Protein AF-A0A961FAB1-F1 (afdb_monomer_lite)

Radius of gyration: 38.47 Å; chains: 1; bounding box: 120×101×102 Å

Sequence (849 aa):
MTVRERQWQILLIACLVAVTLLFGAFFLRELFPEYKVYQTAYQEIERFRSELTGQPLAPFKEEIKQIVLTQSDGGPETIDRCTSCHVALKLSHFSPTRLARDINGDLRLDDQGLPLQEENPDYIFRSIEGYAAAHPEDSKAQRLLTVTVDGREVSLKKVLGAHPLIGMEERPFEQHPMEEFGCTVCHSGNGRAITTERAHGPLYDGSYHTSDHGTKPAFLESDPRNDPPFAKLFNDKPGHKLLFQTTPILVGSLIEARCVQCHRPTSDTVNTANRELDELRRDVLQRIQTLNREYLRAVEEIATTLQLREQLKMSGFDATLEALKRRQMDLKLTDADRERASSQRLTLRAIADNAQGAIDELDVRLISQLGSAELLQLFEKERAAAPNRDLQTALESLAQKVAPDSSPILMRRKRLDEAVKQLNLEEIGEVSLLEKLRATSAMRTPISEIDLLTHHYRRGESLFLSQACYACHRVAGFARGGIGPELTEEGLVYPWFVKESMVWPQADLPTSTMPNYRLDHEELSDLMTYLLGQRGRKIRSSEIDRSIALKEWEEGAKLSFERPLLPSEQRNLEGALTIFATQGCAACHRLVGYTTQVALAGEEQPGSEAEKKSLKWFHETFPELVGGRDLPGSLIVKAIDENTATIDQRFVDSKTPGVLEALEREQPGLVSSFYSGFKYAFRAKNSAFAEQLAQATSEPERLAVEREREMWNRRVNAVLKIYVREYGLGRLVGPRPNWSGVYRDDAWLYHHFLNPGALVAKSIMPVLPFDKTKFHTLTWMLDVIGRRNTENLRKRWESEGFSPSAAYDLHCAQCHGYGMRLSMAPVAEWIYPVPKNLLSPDYLLQLGR

pLDDT: mean 82.51, std 12.19, range [32.59, 97.69]

Structure (mmCIF, N/CA/C/O backbone):
data_AF-A0A961FAB1-F1
#
_entry.id   AF-A0A961FAB1-F1
#
loop_
_atom_site.group_PDB
_atom_site.id
_atom_site.type_symbol
_atom_site.label_atom_id
_atom_site.label_alt_id
_atom_site.label_comp_id
_atom_site.label_asym_id
_atom_site.label_entity_id
_atom_site.label_seq_id
_atom_site.pdbx_PDB_ins_code
_atom_site.Cartn_x
_atom_site.Cartn_y
_atom_site.Cartn_z
_atom_site.occupancy
_atom_site.B_iso_or_equiv
_atom_site.auth_seq_id
_atom_site.auth_comp_id
_atom_site.auth_asym_id
_atom_site.auth_atom_id
_atom_site.pdbx_PDB_model_num
ATOM 1 N N . MET A 1 1 ? 72.117 22.797 -27.291 1.00 57.44 1 MET A N 1
ATOM 2 C CA . MET A 1 1 ? 71.094 22.204 -26.413 1.00 57.44 1 MET A CA 1
ATOM 3 C C . MET A 1 1 ? 71.724 21.140 -25.543 1.00 57.44 1 MET A C 1
ATOM 5 O O . MET A 1 1 ? 72.415 20.274 -26.074 1.00 57.44 1 MET A O 1
ATOM 9 N N . THR A 1 2 ? 71.508 21.196 -24.234 1.00 75.44 2 THR A N 1
ATOM 10 C CA . THR A 1 2 ? 71.931 20.124 -23.320 1.00 75.44 2 THR A CA 1
ATOM 11 C C . THR A 1 2 ? 71.092 18.860 -23.561 1.00 75.44 2 THR A C 1
ATOM 13 O O . THR A 1 2 ? 69.959 18.940 -24.039 1.00 75.44 2 THR A O 1
ATOM 16 N N . VAL A 1 3 ? 71.617 17.669 -23.242 1.00 76.44 3 VAL A N 1
ATOM 17 C CA . VAL A 1 3 ? 70.860 16.397 -23.351 1.00 76.44 3 VAL A CA 1
ATOM 18 C C . VAL A 1 3 ? 69.507 16.498 -22.633 1.00 76.44 3 VAL A C 1
ATOM 20 O O . VAL A 1 3 ? 68.493 16.018 -23.135 1.00 76.44 3 VAL A O 1
ATOM 23 N N . ARG A 1 4 ? 69.484 17.223 -21.510 1.00 75.38 4 ARG A N 1
ATOM 24 C CA . ARG A 1 4 ? 68.294 17.511 -20.709 1.00 75.38 4 ARG A CA 1
ATOM 25 C C . ARG A 1 4 ? 67.267 18.375 -21.454 1.00 75.38 4 ARG A C 1
ATOM 27 O O . ARG A 1 4 ? 66.085 18.063 -21.416 1.00 75.38 4 ARG A O 1
ATOM 34 N N . GLU A 1 5 ? 67.685 19.410 -22.182 1.00 77.50 5 GLU A N 1
ATOM 35 C CA . GLU A 1 5 ? 66.779 20.228 -23.016 1.00 77.50 5 GLU A CA 1
ATOM 36 C C . GLU A 1 5 ? 66.154 19.427 -24.164 1.00 77.50 5 GLU A C 1
ATOM 38 O O . GLU A 1 5 ? 64.974 19.596 -24.468 1.00 77.50 5 GLU A O 1
ATOM 43 N N . ARG A 1 6 ? 66.919 18.517 -24.781 1.00 82.62 6 ARG A N 1
ATOM 44 C CA . ARG A 1 6 ? 66.410 17.649 -25.856 1.00 82.62 6 ARG A CA 1
ATOM 45 C C . ARG A 1 6 ? 65.380 16.647 -25.333 1.00 82.62 6 ARG A C 1
ATOM 47 O O . ARG A 1 6 ? 64.383 16.400 -26.002 1.00 82.62 6 ARG A O 1
ATOM 54 N N . GLN A 1 7 ? 65.591 16.119 -24.128 1.00 82.81 7 GLN A N 1
ATOM 55 C CA . GLN A 1 7 ? 64.622 15.257 -23.445 1.00 82.81 7 GLN A CA 1
ATOM 56 C C . GLN A 1 7 ? 63.317 16.004 -23.130 1.00 82.81 7 GLN A C 1
ATOM 58 O O . GLN A 1 7 ? 62.245 15.470 -23.403 1.00 82.81 7 GLN A O 1
ATOM 63 N N . TRP A 1 8 ? 63.386 17.251 -22.649 1.00 89.12 8 TRP A N 1
ATOM 64 C CA . TRP A 1 8 ? 62.189 18.070 -22.413 1.00 89.12 8 TRP A CA 1
ATOM 65 C C . TRP A 1 8 ? 61.428 18.402 -23.698 1.00 89.12 8 TRP A C 1
ATOM 67 O O . TRP A 1 8 ? 60.204 18.316 -23.708 1.00 89.12 8 TRP A O 1
ATOM 77 N N . GLN A 1 9 ? 62.121 18.723 -24.794 1.00 88.44 9 GLN A N 1
ATOM 78 C CA . GLN A 1 9 ? 61.465 18.947 -26.087 1.00 88.44 9 GLN A CA 1
ATOM 79 C C . GLN A 1 9 ? 60.754 17.696 -26.608 1.00 88.44 9 GLN A C 1
ATOM 81 O O . GLN A 1 9 ? 59.614 17.792 -27.050 1.00 88.44 9 GLN A O 1
ATOM 86 N N . ILE A 1 10 ? 61.394 16.524 -26.533 1.00 90.06 10 ILE A N 1
ATOM 87 C CA . ILE A 1 10 ? 60.768 15.261 -26.952 1.00 90.06 10 ILE A CA 1
ATOM 88 C C . ILE A 1 10 ? 59.532 14.970 -26.096 1.00 90.06 10 ILE A C 1
ATOM 90 O O . ILE A 1 10 ? 58.496 14.596 -26.638 1.00 90.06 10 ILE A O 1
ATOM 94 N N . LEU A 1 11 ? 59.611 15.190 -24.781 1.00 92.62 11 LEU A N 1
ATOM 95 C CA . LEU A 1 11 ? 58.489 14.973 -23.870 1.00 92.62 11 LEU A CA 1
ATOM 96 C C . LEU A 1 11 ? 57.331 15.943 -24.150 1.00 92.62 11 LEU A C 1
ATOM 98 O O . LEU A 1 11 ? 56.183 15.519 -24.187 1.00 92.62 11 LEU A O 1
ATOM 102 N N . LEU A 1 12 ? 57.617 17.217 -24.435 1.00 92.81 12 LEU A N 1
ATOM 103 C CA . LEU A 1 12 ? 56.599 18.199 -24.824 1.00 92.81 12 LEU A CA 1
ATOM 104 C C . LEU A 1 12 ? 55.945 17.864 -26.170 1.00 92.81 12 LEU A C 1
ATOM 106 O O . LEU A 1 12 ? 54.729 17.987 -26.290 1.00 92.81 12 LEU A O 1
ATOM 110 N N . ILE A 1 13 ? 56.716 17.404 -27.160 1.00 93.88 13 ILE A N 1
ATOM 111 C CA . ILE A 1 13 ? 56.174 16.953 -28.451 1.00 93.88 13 ILE A CA 1
ATOM 112 C C . ILE A 1 13 ? 55.306 15.706 -28.256 1.00 93.88 13 ILE A C 1
ATOM 114 O O . ILE A 1 13 ? 54.208 15.645 -28.801 1.00 93.88 13 ILE A O 1
ATOM 118 N N . ALA A 1 14 ? 55.747 14.738 -27.450 1.00 93.69 14 ALA A N 1
ATOM 119 C CA . ALA A 1 14 ? 54.961 13.546 -27.138 1.00 93.69 14 ALA A CA 1
ATOM 120 C C . ALA A 1 14 ? 53.655 13.899 -26.407 1.00 93.69 14 ALA A C 1
ATOM 122 O O . ALA A 1 14 ? 52.598 13.391 -26.776 1.00 93.69 14 ALA A O 1
ATOM 123 N N . CYS A 1 15 ? 53.700 14.816 -25.433 1.00 94.56 15 CYS A N 1
ATOM 124 C CA . CYS A 1 15 ? 52.504 15.340 -24.774 1.00 94.56 15 CYS A CA 1
ATOM 125 C C . CYS A 1 15 ? 51.581 16.063 -25.761 1.00 94.56 15 CYS A C 1
ATOM 127 O O . CYS A 1 15 ? 50.377 15.843 -25.717 1.00 94.56 15 CYS A O 1
ATOM 129 N N . LEU A 1 16 ? 52.119 16.883 -26.671 1.00 94.88 16 LEU A N 1
ATOM 130 C CA . LEU A 1 16 ? 51.322 17.572 -27.687 1.00 94.88 16 LEU A CA 1
ATOM 131 C C . LEU A 1 16 ? 50.632 16.571 -28.618 1.00 94.88 16 LEU A C 1
ATOM 133 O O . LEU A 1 16 ? 49.433 16.686 -28.829 1.00 94.88 16 LEU A O 1
ATOM 137 N N . VAL A 1 17 ? 51.352 15.558 -29.110 1.00 95.19 17 VAL A N 1
ATOM 138 C CA . VAL A 1 17 ? 50.779 14.489 -29.943 1.00 95.19 17 VAL A CA 1
ATOM 139 C C . VAL A 1 17 ? 49.703 13.723 -29.177 1.00 95.19 17 VAL A C 1
ATOM 141 O O . VAL A 1 17 ? 48.628 13.492 -29.723 1.00 95.19 17 VAL A O 1
ATOM 144 N N . ALA A 1 18 ? 49.943 13.375 -27.910 1.00 94.38 18 ALA A N 1
ATOM 145 C CA . ALA A 1 18 ? 48.945 12.714 -27.073 1.00 94.38 18 ALA A CA 1
ATOM 146 C C . ALA A 1 18 ? 47.690 13.582 -26.900 1.00 94.38 18 ALA A C 1
ATOM 148 O O . ALA A 1 18 ? 46.578 13.095 -27.082 1.00 94.38 18 ALA A O 1
ATOM 149 N N . VAL A 1 19 ? 47.855 14.879 -26.628 1.00 94.88 19 VAL A N 1
ATOM 150 C CA . VAL A 1 19 ? 46.748 15.839 -26.532 1.00 94.88 19 VAL A CA 1
ATOM 151 C C . VAL A 1 19 ? 46.007 15.944 -27.866 1.00 94.88 19 VAL A C 1
ATOM 153 O O . VAL A 1 19 ? 44.786 15.844 -27.880 1.00 94.88 19 VAL A O 1
ATOM 156 N N . THR A 1 20 ? 46.702 16.068 -28.999 1.00 94.12 20 THR A N 1
ATOM 157 C CA . THR A 1 20 ? 46.076 16.120 -30.330 1.00 94.12 20 THR A CA 1
ATOM 158 C C . THR A 1 20 ? 45.310 14.841 -30.657 1.00 94.12 20 THR A C 1
ATOM 160 O O . THR A 1 20 ? 44.200 14.929 -31.172 1.00 94.12 20 THR A O 1
ATOM 163 N N . LEU A 1 21 ? 45.848 13.662 -30.330 1.00 93.38 21 LEU A N 1
ATOM 164 C CA . LEU A 1 21 ? 45.146 12.388 -30.511 1.00 93.38 21 LEU A CA 1
ATOM 165 C C . LEU A 1 21 ? 43.898 12.301 -29.626 1.00 93.38 21 LEU A C 1
ATOM 167 O O . LEU A 1 21 ? 42.851 11.871 -30.102 1.00 93.38 21 LEU A O 1
ATOM 171 N N . LEU A 1 22 ? 43.977 12.757 -28.373 1.00 90.00 22 LEU A N 1
ATOM 172 C CA . LEU A 1 22 ? 42.827 12.817 -27.468 1.00 90.00 22 LEU A CA 1
ATOM 173 C C . LEU A 1 22 ? 41.751 13.788 -27.976 1.00 90.00 22 LEU A C 1
ATOM 175 O O . LEU A 1 22 ? 40.576 13.428 -28.002 1.00 90.00 22 LEU A O 1
ATOM 179 N N . PHE A 1 23 ? 42.136 14.983 -28.437 1.00 89.81 23 PHE A N 1
ATOM 180 C CA . PHE A 1 23 ? 41.210 15.933 -29.060 1.00 89.81 23 PHE A CA 1
ATOM 181 C C . PHE A 1 23 ? 40.620 15.384 -30.360 1.00 89.81 23 PHE A C 1
ATOM 183 O O . PHE A 1 23 ? 39.429 15.552 -30.591 1.00 89.81 23 PHE A O 1
ATOM 190 N N . GLY A 1 24 ? 41.413 14.694 -31.183 1.00 89.56 24 GLY A N 1
ATOM 191 C CA . GLY A 1 24 ? 40.940 14.036 -32.401 1.00 89.56 24 GLY A CA 1
ATOM 192 C C . GLY A 1 24 ? 39.911 12.945 -32.105 1.00 89.56 24 GLY A C 1
ATOM 193 O O . GLY A 1 24 ? 38.855 12.914 -32.731 1.00 89.56 24 GLY A O 1
ATOM 194 N N . ALA A 1 25 ? 40.169 12.102 -31.102 1.00 83.69 25 ALA A N 1
ATOM 195 C CA . ALA A 1 25 ? 39.222 11.090 -30.637 1.00 83.69 25 ALA A CA 1
ATOM 196 C C . ALA A 1 25 ? 37.932 11.718 -30.081 1.00 83.69 25 ALA A C 1
ATOM 198 O O . ALA A 1 25 ? 36.835 11.255 -30.394 1.00 83.69 25 ALA A O 1
ATOM 199 N N . PHE A 1 26 ? 38.048 12.799 -29.305 1.00 84.00 26 PHE A N 1
ATOM 200 C CA . PHE A 1 26 ? 36.902 13.566 -28.815 1.00 84.00 26 PHE A CA 1
ATOM 201 C C . PHE A 1 26 ? 36.073 14.150 -29.969 1.00 84.00 26 PHE A C 1
ATOM 203 O O . PHE A 1 26 ? 34.857 13.987 -29.997 1.00 84.00 26 PHE A O 1
ATOM 210 N N . PHE A 1 27 ? 36.725 14.762 -30.959 1.00 84.00 27 PHE A N 1
ATOM 211 C CA . PHE A 1 27 ? 36.053 15.369 -32.108 1.00 84.00 27 PHE A CA 1
ATOM 212 C C . PHE A 1 27 ? 35.338 14.327 -32.976 1.00 84.00 27 PHE A C 1
ATOM 214 O O . PHE A 1 27 ? 34.212 14.556 -33.407 1.00 84.00 27 PHE A O 1
ATOM 221 N N . LEU A 1 28 ? 35.958 13.160 -33.194 1.00 80.56 28 LEU A N 1
ATOM 222 C CA . LEU A 1 28 ? 35.321 12.037 -33.889 1.00 80.56 28 LEU A CA 1
ATOM 223 C C . LEU A 1 28 ? 34.057 11.573 -33.161 1.00 80.56 28 LEU A C 1
ATOM 225 O O . LEU A 1 28 ? 33.031 11.358 -33.803 1.00 80.56 28 LEU A O 1
ATOM 229 N N . ARG A 1 29 ? 34.104 11.476 -31.828 1.00 76.19 29 ARG A N 1
ATOM 230 C CA . ARG A 1 29 ? 32.939 11.091 -31.024 1.00 76.19 29 ARG A CA 1
ATOM 231 C C . ARG A 1 29 ? 31.794 12.104 -31.132 1.00 76.19 29 ARG A C 1
ATOM 233 O O . ARG A 1 29 ? 30.644 11.687 -31.187 1.00 76.19 29 ARG A O 1
ATOM 240 N N . GLU A 1 30 ? 32.093 13.400 -31.224 1.00 78.38 30 GLU A N 1
ATOM 241 C CA . GLU A 1 30 ? 31.050 14.431 -31.358 1.00 78.38 30 GLU A CA 1
ATOM 242 C C . GLU A 1 30 ? 30.523 14.637 -32.780 1.00 78.38 30 GLU A C 1
ATOM 244 O O . GLU A 1 30 ? 29.400 15.111 -32.959 1.00 78.38 30 GLU A O 1
ATOM 249 N N . LEU A 1 31 ? 31.279 14.254 -33.810 1.00 79.94 31 LEU A N 1
ATOM 250 C CA . LEU A 1 31 ? 30.776 14.253 -35.188 1.00 79.94 31 LEU A CA 1
ATOM 251 C C . LEU A 1 31 ? 29.767 13.117 -35.435 1.00 79.94 31 LEU A C 1
ATOM 253 O O . LEU A 1 31 ? 28.802 13.302 -36.191 1.00 79.94 31 LEU A O 1
ATOM 257 N N . PHE A 1 32 ? 29.949 11.983 -34.751 1.00 81.44 32 PHE A N 1
ATOM 258 C CA . PHE A 1 32 ? 29.115 10.781 -34.854 1.00 81.44 32 PHE A CA 1
ATOM 259 C C . PHE A 1 32 ? 28.459 10.425 -33.509 1.00 81.44 32 PHE A C 1
ATOM 261 O O . PHE A 1 32 ? 28.752 9.376 -32.934 1.00 81.44 32 PHE A O 1
ATOM 268 N N . PRO A 1 33 ? 27.578 11.294 -32.983 1.00 84.56 33 PRO A N 1
ATOM 269 C CA . PRO A 1 33 ? 26.925 11.053 -31.709 1.00 84.56 33 PRO A CA 1
ATOM 270 C C . PRO A 1 33 ? 25.935 9.889 -31.814 1.00 84.56 33 PRO A C 1
ATOM 272 O O . PRO A 1 33 ? 25.247 9.720 -32.823 1.00 84.56 33 PRO A O 1
ATOM 275 N N . GLU A 1 34 ? 25.827 9.134 -30.725 1.00 87.62 34 GLU A N 1
ATOM 276 C CA . GLU A 1 34 ? 25.044 7.899 -30.637 1.00 87.62 34 GLU A CA 1
ATOM 277 C C . GLU A 1 34 ? 23.579 8.069 -31.067 1.00 87.62 34 GLU A C 1
ATOM 279 O O . GLU A 1 34 ? 23.064 7.234 -31.800 1.00 87.62 34 GLU A O 1
ATOM 284 N N . TYR A 1 35 ? 22.913 9.171 -30.696 1.00 88.69 35 TYR A N 1
ATOM 285 C CA . TYR A 1 35 ? 21.499 9.377 -31.041 1.00 88.69 35 TYR A CA 1
ATOM 286 C C . TYR A 1 35 ? 21.218 9.300 -32.553 1.00 88.69 35 TYR A C 1
ATOM 288 O O . TYR A 1 35 ? 20.146 8.844 -32.950 1.00 88.69 35 TYR A O 1
ATOM 296 N N . LYS A 1 36 ? 22.173 9.708 -33.407 1.00 90.38 36 LYS A N 1
ATOM 297 C CA . LYS A 1 36 ? 21.999 9.669 -34.869 1.00 90.38 36 LYS A CA 1
ATOM 298 C C . LYS A 1 36 ? 21.833 8.246 -35.377 1.00 90.38 36 LYS A C 1
ATOM 300 O O . LYS A 1 36 ? 21.070 8.040 -36.308 1.00 90.38 36 LYS A O 1
ATOM 305 N N . VAL A 1 37 ? 22.485 7.277 -34.736 1.00 90.12 37 VAL A N 1
ATOM 306 C CA . VAL A 1 37 ? 22.388 5.856 -35.090 1.00 90.12 37 VAL A CA 1
ATOM 307 C C . VAL A 1 37 ? 20.926 5.397 -35.058 1.00 90.12 37 VAL A C 1
ATOM 309 O O . VAL A 1 37 ? 20.449 4.777 -36.007 1.00 90.12 37 VAL A O 1
ATOM 312 N N . TYR A 1 38 ? 20.182 5.783 -34.018 1.00 90.94 38 TYR A N 1
ATOM 313 C CA . TYR A 1 38 ? 18.762 5.452 -33.886 1.00 90.94 38 TYR A CA 1
ATOM 314 C C . TYR A 1 38 ? 17.876 6.219 -34.876 1.00 90.94 38 TYR A C 1
ATOM 316 O O . TYR A 1 38 ? 16.921 5.658 -35.407 1.00 90.94 38 TYR A O 1
ATOM 324 N N . GLN A 1 39 ? 18.200 7.483 -35.167 1.00 92.81 39 GLN A N 1
ATOM 325 C CA . GLN A 1 39 ? 17.461 8.286 -36.147 1.00 92.81 39 GLN A CA 1
ATOM 326 C C . GLN A 1 39 ? 17.633 7.762 -37.579 1.00 92.81 39 GLN A C 1
ATOM 328 O O . GLN A 1 39 ? 16.652 7.680 -38.319 1.00 92.81 39 GLN A O 1
ATOM 333 N N . THR A 1 40 ? 18.850 7.361 -37.958 1.00 91.44 40 THR A N 1
ATOM 334 C CA . THR A 1 40 ? 19.127 6.711 -39.245 1.00 91.44 40 THR A CA 1
ATOM 335 C C . THR A 1 40 ? 18.370 5.387 -39.348 1.00 91.44 40 THR A C 1
ATOM 337 O O . THR A 1 40 ? 17.671 5.168 -40.334 1.00 91.44 40 THR A O 1
ATOM 340 N N . ALA A 1 41 ? 18.429 4.543 -38.311 1.00 91.06 41 ALA A N 1
ATOM 341 C CA . ALA A 1 41 ? 17.714 3.266 -38.285 1.00 91.06 41 ALA A CA 1
ATOM 342 C C . ALA A 1 41 ? 16.192 3.448 -38.422 1.00 91.06 41 ALA A C 1
ATOM 344 O O . ALA A 1 41 ? 15.542 2.743 -39.192 1.00 91.06 41 ALA A O 1
ATOM 345 N N . TYR A 1 42 ? 15.622 4.444 -37.739 1.00 92.69 42 TYR A N 1
ATOM 346 C CA . TYR A 1 42 ? 14.215 4.811 -37.891 1.00 92.69 42 TYR A CA 1
ATOM 347 C C . TYR A 1 42 ? 13.862 5.187 -39.338 1.00 92.69 42 TYR A C 1
ATOM 349 O O . TYR A 1 42 ? 12.869 4.696 -39.872 1.00 92.69 42 TYR A O 1
ATOM 357 N N . GLN A 1 43 ? 14.675 6.016 -40.003 1.00 92.75 43 GLN A N 1
ATOM 358 C CA . GLN A 1 43 ? 14.427 6.372 -41.403 1.00 92.75 43 GLN A CA 1
ATOM 359 C C . GLN A 1 43 ? 14.504 5.166 -42.342 1.00 92.75 43 GLN A C 1
ATOM 361 O O . GLN A 1 43 ? 13.756 5.105 -43.316 1.00 92.75 43 GLN A O 1
ATOM 366 N N . GLU A 1 44 ? 15.410 4.222 -42.087 1.00 91.50 44 GLU A N 1
ATOM 367 C CA . GLU A 1 44 ? 15.510 2.989 -42.871 1.00 91.50 44 GLU A CA 1
ATOM 368 C C . GLU A 1 44 ? 14.266 2.110 -42.697 1.00 91.50 44 GLU A C 1
ATOM 370 O O . GLU A 1 44 ? 13.728 1.619 -43.692 1.00 91.50 44 GLU A O 1
ATOM 375 N N . ILE A 1 45 ? 13.753 1.991 -41.468 1.00 92.25 45 ILE A N 1
ATOM 376 C CA . ILE A 1 45 ? 12.487 1.303 -41.179 1.00 92.25 45 ILE A CA 1
ATOM 377 C C . ILE A 1 45 ? 11.308 2.010 -41.863 1.00 92.25 45 ILE A C 1
ATOM 379 O O . ILE A 1 45 ? 10.468 1.349 -42.469 1.00 92.25 45 ILE A O 1
ATOM 383 N N . GLU A 1 46 ? 11.246 3.343 -41.834 1.00 92.12 46 GLU A N 1
ATOM 384 C CA . GLU A 1 46 ? 10.187 4.095 -42.519 1.00 92.12 46 GLU A CA 1
ATOM 385 C C . GLU A 1 46 ? 10.258 3.961 -44.043 1.00 92.12 46 GLU A C 1
ATOM 387 O O . GLU A 1 46 ? 9.219 3.879 -44.696 1.00 92.12 46 GLU A O 1
ATOM 392 N N . ARG A 1 47 ? 11.461 3.890 -44.628 1.00 91.56 47 ARG A N 1
ATOM 393 C CA . ARG A 1 47 ? 11.633 3.580 -46.059 1.00 91.56 47 ARG A CA 1
ATOM 394 C C . ARG A 1 47 ? 11.115 2.190 -46.376 1.00 91.56 47 ARG A C 1
ATOM 396 O O . ARG A 1 47 ? 10.351 2.052 -47.322 1.00 91.56 47 ARG A O 1
ATOM 403 N N . PHE A 1 48 ? 11.446 1.202 -45.550 1.00 90.25 48 PHE A N 1
ATOM 404 C CA . PHE A 1 48 ? 10.911 -0.148 -45.696 1.00 90.25 48 PHE A CA 1
ATOM 405 C C . PHE A 1 48 ? 9.376 -0.170 -45.591 1.00 90.25 48 PHE A C 1
ATOM 407 O O . PHE A 1 48 ? 8.706 -0.748 -46.442 1.00 90.25 48 PHE A O 1
ATOM 414 N N . ARG A 1 49 ? 8.793 0.524 -44.605 1.00 89.94 49 ARG A N 1
ATOM 415 C CA . ARG A 1 49 ? 7.334 0.666 -44.463 1.00 89.94 49 ARG A CA 1
ATOM 416 C C . ARG A 1 49 ? 6.709 1.338 -45.683 1.00 89.94 49 ARG A C 1
ATOM 418 O O . ARG A 1 49 ? 5.659 0.902 -46.146 1.00 89.94 49 ARG A O 1
ATOM 425 N N . SER A 1 50 ? 7.329 2.398 -46.192 1.00 90.44 50 SER A N 1
ATOM 426 C CA . SER A 1 50 ? 6.876 3.128 -47.379 1.00 90.44 50 SER A CA 1
ATOM 427 C C . SER A 1 50 ? 6.908 2.250 -48.634 1.00 90.44 50 SER A C 1
ATOM 429 O O . SER A 1 50 ? 5.927 2.217 -49.373 1.00 90.44 50 SER A O 1
ATOM 431 N N . GLU A 1 51 ? 7.980 1.474 -48.826 1.00 88.62 51 GLU A N 1
ATOM 432 C CA . GLU A 1 51 ? 8.107 0.468 -49.891 1.00 88.62 51 GLU A CA 1
ATOM 433 C C . GLU A 1 51 ? 7.036 -0.631 -49.767 1.00 88.62 51 GLU A C 1
ATOM 435 O O . GLU A 1 51 ? 6.450 -1.029 -50.771 1.00 88.62 51 GLU A O 1
ATOM 440 N N . LEU A 1 52 ? 6.734 -1.081 -48.544 1.00 84.81 52 LEU A N 1
ATOM 441 C CA . LEU A 1 52 ? 5.762 -2.146 -48.280 1.00 84.81 52 LEU A CA 1
ATOM 442 C C . LEU A 1 52 ? 4.300 -1.688 -48.432 1.00 84.81 52 LEU A C 1
ATOM 444 O O . LEU A 1 52 ? 3.468 -2.427 -48.951 1.00 84.81 52 LEU A O 1
ATOM 448 N N . THR A 1 53 ? 3.973 -0.487 -47.951 1.00 85.25 53 THR A N 1
ATOM 449 C CA . THR A 1 53 ? 2.585 0.010 -47.840 1.00 85.25 53 THR A CA 1
ATOM 450 C C . THR A 1 53 ? 2.187 0.983 -48.950 1.00 85.25 53 THR A C 1
ATOM 452 O O . THR A 1 53 ? 1.004 1.283 -49.106 1.00 85.25 53 THR A O 1
ATOM 455 N N . GLY A 1 54 ? 3.154 1.522 -49.699 1.00 85.31 54 GLY A N 1
ATOM 456 C CA . GLY A 1 54 ? 2.947 2.584 -50.688 1.00 85.31 54 GLY A CA 1
ATOM 457 C C . GLY A 1 54 ? 2.653 3.968 -50.090 1.00 85.31 54 GLY A C 1
ATOM 458 O O . GLY A 1 54 ? 2.400 4.914 -50.837 1.00 85.31 54 GLY A O 1
ATOM 459 N N . GLN A 1 55 ? 2.671 4.116 -48.760 1.00 85.00 55 GLN A N 1
ATOM 460 C CA . GLN A 1 55 ? 2.450 5.398 -48.088 1.00 85.00 55 GLN A CA 1
ATOM 461 C C . GLN A 1 55 ? 3.700 6.287 -48.150 1.00 85.00 55 GLN A C 1
ATOM 463 O O . GLN A 1 55 ? 4.816 5.777 -48.025 1.00 85.00 55 GLN A O 1
ATOM 468 N N . PRO A 1 56 ? 3.551 7.615 -48.309 1.00 84.94 56 PRO A N 1
ATOM 469 C CA . PRO A 1 56 ? 4.691 8.520 -48.399 1.00 84.94 56 PRO A CA 1
ATOM 470 C C . PRO A 1 56 ? 5.476 8.595 -47.082 1.00 84.94 56 PRO A C 1
ATOM 472 O O . PRO A 1 56 ? 4.912 8.500 -45.990 1.00 84.94 56 PRO A O 1
ATOM 475 N N . LEU A 1 57 ? 6.786 8.820 -47.200 1.00 84.06 57 LEU A N 1
ATOM 476 C CA . LEU A 1 57 ? 7.672 9.076 -46.065 1.00 84.06 57 LEU A CA 1
ATOM 477 C C . LEU A 1 57 ? 7.275 10.367 -45.343 1.00 84.06 57 LEU A C 1
ATOM 479 O O . LEU A 1 57 ? 7.180 11.429 -45.964 1.00 84.06 57 LEU A O 1
ATOM 483 N N . ALA A 1 58 ? 7.112 10.291 -44.023 1.00 79.81 58 ALA A N 1
ATOM 484 C CA . ALA A 1 58 ? 6.946 11.481 -43.204 1.00 79.81 58 ALA A CA 1
ATOM 485 C C . ALA A 1 58 ? 8.248 12.310 -43.212 1.00 79.81 58 ALA A C 1
ATOM 487 O O . ALA A 1 58 ? 9.337 11.739 -43.085 1.00 79.81 58 ALA A O 1
ATOM 488 N N . PRO A 1 59 ? 8.176 13.647 -43.346 1.00 84.06 59 PRO A N 1
ATOM 489 C CA . PRO A 1 59 ? 9.360 14.489 -43.270 1.00 84.06 59 PRO A CA 1
ATOM 490 C C . PRO A 1 59 ? 9.986 14.372 -41.878 1.00 84.06 59 PRO A C 1
ATOM 492 O O . PRO A 1 59 ? 9.362 14.698 -40.870 1.00 84.06 59 PRO A O 1
ATOM 495 N N . PHE A 1 60 ? 11.238 13.923 -41.827 1.00 88.56 60 PHE A N 1
ATOM 496 C CA . PHE A 1 60 ? 11.995 13.768 -40.592 1.00 88.56 60 PHE A CA 1
ATOM 497 C C . PHE A 1 60 ? 13.315 14.530 -40.693 1.00 88.56 60 PHE A C 1
ATOM 499 O O . PHE A 1 60 ? 14.048 14.404 -41.673 1.00 88.56 60 PHE A O 1
ATOM 506 N N . LYS A 1 61 ? 13.620 15.328 -39.668 1.00 89.00 61 LYS A N 1
ATOM 507 C CA . LYS A 1 61 ? 14.861 16.100 -39.578 1.00 89.00 61 LYS A CA 1
ATOM 508 C C . LYS A 1 61 ? 15.767 15.504 -38.509 1.00 89.00 61 LYS A C 1
ATOM 510 O O . LYS A 1 61 ? 15.381 15.489 -37.336 1.00 89.00 61 LYS A O 1
ATOM 515 N N . GLU A 1 62 ? 16.959 15.084 -38.930 1.00 88.94 62 GLU A N 1
ATOM 516 C CA . GLU A 1 62 ? 18.007 14.572 -38.047 1.00 88.94 62 GLU A CA 1
ATOM 517 C C . GLU A 1 62 ? 18.623 15.689 -37.208 1.00 88.94 62 GLU A C 1
ATOM 519 O O . GLU A 1 62 ? 19.388 16.520 -37.701 1.00 88.94 62 GLU A O 1
ATOM 524 N N . GLU A 1 63 ? 18.277 15.723 -35.929 1.00 90.12 63 GLU A N 1
ATOM 525 C CA . GLU A 1 63 ? 18.804 16.683 -34.963 1.00 90.12 63 GLU A CA 1
ATOM 526 C C . GLU A 1 63 ? 18.533 16.204 -33.534 1.00 90.12 63 GLU A C 1
ATOM 528 O O . GLU A 1 63 ? 17.722 15.303 -33.300 1.00 90.12 63 GLU A O 1
ATOM 533 N N . ILE A 1 64 ? 19.183 16.849 -32.566 1.00 90.44 64 ILE A N 1
ATOM 534 C CA . ILE A 1 64 ? 18.847 16.676 -31.153 1.00 90.44 64 ILE A CA 1
ATOM 535 C C . ILE A 1 64 ? 17.456 17.269 -30.923 1.00 90.44 64 ILE A C 1
ATOM 537 O O . ILE A 1 64 ? 17.239 18.464 -31.127 1.00 90.44 64 ILE A O 1
ATOM 541 N N . LYS A 1 65 ? 16.528 16.432 -30.467 1.00 90.12 65 LYS A N 1
ATOM 542 C CA . LYS A 1 65 ? 15.213 16.853 -29.987 1.00 90.12 65 LYS A CA 1
ATOM 543 C C . LYS A 1 65 ? 15.359 17.189 -28.508 1.00 90.12 65 LYS A C 1
ATOM 545 O O . LYS A 1 65 ? 15.809 16.346 -27.735 1.00 90.12 65 LYS A O 1
ATOM 550 N N . GLN A 1 66 ? 15.064 18.432 -28.136 1.00 90.69 66 GLN A N 1
ATOM 551 C CA . GLN A 1 66 ? 15.240 18.923 -26.772 1.00 90.69 66 GLN A CA 1
ATOM 552 C C . GLN A 1 66 ? 13.988 19.642 -26.289 1.00 90.69 66 GLN A C 1
ATOM 554 O O . GLN A 1 66 ? 13.515 20.569 -26.942 1.00 90.69 66 GLN A O 1
ATOM 559 N N . ILE A 1 67 ? 13.540 19.261 -25.100 1.00 90.31 67 ILE A N 1
ATOM 560 C CA . ILE A 1 67 ? 12.459 19.900 -24.358 1.00 90.31 67 ILE A CA 1
ATOM 561 C C . ILE A 1 67 ? 13.067 20.478 -23.083 1.00 90.31 67 ILE A C 1
ATOM 563 O O . ILE A 1 67 ? 13.913 19.849 -22.443 1.00 90.31 67 ILE A O 1
ATOM 567 N N . VAL A 1 68 ? 12.679 21.703 -22.746 1.00 89.25 68 VAL A N 1
ATOM 568 C CA . VAL A 1 68 ? 13.155 22.409 -21.556 1.00 89.25 68 VAL A CA 1
ATOM 569 C C . VAL A 1 68 ? 11.956 22.650 -20.654 1.00 89.25 68 VAL A C 1
ATOM 571 O O . VAL A 1 68 ? 11.049 23.397 -21.007 1.00 89.25 68 VAL A O 1
ATOM 574 N N . LEU A 1 69 ? 11.956 21.991 -19.501 1.00 83.06 69 LEU A N 1
ATOM 575 C CA . LEU A 1 69 ? 10.902 22.071 -18.502 1.00 83.06 69 LEU A CA 1
ATOM 576 C C . LEU A 1 69 ? 11.358 23.012 -17.389 1.00 83.06 69 LEU A C 1
ATOM 578 O O . LEU A 1 69 ? 12.310 22.725 -16.652 1.00 83.06 69 LEU A O 1
ATOM 582 N N . THR A 1 70 ? 10.680 24.147 -17.274 1.00 79.31 70 THR A N 1
ATOM 583 C CA . THR A 1 70 ? 10.927 25.128 -16.220 1.00 79.31 70 THR A CA 1
ATOM 584 C C . THR A 1 70 ? 10.278 24.673 -14.916 1.00 79.31 70 THR A C 1
ATOM 586 O O . THR A 1 70 ? 9.154 24.169 -14.896 1.00 79.31 70 THR A O 1
ATOM 589 N N . GLN A 1 71 ? 10.994 24.827 -13.802 1.00 68.81 71 GLN A N 1
ATOM 590 C CA . GLN A 1 71 ? 10.456 24.502 -12.484 1.00 68.81 71 GLN A CA 1
ATOM 591 C C . GLN A 1 71 ? 9.726 25.714 -11.899 1.00 68.81 71 GLN A C 1
ATOM 593 O O . GLN A 1 71 ? 10.173 26.854 -12.025 1.00 68.81 71 GLN A O 1
ATOM 598 N N . SER A 1 72 ? 8.588 25.475 -11.246 1.00 61.97 72 SER A N 1
ATOM 599 C CA . SER A 1 72 ? 7.740 26.534 -10.681 1.00 61.97 72 SER A CA 1
ATOM 600 C C . SER A 1 72 ? 8.379 27.293 -9.512 1.00 61.97 72 SER A C 1
ATOM 602 O O . SER A 1 72 ? 7.921 28.376 -9.165 1.00 61.97 72 SER A O 1
ATOM 604 N N . ASP A 1 73 ? 9.400 26.719 -8.877 1.00 61.59 73 ASP A N 1
ATOM 605 C CA . ASP A 1 73 ? 10.159 27.301 -7.765 1.00 61.59 73 ASP A CA 1
ATOM 606 C C . ASP A 1 73 ? 11.416 28.068 -8.222 1.00 61.59 73 ASP A C 1
ATOM 608 O O . ASP A 1 73 ? 12.168 28.569 -7.387 1.00 61.59 73 ASP A O 1
ATOM 612 N N . GLY A 1 74 ? 11.646 28.178 -9.536 1.00 66.06 74 GLY A N 1
ATOM 613 C CA . GLY A 1 74 ? 12.849 28.799 -10.094 1.00 66.06 74 GLY A CA 1
ATOM 614 C C . GLY A 1 74 ? 14.108 27.933 -9.975 1.00 66.06 74 GLY A C 1
ATOM 615 O O . GLY A 1 74 ? 15.211 28.443 -10.184 1.00 66.06 74 GLY A O 1
ATOM 616 N N . GLY A 1 75 ? 13.963 26.646 -9.640 1.00 71.25 75 GLY A N 1
ATOM 617 C CA . GLY A 1 75 ? 15.041 25.665 -9.682 1.00 71.25 75 GLY A CA 1
ATOM 618 C C . GLY A 1 75 ? 15.603 25.444 -11.096 1.00 71.25 75 GLY A C 1
ATOM 619 O O . GLY A 1 75 ? 15.045 25.925 -12.089 1.00 71.25 75 GLY A O 1
ATOM 620 N N . PRO A 1 76 ? 16.742 24.735 -11.218 1.00 76.69 76 PRO A N 1
ATOM 621 C CA . PRO A 1 76 ? 17.372 24.485 -12.507 1.00 76.69 76 PRO A CA 1
ATOM 622 C C . PRO A 1 76 ? 16.428 23.734 -13.453 1.00 76.69 76 PRO A C 1
ATOM 624 O O . PRO A 1 76 ? 15.783 22.755 -13.076 1.00 76.69 76 PRO A O 1
ATOM 627 N N . GLU A 1 77 ? 16.385 24.183 -14.707 1.00 82.62 77 GLU A N 1
ATOM 628 C CA . GLU A 1 77 ? 15.533 23.590 -15.736 1.00 82.62 77 GLU A CA 1
ATOM 629 C C . GLU A 1 77 ? 15.831 22.099 -15.918 1.00 82.62 77 GLU A C 1
ATOM 631 O O . GLU A 1 77 ? 16.988 21.664 -16.016 1.00 82.62 77 GLU A O 1
ATOM 636 N N . THR A 1 78 ? 14.765 21.308 -16.009 1.00 83.25 78 THR A N 1
ATOM 637 C CA . THR A 1 78 ? 14.867 19.895 -16.366 1.00 83.25 78 THR A CA 1
ATOM 638 C C . THR A 1 78 ? 14.860 19.796 -17.883 1.00 83.25 78 THR A C 1
ATOM 640 O O . THR A 1 78 ? 13.920 20.226 -18.541 1.00 83.25 78 THR A O 1
ATOM 643 N N . ILE A 1 79 ? 15.939 19.268 -18.453 1.00 89.00 79 ILE A N 1
ATOM 644 C CA . ILE A 1 79 ? 16.059 19.091 -19.901 1.00 89.00 79 ILE A CA 1
ATOM 645 C C . ILE A 1 79 ? 15.753 17.641 -20.236 1.00 89.00 79 ILE A C 1
ATOM 647 O O . ILE A 1 79 ? 16.340 16.742 -19.632 1.00 89.00 79 ILE A O 1
ATOM 651 N N . ASP A 1 80 ? 14.914 17.437 -21.243 1.00 91.69 80 ASP A N 1
ATOM 652 C CA . ASP A 1 80 ? 14.603 16.136 -21.812 1.00 91.69 80 ASP A CA 1
ATOM 653 C C . ASP A 1 80 ? 15.078 16.049 -23.263 1.00 91.69 80 ASP A C 1
ATOM 655 O O . ASP A 1 80 ? 14.757 16.903 -24.092 1.00 91.69 80 ASP A O 1
ATOM 659 N N . ARG A 1 81 ? 15.867 15.020 -23.568 1.00 92.25 81 ARG A N 1
ATOM 660 C CA . ARG A 1 81 ? 16.343 14.698 -24.917 1.00 92.25 81 ARG A CA 1
ATOM 661 C C . ARG A 1 81 ? 16.040 13.255 -25.304 1.00 92.25 81 ARG A C 1
ATOM 663 O O . ARG A 1 81 ? 16.597 12.763 -26.284 1.00 92.25 81 ARG A O 1
ATOM 670 N N . CYS A 1 82 ? 15.169 12.566 -24.568 1.00 89.50 82 CYS A N 1
ATOM 671 C CA . CYS A 1 82 ? 14.869 11.150 -24.791 1.00 89.50 82 CYS A CA 1
ATOM 672 C C . CYS A 1 82 ? 14.294 10.910 -26.196 1.00 89.50 82 CYS A C 1
ATOM 674 O O . CYS A 1 82 ? 14.652 9.936 -26.861 1.00 89.50 82 CYS A O 1
ATOM 676 N N . THR A 1 83 ? 13.508 11.860 -26.708 1.00 89.25 83 THR A N 1
ATOM 677 C CA . THR A 1 83 ? 12.964 11.855 -28.076 1.00 89.25 83 THR A CA 1
ATOM 678 C C . THR A 1 83 ? 14.024 12.035 -29.170 1.00 89.25 83 THR A C 1
ATOM 680 O O . THR A 1 83 ? 13.703 11.921 -30.347 1.00 89.25 83 THR A O 1
ATOM 683 N N . SER A 1 84 ? 15.298 12.265 -28.824 1.00 90.62 84 SER A N 1
ATOM 684 C CA . SER A 1 84 ? 16.406 12.217 -29.791 1.00 90.62 84 SER A CA 1
ATOM 685 C C . SER A 1 84 ? 16.728 10.789 -30.235 1.00 90.62 84 SER A C 1
ATOM 687 O O . SER A 1 84 ? 17.125 10.599 -31.382 1.00 90.62 84 SER A O 1
ATOM 689 N N . CYS A 1 85 ? 16.556 9.803 -29.348 1.00 89.38 85 CYS A N 1
ATOM 690 C CA . CYS A 1 85 ? 16.760 8.381 -29.649 1.00 89.38 85 CYS A CA 1
ATOM 691 C C . CYS A 1 85 ? 15.420 7.657 -29.854 1.00 89.38 85 CYS A C 1
ATOM 693 O O . CYS A 1 85 ? 15.271 6.872 -30.786 1.00 89.38 85 CYS A O 1
ATOM 695 N N . HIS A 1 86 ? 14.423 7.959 -29.018 1.00 88.94 86 HIS A N 1
ATOM 696 C CA . HIS A 1 86 ? 13.090 7.355 -29.045 1.00 88.94 86 HIS A CA 1
ATOM 697 C C . HIS A 1 86 ? 12.145 8.111 -29.996 1.00 88.94 86 HIS A C 1
ATOM 699 O O . HIS A 1 86 ? 11.132 8.678 -29.590 1.00 88.94 86 HIS A O 1
ATOM 705 N N . VAL A 1 87 ? 12.508 8.167 -31.277 1.00 88.31 87 VAL A N 1
ATOM 706 C CA . VAL A 1 87 ? 11.835 9.020 -32.277 1.00 88.31 87 VAL A CA 1
ATOM 707 C C . VAL A 1 87 ? 10.477 8.504 -32.749 1.00 88.31 87 VAL A C 1
ATOM 709 O O . VAL A 1 87 ? 9.689 9.272 -33.291 1.00 88.31 87 VAL A O 1
ATOM 712 N N . ALA A 1 88 ? 10.195 7.219 -32.542 1.00 87.00 88 ALA A N 1
ATOM 713 C CA . ALA A 1 88 ? 9.005 6.554 -33.066 1.00 87.00 88 ALA A CA 1
ATOM 714 C C . ALA A 1 88 ? 7.882 6.362 -32.029 1.00 87.00 88 ALA A C 1
ATOM 716 O O . ALA A 1 88 ? 6.851 5.781 -32.353 1.00 87.00 88 ALA A O 1
ATOM 717 N N . LEU A 1 89 ? 8.036 6.889 -30.804 1.00 80.31 89 LEU A N 1
ATOM 718 C CA . LEU A 1 89 ? 7.107 6.663 -29.680 1.00 80.31 89 LEU A CA 1
ATOM 719 C C . LEU A 1 89 ? 5.647 7.035 -29.967 1.00 80.31 89 LEU A C 1
ATOM 721 O O . LEU A 1 89 ? 4.747 6.538 -29.301 1.00 80.31 89 LEU A O 1
ATOM 725 N N . LYS A 1 90 ? 5.416 7.925 -30.932 1.00 76.88 90 LYS A N 1
ATOM 726 C CA . LYS A 1 90 ? 4.086 8.433 -31.293 1.00 76.88 90 LYS A CA 1
ATOM 727 C C . LYS A 1 90 ? 3.473 7.773 -32.503 1.00 76.88 90 LYS A C 1
ATOM 729 O O . LYS A 1 90 ? 2.380 8.138 -32.903 1.00 76.88 90 LYS A O 1
ATOM 734 N N . LEU A 1 91 ? 4.179 6.859 -33.139 1.00 82.81 91 LEU A N 1
ATOM 735 C CA . LEU A 1 91 ? 3.724 6.266 -34.378 1.00 82.81 91 LEU A CA 1
ATOM 736 C C . LEU A 1 91 ? 3.010 4.964 -34.039 1.00 82.81 91 LEU A C 1
ATOM 738 O O . LEU A 1 91 ? 3.621 4.046 -33.496 1.00 82.81 91 LEU A O 1
ATOM 742 N N . SER A 1 92 ? 1.712 4.889 -34.339 1.00 81.50 92 SER A N 1
ATOM 743 C CA . SER A 1 92 ? 0.878 3.739 -33.967 1.00 81.50 92 SER A CA 1
ATOM 744 C C . SER A 1 92 ? 1.419 2.430 -34.543 1.00 81.50 92 SER A C 1
ATOM 746 O O . SER A 1 92 ? 1.439 1.425 -33.844 1.00 81.50 92 SER A O 1
ATOM 748 N N . HIS A 1 93 ? 1.977 2.435 -35.756 1.00 85.88 93 HIS A N 1
ATOM 749 C CA . HIS A 1 93 ? 2.604 1.260 -36.378 1.00 85.88 93 HIS A CA 1
ATOM 750 C C . HIS A 1 93 ? 3.899 0.785 -35.696 1.00 85.88 93 HIS A C 1
ATOM 752 O O . HIS A 1 93 ? 4.392 -0.294 -36.009 1.00 85.88 93 HIS A O 1
ATOM 758 N N . PHE A 1 94 ? 4.450 1.535 -34.739 1.00 88.06 94 PHE A N 1
ATOM 759 C CA . PHE A 1 94 ? 5.525 1.072 -33.851 1.00 88.06 94 PHE A CA 1
ATOM 760 C C . PHE A 1 94 ? 5.006 0.515 -32.515 1.00 88.06 94 PHE A C 1
ATOM 762 O O . PHE A 1 94 ? 5.802 0.016 -31.714 1.00 88.06 94 PHE A O 1
ATOM 769 N N . SER A 1 95 ? 3.692 0.557 -32.274 1.00 86.00 95 SER A N 1
ATOM 770 C CA . SER A 1 95 ? 3.047 -0.077 -31.123 1.00 86.00 95 SER A CA 1
ATOM 771 C C . SER A 1 95 ? 2.656 -1.523 -31.452 1.00 86.00 95 SER A C 1
ATOM 773 O O . SER A 1 95 ? 2.022 -1.752 -32.487 1.00 86.00 95 SER A O 1
ATOM 775 N N . PRO A 1 96 ? 2.989 -2.511 -30.599 1.00 84.44 96 PRO A N 1
ATOM 776 C CA . PRO A 1 96 ? 2.590 -3.903 -30.816 1.00 84.44 96 PRO A CA 1
ATOM 777 C C . PRO A 1 96 ? 1.079 -4.138 -30.637 1.00 84.44 96 PRO A C 1
ATOM 779 O O . PRO A 1 96 ? 0.541 -5.105 -31.180 1.00 84.44 96 PRO A O 1
ATOM 782 N N . THR A 1 97 ? 0.390 -3.263 -29.902 1.00 82.69 97 THR A N 1
ATOM 783 C CA . THR A 1 97 ? -1.051 -3.342 -29.617 1.00 82.69 97 THR A CA 1
ATOM 784 C C . THR A 1 97 ? -1.736 -1.995 -29.856 1.00 82.69 97 THR A C 1
ATOM 786 O O . THR A 1 97 ? -1.073 -0.968 -30.017 1.00 82.69 97 THR A O 1
ATOM 789 N N . ARG A 1 98 ? -3.068 -2.016 -29.930 1.00 80.44 98 ARG A N 1
ATOM 790 C CA . ARG A 1 98 ? -3.941 -0.838 -30.016 1.00 80.44 98 ARG A CA 1
ATOM 791 C C . ARG A 1 98 ? -5.160 -1.012 -29.114 1.00 80.44 98 ARG A C 1
ATOM 793 O O . ARG A 1 98 ? -5.492 -2.142 -28.745 1.00 80.44 98 ARG A O 1
ATOM 800 N N . LEU A 1 99 ? -5.852 0.079 -28.792 1.00 77.69 99 LEU A N 1
ATOM 801 C CA . LEU A 1 99 ? -7.084 -0.003 -28.003 1.00 77.69 99 LEU A CA 1
ATOM 802 C C . LEU A 1 99 ? -8.221 -0.665 -28.788 1.00 77.69 99 LEU A C 1
ATOM 804 O O . LEU A 1 99 ? -8.562 -0.243 -29.896 1.00 77.69 99 LEU A O 1
ATOM 808 N N . ALA A 1 100 ? -8.847 -1.669 -28.178 1.00 79.75 100 ALA A N 1
ATOM 809 C CA . ALA A 1 100 ? -10.005 -2.351 -28.725 1.00 79.75 100 ALA A CA 1
ATOM 810 C C . ALA A 1 100 ? -11.223 -1.421 -28.688 1.00 79.75 100 ALA A C 1
ATOM 812 O O . ALA A 1 100 ? -11.582 -0.861 -27.648 1.00 79.75 100 ALA A O 1
ATOM 813 N N . ARG A 1 101 ? -11.885 -1.279 -29.835 1.00 77.75 101 ARG A N 1
ATOM 814 C CA . ARG A 1 101 ? -13.103 -0.477 -29.989 1.00 77.75 101 ARG A CA 1
ATOM 815 C C . ARG A 1 101 ? -14.264 -1.351 -30.434 1.00 77.75 101 ARG A C 1
ATOM 817 O O . ARG A 1 101 ? -14.065 -2.396 -31.056 1.00 77.75 101 ARG A O 1
ATOM 824 N N . ASP A 1 102 ? -15.470 -0.972 -30.045 1.00 79.94 102 ASP A N 1
ATOM 825 C CA . ASP A 1 102 ? -16.688 -1.642 -30.475 1.00 79.94 102 ASP A CA 1
ATOM 826 C C . ASP A 1 102 ? -17.089 -1.190 -31.890 1.00 79.94 102 ASP A C 1
ATOM 828 O O . ASP A 1 102 ? -16.422 -0.371 -32.528 1.00 79.94 102 ASP A O 1
ATOM 832 N N . ILE A 1 103 ? -18.195 -1.733 -32.401 1.00 80.75 103 ILE A N 1
ATOM 833 C CA . ILE A 1 103 ? -18.702 -1.398 -33.740 1.00 80.75 103 ILE A CA 1
ATOM 834 C C . ILE A 1 103 ? -19.122 0.075 -33.890 1.00 80.75 103 ILE A C 1
ATOM 836 O O . ILE A 1 103 ? -19.268 0.545 -35.017 1.00 80.75 103 ILE A O 1
ATOM 840 N N . ASN A 1 104 ? -19.322 0.790 -32.781 1.00 78.94 104 ASN A N 1
ATOM 841 C CA . ASN A 1 104 ? -19.695 2.202 -32.743 1.00 78.94 104 ASN A CA 1
ATOM 842 C C . ASN A 1 104 ? -18.468 3.120 -32.584 1.00 78.94 104 ASN A C 1
ATOM 844 O O . ASN A 1 104 ? -18.604 4.338 -32.680 1.00 78.94 104 ASN A O 1
ATOM 848 N N . GLY A 1 105 ? -17.272 2.551 -32.392 1.00 67.88 105 GLY A N 1
ATOM 849 C CA . GLY A 1 105 ? -16.027 3.284 -32.153 1.00 67.88 105 GLY A CA 1
ATOM 850 C C . GLY A 1 105 ? -15.751 3.591 -30.677 1.00 67.88 105 GLY A C 1
ATOM 851 O O . GLY A 1 105 ? -14.723 4.212 -30.370 1.00 67.88 105 GLY A O 1
ATOM 852 N N . ASP A 1 106 ? -16.612 3.129 -29.768 1.00 70.31 106 ASP A N 1
ATOM 853 C CA . ASP A 1 106 ? -16.448 3.289 -28.326 1.00 70.31 106 ASP A CA 1
ATOM 854 C C . ASP A 1 106 ? -15.391 2.317 -27.795 1.00 70.31 106 ASP A C 1
ATOM 856 O O . ASP A 1 106 ? -15.201 1.219 -28.321 1.00 70.31 106 ASP A O 1
ATOM 860 N N . LEU A 1 107 ? -14.664 2.721 -26.750 1.00 71.69 107 LEU A N 1
ATOM 861 C CA . LEU A 1 107 ? -13.650 1.867 -26.129 1.00 71.69 107 LEU A CA 1
ATOM 862 C C . LEU A 1 107 ? -14.305 0.635 -25.504 1.00 71.69 107 LEU A C 1
ATOM 864 O O . LEU A 1 107 ? -15.204 0.752 -24.672 1.00 71.69 107 LEU A O 1
ATOM 868 N N . ARG A 1 108 ? -13.814 -0.552 -25.866 1.00 75.81 108 ARG A N 1
ATOM 869 C CA . ARG A 1 108 ? -14.201 -1.788 -25.189 1.00 75.81 108 ARG A CA 1
ATOM 870 C C . ARG A 1 108 ? -13.463 -1.855 -23.868 1.00 75.81 108 ARG A C 1
ATOM 872 O O . ARG A 1 108 ? -12.235 -1.820 -23.845 1.00 75.81 108 ARG A O 1
ATOM 879 N N . LEU A 1 109 ? -14.225 -1.953 -22.790 1.00 67.44 109 LEU A N 1
ATOM 880 C CA . LEU A 1 109 ? -13.688 -2.062 -21.445 1.00 67.44 109 LEU A CA 1
ATOM 881 C C . LEU A 1 109 ? -13.752 -3.515 -20.965 1.00 67.44 109 LEU A C 1
ATOM 883 O O . LEU A 1 109 ? -14.634 -4.267 -21.382 1.00 67.44 109 LEU A O 1
ATOM 887 N N . ASP A 1 110 ? -12.818 -3.906 -20.108 1.00 62.91 110 ASP A N 1
ATOM 888 C CA . ASP A 1 110 ? -12.879 -5.164 -19.370 1.00 62.91 110 ASP A CA 1
ATOM 889 C C . ASP A 1 110 ? -13.846 -5.073 -18.171 1.00 62.91 110 ASP A C 1
ATOM 891 O O . ASP A 1 110 ? -14.455 -4.032 -17.904 1.00 62.91 110 ASP A O 1
ATOM 895 N N . ASP A 1 111 ? -13.975 -6.165 -17.413 1.00 54.22 111 ASP A N 1
ATOM 896 C CA . ASP A 1 111 ? -14.842 -6.245 -16.225 1.00 54.22 111 ASP A CA 1
ATOM 897 C C . ASP A 1 111 ? -14.448 -5.260 -15.103 1.00 54.22 111 ASP A C 1
ATOM 899 O O . ASP A 1 111 ? -15.196 -5.065 -14.139 1.00 54.22 111 ASP A O 1
ATOM 903 N N . GLN A 1 112 ? -13.271 -4.638 -15.207 1.00 51.34 112 GLN A N 1
ATOM 904 C CA . GLN A 1 112 ? -12.741 -3.636 -14.284 1.00 51.34 112 GLN A CA 1
ATOM 905 C C . GLN A 1 112 ? -12.885 -2.206 -14.828 1.00 51.34 112 GLN A C 1
ATOM 907 O O . GLN A 1 112 ? -12.521 -1.254 -14.136 1.00 51.34 112 GLN A O 1
ATOM 912 N N . GLY A 1 113 ? -13.459 -2.038 -16.024 1.00 56.06 113 GLY A N 1
ATOM 913 C CA . GLY A 1 113 ? -13.626 -0.745 -16.678 1.00 56.06 113 GLY A CA 1
ATOM 914 C C . GLY A 1 113 ? -12.360 -0.237 -17.374 1.00 56.06 113 GLY A C 1
ATOM 915 O O . GLY A 1 113 ? -12.298 0.949 -17.696 1.00 56.06 113 GLY A O 1
ATOM 916 N N . LEU A 1 114 ? -11.353 -1.089 -17.596 1.00 62.78 114 LEU A N 1
ATOM 917 C CA . LEU A 1 114 ? -10.104 -0.729 -18.272 1.00 62.78 114 LEU A CA 1
ATOM 918 C C . LEU A 1 114 ? -10.204 -0.952 -19.783 1.00 62.78 114 LEU A C 1
ATOM 920 O O . LEU A 1 114 ? -10.777 -1.956 -20.203 1.00 62.78 114 LEU A O 1
ATOM 924 N N . PRO A 1 115 ? -9.607 -0.082 -20.615 1.00 69.25 115 PRO A N 1
ATOM 925 C CA . PRO A 1 115 ? -9.538 -0.302 -22.054 1.00 69.25 115 PRO A CA 1
ATOM 926 C C . PRO A 1 115 ? -8.849 -1.628 -22.401 1.00 69.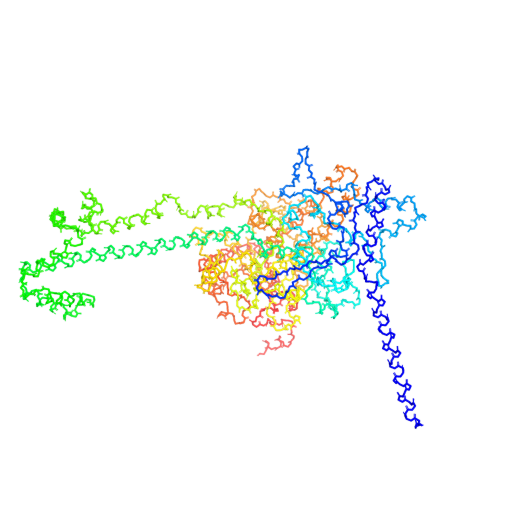25 115 PRO A C 1
ATOM 928 O O . PRO A 1 115 ? -7.692 -1.860 -22.046 1.00 69.25 115 PRO A O 1
ATOM 931 N N . LEU A 1 116 ? -9.559 -2.492 -23.124 1.00 74.94 116 LEU A N 1
ATOM 932 C CA . LEU A 1 116 ? -9.000 -3.720 -23.674 1.00 74.94 116 LEU A CA 1
ATOM 933 C C . LEU A 1 116 ? -7.994 -3.380 -24.775 1.00 74.94 116 LEU A C 1
ATOM 935 O O . LEU A 1 116 ? -8.218 -2.476 -25.579 1.00 74.94 116 LEU A O 1
ATOM 939 N N . GLN A 1 117 ? -6.906 -4.140 -24.842 1.00 76.88 117 GLN A N 1
ATOM 940 C CA . GLN A 1 117 ? -5.937 -4.052 -25.929 1.00 76.88 117 GLN A CA 1
ATOM 941 C C . GLN A 1 117 ? -6.121 -5.215 -26.892 1.00 76.88 117 GLN A C 1
ATOM 943 O O . GLN A 1 117 ? -6.340 -6.355 -26.482 1.00 76.88 117 GLN A O 1
ATOM 948 N N . GLU A 1 118 ? -5.972 -4.928 -28.174 1.00 80.69 118 GLU A N 1
ATOM 949 C CA . GLU A 1 118 ? -5.897 -5.927 -29.228 1.00 80.69 118 GLU A CA 1
ATOM 950 C C . GLU A 1 11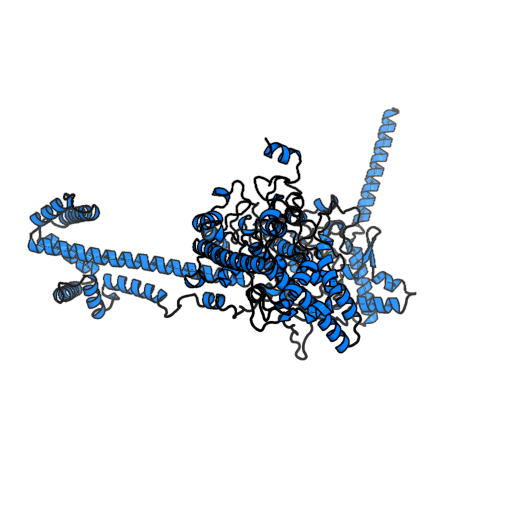8 ? -4.580 -5.800 -29.988 1.00 80.69 118 GLU A C 1
ATOM 952 O O . GLU A 1 118 ? -3.889 -4.779 -29.943 1.00 80.69 118 GLU A O 1
ATOM 957 N N . GLU A 1 119 ? -4.203 -6.873 -30.670 1.00 84.81 119 GLU A N 1
ATOM 958 C CA . GLU A 1 119 ? -3.000 -6.894 -31.486 1.00 84.81 119 GLU A CA 1
ATOM 959 C C . GLU A 1 119 ? -3.089 -5.834 -32.593 1.00 84.81 119 GLU A C 1
ATOM 961 O O . GLU A 1 119 ? -4.084 -5.757 -33.315 1.00 84.81 119 GLU A O 1
ATOM 966 N N . ASN A 1 120 ? -2.045 -5.015 -32.744 1.00 85.62 120 ASN A N 1
ATOM 967 C CA . ASN A 1 120 ? -2.024 -4.004 -33.791 1.00 85.62 120 ASN A CA 1
ATOM 968 C C . ASN A 1 120 ? -1.660 -4.663 -35.132 1.00 85.62 120 ASN A C 1
ATOM 970 O O . ASN A 1 120 ? -0.528 -5.149 -35.265 1.00 85.62 120 ASN A O 1
ATOM 974 N N . PRO A 1 121 ? -2.557 -4.694 -36.135 1.00 85.44 121 PRO A N 1
ATOM 975 C CA . PRO A 1 121 ? -2.249 -5.281 -37.437 1.00 85.44 121 PRO A CA 1
ATOM 976 C C . PRO A 1 121 ? -1.139 -4.522 -38.175 1.00 85.44 121 PRO A C 1
ATOM 978 O O . PRO A 1 121 ? -0.355 -5.147 -38.884 1.00 85.44 121 PRO A O 1
ATOM 981 N N . ASP A 1 122 ? -1.007 -3.215 -37.937 1.00 86.62 122 ASP A N 1
ATOM 982 C CA . ASP A 1 122 ? -0.050 -2.339 -38.619 1.00 86.62 122 ASP A CA 1
ATOM 983 C C . ASP A 1 122 ? 1.345 -2.352 -37.971 1.00 86.62 122 ASP A C 1
ATOM 985 O O . ASP A 1 122 ? 2.201 -1.534 -38.303 1.00 86.62 122 ASP A O 1
ATOM 989 N N . TYR A 1 123 ? 1.601 -3.271 -37.035 1.00 89.81 123 TYR A N 1
ATOM 990 C CA . TYR A 1 123 ? 2.866 -3.330 -36.313 1.00 89.81 123 TYR A CA 1
ATOM 991 C C . TYR A 1 123 ? 4.054 -3.646 -37.241 1.00 89.81 123 TYR A C 1
ATOM 993 O O . TYR A 1 123 ? 4.213 -4.765 -37.745 1.00 89.81 123 TYR A O 1
ATOM 1001 N N . ILE A 1 124 ? 4.932 -2.660 -37.441 1.00 89.75 124 ILE A N 1
ATOM 1002 C CA . ILE A 1 124 ? 5.988 -2.701 -38.458 1.00 89.75 124 ILE A CA 1
ATOM 1003 C C . ILE A 1 124 ? 7.012 -3.806 -38.207 1.00 89.75 124 ILE A C 1
ATOM 1005 O O . ILE A 1 124 ? 7.432 -4.478 -39.147 1.00 89.75 124 ILE A O 1
ATOM 1009 N N . PHE A 1 125 ? 7.370 -4.065 -36.947 1.00 91.31 125 PHE A N 1
ATOM 1010 C CA . PHE A 1 125 ? 8.345 -5.108 -36.628 1.00 91.31 125 PHE A CA 1
ATOM 1011 C C . PHE A 1 125 ? 7.822 -6.509 -36.955 1.00 91.31 125 PHE A C 1
ATOM 1013 O O . PHE A 1 125 ? 8.615 -7.327 -37.407 1.00 91.31 125 PHE A O 1
ATOM 1020 N N . ARG A 1 126 ? 6.506 -6.771 -36.856 1.00 90.44 126 ARG A N 1
ATOM 1021 C CA . ARG A 1 126 ? 5.923 -8.046 -37.323 1.00 90.44 126 ARG A CA 1
ATOM 1022 C C . ARG A 1 126 ? 6.113 -8.214 -38.830 1.00 90.44 126 ARG A C 1
ATOM 1024 O O . ARG A 1 126 ? 6.446 -9.299 -39.298 1.00 90.44 126 ARG A O 1
ATOM 1031 N N . SER A 1 127 ? 5.935 -7.131 -39.585 1.00 88.69 127 SER A N 1
ATOM 1032 C CA . SER A 1 127 ? 6.136 -7.135 -41.038 1.00 88.69 127 SER A CA 1
ATOM 1033 C C . SER A 1 127 ? 7.606 -7.356 -41.411 1.00 88.69 127 SER A C 1
ATOM 1035 O O . SER A 1 127 ? 7.895 -8.137 -42.315 1.00 88.69 127 SER A O 1
ATOM 1037 N N . ILE A 1 128 ? 8.540 -6.721 -40.691 1.00 89.50 128 ILE A N 1
ATOM 1038 C CA . ILE A 1 128 ? 9.988 -6.910 -40.888 1.00 89.50 128 ILE A CA 1
ATOM 1039 C C . ILE A 1 128 ? 10.399 -8.347 -40.548 1.00 89.50 128 ILE A C 1
ATOM 1041 O O . ILE A 1 128 ? 11.088 -8.980 -41.343 1.00 89.50 128 ILE A O 1
ATOM 1045 N N . GLU A 1 129 ? 9.967 -8.877 -39.400 1.00 90.56 129 GLU A N 1
ATOM 1046 C CA . GLU A 1 129 ? 10.251 -10.253 -38.966 1.00 90.56 129 GLU A CA 1
ATOM 1047 C C . GLU A 1 129 ? 9.703 -11.273 -39.979 1.00 90.56 129 GLU A C 1
ATOM 1049 O O . GLU A 1 129 ? 10.422 -12.186 -40.386 1.00 90.56 129 GLU A O 1
ATOM 1054 N N . GLY A 1 130 ? 8.466 -11.082 -40.453 1.00 88.38 130 GLY A N 1
ATOM 1055 C CA . GLY A 1 130 ? 7.858 -11.923 -41.486 1.00 88.38 130 GLY A CA 1
ATOM 1056 C C . GLY A 1 130 ? 8.611 -11.871 -42.819 1.00 88.38 130 GLY A C 1
ATOM 1057 O O . GLY A 1 130 ? 8.866 -12.913 -43.424 1.00 88.38 130 GLY A O 1
ATOM 1058 N N . TYR A 1 131 ? 9.029 -10.680 -43.257 1.00 86.69 131 TYR A N 1
ATOM 1059 C CA . TYR A 1 131 ? 9.831 -10.522 -44.472 1.00 86.69 131 TYR A CA 1
ATOM 1060 C C . TYR A 1 131 ? 11.218 -11.165 -44.328 1.00 86.69 131 TYR A C 1
ATOM 1062 O O . TYR A 1 131 ? 11.651 -11.868 -45.239 1.00 86.69 131 TYR A O 1
ATOM 1070 N N . ALA A 1 132 ? 11.890 -10.977 -43.188 1.00 86.81 132 ALA A N 1
ATOM 1071 C CA . ALA A 1 132 ? 13.199 -11.566 -42.898 1.00 86.81 132 ALA A CA 1
ATOM 1072 C C . ALA A 1 132 ? 13.146 -13.100 -42.824 1.00 86.81 132 ALA A C 1
ATOM 1074 O O . ALA A 1 132 ? 14.083 -13.769 -43.253 1.00 86.81 132 ALA A O 1
ATOM 1075 N N . ALA A 1 133 ? 12.050 -13.663 -42.307 1.00 86.88 133 ALA A N 1
ATOM 1076 C CA . ALA A 1 133 ? 11.821 -15.106 -42.299 1.00 86.88 133 ALA A CA 1
ATOM 1077 C C . ALA A 1 133 ? 11.560 -15.662 -43.710 1.00 86.88 133 ALA A C 1
ATOM 1079 O O . ALA A 1 133 ? 11.986 -16.775 -44.016 1.00 86.88 133 ALA A O 1
ATOM 1080 N N . ALA A 1 134 ? 10.879 -14.895 -44.567 1.00 86.38 134 ALA A N 1
ATOM 1081 C CA . ALA A 1 134 ? 10.605 -15.270 -45.954 1.00 86.38 134 ALA A CA 1
ATOM 1082 C C . ALA A 1 134 ? 11.821 -15.107 -46.888 1.00 86.38 134 ALA A C 1
ATOM 1084 O O . ALA A 1 134 ? 11.916 -15.838 -47.870 1.00 86.38 134 ALA A O 1
ATOM 1085 N N . HIS A 1 135 ? 12.740 -14.187 -46.569 1.00 84.75 135 HIS A N 1
ATOM 1086 C CA . HIS A 1 135 ? 13.943 -13.874 -47.353 1.00 84.75 135 HIS A CA 1
ATOM 1087 C C . HIS A 1 135 ? 15.208 -13.959 -46.480 1.00 84.75 135 HIS A C 1
ATOM 1089 O O . HIS A 1 135 ? 15.844 -12.938 -46.198 1.00 84.75 135 HIS A O 1
ATOM 1095 N N . PRO A 1 136 ? 15.593 -15.158 -46.006 1.00 80.75 136 PRO A N 1
ATOM 1096 C CA . PRO A 1 136 ? 16.741 -15.330 -45.111 1.00 80.75 136 PRO A CA 1
ATOM 1097 C C . PRO A 1 136 ? 18.082 -14.896 -45.732 1.00 80.75 136 PRO A C 1
ATOM 1099 O O . PRO A 1 136 ? 19.027 -14.588 -45.006 1.00 80.75 136 PRO A O 1
ATOM 1102 N N . GLU A 1 137 ? 18.176 -14.846 -47.062 1.00 82.38 137 GLU A N 1
ATOM 1103 C CA . GLU A 1 137 ? 19.307 -14.307 -47.823 1.00 82.38 137 GLU A CA 1
ATOM 1104 C C . GLU A 1 137 ? 19.417 -12.771 -47.782 1.00 82.38 137 GLU A C 1
ATOM 1106 O O . GLU A 1 137 ? 20.504 -12.223 -48.003 1.00 82.38 137 GLU A O 1
ATOM 1111 N N . ASP A 1 138 ? 18.328 -12.062 -47.471 1.00 77.69 138 ASP A N 1
ATOM 1112 C CA . ASP A 1 138 ? 18.308 -10.605 -47.401 1.00 77.69 138 ASP A CA 1
ATOM 1113 C C . ASP A 1 138 ? 18.749 -10.103 -46.018 1.00 77.69 138 ASP A C 1
ATOM 1115 O O . ASP A 1 138 ? 17.962 -9.768 -45.127 1.00 77.69 138 ASP A O 1
ATOM 1119 N N . SER A 1 139 ? 20.068 -9.976 -45.861 1.00 73.69 139 SER A N 1
ATOM 1120 C CA . SER A 1 139 ? 20.691 -9.372 -44.674 1.00 73.69 139 SER A CA 1
ATOM 1121 C C . SER A 1 139 ? 20.215 -7.943 -44.368 1.00 73.69 139 SER A C 1
ATOM 1123 O O . SER A 1 139 ? 20.517 -7.424 -43.292 1.00 73.69 139 SER A O 1
ATOM 1125 N N . LYS A 1 140 ? 19.544 -7.247 -45.301 1.00 76.25 140 LYS A N 1
ATOM 1126 C CA . LYS A 1 140 ? 19.018 -5.894 -45.073 1.00 76.25 140 LYS A CA 1
ATOM 1127 C C . LYS A 1 140 ? 17.867 -5.926 -44.070 1.00 76.25 140 LYS A C 1
ATOM 1129 O O . LYS A 1 140 ? 17.850 -5.085 -43.182 1.00 76.25 140 LYS A O 1
ATOM 1134 N N . ALA A 1 141 ? 16.972 -6.911 -44.145 1.00 73.31 141 ALA A N 1
ATOM 1135 C CA . ALA A 1 141 ? 15.825 -7.015 -43.240 1.00 73.31 141 ALA A CA 1
ATOM 1136 C C . ALA A 1 141 ? 16.239 -7.342 -41.796 1.00 73.31 141 ALA A C 1
ATOM 1138 O O . ALA A 1 141 ? 15.719 -6.756 -40.852 1.00 73.31 141 ALA A O 1
ATOM 1139 N N . GLN A 1 142 ? 17.245 -8.205 -41.620 1.00 74.44 142 GLN A N 1
ATOM 1140 C CA . GLN A 1 142 ? 17.818 -8.502 -40.299 1.00 74.44 142 GLN A CA 1
ATOM 1141 C C . GLN A 1 142 ? 18.474 -7.261 -39.668 1.00 74.44 142 GLN A C 1
ATOM 1143 O O . GLN A 1 142 ? 18.333 -7.031 -38.470 1.00 74.44 142 GLN A O 1
ATOM 1148 N N . ARG A 1 143 ? 19.107 -6.403 -40.483 1.00 81.31 143 ARG A N 1
ATOM 1149 C CA . ARG A 1 143 ? 19.691 -5.121 -40.045 1.00 81.31 143 ARG A CA 1
ATOM 1150 C C . ARG A 1 143 ? 18.659 -4.064 -39.629 1.00 81.31 143 ARG A C 1
ATOM 1152 O O . ARG A 1 143 ? 19.040 -3.087 -39.001 1.00 81.31 143 ARG A O 1
ATOM 1159 N N . LEU A 1 144 ? 17.372 -4.253 -39.938 1.00 86.31 144 LEU A N 1
ATOM 1160 C CA . LEU A 1 144 ? 16.291 -3.367 -39.481 1.00 86.31 144 LEU A CA 1
ATOM 1161 C C . LEU A 1 144 ? 15.767 -3.734 -38.080 1.00 86.31 144 LEU A C 1
ATOM 1163 O O . LEU A 1 144 ? 14.961 -2.996 -37.516 1.00 86.31 144 LEU A O 1
ATOM 1167 N N . LEU A 1 145 ? 16.199 -4.865 -37.509 1.00 86.25 145 LEU A N 1
ATOM 1168 C CA . LEU A 1 145 ? 15.760 -5.331 -36.188 1.00 86.25 145 LEU A CA 1
ATOM 1169 C C . LEU A 1 145 ? 16.717 -4.921 -35.064 1.00 86.25 145 LEU A C 1
ATOM 1171 O O . LEU A 1 145 ? 16.282 -4.724 -33.923 1.00 86.25 145 LEU A O 1
ATOM 1175 N N . THR A 1 146 ? 18.005 -4.780 -35.370 1.00 88.12 146 THR A N 1
ATOM 1176 C CA . THR A 1 146 ? 19.051 -4.475 -34.392 1.00 88.12 146 THR A CA 1
ATOM 1177 C C . THR A 1 146 ? 20.024 -3.428 -34.909 1.00 88.12 146 THR A C 1
ATOM 1179 O O . THR A 1 146 ? 20.178 -3.221 -36.110 1.00 88.12 146 THR A O 1
ATOM 1182 N N . VAL A 1 147 ? 20.697 -2.745 -33.986 1.00 87.50 147 VAL A N 1
ATOM 1183 C CA . VAL A 1 147 ? 21.747 -1.781 -34.312 1.00 87.50 147 VAL A CA 1
ATOM 1184 C C . VAL A 1 147 ? 22.949 -1.947 -33.394 1.00 87.50 147 VAL A C 1
ATOM 1186 O O . VAL A 1 147 ? 22.800 -2.327 -32.234 1.00 87.50 147 VAL A O 1
ATOM 1189 N N . THR A 1 148 ? 24.153 -1.679 -33.902 1.00 84.88 148 THR A N 1
ATOM 1190 C CA . THR A 1 148 ? 25.380 -1.755 -33.101 1.00 84.88 148 THR A CA 1
ATOM 1191 C C . 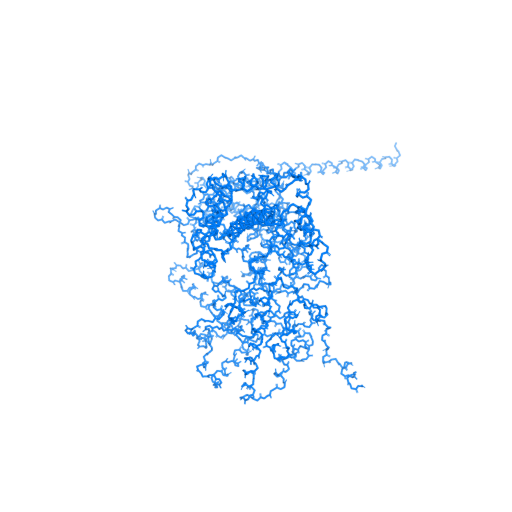THR A 1 148 ? 25.746 -0.394 -32.521 1.00 84.88 148 THR A C 1
ATOM 1193 O O . THR A 1 148 ? 26.021 0.548 -33.262 1.00 84.88 148 THR A O 1
ATOM 1196 N N . VAL A 1 149 ? 25.814 -0.305 -31.194 1.00 80.56 149 VAL A N 1
ATOM 1197 C CA . VAL A 1 149 ? 26.203 0.897 -30.446 1.00 80.56 149 VAL A CA 1
ATOM 1198 C C . VAL A 1 149 ? 27.314 0.532 -29.468 1.00 80.56 149 VAL A C 1
ATOM 1200 O O . VAL A 1 149 ? 27.168 -0.406 -28.689 1.00 80.56 149 VAL A O 1
ATOM 1203 N N . ASP A 1 150 ? 28.452 1.230 -29.542 1.00 74.56 150 ASP A N 1
ATOM 1204 C CA . ASP A 1 150 ? 29.641 0.974 -28.709 1.00 74.56 150 ASP A CA 1
ATOM 1205 C C . ASP A 1 150 ? 30.052 -0.519 -28.659 1.00 74.56 150 ASP A C 1
ATOM 1207 O O . ASP A 1 150 ? 30.437 -1.065 -27.623 1.00 74.56 150 ASP A O 1
ATOM 1211 N N . GLY A 1 151 ? 29.963 -1.199 -29.811 1.00 76.00 151 GLY A N 1
ATOM 1212 C CA . GLY A 1 151 ? 30.324 -2.614 -29.968 1.00 76.00 151 GLY A CA 1
ATOM 1213 C C . GLY A 1 151 ? 29.280 -3.609 -29.450 1.00 76.00 151 GLY A C 1
ATOM 1214 O O . GLY A 1 151 ? 29.601 -4.786 -29.292 1.00 76.00 151 GLY A O 1
ATOM 1215 N N . ARG A 1 152 ? 28.051 -3.158 -29.173 1.00 75.88 152 ARG A N 1
ATOM 1216 C CA . ARG A 1 152 ? 26.954 -3.977 -28.637 1.00 75.88 152 ARG A CA 1
ATOM 1217 C C . ARG A 1 152 ? 25.752 -3.943 -29.554 1.00 75.88 152 ARG A C 1
ATOM 1219 O O . ARG A 1 152 ? 25.415 -2.890 -30.081 1.00 75.88 152 ARG A O 1
ATOM 1226 N N . GLU A 1 153 ? 25.102 -5.083 -29.712 1.00 83.75 153 GLU A N 1
ATOM 1227 C CA . GLU A 1 153 ? 23.865 -5.195 -30.473 1.00 83.75 153 GLU A CA 1
ATOM 1228 C C . GLU A 1 153 ? 22.672 -4.797 -29.594 1.00 83.75 153 GLU A C 1
ATOM 1230 O O . GLU A 1 153 ? 22.534 -5.286 -28.475 1.00 83.75 153 GLU A O 1
ATOM 1235 N N . VAL A 1 154 ? 21.850 -3.869 -30.081 1.00 83.00 154 VAL A N 1
ATOM 1236 C CA . VAL A 1 154 ? 20.692 -3.303 -29.378 1.00 83.00 154 VAL A CA 1
ATOM 1237 C C . VAL A 1 154 ? 19.442 -3.542 -30.214 1.00 83.00 154 VAL A C 1
ATOM 1239 O O . VAL A 1 154 ? 19.438 -3.279 -31.417 1.00 83.00 154 VAL A O 1
ATOM 1242 N N . SER A 1 155 ? 18.360 -4.003 -29.583 1.00 87.62 155 SER A N 1
ATOM 1243 C CA . SER A 1 155 ? 17.085 -4.240 -30.268 1.00 87.62 155 SER A CA 1
ATOM 1244 C C . SER A 1 155 ? 16.347 -2.936 -30.597 1.00 87.62 155 SER A C 1
ATOM 1246 O O . SER A 1 155 ? 15.929 -2.198 -29.699 1.00 87.62 155 SER A O 1
ATOM 1248 N N . LEU A 1 156 ? 16.093 -2.680 -31.885 1.00 88.56 156 LEU A N 1
ATOM 1249 C CA . LEU A 1 156 ? 15.309 -1.521 -32.336 1.00 88.56 156 LEU A CA 1
ATOM 1250 C C . LEU A 1 156 ? 13.833 -1.639 -31.950 1.00 88.56 156 LEU A C 1
ATOM 1252 O O . LEU A 1 156 ? 13.201 -0.621 -31.679 1.00 88.56 156 LEU A O 1
ATOM 1256 N N . LYS A 1 157 ? 13.310 -2.864 -31.814 1.00 88.31 157 LYS A N 1
ATOM 1257 C CA . LYS A 1 157 ? 11.966 -3.137 -31.281 1.00 88.31 157 LYS A CA 1
ATOM 1258 C C . LYS A 1 157 ? 11.752 -2.517 -29.904 1.00 88.31 157 LYS A C 1
ATOM 1260 O O . LYS A 1 157 ? 10.669 -2.025 -29.604 1.00 88.31 157 LYS A O 1
ATOM 1265 N N . LYS A 1 158 ? 12.797 -2.519 -29.075 1.00 81.38 158 LYS A N 1
ATOM 1266 C CA . LYS A 1 158 ? 12.766 -1.938 -27.734 1.00 81.38 158 LYS A CA 1
ATOM 1267 C C . LYS A 1 158 ? 12.968 -0.423 -27.747 1.00 81.38 158 LYS A C 1
ATOM 1269 O O . LYS A 1 158 ? 12.304 0.280 -26.995 1.00 81.38 158 LYS A O 1
ATOM 1274 N N . VAL A 1 159 ? 13.894 0.078 -28.565 1.00 85.56 159 VAL A N 1
ATOM 1275 C CA . VAL A 1 159 ? 14.230 1.513 -28.601 1.00 85.56 159 VAL A CA 1
ATOM 1276 C C . VAL A 1 159 ? 13.137 2.328 -29.291 1.00 85.56 159 VAL A C 1
ATOM 1278 O O . VAL A 1 159 ? 12.757 3.388 -28.807 1.00 85.56 159 VAL A O 1
ATOM 1281 N N . LEU A 1 160 ? 12.612 1.843 -30.411 1.00 88.81 160 LEU A N 1
ATOM 1282 C CA . LEU A 1 160 ? 11.609 2.550 -31.208 1.00 88.81 160 LEU A CA 1
ATOM 1283 C C . LEU A 1 160 ? 10.176 2.118 -30.881 1.00 88.81 160 LEU A C 1
ATOM 1285 O O . LEU A 1 160 ? 9.241 2.689 -31.430 1.00 88.81 160 LEU A O 1
ATOM 1289 N N . GLY A 1 161 ? 9.997 1.123 -30.008 1.00 84.19 161 GLY A N 1
ATOM 1290 C CA . GLY A 1 161 ? 8.680 0.636 -29.614 1.00 84.19 161 GLY A CA 1
ATOM 1291 C C . GLY A 1 161 ? 7.847 1.735 -28.962 1.00 84.19 161 GLY A C 1
ATOM 1292 O O . GLY A 1 161 ? 8.272 2.332 -27.972 1.00 84.19 161 GLY A O 1
ATOM 1293 N N . ALA A 1 162 ? 6.663 1.986 -29.519 1.00 77.25 162 ALA A N 1
ATOM 1294 C CA . ALA A 1 162 ? 5.668 2.852 -28.902 1.00 77.25 162 ALA A CA 1
ATOM 1295 C C . ALA A 1 162 ? 4.996 2.137 -27.724 1.00 77.25 162 ALA A C 1
ATOM 1297 O O . ALA A 1 162 ? 5.043 0.908 -27.595 1.00 77.25 162 ALA A O 1
ATOM 1298 N N . HIS A 1 163 ? 4.395 2.922 -26.837 1.00 71.25 163 HIS A N 1
ATOM 1299 C CA . HIS A 1 163 ? 3.771 2.400 -25.635 1.00 71.25 163 HIS A CA 1
ATOM 1300 C C . HIS A 1 163 ? 2.405 1.748 -25.987 1.00 71.25 163 HIS A C 1
ATOM 1302 O O . HIS A 1 163 ? 1.618 2.373 -26.695 1.00 71.25 163 HIS A O 1
ATOM 1308 N N . PRO A 1 164 ? 2.152 0.484 -25.573 1.00 56.59 164 PRO A N 1
ATOM 1309 C CA . PRO A 1 164 ? 0.984 -0.299 -26.006 1.00 56.59 164 PRO A CA 1
ATOM 1310 C C . PRO A 1 164 ? -0.348 0.144 -25.380 1.00 56.59 164 PRO A C 1
ATOM 1312 O O . PRO A 1 164 ? -1.369 0.180 -26.057 1.00 56.59 164 PRO A O 1
ATOM 1315 N N . LEU A 1 165 ? -0.309 0.526 -24.101 1.00 51.16 165 LEU A N 1
ATOM 1316 C CA . LEU A 1 165 ? -1.176 1.577 -23.567 1.00 51.16 165 LEU A CA 1
ATOM 1317 C C . LEU A 1 165 ? -0.503 2.878 -24.005 1.00 51.16 165 LEU A C 1
ATOM 1319 O O . LEU A 1 165 ? 0.688 2.943 -23.839 1.00 51.16 165 LEU A O 1
ATOM 1323 N N . ILE A 1 166 ? -1.121 3.960 -24.413 1.00 52.84 166 ILE A N 1
ATOM 1324 C CA . ILE A 1 166 ? -0.509 5.258 -24.749 1.00 52.84 166 ILE A CA 1
ATOM 1325 C C . ILE A 1 166 ? 0.135 5.428 -26.151 1.00 52.84 166 ILE A C 1
ATOM 1327 O O . ILE A 1 166 ? 0.952 6.328 -26.364 1.00 52.84 166 ILE A O 1
ATOM 1331 N N . GLY A 1 167 ? -0.281 4.654 -27.157 1.00 47.56 167 GLY A N 1
ATOM 1332 C CA . GLY A 1 167 ? -0.158 5.061 -28.572 1.00 47.56 167 GLY A CA 1
ATOM 1333 C C . GLY A 1 167 ? -1.061 6.269 -28.900 1.00 47.56 167 GLY A C 1
ATOM 1334 O O . GLY A 1 167 ? -1.775 6.752 -28.025 1.00 47.56 167 GLY A O 1
ATOM 1335 N N . MET A 1 168 ? -1.087 6.760 -30.156 1.00 43.81 168 MET A N 1
ATOM 1336 C CA . MET A 1 168 ? -1.903 7.926 -30.615 1.00 43.81 168 MET A CA 1
ATOM 1337 C C . MET A 1 168 ? -3.417 7.850 -30.315 1.00 43.81 168 MET A C 1
ATOM 1339 O O . MET A 1 168 ? -4.160 8.771 -30.643 1.00 43.81 168 MET A O 1
ATOM 1343 N N . GLU A 1 169 ? -3.882 6.752 -29.731 1.00 48.56 169 GLU A N 1
ATOM 1344 C CA . GLU A 1 169 ? -5.276 6.416 -29.488 1.00 48.56 169 GLU A CA 1
ATOM 1345 C C . GLU A 1 169 ? -5.720 6.652 -28.026 1.00 48.56 169 GLU A C 1
ATOM 1347 O O . GLU A 1 169 ? -6.871 6.328 -27.718 1.00 48.56 169 GLU A O 1
ATOM 1352 N N . GLU A 1 170 ? -4.863 7.187 -27.128 1.00 51.78 170 GLU A N 1
ATOM 1353 C CA . GLU A 1 170 ? -5.139 7.216 -25.675 1.00 51.78 170 GLU A CA 1
ATOM 1354 C C . GLU A 1 170 ? -5.030 8.561 -24.920 1.00 51.78 170 GLU A C 1
ATOM 1356 O O . GLU A 1 170 ? -4.129 9.384 -25.113 1.00 51.78 170 GLU A O 1
ATOM 1361 N N . ARG A 1 171 ? -5.913 8.689 -23.915 1.00 55.44 171 ARG A N 1
ATOM 1362 C CA . ARG A 1 171 ? -6.191 9.873 -23.081 1.00 55.44 171 ARG A CA 1
ATOM 1363 C C . ARG A 1 171 ? -5.003 10.536 -22.358 1.00 55.44 171 ARG A C 1
ATOM 1365 O O . ARG A 1 171 ? -5.041 11.762 -22.227 1.00 55.44 171 ARG A O 1
ATOM 1372 N N . PRO A 1 172 ? -3.957 9.835 -21.859 1.00 61.22 172 PRO A N 1
ATOM 1373 C CA . PRO A 1 172 ? -2.863 10.522 -21.171 1.00 61.22 172 PRO A CA 1
ATOM 1374 C C . PRO A 1 172 ? -2.068 11.452 -22.091 1.00 61.22 172 PRO A C 1
ATOM 1376 O O . PRO A 1 172 ? -1.858 12.598 -21.709 1.00 61.22 172 PRO A O 1
ATOM 1379 N N . PHE A 1 173 ? -1.675 11.022 -23.299 1.00 66.38 173 PHE A N 1
ATOM 1380 C CA . PHE A 1 173 ? -0.933 11.875 -24.245 1.00 66.38 173 PHE A CA 1
ATOM 1381 C C . PHE A 1 173 ? -1.825 12.822 -25.059 1.00 66.38 173 PHE A C 1
ATOM 1383 O O . PHE A 1 173 ? -1.303 13.806 -25.578 1.00 66.38 173 PHE A O 1
ATOM 1390 N N . GLU A 1 174 ? -3.149 12.609 -25.102 1.00 64.75 174 GLU A N 1
ATOM 1391 C CA . GLU A 1 174 ? -4.096 13.659 -25.525 1.00 64.75 174 GLU A CA 1
ATOM 1392 C C . GLU A 1 174 ? -3.967 14.904 -24.637 1.00 64.75 174 GLU A C 1
ATOM 1394 O O . GLU A 1 174 ? -4.034 16.033 -25.119 1.00 64.75 174 GLU A O 1
ATOM 1399 N N . GLN A 1 175 ? -3.764 14.695 -23.332 1.00 71.88 175 GLN A N 1
ATOM 1400 C CA . GLN A 1 175 ? -3.630 15.771 -22.348 1.00 71.88 175 GLN A CA 1
ATOM 1401 C C . GLN A 1 175 ? -2.166 16.144 -22.057 1.00 71.88 175 GLN A C 1
ATOM 1403 O O . GLN A 1 175 ? -1.907 17.238 -21.560 1.00 71.88 175 GLN A O 1
ATOM 1408 N N . HIS A 1 176 ? -1.216 15.255 -22.372 1.00 77.81 176 HIS A N 1
ATOM 1409 C CA . HIS A 1 176 ? 0.219 15.407 -22.108 1.00 77.81 176 HIS A CA 1
ATOM 1410 C C . HIS A 1 176 ? 1.058 15.075 -23.358 1.00 77.81 176 HIS A C 1
ATOM 1412 O O . HIS A 1 176 ? 1.728 14.039 -23.404 1.00 77.81 176 HIS A O 1
ATOM 1418 N N . PRO A 1 177 ? 1.046 15.909 -24.409 1.00 79.12 177 PRO A N 1
ATOM 1419 C CA . PRO A 1 177 ? 1.810 15.625 -25.618 1.00 79.12 177 PRO A CA 1
ATOM 1420 C C . PRO A 1 177 ? 3.319 15.590 -25.325 1.00 79.12 177 PRO A C 1
ATOM 1422 O O . PRO A 1 177 ? 3.890 16.535 -24.783 1.00 79.12 177 PRO A O 1
ATOM 1425 N N . MET A 1 178 ? 3.996 14.504 -25.724 1.00 78.44 178 MET A N 1
ATOM 1426 C CA . MET A 1 178 ? 5.439 14.343 -25.465 1.00 78.44 178 MET A CA 1
ATOM 1427 C C . MET A 1 178 ? 6.344 15.441 -26.036 1.00 78.44 178 MET A C 1
ATOM 1429 O O . MET A 1 178 ? 7.444 15.571 -25.515 1.00 78.44 178 MET A O 1
ATOM 1433 N N . GLU A 1 179 ? 5.957 16.205 -27.072 1.00 77.50 179 GLU A N 1
ATOM 1434 C CA . GLU A 1 179 ? 6.785 17.337 -27.539 1.00 77.50 179 GLU A CA 1
ATOM 1435 C C . GLU A 1 179 ? 6.843 18.470 -26.512 1.00 77.50 179 GLU A C 1
ATOM 1437 O O . GLU A 1 179 ? 7.762 19.283 -26.560 1.00 77.50 179 GLU A O 1
ATOM 1442 N N . GLU A 1 180 ? 5.879 18.520 -25.593 1.00 79.62 180 GLU A N 1
ATOM 1443 C CA . GLU A 1 180 ? 5.759 19.565 -24.579 1.00 79.62 180 GLU A CA 1
ATOM 1444 C C . GLU A 1 180 ? 6.156 19.046 -23.194 1.00 79.62 180 GLU A C 1
ATOM 1446 O O . GLU A 1 180 ? 6.879 19.724 -22.468 1.00 79.62 180 GLU A O 1
ATOM 1451 N N . PHE A 1 181 ? 5.730 17.830 -22.835 1.00 80.94 181 PHE A N 1
ATOM 1452 C CA . PHE A 1 181 ? 5.945 17.268 -21.497 1.00 80.94 181 PHE A CA 1
ATOM 1453 C C . PHE A 1 181 ? 7.273 16.519 -21.326 1.00 80.94 181 PHE A C 1
ATOM 1455 O O . PHE A 1 181 ? 7.809 16.489 -20.221 1.00 80.94 181 PHE A O 1
ATOM 1462 N N . GLY A 1 182 ? 7.826 15.921 -22.385 1.00 86.88 182 GLY A N 1
ATOM 1463 C CA . GLY A 1 182 ? 9.015 15.066 -22.285 1.00 86.88 182 GLY A CA 1
ATOM 1464 C C . GLY A 1 182 ? 8.798 13.754 -21.509 1.00 86.88 182 GLY A C 1
ATOM 1465 O O . GLY A 1 182 ? 7.730 13.479 -20.970 1.00 86.88 182 GLY A O 1
ATOM 1466 N N . CYS A 1 183 ? 9.826 12.904 -21.465 1.00 86.75 183 CYS A N 1
ATOM 1467 C CA . CYS A 1 183 ? 9.788 11.577 -20.834 1.00 86.75 183 CYS A CA 1
ATOM 1468 C C . CYS A 1 183 ? 10.137 11.619 -19.337 1.00 86.75 183 CYS A C 1
ATOM 1470 O O . CYS A 1 183 ? 9.597 10.854 -18.539 1.00 86.75 183 CYS A O 1
ATOM 1472 N N . THR A 1 184 ? 11.041 12.514 -18.944 1.00 88.00 184 THR A N 1
ATOM 1473 C CA . THR A 1 184 ? 11.600 12.660 -17.591 1.00 88.00 184 THR A CA 1
ATOM 1474 C C . THR A 1 184 ? 10.559 13.044 -16.544 1.00 88.00 184 THR A C 1
ATOM 1476 O O . THR A 1 184 ? 10.745 12.730 -15.367 1.00 88.00 184 THR A O 1
ATOM 1479 N N . VAL A 1 185 ? 9.436 13.644 -16.948 1.00 86.00 185 VAL A N 1
ATOM 1480 C CA . VAL A 1 185 ? 8.304 13.925 -16.052 1.00 86.00 185 VAL A CA 1
ATOM 1481 C C . VAL A 1 185 ? 7.713 12.632 -15.493 1.00 86.00 185 VAL A C 1
ATOM 1483 O O . VAL A 1 185 ? 7.446 12.562 -14.296 1.00 86.00 185 VAL A O 1
ATOM 1486 N N . CYS A 1 186 ? 7.574 11.597 -16.326 1.00 84.38 186 CYS A N 1
ATOM 1487 C CA . CYS A 1 186 ? 6.979 10.310 -15.955 1.00 84.38 186 CYS A CA 1
ATOM 1488 C C . CYS A 1 186 ? 8.037 9.279 -15.542 1.00 84.38 186 CYS A C 1
ATOM 1490 O O . CYS A 1 186 ? 7.897 8.590 -14.534 1.00 84.38 186 CYS A O 1
ATOM 1492 N N . HIS A 1 187 ? 9.130 9.194 -16.294 1.00 85.19 187 HIS A N 1
ATOM 1493 C CA . HIS A 1 187 ? 10.158 8.179 -16.096 1.00 85.19 187 HIS A CA 1
ATOM 1494 C C . HIS A 1 187 ? 11.336 8.651 -15.254 1.00 85.19 187 HIS A C 1
ATOM 1496 O O . HIS A 1 187 ? 12.093 7.818 -14.787 1.00 85.19 187 HIS A O 1
ATOM 1502 N N . SER A 1 188 ? 11.529 9.944 -14.989 1.00 83.00 188 SER A N 1
ATOM 1503 C CA . SER A 1 188 ? 12.818 10.441 -14.462 1.00 83.00 188 SER A CA 1
ATOM 1504 C C . SER A 1 188 ? 13.983 10.083 -15.400 1.00 83.00 188 SER A C 1
ATOM 1506 O O . SER A 1 188 ? 13.779 9.937 -16.603 1.00 83.00 188 SER A O 1
ATOM 1508 N N . GLY A 1 189 ? 15.205 9.962 -14.883 1.00 81.12 189 GLY A N 1
ATOM 1509 C CA . GLY A 1 189 ? 16.389 9.720 -15.701 1.00 81.12 189 GLY A CA 1
ATOM 1510 C C . GLY A 1 189 ? 17.169 10.992 -16.026 1.00 81.12 189 GLY A C 1
ATOM 1511 O O . GLY A 1 189 ? 16.719 12.122 -15.813 1.00 81.12 189 GLY A O 1
ATOM 1512 N N . ASN A 1 190 ? 18.361 10.800 -16.587 1.00 85.00 190 ASN A N 1
ATOM 1513 C CA . ASN A 1 190 ? 19.223 11.897 -17.004 1.00 85.00 190 ASN A CA 1
ATOM 1514 C C . ASN A 1 190 ? 18.836 12.393 -18.406 1.00 85.00 190 ASN A C 1
ATOM 1516 O O . ASN A 1 190 ? 19.478 12.051 -19.400 1.00 85.00 190 ASN A O 1
ATOM 1520 N N . GLY A 1 191 ? 17.807 13.238 -18.488 1.00 87.69 191 GLY A N 1
ATOM 1521 C CA . GLY A 1 191 ? 17.294 13.747 -19.766 1.00 87.69 191 GLY A CA 1
ATOM 1522 C C . GLY A 1 191 ? 18.269 14.627 -20.564 1.00 87.69 191 GLY A C 1
ATOM 1523 O O . GLY A 1 191 ? 18.045 14.872 -21.745 1.00 87.69 191 GLY A O 1
ATOM 1524 N N . ARG A 1 192 ? 19.394 15.070 -19.982 1.00 87.62 192 ARG A N 1
ATOM 1525 C CA . ARG A 1 192 ? 20.445 15.817 -20.710 1.00 87.62 192 ARG A CA 1
ATOM 1526 C C . ARG A 1 192 ? 21.320 14.913 -21.577 1.00 87.62 192 ARG A C 1
ATOM 1528 O O . ARG A 1 192 ? 22.022 15.415 -22.464 1.00 87.62 192 ARG A O 1
ATOM 1535 N N . ALA A 1 193 ? 21.342 13.618 -21.276 1.00 86.31 193 ALA A N 1
ATOM 1536 C CA . ALA A 1 193 ? 22.199 12.658 -21.944 1.00 86.31 193 ALA A CA 1
ATOM 1537 C C . ALA A 1 193 ? 21.752 12.408 -23.391 1.00 86.31 193 ALA A C 1
ATOM 1539 O O . ALA A 1 193 ? 20.573 12.445 -23.720 1.00 86.31 193 ALA A O 1
ATOM 1540 N N . ILE A 1 194 ? 22.737 12.143 -24.247 1.00 86.12 194 ILE A N 1
ATOM 1541 C CA . ILE A 1 194 ? 22.559 11.778 -25.663 1.00 86.12 194 ILE A CA 1
ATOM 1542 C C . ILE A 1 194 ? 23.205 10.421 -25.979 1.00 86.12 194 ILE A C 1
ATOM 1544 O O . ILE A 1 194 ? 23.419 10.085 -27.140 1.00 86.12 194 ILE A O 1
ATOM 1548 N N . THR A 1 195 ? 23.560 9.679 -24.926 1.00 83.25 195 THR A N 1
ATOM 1549 C CA . THR A 1 195 ? 24.129 8.332 -24.982 1.00 83.25 195 THR A CA 1
ATOM 1550 C C . THR A 1 195 ? 23.356 7.432 -24.029 1.00 83.25 195 THR A C 1
ATOM 1552 O O . THR A 1 195 ? 22.989 7.872 -22.931 1.00 83.25 195 THR A O 1
ATOM 1555 N N . THR A 1 196 ? 23.126 6.179 -24.418 1.00 79.81 196 THR A N 1
ATOM 1556 C CA . THR A 1 196 ? 22.285 5.240 -23.655 1.00 79.81 196 THR A CA 1
ATOM 1557 C C . THR A 1 196 ? 22.831 5.025 -22.244 1.00 79.81 196 THR A C 1
ATOM 1559 O O . THR A 1 196 ? 22.092 5.164 -21.271 1.00 79.81 196 THR A O 1
ATOM 1562 N N . GLU A 1 197 ? 24.146 4.812 -22.110 1.00 76.75 197 GLU A N 1
ATOM 1563 C CA . GLU A 1 197 ? 24.801 4.593 -20.810 1.00 76.75 197 GLU A CA 1
ATOM 1564 C C . GLU A 1 197 ? 24.577 5.762 -19.837 1.00 76.75 197 GLU A C 1
ATOM 1566 O O . GLU A 1 197 ? 24.355 5.556 -18.646 1.00 76.75 197 GLU A O 1
ATOM 1571 N N . ARG A 1 198 ? 24.610 7.012 -20.322 1.00 79.62 198 ARG A N 1
ATOM 1572 C CA . ARG A 1 198 ? 24.439 8.192 -19.459 1.00 79.62 198 ARG A CA 1
ATOM 1573 C C . ARG A 1 198 ? 22.978 8.492 -19.157 1.00 79.62 198 ARG A C 1
ATOM 1575 O O . ARG A 1 198 ? 22.715 9.027 -18.079 1.00 79.62 198 ARG A O 1
ATOM 1582 N N . ALA A 1 199 ? 22.074 8.183 -20.087 1.00 80.81 199 ALA A N 1
ATOM 1583 C CA . ALA A 1 199 ? 20.637 8.406 -19.951 1.00 80.81 199 ALA A CA 1
ATOM 1584 C C . ALA A 1 199 ? 19.994 7.388 -19.000 1.00 80.81 199 ALA A C 1
ATOM 1586 O O . ALA A 1 199 ? 19.273 7.777 -18.083 1.00 80.81 199 ALA A O 1
ATOM 1587 N N . HIS A 1 200 ? 20.287 6.098 -19.200 1.00 76.75 200 HIS A N 1
ATOM 1588 C CA . HIS A 1 200 ? 19.610 4.974 -18.539 1.00 76.75 200 HIS A CA 1
ATOM 1589 C C . HIS A 1 200 ? 20.480 4.251 -17.505 1.00 76.75 200 HIS A C 1
ATOM 1591 O O . HIS A 1 200 ? 19.960 3.490 -16.698 1.00 76.75 200 HIS A O 1
ATOM 1597 N N . GLY A 1 201 ? 21.795 4.476 -17.525 1.00 71.62 201 GLY A N 1
ATOM 1598 C CA . GLY A 1 201 ? 22.767 3.689 -16.764 1.00 71.62 201 GLY A CA 1
ATOM 1599 C C . GLY A 1 201 ? 23.250 2.503 -17.602 1.00 71.62 201 GLY A C 1
ATOM 1600 O O . GLY A 1 201 ? 22.887 2.394 -18.773 1.00 71.62 201 GLY A O 1
ATOM 1601 N N . PRO A 1 202 ? 24.036 1.563 -17.052 1.00 61.88 202 PRO A N 1
ATOM 1602 C CA . PRO A 1 202 ? 24.433 0.325 -17.700 1.00 61.88 202 PRO A CA 1
ATOM 1603 C C . PRO A 1 202 ? 23.272 -0.690 -17.752 1.00 61.88 202 PRO A C 1
ATOM 1605 O O . PRO A 1 202 ? 23.455 -1.885 -17.527 1.00 61.88 202 PRO A O 1
ATOM 1608 N N . LEU A 1 203 ? 22.063 -0.196 -18.022 1.00 60.22 203 LEU A N 1
ATOM 1609 C CA . LEU A 1 203 ? 20.866 -0.972 -18.292 1.00 60.22 203 LEU A CA 1
ATOM 1610 C C . LEU A 1 203 ? 20.777 -1.215 -19.793 1.00 60.22 203 LEU A C 1
ATOM 1612 O O . LEU A 1 203 ? 20.439 -0.312 -20.558 1.00 60.22 203 LEU A O 1
ATOM 1616 N N . TYR A 1 204 ? 21.049 -2.451 -20.204 1.00 58.66 204 TYR A N 1
ATOM 1617 C CA . TYR A 1 204 ? 20.965 -2.888 -21.597 1.00 58.66 204 TYR A CA 1
ATOM 1618 C C . TYR A 1 204 ? 19.937 -4.012 -21.675 1.00 58.66 204 TYR A C 1
ATOM 1620 O O . TYR A 1 204 ? 19.958 -4.940 -20.870 1.00 58.66 204 TYR A O 1
ATOM 1628 N N . ASP A 1 205 ? 18.951 -3.871 -22.562 1.00 58.97 205 ASP A N 1
ATOM 1629 C CA . ASP A 1 205 ? 17.881 -4.860 -22.753 1.00 58.97 205 ASP A CA 1
ATOM 1630 C C . ASP A 1 205 ? 17.097 -5.277 -21.490 1.00 58.97 205 ASP A C 1
ATOM 1632 O O . ASP A 1 205 ? 16.350 -6.244 -21.495 1.00 58.97 205 ASP A O 1
ATOM 1636 N N . GLY A 1 206 ? 17.092 -4.424 -20.458 1.00 57.62 206 GLY A N 1
ATOM 1637 C CA . GLY A 1 206 ? 16.233 -4.575 -19.272 1.00 57.62 206 GLY A CA 1
ATOM 1638 C C . GLY A 1 206 ? 16.927 -5.276 -18.107 1.00 57.62 206 GLY A C 1
ATOM 1639 O O . GLY A 1 206 ? 16.279 -5.598 -17.115 1.00 57.62 206 GLY A O 1
ATOM 1640 N N . SER A 1 207 ? 18.240 -5.475 -18.216 1.00 56.59 207 SER A N 1
ATOM 1641 C CA . SER A 1 207 ? 19.098 -6.032 -17.175 1.00 56.59 207 SER A CA 1
ATOM 1642 C C . SER A 1 207 ? 20.392 -5.230 -17.041 1.00 56.59 207 SER A C 1
ATOM 1644 O O . SER A 1 207 ? 20.864 -4.632 -18.011 1.00 56.59 207 SER A O 1
ATOM 1646 N N . TYR A 1 208 ? 20.982 -5.236 -15.845 1.00 59.69 208 TYR A N 1
ATOM 1647 C CA . TYR A 1 208 ? 22.372 -4.817 -15.672 1.00 59.69 208 TYR A CA 1
ATOM 1648 C C . TYR A 1 208 ? 23.318 -5.852 -16.289 1.00 59.69 208 TYR A C 1
ATOM 1650 O O . TYR A 1 208 ? 22.977 -7.029 -16.421 1.00 59.69 208 TYR A O 1
ATOM 1658 N N . HIS A 1 209 ? 24.521 -5.423 -16.667 1.00 58.81 209 HIS A N 1
ATOM 1659 C CA . HIS A 1 209 ? 25.583 -6.366 -17.005 1.00 58.81 209 HIS A CA 1
ATOM 1660 C C . HIS A 1 209 ? 26.083 -7.090 -15.768 1.00 58.81 209 HIS A C 1
ATOM 1662 O O . HIS A 1 209 ? 26.264 -6.448 -14.740 1.00 58.81 209 HIS A O 1
ATOM 1668 N N . THR A 1 210 ? 26.457 -8.367 -15.915 1.00 57.66 210 THR A N 1
ATOM 1669 C CA . THR A 1 210 ? 27.029 -9.226 -14.858 1.00 57.66 210 THR A CA 1
ATOM 1670 C C . THR A 1 210 ? 28.176 -8.575 -14.070 1.00 57.66 210 THR A C 1
ATOM 1672 O O . THR A 1 210 ? 28.291 -8.802 -12.869 1.00 57.66 210 THR A O 1
ATOM 1675 N N . SER A 1 211 ? 28.986 -7.725 -14.711 1.00 56.78 211 SER A N 1
ATOM 1676 C CA . SER A 1 211 ? 30.077 -6.960 -14.084 1.00 56.78 211 SER A CA 1
ATOM 1677 C C . SER A 1 211 ? 29.627 -5.790 -13.203 1.00 56.78 211 SER A C 1
ATOM 1679 O O . SER A 1 211 ? 30.414 -5.300 -12.397 1.00 56.78 211 SER A O 1
ATOM 1681 N N . ASP A 1 212 ? 28.389 -5.330 -13.369 1.00 59.44 212 ASP A N 1
ATOM 1682 C CA . ASP A 1 212 ? 27.799 -4.173 -12.694 1.00 59.44 212 ASP A CA 1
ATOM 1683 C C . ASP A 1 212 ? 26.794 -4.580 -11.597 1.00 59.44 212 ASP A C 1
ATOM 1685 O O . ASP A 1 212 ? 26.138 -3.711 -11.026 1.00 59.44 212 ASP A O 1
ATOM 1689 N N . HIS A 1 213 ? 26.685 -5.875 -11.267 1.00 61.81 213 HIS A N 1
ATOM 1690 C CA . HIS A 1 213 ? 25.914 -6.338 -10.108 1.00 61.81 213 HIS A CA 1
ATOM 1691 C C . HIS A 1 213 ? 26.790 -6.292 -8.854 1.00 61.81 213 HIS A C 1
ATOM 1693 O O . HIS A 1 213 ? 27.844 -6.927 -8.784 1.00 61.81 213 HIS A O 1
ATOM 1699 N N . GLY A 1 214 ? 26.344 -5.549 -7.846 1.00 62.09 214 GLY A N 1
ATOM 1700 C CA . GLY A 1 214 ? 26.883 -5.612 -6.493 1.00 62.09 214 GLY A CA 1
ATOM 1701 C C . GLY A 1 214 ? 26.276 -6.758 -5.678 1.00 62.09 214 GLY A C 1
ATOM 1702 O O . GLY A 1 214 ? 25.715 -7.714 -6.216 1.00 62.09 214 GLY A O 1
ATOM 1703 N N . THR A 1 215 ? 26.384 -6.661 -4.351 1.00 64.94 215 THR A N 1
ATOM 1704 C CA . THR A 1 215 ? 25.791 -7.630 -3.421 1.00 64.94 215 THR A CA 1
ATOM 1705 C C . THR A 1 215 ? 24.291 -7.776 -3.675 1.00 64.94 215 THR A C 1
ATOM 1707 O O . THR A 1 215 ? 23.571 -6.779 -3.737 1.00 64.94 215 THR A O 1
ATOM 1710 N N . LYS A 1 216 ? 23.824 -9.021 -3.798 1.00 65.69 216 LYS A N 1
ATOM 1711 C CA . LYS A 1 216 ? 22.398 -9.342 -3.867 1.00 65.69 216 LYS A CA 1
ATOM 1712 C C . LYS A 1 216 ? 21.860 -9.473 -2.440 1.00 65.69 216 LYS A C 1
ATOM 1714 O O . LYS A 1 216 ? 22.341 -10.352 -1.720 1.00 65.69 216 LYS A O 1
ATOM 1719 N N . PRO A 1 217 ? 20.903 -8.642 -2.002 1.00 61.19 217 PRO A N 1
ATOM 1720 C CA . PRO A 1 217 ? 20.167 -8.901 -0.779 1.00 61.19 217 PRO A CA 1
ATOM 1721 C C . PRO A 1 217 ? 19.519 -10.281 -0.897 1.00 61.19 217 PRO A C 1
ATOM 1723 O O . PRO A 1 217 ? 19.034 -10.663 -1.964 1.00 61.19 217 PRO A O 1
ATOM 1726 N N . ALA A 1 218 ? 19.512 -11.045 0.191 1.00 58.06 218 ALA A N 1
ATOM 1727 C CA . ALA A 1 218 ? 18.708 -12.254 0.245 1.00 58.06 218 ALA A CA 1
ATOM 1728 C C . ALA A 1 218 ? 17.231 -11.836 0.301 1.00 58.06 218 ALA A C 1
ATOM 1730 O O . ALA A 1 218 ? 16.730 -11.444 1.354 1.00 58.06 218 ALA A O 1
ATOM 1731 N N . PHE A 1 219 ? 16.560 -11.868 -0.850 1.00 62.59 219 PHE A N 1
ATOM 1732 C CA . PHE A 1 219 ? 15.112 -11.706 -0.944 1.00 62.59 219 PHE A CA 1
ATOM 1733 C C . PHE A 1 219 ? 14.394 -12.927 -0.347 1.00 62.59 219 PHE A C 1
ATOM 1735 O O . PHE A 1 219 ? 15.014 -13.898 0.099 1.00 62.59 219 PHE A O 1
ATOM 1742 N N . LEU A 1 220 ? 13.062 -12.902 -0.392 1.00 65.25 220 LEU A N 1
ATOM 1743 C CA . LEU A 1 220 ? 12.288 -14.141 -0.450 1.00 65.25 220 LEU A CA 1
ATOM 1744 C C . LEU A 1 220 ? 12.748 -15.028 -1.619 1.00 65.25 220 LEU A C 1
ATOM 1746 O O . LEU A 1 220 ? 13.598 -14.655 -2.428 1.00 65.25 220 LEU A O 1
ATOM 1750 N N . GLU A 1 221 ? 12.143 -16.204 -1.734 1.00 78.81 221 GLU A N 1
ATOM 1751 C CA . GLU A 1 221 ? 12.330 -17.073 -2.891 1.00 78.81 221 GLU A CA 1
ATOM 1752 C C . GLU A 1 221 ? 12.110 -16.312 -4.202 1.00 78.81 221 GLU A C 1
ATOM 1754 O O . GLU A 1 221 ? 11.055 -15.717 -4.434 1.00 78.81 221 GLU A O 1
ATOM 1759 N N . SER A 1 222 ? 13.139 -16.322 -5.048 1.00 78.31 222 SER A N 1
ATOM 1760 C CA . SER A 1 222 ? 13.072 -15.752 -6.383 1.00 78.31 222 SER A CA 1
ATOM 1761 C C . SER A 1 222 ? 12.519 -16.773 -7.366 1.00 78.31 222 SER A C 1
ATOM 1763 O O . SER A 1 222 ? 12.808 -17.970 -7.302 1.00 78.31 222 SER A O 1
ATOM 1765 N N . ASP A 1 223 ? 11.738 -16.274 -8.309 1.00 84.69 223 ASP A N 1
ATOM 1766 C CA . ASP A 1 223 ? 11.285 -17.005 -9.479 1.00 84.69 223 ASP A CA 1
ATOM 1767 C C . ASP A 1 223 ? 11.446 -16.091 -10.696 1.00 84.69 223 ASP A C 1
ATOM 1769 O O . ASP A 1 223 ? 10.497 -15.434 -11.113 1.00 84.69 223 ASP A O 1
ATOM 1773 N N . PRO A 1 224 ? 12.646 -16.014 -11.299 1.00 81.94 224 PRO A N 1
ATOM 1774 C CA . PRO A 1 224 ? 12.932 -15.041 -12.356 1.00 81.94 224 PRO A CA 1
ATOM 1775 C C . PRO A 1 224 ? 12.004 -15.106 -13.581 1.00 81.94 224 PRO A C 1
ATOM 1777 O O . PRO A 1 224 ? 11.966 -14.149 -14.366 1.00 81.94 224 PRO A O 1
ATOM 1780 N N . ARG A 1 225 ? 11.300 -16.232 -13.784 1.00 84.75 225 ARG A N 1
ATOM 1781 C CA . ARG A 1 225 ? 10.322 -16.401 -14.867 1.00 84.75 225 ARG A CA 1
ATOM 1782 C C . ARG A 1 225 ? 8.990 -15.731 -14.550 1.00 84.75 225 ARG A C 1
ATOM 1784 O O . ARG A 1 225 ? 8.379 -15.189 -15.464 1.00 84.75 225 ARG A O 1
ATOM 1791 N N . ASN A 1 226 ? 8.568 -15.761 -13.288 1.00 86.75 226 ASN A N 1
ATOM 1792 C CA . ASN A 1 226 ? 7.262 -15.268 -12.844 1.00 86.75 226 ASN A CA 1
ATOM 1793 C C . ASN A 1 226 ? 7.333 -13.990 -11.994 1.00 86.75 226 ASN A C 1
ATOM 1795 O O . ASN A 1 226 ? 6.306 -13.358 -11.759 1.00 86.75 226 ASN A O 1
ATOM 1799 N N . ASP A 1 227 ? 8.519 -13.607 -11.525 1.00 83.06 227 ASP A N 1
ATOM 1800 C CA . ASP A 1 227 ? 8.740 -12.383 -10.766 1.00 83.06 227 ASP A CA 1
ATOM 1801 C C . ASP A 1 227 ? 8.459 -11.148 -11.641 1.00 83.06 227 ASP A C 1
ATOM 1803 O O . ASP A 1 227 ? 8.782 -11.137 -12.840 1.00 83.06 227 ASP A O 1
ATOM 1807 N N . PRO A 1 228 ? 7.896 -10.075 -11.054 1.00 76.56 228 PRO A N 1
ATOM 1808 C CA . PRO A 1 228 ? 7.569 -8.870 -11.797 1.00 76.56 228 PRO A CA 1
ATOM 1809 C C . PRO A 1 228 ? 8.834 -8.254 -12.416 1.00 76.56 228 PRO A C 1
ATOM 1811 O O . PRO A 1 228 ? 9.920 -8.355 -11.835 1.00 76.56 228 PRO A O 1
ATOM 1814 N N . PRO A 1 229 ? 8.726 -7.536 -13.551 1.00 72.88 229 PRO A N 1
ATOM 1815 C CA . PRO A 1 229 ? 9.875 -6.889 -14.190 1.00 72.88 229 PRO A CA 1
ATOM 1816 C C . PRO A 1 229 ? 10.710 -6.014 -13.239 1.00 72.88 229 PRO A C 1
ATOM 1818 O O . PRO A 1 229 ? 11.934 -5.974 -13.358 1.00 72.88 229 PRO A O 1
ATOM 1821 N N . PHE A 1 230 ? 10.067 -5.381 -12.248 1.00 73.94 230 PHE A N 1
ATOM 1822 C CA . PHE A 1 230 ? 10.720 -4.621 -11.176 1.00 73.94 230 PHE A CA 1
ATOM 1823 C C . PHE A 1 230 ? 11.810 -5.422 -10.439 1.00 73.94 230 PHE A C 1
ATOM 1825 O O . PHE A 1 230 ? 12.879 -4.883 -10.141 1.00 73.94 230 PHE A O 1
ATOM 1832 N N . ALA A 1 231 ? 11.587 -6.718 -10.193 1.00 73.69 231 ALA A N 1
ATOM 1833 C CA . ALA A 1 231 ? 12.555 -7.590 -9.532 1.00 73.69 231 ALA A CA 1
ATOM 1834 C C . ALA A 1 231 ? 13.865 -7.676 -10.333 1.00 73.69 231 ALA A C 1
ATOM 1836 O O . ALA A 1 231 ? 14.951 -7.611 -9.770 1.00 73.69 231 ALA A O 1
ATOM 1837 N N . LYS A 1 232 ? 13.801 -7.710 -11.666 1.00 68.00 232 LYS A N 1
ATOM 1838 C CA . LYS A 1 232 ? 15.001 -7.788 -12.520 1.00 68.00 232 LYS A CA 1
ATOM 1839 C C . LYS A 1 232 ? 15.838 -6.506 -12.474 1.00 68.00 232 LYS A C 1
ATOM 1841 O O . LYS A 1 232 ? 17.062 -6.579 -12.534 1.00 68.00 232 LYS A O 1
ATOM 1846 N N . LEU A 1 233 ? 15.186 -5.349 -12.338 1.00 61.56 233 LEU A N 1
ATOM 1847 C CA . LEU A 1 233 ? 15.838 -4.036 -12.360 1.00 61.56 233 LEU A CA 1
ATOM 1848 C C . LEU A 1 233 ? 16.428 -3.623 -11.009 1.00 61.56 233 LEU A C 1
ATOM 1850 O O . LEU A 1 233 ? 17.372 -2.844 -10.956 1.00 61.56 233 LEU A O 1
ATOM 1854 N N . PHE A 1 234 ? 15.853 -4.104 -9.911 1.00 64.06 234 PHE A N 1
ATOM 1855 C CA . PHE A 1 234 ? 16.224 -3.646 -8.576 1.00 64.06 234 PHE A CA 1
ATOM 1856 C C . PHE A 1 234 ? 16.653 -4.776 -7.650 1.00 64.06 234 PHE A C 1
ATOM 1858 O O . PHE A 1 234 ? 16.705 -4.538 -6.455 1.00 64.06 234 PHE A O 1
ATOM 1865 N N . ASN A 1 235 ? 16.884 -6.013 -8.099 1.00 63.53 235 ASN A N 1
ATOM 1866 C CA . ASN A 1 235 ? 17.361 -7.072 -7.192 1.00 63.53 235 ASN A CA 1
ATOM 1867 C C . ASN A 1 235 ? 18.854 -6.978 -6.888 1.00 63.53 235 ASN A C 1
ATOM 1869 O O . ASN A 1 235 ? 19.286 -7.400 -5.821 1.00 63.53 235 ASN A O 1
ATOM 1873 N N . ASP A 1 236 ? 19.633 -6.365 -7.766 1.00 63.94 236 ASP A N 1
ATOM 1874 C CA . ASP A 1 236 ? 21.074 -6.288 -7.594 1.00 63.94 236 ASP A CA 1
ATOM 1875 C C . ASP A 1 236 ? 21.491 -4.859 -7.296 1.00 63.94 236 ASP A C 1
ATOM 1877 O O . ASP A 1 236 ? 21.001 -3.923 -7.935 1.00 63.94 236 ASP A O 1
ATOM 1881 N N . LYS A 1 237 ? 22.397 -4.701 -6.320 1.00 65.94 237 LYS A N 1
ATOM 1882 C CA . LYS A 1 237 ? 22.934 -3.384 -5.997 1.00 65.94 237 LYS A CA 1
ATOM 1883 C C . LYS A 1 237 ? 23.585 -2.817 -7.255 1.00 65.94 237 LYS A C 1
ATOM 1885 O O . LYS A 1 237 ? 24.468 -3.481 -7.805 1.00 65.94 237 LYS A O 1
ATOM 1890 N N . PRO A 1 238 ? 23.185 -1.623 -7.714 1.00 63.66 238 PRO A N 1
ATOM 1891 C CA . PRO A 1 238 ? 23.817 -1.001 -8.859 1.00 63.66 238 PRO A CA 1
ATOM 1892 C C . PRO A 1 238 ? 25.326 -0.864 -8.620 1.00 63.66 238 PRO A C 1
ATOM 1894 O O . PRO A 1 238 ? 25.758 -0.380 -7.569 1.00 63.66 238 PRO A O 1
ATOM 1897 N N . GLY A 1 239 ? 26.139 -1.284 -9.589 1.00 62.44 239 GLY A N 1
ATOM 1898 C CA . GLY A 1 239 ? 27.586 -1.095 -9.555 1.00 62.44 239 GLY A CA 1
ATOM 1899 C C . GLY A 1 239 ? 27.973 0.383 -9.433 1.00 62.44 239 GLY A C 1
ATOM 1900 O O . GLY A 1 239 ? 27.185 1.286 -9.710 1.00 62.44 239 GLY A O 1
ATOM 1901 N N . HIS A 1 240 ? 29.219 0.658 -9.048 1.00 62.47 240 HIS A N 1
ATOM 1902 C CA . HIS A 1 240 ? 29.703 2.016 -8.756 1.00 62.47 240 HIS A CA 1
ATOM 1903 C C . HIS A 1 240 ? 29.405 3.061 -9.851 1.00 62.47 240 HIS A C 1
ATOM 1905 O O . HIS A 1 240 ? 29.176 4.218 -9.523 1.00 62.47 240 HIS A O 1
ATOM 1911 N N . LYS A 1 241 ? 29.344 2.678 -11.136 1.00 56.16 241 LYS A N 1
ATOM 1912 C CA . LYS A 1 241 ? 28.999 3.580 -12.252 1.00 56.16 241 LYS A CA 1
ATOM 1913 C C . LYS A 1 241 ? 27.550 4.093 -12.224 1.00 56.16 241 LYS A C 1
ATOM 1915 O O . LYS A 1 241 ? 27.299 5.201 -12.685 1.00 56.16 241 LYS A O 1
ATOM 1920 N N . LEU A 1 242 ? 26.619 3.321 -11.662 1.00 55.88 242 LEU A N 1
ATOM 1921 C CA . LEU A 1 242 ? 25.203 3.676 -11.495 1.00 55.88 242 LEU A CA 1
ATOM 1922 C C . LEU A 1 242 ? 24.946 4.572 -10.291 1.00 55.88 242 LEU A C 1
ATOM 1924 O O . LEU A 1 242 ? 24.045 5.401 -10.342 1.00 55.88 242 LEU A O 1
ATOM 1928 N N . LEU A 1 243 ? 25.748 4.437 -9.232 1.00 57.66 243 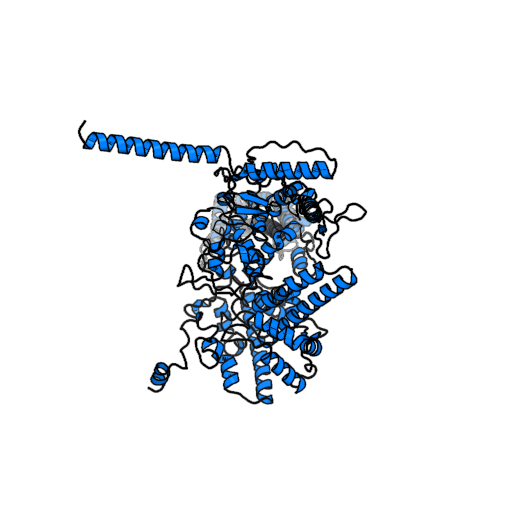LEU A N 1
ATOM 1929 C CA . LEU A 1 243 ? 25.648 5.304 -8.053 1.00 57.66 243 LEU A CA 1
ATOM 1930 C C . LEU A 1 243 ? 25.934 6.779 -8.394 1.00 57.66 243 LEU A C 1
ATOM 1932 O O . LEU A 1 243 ? 25.506 7.669 -7.667 1.00 57.66 243 LEU A O 1
ATOM 1936 N N . PHE A 1 244 ? 26.612 7.051 -9.517 1.00 54.28 244 PHE A N 1
ATOM 1937 C CA . PHE A 1 244 ? 26.821 8.408 -10.032 1.00 54.28 244 PHE A CA 1
ATOM 1938 C C . PHE A 1 244 ? 25.642 8.956 -10.853 1.00 54.28 244 PHE A C 1
ATOM 1940 O O . PHE A 1 244 ? 25.649 10.138 -11.203 1.00 54.28 244 PHE A O 1
ATOM 1947 N N . GLN A 1 245 ? 24.623 8.145 -11.161 1.00 63.38 245 GLN A N 1
ATOM 1948 C CA . GLN A 1 245 ? 23.372 8.660 -11.708 1.00 63.38 245 GLN A CA 1
ATOM 1949 C C . GLN A 1 245 ? 22.506 9.191 -10.573 1.00 63.38 245 GLN A C 1
ATOM 1951 O O . GLN A 1 245 ? 21.852 8.446 -9.852 1.00 63.38 245 GLN A O 1
ATOM 1956 N N . THR A 1 246 ? 22.483 10.512 -10.441 1.00 62.59 246 THR A N 1
ATOM 1957 C CA . THR A 1 246 ? 21.714 11.208 -9.403 1.00 62.59 246 THR A CA 1
ATOM 1958 C C . THR A 1 246 ? 20.199 11.065 -9.574 1.00 62.59 246 THR A C 1
ATOM 1960 O O . THR A 1 246 ? 19.459 11.268 -8.619 1.00 62.59 246 THR A O 1
ATOM 1963 N N . THR A 1 247 ? 19.727 10.716 -10.776 1.00 71.75 247 THR A N 1
ATOM 1964 C CA . THR A 1 247 ? 18.304 10.559 -11.116 1.00 71.75 247 THR A CA 1
ATOM 1965 C C . THR A 1 247 ? 18.098 9.291 -11.956 1.00 71.75 247 THR A C 1
ATOM 1967 O O . THR A 1 247 ? 18.250 9.331 -13.175 1.00 71.75 247 THR A O 1
ATOM 1970 N N . PRO A 1 248 ? 17.797 8.137 -11.338 1.00 74.44 248 PRO A N 1
ATOM 1971 C CA . PRO A 1 248 ? 17.575 6.892 -12.070 1.00 74.44 248 PRO A CA 1
ATOM 1972 C C . PRO A 1 248 ? 16.241 6.908 -12.819 1.00 74.44 248 PRO A C 1
ATOM 1974 O O . PRO A 1 248 ? 15.317 7.633 -12.446 1.00 74.44 248 PRO A O 1
ATOM 1977 N N . ILE A 1 249 ? 16.148 6.093 -13.870 1.00 79.50 249 ILE A N 1
ATOM 1978 C CA . ILE A 1 249 ? 14.922 5.921 -14.649 1.00 79.50 249 ILE A CA 1
ATOM 1979 C C . ILE A 1 249 ? 13.954 4.968 -13.925 1.00 79.50 249 ILE A C 1
ATOM 1981 O O . ILE A 1 249 ? 14.324 3.882 -13.482 1.00 79.50 249 ILE A O 1
ATOM 1985 N N . LEU A 1 250 ? 12.706 5.395 -13.787 1.00 82.25 250 LEU A N 1
ATOM 1986 C CA . LEU A 1 250 ? 11.579 4.633 -13.272 1.00 82.25 250 LEU A CA 1
ATOM 1987 C C . LEU A 1 250 ? 10.969 3.814 -14.411 1.00 82.25 250 LEU A C 1
ATOM 1989 O O . LEU A 1 250 ? 10.822 4.287 -15.541 1.00 82.25 250 LEU A O 1
ATOM 1993 N N . VAL A 1 251 ? 10.603 2.574 -14.102 1.00 78.62 251 VAL A N 1
ATOM 1994 C CA . VAL A 1 251 ? 10.028 1.620 -15.056 1.00 78.62 251 VAL A CA 1
ATOM 1995 C C . VAL A 1 251 ? 8.864 0.874 -14.414 1.00 78.62 251 VAL A C 1
ATOM 1997 O O . VAL A 1 251 ? 8.811 0.740 -13.188 1.00 78.62 251 VAL A O 1
ATOM 2000 N N . GLY A 1 252 ? 7.960 0.346 -15.242 1.00 79.75 252 GLY A N 1
ATOM 2001 C CA . GLY A 1 252 ? 6.801 -0.415 -14.773 1.00 79.75 252 GLY A CA 1
ATOM 2002 C C . GLY A 1 252 ? 5.941 0.402 -13.808 1.00 79.75 252 GLY A C 1
ATOM 2003 O O . GLY A 1 252 ? 5.713 1.588 -14.037 1.00 79.75 252 GLY A O 1
ATOM 2004 N N . SER A 1 253 ? 5.522 -0.211 -12.700 1.00 84.88 253 SER A N 1
ATOM 2005 C CA . SER A 1 253 ? 4.660 0.438 -11.704 1.00 84.88 253 SER A CA 1
ATOM 2006 C C . SER A 1 253 ? 5.271 1.694 -11.079 1.00 84.88 253 SER A C 1
ATOM 2008 O O . SER A 1 253 ? 4.544 2.594 -10.681 1.00 84.88 253 SER A O 1
ATOM 2010 N N . LEU A 1 254 ? 6.605 1.810 -11.016 1.00 86.56 254 LEU A N 1
ATOM 2011 C CA . LEU A 1 254 ? 7.246 2.959 -10.369 1.00 86.56 254 LEU A CA 1
ATOM 2012 C C . LEU A 1 254 ? 6.961 4.283 -11.088 1.00 86.56 254 LEU A C 1
ATOM 2014 O O . LEU A 1 254 ? 7.095 5.341 -10.482 1.00 86.56 254 LEU A O 1
ATOM 2018 N N . ILE A 1 255 ? 6.577 4.239 -12.367 1.00 85.94 255 ILE A N 1
ATOM 2019 C CA . ILE A 1 255 ? 6.182 5.425 -13.138 1.00 85.94 255 ILE A CA 1
ATOM 2020 C C . ILE A 1 255 ? 4.972 6.110 -12.481 1.00 85.94 255 ILE A C 1
ATOM 2022 O O . ILE A 1 255 ? 4.901 7.339 -12.452 1.00 85.94 255 ILE A O 1
ATOM 2026 N N . GLU A 1 256 ? 4.068 5.342 -11.862 1.00 88.44 256 GLU A N 1
ATOM 2027 C CA . GLU A 1 256 ? 2.877 5.869 -11.183 1.00 88.44 256 GLU A CA 1
ATOM 2028 C C . GLU A 1 256 ? 3.227 6.852 -10.052 1.00 88.44 256 GLU A C 1
ATOM 2030 O O . GLU A 1 256 ? 2.469 7.785 -9.776 1.00 88.44 256 GLU A O 1
ATOM 2035 N N . ALA A 1 257 ? 4.416 6.719 -9.448 1.00 89.88 257 ALA A N 1
ATOM 2036 C CA . ALA A 1 257 ? 4.933 7.646 -8.440 1.00 89.88 257 ALA A CA 1
ATOM 2037 C C . ALA A 1 257 ? 5.020 9.098 -8.950 1.00 89.88 257 ALA A C 1
ATOM 2039 O O . ALA A 1 257 ? 4.972 10.056 -8.167 1.00 89.88 257 ALA A O 1
ATOM 2040 N N . ARG A 1 258 ? 5.156 9.284 -10.271 1.00 87.56 258 ARG A N 1
ATOM 2041 C CA . ARG A 1 258 ? 5.148 10.599 -10.922 1.00 87.56 258 ARG A CA 1
ATOM 2042 C C . ARG A 1 258 ? 3.740 11.107 -11.208 1.00 87.56 258 ARG A C 1
ATOM 2044 O O . ARG A 1 258 ? 3.507 12.303 -11.048 1.00 87.56 258 ARG A O 1
ATOM 2051 N N . CYS A 1 259 ? 2.793 10.229 -11.536 1.00 85.75 259 CYS A N 1
ATOM 2052 C CA . CYS A 1 259 ? 1.400 10.608 -11.793 1.00 85.75 259 CYS A CA 1
ATOM 2053 C C . CYS A 1 259 ? 0.775 11.328 -10.584 1.00 85.75 259 CYS A C 1
ATOM 2055 O O . CYS A 1 259 ? 0.144 12.377 -10.732 1.00 85.75 259 CYS A O 1
ATOM 2057 N N . VAL A 1 260 ? 1.031 10.827 -9.372 1.00 85.50 260 VAL A N 1
ATOM 2058 C CA . VAL A 1 260 ? 0.472 11.368 -8.117 1.00 85.50 260 VAL A CA 1
ATOM 2059 C C . VAL A 1 260 ? 1.067 12.712 -7.670 1.00 85.50 260 VAL A C 1
ATOM 2061 O O . VAL A 1 260 ? 0.560 13.334 -6.734 1.00 85.50 260 VAL A O 1
ATOM 2064 N N . GLN A 1 261 ? 2.125 13.198 -8.336 1.00 84.31 261 GLN A N 1
ATOM 2065 C CA . GLN A 1 261 ? 2.671 14.542 -8.081 1.00 84.31 261 GLN A CA 1
ATOM 2066 C C . GLN A 1 261 ? 1.743 15.642 -8.601 1.00 84.31 261 GLN A C 1
ATOM 2068 O O . GLN A 1 261 ? 1.671 16.735 -8.026 1.00 84.31 261 GLN A O 1
ATOM 2073 N N . CYS A 1 262 ? 1.031 15.340 -9.687 1.00 83.00 262 CYS A N 1
ATOM 2074 C CA . CYS A 1 262 ? 0.130 16.261 -10.370 1.00 83.00 262 CYS A CA 1
ATOM 2075 C C . CYS A 1 262 ? -1.337 15.874 -10.173 1.00 83.00 262 CYS A C 1
ATOM 2077 O O . CYS A 1 262 ? -2.181 16.759 -10.033 1.00 83.00 262 CYS A O 1
ATOM 2079 N N . HIS A 1 263 ? -1.652 14.580 -10.125 1.00 82.25 263 HIS A N 1
ATOM 2080 C CA . HIS A 1 263 ? -3.018 14.097 -9.966 1.00 82.25 263 HIS A CA 1
ATOM 2081 C C . HIS A 1 263 ? -3.309 13.649 -8.534 1.00 82.25 263 HIS A C 1
ATOM 2083 O O . HIS A 1 263 ? -2.456 13.095 -7.844 1.00 82.25 263 HIS A O 1
ATOM 2089 N N . ARG A 1 264 ? -4.543 13.894 -8.082 1.00 75.38 264 ARG A N 1
ATOM 2090 C CA . ARG A 1 264 ? -5.027 13.438 -6.777 1.00 75.38 264 ARG A CA 1
ATOM 2091 C C . ARG A 1 264 ? -5.911 12.204 -6.972 1.00 75.38 264 ARG A C 1
ATOM 2093 O O . ARG A 1 264 ? -6.829 12.281 -7.788 1.00 75.38 264 ARG A O 1
ATOM 2100 N N . PRO A 1 265 ? -5.678 11.118 -6.217 1.00 72.81 265 PRO A N 1
ATOM 2101 C CA . PRO A 1 265 ? -6.621 10.012 -6.116 1.00 72.81 265 PRO A CA 1
ATOM 2102 C C . PRO A 1 265 ? -8.011 10.482 -5.672 1.00 72.81 265 PRO A C 1
ATOM 2104 O O . PRO A 1 265 ? -8.159 11.531 -5.025 1.00 72.81 265 PRO A O 1
ATOM 2107 N N . THR A 1 266 ? -9.039 9.679 -5.940 1.00 70.31 266 THR A N 1
ATOM 2108 C CA . THR A 1 266 ? -10.414 10.016 -5.527 1.00 70.31 266 THR A CA 1
ATOM 2109 C C . THR A 1 266 ? -10.520 10.176 -4.012 1.00 70.31 266 THR A C 1
ATOM 2111 O O . THR A 1 266 ? -11.175 11.103 -3.534 1.00 70.31 266 THR A O 1
ATOM 2114 N N . SER A 1 267 ? -9.828 9.343 -3.228 1.00 67.25 267 SER A N 1
ATOM 2115 C CA . SER A 1 267 ? -9.878 9.436 -1.763 1.00 67.25 267 SER A CA 1
ATOM 2116 C C . SER A 1 267 ? -9.317 10.747 -1.226 1.00 67.25 267 SER A C 1
ATOM 2118 O O . SER A 1 267 ? -9.891 11.302 -0.293 1.00 67.25 267 SER A O 1
ATOM 2120 N N . ASP A 1 268 ? -8.232 11.263 -1.806 1.00 70.06 268 ASP A N 1
ATOM 2121 C CA . ASP A 1 268 ? -7.635 12.539 -1.397 1.00 70.06 268 ASP A CA 1
ATOM 2122 C C . ASP A 1 268 ? -8.612 13.688 -1.645 1.00 70.06 268 ASP A C 1
ATOM 2124 O O . ASP A 1 268 ? -8.769 14.586 -0.812 1.00 70.06 268 ASP A O 1
ATOM 2128 N N . THR A 1 269 ? -9.294 13.637 -2.789 1.00 70.25 269 THR A N 1
ATOM 2129 C CA . THR A 1 269 ? -10.314 14.614 -3.182 1.00 70.25 269 THR A CA 1
ATOM 2130 C C . THR A 1 269 ? -11.489 14.592 -2.206 1.00 70.25 269 THR A C 1
ATOM 2132 O O . THR A 1 269 ? -11.858 15.630 -1.658 1.00 70.25 269 THR A O 1
ATOM 2135 N N . VAL A 1 270 ? -12.007 13.402 -1.891 1.00 65.50 270 VAL A N 1
ATOM 2136 C CA . VAL A 1 270 ? -13.082 13.213 -0.905 1.00 65.50 270 VAL A CA 1
ATOM 2137 C C . VAL A 1 270 ? -12.644 13.658 0.493 1.00 65.50 270 VAL A C 1
ATOM 2139 O O . VAL A 1 270 ? -13.398 14.321 1.201 1.00 65.50 270 VAL A O 1
ATOM 2142 N N . ASN A 1 271 ? -11.430 13.321 0.925 1.00 64.81 271 ASN A N 1
ATOM 2143 C CA . ASN A 1 271 ? -10.923 13.713 2.241 1.00 64.81 271 ASN A CA 1
ATOM 2144 C C . ASN A 1 271 ? -10.737 15.228 2.357 1.00 64.81 271 ASN A C 1
ATOM 2146 O O . ASN A 1 271 ? -10.985 15.791 3.419 1.00 64.81 271 ASN A O 1
ATOM 2150 N N . THR A 1 272 ? -10.325 15.891 1.278 1.00 65.25 272 THR A N 1
ATOM 2151 C CA . THR A 1 272 ? -10.182 17.352 1.238 1.00 65.25 272 THR A CA 1
ATOM 2152 C C . THR A 1 272 ? -11.546 18.032 1.313 1.00 65.25 272 THR A C 1
ATOM 2154 O O . THR A 1 272 ? -11.741 18.850 2.205 1.00 65.25 272 THR A O 1
ATOM 2157 N N . ALA A 1 273 ? -12.522 17.595 0.511 1.00 63.12 273 ALA A N 1
ATOM 2158 C CA . ALA A 1 273 ? -13.896 18.102 0.586 1.00 63.12 273 ALA A CA 1
ATOM 2159 C C . ALA A 1 273 ? -14.516 17.919 1.987 1.00 63.12 273 ALA A C 1
ATOM 2161 O O . ALA A 1 273 ? -15.207 18.799 2.492 1.00 63.12 273 ALA A O 1
ATOM 2162 N N . ASN A 1 274 ? -14.236 16.792 2.655 1.00 60.66 274 ASN A N 1
ATOM 2163 C CA . ASN A 1 274 ? -14.691 16.572 4.032 1.00 60.66 274 ASN A CA 1
ATOM 2164 C C . ASN A 1 274 ? -14.053 17.544 5.031 1.00 60.66 274 ASN A C 1
ATOM 2166 O O . ASN A 1 274 ? -14.742 18.019 5.928 1.00 60.66 274 ASN A O 1
ATOM 2170 N N . ARG A 1 275 ? -12.754 17.838 4.895 1.00 63.94 275 ARG A N 1
ATOM 2171 C CA . ARG A 1 275 ? -12.075 18.809 5.765 1.00 63.94 275 ARG A CA 1
ATOM 2172 C C . ARG A 1 275 ? -12.646 20.210 5.584 1.00 63.94 275 ARG A C 1
ATOM 2174 O O . ARG A 1 275 ? -12.963 20.850 6.578 1.00 63.94 275 ARG A O 1
ATOM 2181 N N . GLU A 1 276 ? -12.865 20.628 4.340 1.00 63.41 276 GLU A N 1
ATOM 2182 C CA . GLU A 1 276 ? -13.501 21.914 4.020 1.00 63.41 276 GLU A CA 1
ATOM 2183 C C . GLU A 1 276 ? -14.910 22.013 4.634 1.00 63.41 276 GLU A C 1
ATOM 2185 O O . GLU A 1 276 ? -15.287 23.045 5.191 1.00 63.41 276 GLU A O 1
ATOM 2190 N N . LEU A 1 277 ? -15.679 20.917 4.613 1.00 62.38 277 LEU A N 1
ATOM 2191 C CA . LEU A 1 277 ? -16.991 20.855 5.260 1.00 62.38 277 LEU A CA 1
ATOM 2192 C C . LEU A 1 277 ? -16.895 20.920 6.798 1.00 62.38 277 LEU A C 1
ATOM 2194 O O . LEU A 1 277 ? -17.687 21.616 7.437 1.00 62.38 277 LEU A O 1
ATOM 2198 N N . ASP A 1 278 ? -15.934 20.213 7.399 1.00 61.31 278 ASP A N 1
ATOM 2199 C CA . ASP A 1 278 ? -15.682 20.226 8.847 1.00 61.31 278 ASP A CA 1
ATOM 2200 C C . ASP A 1 278 ? -15.207 21.614 9.332 1.00 61.31 278 ASP A C 1
ATOM 2202 O O . ASP A 1 278 ? -15.566 22.048 10.431 1.00 61.31 278 ASP A O 1
ATOM 2206 N N . GLU A 1 279 ? -14.422 22.338 8.531 1.00 63.72 279 GLU A N 1
ATOM 2207 C CA . GLU A 1 279 ? -14.037 23.737 8.773 1.00 63.72 279 GLU A CA 1
ATOM 2208 C C . GLU A 1 279 ? -15.238 24.672 8.716 1.00 63.72 279 GLU A C 1
ATOM 2210 O O . GLU A 1 279 ? -15.500 25.379 9.691 1.00 63.72 279 GLU A O 1
ATOM 2215 N N . LEU A 1 280 ? -16.038 24.597 7.648 1.00 66.81 280 LEU A N 1
ATOM 2216 C CA . LEU A 1 280 ? -17.264 25.384 7.528 1.00 66.81 280 LEU A CA 1
ATOM 2217 C C . LEU A 1 280 ? -18.184 25.155 8.736 1.00 66.81 280 LEU A C 1
ATOM 2219 O O . LEU A 1 280 ? -18.737 26.099 9.304 1.00 66.81 280 LEU A O 1
ATOM 2223 N N . ARG A 1 281 ? -18.310 23.901 9.185 1.00 66.06 281 ARG A N 1
ATOM 2224 C CA . ARG A 1 281 ? -19.075 23.549 10.385 1.00 66.06 281 ARG A CA 1
ATOM 2225 C C . ARG A 1 281 ? -18.492 24.182 11.650 1.00 66.06 281 ARG A C 1
ATOM 2227 O O . ARG A 1 281 ? -19.258 24.700 12.466 1.00 66.06 281 ARG A O 1
ATOM 2234 N N . ARG A 1 282 ? -17.170 24.126 11.848 1.00 67.81 282 ARG A N 1
ATOM 2235 C CA . ARG A 1 282 ? -16.497 24.746 13.006 1.00 67.81 282 ARG A CA 1
ATOM 2236 C C . ARG A 1 282 ? -16.706 26.257 13.028 1.00 67.81 282 ARG A C 1
ATOM 2238 O O . ARG A 1 282 ? -17.072 26.785 14.078 1.00 67.81 282 ARG A O 1
ATOM 2245 N N . ASP A 1 283 ? -16.577 26.918 11.885 1.00 69.62 283 ASP A N 1
ATOM 2246 C CA . ASP A 1 283 ? -16.786 28.361 11.751 1.00 69.62 283 ASP A CA 1
ATOM 2247 C C . ASP A 1 283 ? -18.226 28.756 12.094 1.00 69.62 283 ASP A C 1
ATOM 2249 O O . ASP A 1 283 ? -18.461 29.696 12.862 1.00 69.62 283 ASP A O 1
ATOM 2253 N N . VAL A 1 284 ? -19.209 27.994 11.602 1.00 70.88 284 VAL A N 1
ATOM 2254 C CA . VAL A 1 284 ? -20.626 28.195 11.939 1.00 70.88 284 VAL A CA 1
ATOM 2255 C C . VAL A 1 284 ? -20.866 27.994 13.440 1.00 70.88 284 VAL A C 1
ATOM 2257 O O . VAL A 1 284 ? -21.523 28.826 14.070 1.00 70.88 284 VAL A O 1
ATOM 2260 N N . LEU A 1 285 ? -20.296 26.952 14.056 1.00 73.12 285 LEU A N 1
ATOM 2261 C CA . LEU A 1 285 ? -20.415 26.713 15.501 1.00 73.12 285 LEU A CA 1
ATOM 2262 C C . LEU A 1 285 ? -19.788 27.841 16.330 1.00 73.12 285 LEU A C 1
ATOM 2264 O O . LEU A 1 285 ? -20.400 28.312 17.292 1.00 73.12 285 LEU A O 1
ATOM 2268 N N . GLN A 1 286 ? -18.598 28.312 15.958 1.00 77.44 286 GLN A N 1
ATOM 2269 C CA . GLN A 1 286 ? -17.932 29.427 16.633 1.00 77.44 286 GLN A CA 1
ATOM 2270 C C . GLN A 1 286 ? -18.739 30.724 16.499 1.00 77.44 286 GLN A C 1
ATOM 2272 O O . GLN A 1 286 ? -18.865 31.493 17.464 1.00 77.44 286 GLN A O 1
ATOM 2277 N N . ARG A 1 287 ? -19.343 30.955 15.329 1.00 79.56 287 ARG A N 1
ATOM 2278 C CA . ARG A 1 287 ? -20.258 32.074 15.094 1.00 79.56 287 ARG A CA 1
ATOM 2279 C C . ARG A 1 287 ? -21.490 31.984 15.990 1.00 79.56 287 ARG A C 1
ATOM 2281 O O . ARG A 1 287 ? -21.828 32.976 16.629 1.00 79.56 287 ARG A O 1
ATOM 2288 N N . ILE A 1 288 ? -22.112 30.812 16.109 1.00 78.25 288 ILE A N 1
ATOM 2289 C CA . ILE A 1 288 ? -23.263 30.587 16.999 1.00 78.25 288 ILE A CA 1
ATOM 2290 C C . ILE A 1 288 ? -22.889 30.830 18.454 1.00 78.25 288 ILE A C 1
ATOM 2292 O O . ILE A 1 288 ? -23.608 31.536 19.151 1.00 78.25 288 ILE A O 1
ATOM 2296 N N . GLN A 1 289 ? -21.756 30.304 18.922 1.00 79.38 289 GLN A N 1
ATOM 2297 C CA . GLN A 1 289 ? -21.296 30.539 20.294 1.00 79.38 289 GLN A CA 1
ATOM 2298 C C . GLN A 1 289 ? -21.078 32.029 20.570 1.00 79.38 289 GLN A C 1
ATOM 2300 O O . GLN A 1 289 ? -21.415 32.519 21.648 1.00 79.38 289 GLN A O 1
ATOM 2305 N N . THR A 1 290 ? -20.531 32.759 19.599 1.00 86.00 290 THR A N 1
ATOM 2306 C CA . THR A 1 290 ? -20.311 34.204 19.712 1.00 86.00 290 THR A CA 1
ATOM 2307 C C . THR A 1 290 ? -21.635 34.962 19.750 1.00 86.00 290 THR A C 1
ATOM 2309 O O . THR A 1 290 ? -21.860 35.712 20.697 1.00 86.00 290 THR A O 1
ATOM 2312 N N . LEU A 1 291 ? -22.550 34.684 18.818 1.00 85.81 291 LEU A N 1
ATOM 2313 C CA . LEU A 1 291 ? -23.893 35.276 18.787 1.00 85.81 291 LEU A CA 1
ATOM 2314 C C . LEU A 1 291 ? -24.700 34.948 20.051 1.00 85.81 291 LEU A C 1
ATOM 2316 O O . LEU A 1 291 ? -25.396 35.811 20.579 1.00 85.81 291 LEU A O 1
ATOM 2320 N N . ASN A 1 292 ? -24.575 33.727 20.574 1.00 85.25 292 ASN A N 1
ATOM 2321 C CA . ASN A 1 292 ? -25.236 33.312 21.806 1.00 85.25 292 ASN A CA 1
ATOM 2322 C C . ASN A 1 292 ? -24.679 34.063 23.020 1.00 85.25 292 ASN A C 1
ATOM 2324 O O . ASN A 1 292 ? -25.449 34.550 23.840 1.00 85.25 292 ASN A O 1
ATOM 2328 N N . ARG A 1 293 ? -23.352 34.225 23.126 1.00 86.25 293 ARG A N 1
ATOM 2329 C CA . ARG A 1 293 ? -22.741 35.039 24.192 1.00 86.25 293 ARG A CA 1
ATOM 2330 C C . ARG A 1 293 ? -23.166 36.502 24.112 1.00 86.25 293 ARG A C 1
ATOM 2332 O O . ARG A 1 293 ? -23.482 37.085 25.143 1.00 86.25 293 ARG A O 1
ATOM 2339 N N . GLU A 1 294 ? -23.190 37.087 22.916 1.00 87.38 294 GLU A N 1
ATOM 2340 C CA . GLU A 1 294 ? -23.662 38.463 22.707 1.00 87.38 294 GLU A CA 1
ATOM 2341 C C . GLU A 1 294 ? -25.131 38.627 23.105 1.00 87.38 294 GLU A C 1
ATOM 2343 O O . GLU A 1 294 ? -25.483 39.597 23.777 1.00 87.38 294 GLU A O 1
ATOM 2348 N N . TYR A 1 295 ? -25.979 37.667 22.726 1.00 86.06 295 TYR A N 1
ATOM 2349 C CA . TYR A 1 295 ? -27.385 37.645 23.109 1.00 86.06 295 TYR A CA 1
ATOM 2350 C C . TYR A 1 295 ? -27.545 37.524 24.630 1.00 86.06 295 TYR A C 1
ATOM 2352 O O . TYR A 1 295 ? -28.160 38.395 25.239 1.00 86.06 295 TYR A O 1
ATOM 2360 N N . LEU A 1 296 ? -26.937 36.514 25.261 1.00 84.69 296 LEU A N 1
ATOM 2361 C CA . LEU A 1 296 ? -27.031 36.286 26.708 1.00 84.69 296 LEU A CA 1
ATOM 2362 C C . LEU A 1 296 ? -26.494 37.465 27.525 1.00 84.69 296 LEU A C 1
ATOM 2364 O O . LEU A 1 296 ? -27.110 37.845 28.517 1.00 84.69 296 LEU A O 1
ATOM 2368 N N . ARG A 1 297 ? -25.396 38.089 27.087 1.00 86.50 297 ARG A N 1
ATOM 2369 C CA . ARG A 1 297 ? -24.857 39.291 27.731 1.00 86.50 297 ARG A CA 1
ATOM 2370 C C . ARG A 1 297 ? -25.837 40.459 27.656 1.00 86.50 297 ARG A C 1
ATOM 2372 O O . ARG A 1 297 ? -26.047 41.133 28.656 1.00 86.50 297 ARG A O 1
ATOM 2379 N N . ALA A 1 298 ? -26.474 40.674 26.506 1.00 87.75 298 ALA A N 1
ATOM 2380 C CA . ALA A 1 298 ? -27.490 41.714 26.368 1.00 87.75 298 ALA A CA 1
ATOM 2381 C C . ALA A 1 298 ? -28.730 41.427 27.242 1.00 87.75 298 ALA A C 1
ATOM 2383 O O . ALA A 1 298 ? -29.285 42.347 27.840 1.00 87.75 298 ALA A O 1
ATOM 2384 N N . VAL A 1 299 ? -29.132 40.156 27.379 1.00 86.94 299 VAL A N 1
ATOM 2385 C CA . VAL A 1 299 ? -30.191 39.737 28.318 1.00 86.94 299 VAL A CA 1
ATOM 2386 C C . VAL A 1 299 ? -29.792 40.047 29.766 1.00 86.94 299 VAL A C 1
ATOM 2388 O O . VAL A 1 299 ? -30.588 40.610 30.515 1.00 86.94 299 VAL A O 1
ATOM 2391 N N . GLU A 1 300 ? -28.558 39.740 30.164 1.00 85.25 300 GLU A N 1
ATOM 2392 C CA . GLU A 1 300 ? -28.042 40.017 31.511 1.00 85.25 300 GLU A CA 1
ATOM 2393 C C . GLU A 1 300 ? -27.920 41.525 31.803 1.00 85.25 300 GLU A C 1
ATOM 2395 O O . GLU A 1 300 ? -28.250 41.980 32.901 1.00 85.25 300 GLU A O 1
ATOM 2400 N N . GLU A 1 301 ? -27.509 42.331 30.824 1.00 86.56 301 GLU A N 1
ATOM 2401 C CA . GLU A 1 301 ? -27.482 43.797 30.924 1.00 86.56 301 GLU A CA 1
ATOM 2402 C C . GLU A 1 301 ? -28.889 44.368 31.154 1.00 86.56 301 GLU A C 1
ATOM 2404 O O . GLU A 1 301 ? -29.075 45.223 32.025 1.00 86.56 301 GLU A O 1
ATOM 2409 N N . ILE A 1 302 ? -29.900 43.853 30.447 1.00 88.38 302 ILE A N 1
ATOM 2410 C CA . ILE A 1 302 ? -31.306 44.211 30.685 1.00 88.38 302 ILE A CA 1
ATOM 2411 C C . ILE A 1 302 ? -31.723 43.787 32.102 1.00 88.38 302 ILE A C 1
ATOM 2413 O O . ILE A 1 302 ? -32.280 44.600 32.840 1.00 88.38 302 ILE A O 1
ATOM 2417 N N . ALA A 1 303 ? -31.409 42.555 32.521 1.00 85.69 303 ALA A N 1
ATOM 2418 C CA . ALA A 1 303 ? -31.754 42.027 33.845 1.00 85.69 303 ALA A CA 1
ATOM 2419 C C . ALA A 1 303 ? -31.192 42.892 34.983 1.00 85.69 303 ALA A C 1
ATOM 2421 O O . ALA A 1 303 ? -31.910 43.294 35.900 1.00 85.69 303 ALA A O 1
ATOM 2422 N N . THR A 1 304 ? -29.898 43.197 34.908 1.00 83.50 304 THR A N 1
ATOM 2423 C CA . THR A 1 304 ? -29.174 43.963 35.928 1.00 83.50 304 THR A CA 1
ATOM 2424 C C . THR A 1 304 ? -29.627 45.419 35.976 1.00 83.50 304 THR A C 1
ATOM 2426 O O . THR A 1 304 ? -29.780 45.967 37.069 1.00 83.50 304 THR A O 1
ATOM 2429 N N . THR A 1 305 ? -29.900 46.030 34.820 1.00 88.31 305 THR A N 1
ATOM 2430 C CA . THR A 1 305 ? -30.434 47.399 34.725 1.00 88.31 305 THR A CA 1
ATOM 2431 C C . THR A 1 305 ? -31.839 47.479 35.325 1.00 88.31 305 THR A C 1
ATOM 2433 O O . THR A 1 305 ? -32.121 48.384 36.111 1.00 88.31 305 THR A O 1
ATOM 2436 N N . LEU A 1 306 ? -32.703 46.497 35.039 1.00 87.56 306 LEU A N 1
ATOM 2437 C CA . LEU A 1 306 ? -34.045 46.406 35.622 1.00 87.56 306 LEU A CA 1
ATOM 2438 C C . LEU A 1 306 ? -34.002 46.238 37.140 1.00 87.56 306 LEU A C 1
ATOM 2440 O O . LEU A 1 306 ? -34.690 46.975 37.844 1.00 87.56 306 LEU A O 1
ATOM 2444 N N . GLN A 1 307 ? -33.177 45.315 37.639 1.00 85.62 307 GLN A N 1
ATOM 2445 C CA . GLN A 1 307 ? -33.028 45.061 39.072 1.00 85.62 307 GLN A CA 1
ATOM 2446 C C . GLN A 1 307 ? -32.546 46.311 39.817 1.00 85.62 307 GLN A C 1
ATOM 2448 O O . GLN A 1 307 ? -33.074 46.656 40.874 1.00 85.62 307 GLN A O 1
ATOM 2453 N N . LEU A 1 308 ? -31.558 47.011 39.256 1.00 86.06 308 LEU A N 1
ATOM 2454 C CA . LEU A 1 308 ? -31.014 48.233 39.841 1.00 86.06 308 LEU A CA 1
ATOM 2455 C C . LEU A 1 308 ? -32.058 49.355 39.871 1.00 86.06 308 LEU A C 1
ATOM 2457 O O . LEU A 1 308 ? -32.217 50.029 40.889 1.00 86.06 308 LEU A O 1
ATOM 2461 N N . ARG A 1 309 ? -32.812 49.516 38.778 1.00 89.88 309 ARG A N 1
ATOM 2462 C CA . ARG A 1 309 ? -33.911 50.481 38.675 1.00 89.88 309 ARG A CA 1
ATOM 2463 C C . ARG A 1 309 ? -35.029 50.178 39.677 1.00 89.88 309 ARG A C 1
ATOM 2465 O O . ARG A 1 309 ? -35.556 51.096 40.298 1.00 89.88 309 ARG A O 1
ATOM 2472 N N . GLU A 1 310 ? -35.389 48.910 39.863 1.00 86.81 310 GLU A N 1
ATOM 2473 C CA . GLU A 1 310 ? -36.379 48.483 40.863 1.00 86.81 310 GLU A CA 1
ATOM 2474 C C . GLU A 1 310 ? -35.905 48.749 42.291 1.00 86.81 310 GLU A C 1
ATOM 2476 O O . GLU A 1 310 ? -36.658 49.294 43.097 1.00 86.81 310 GLU A O 1
ATOM 2481 N N . GLN A 1 311 ? -34.643 48.444 42.592 1.00 85.81 311 GLN A N 1
ATOM 2482 C CA . GLN A 1 311 ? -34.060 48.709 43.903 1.00 85.81 311 GLN A CA 1
ATOM 2483 C C . GLN A 1 311 ? -34.026 50.214 44.218 1.00 85.81 311 GLN A C 1
ATOM 2485 O O . GLN A 1 311 ? -34.379 50.609 45.330 1.00 85.81 311 GLN A O 1
ATOM 2490 N N . LEU A 1 312 ? -33.699 51.059 43.233 1.00 88.25 312 LEU A N 1
ATOM 2491 C CA . LEU A 1 312 ? -33.778 52.518 43.365 1.00 88.25 312 LEU A CA 1
ATOM 2492 C C . LEU A 1 312 ? -35.209 52.998 43.636 1.00 88.25 312 LEU A C 1
ATOM 2494 O O . LEU A 1 312 ? -35.401 53.828 44.525 1.00 88.25 312 LEU A O 1
ATOM 2498 N N . LYS A 1 313 ? -36.208 52.452 42.923 1.00 87.12 313 LYS A N 1
ATOM 2499 C CA . LYS A 1 313 ? -37.634 52.764 43.141 1.00 87.12 313 LYS A CA 1
ATOM 2500 C C . LYS A 1 313 ? -38.109 52.354 44.540 1.00 87.12 313 LYS A C 1
ATOM 2502 O O . LYS A 1 313 ? -38.934 53.048 45.122 1.00 87.12 313 LYS A O 1
ATOM 2507 N N . MET A 1 314 ? -37.596 51.247 45.080 1.00 85.88 314 MET A N 1
ATOM 2508 C CA . MET A 1 314 ? -38.003 50.724 46.389 1.00 85.88 314 MET A CA 1
ATOM 2509 C C . MET A 1 314 ? -37.293 51.383 47.575 1.00 85.88 314 MET A C 1
ATOM 2511 O O . MET A 1 314 ? -37.920 51.635 48.599 1.00 85.88 314 MET A O 1
ATOM 2515 N N . SER A 1 315 ? -35.977 51.577 47.488 1.00 83.81 315 SER A N 1
ATOM 2516 C CA . SER A 1 315 ? -35.130 51.931 48.639 1.00 83.81 315 SER A CA 1
ATOM 2517 C C . SER A 1 315 ? -34.537 53.340 48.563 1.00 83.81 315 SER A C 1
ATOM 2519 O O . SER A 1 315 ? -34.029 53.832 49.567 1.00 83.81 315 SER A O 1
ATOM 2521 N N . GLY A 1 316 ? -34.599 54.010 47.410 1.00 85.62 316 GLY A N 1
ATOM 2522 C CA . GLY A 1 316 ? -33.953 55.306 47.195 1.00 85.62 316 GLY A CA 1
ATOM 2523 C C . GLY A 1 316 ? -32.440 55.205 46.955 1.00 85.62 316 GLY A C 1
ATOM 2524 O O . GLY A 1 316 ? -31.835 54.133 47.051 1.00 85.62 316 GLY A O 1
ATOM 2525 N N . PHE A 1 317 ? -31.818 56.334 46.602 1.00 86.31 317 PHE A N 1
ATOM 2526 C CA . PHE A 1 317 ? -30.445 56.388 46.080 1.00 86.31 317 PHE A CA 1
ATOM 2527 C C . PHE A 1 317 ? -29.381 55.966 47.108 1.00 86.31 317 PHE A C 1
ATOM 2529 O O . PHE A 1 317 ? -28.643 55.006 46.876 1.00 86.31 317 PHE A O 1
ATOM 2536 N N . ASP A 1 318 ? -29.349 56.612 48.278 1.00 85.69 318 ASP A N 1
ATOM 2537 C CA . ASP A 1 318 ? -28.320 56.369 49.301 1.00 85.69 318 ASP A CA 1
ATOM 2538 C C . ASP A 1 318 ? -28.385 54.952 49.885 1.00 85.69 318 ASP A C 1
ATOM 2540 O O . ASP A 1 318 ? -27.360 54.286 50.052 1.00 85.69 318 ASP A O 1
ATOM 2544 N N . ALA A 1 319 ? -29.597 54.447 50.139 1.00 86.75 319 ALA A N 1
ATOM 2545 C CA . ALA A 1 319 ? -29.787 53.092 50.650 1.00 86.75 319 ALA A CA 1
ATOM 2546 C C . ALA A 1 319 ? -29.376 52.029 49.618 1.00 86.75 319 ALA A C 1
ATOM 2548 O O . ALA A 1 319 ? -28.816 50.996 49.988 1.00 86.75 319 ALA A O 1
ATOM 2549 N N . THR A 1 320 ? -29.597 52.289 48.324 1.00 88.50 320 THR A N 1
ATOM 2550 C CA . THR A 1 320 ? -29.157 51.401 47.236 1.00 88.50 320 THR A CA 1
ATOM 2551 C C . THR A 1 320 ? -27.631 51.367 47.134 1.00 88.50 320 THR A C 1
ATOM 2553 O O . THR A 1 320 ? -27.047 50.285 47.042 1.00 88.50 320 THR A O 1
ATOM 2556 N N . LEU A 1 321 ? -26.957 52.520 47.235 1.00 87.56 321 LEU A N 1
ATOM 2557 C CA . LEU A 1 321 ? -25.491 52.588 47.251 1.00 87.56 321 LEU A CA 1
ATOM 2558 C C . LEU A 1 321 ? -24.881 51.835 48.437 1.00 87.56 321 LEU A C 1
ATOM 2560 O O . LEU A 1 321 ? -23.883 51.128 48.266 1.00 87.56 321 LEU A O 1
ATOM 2564 N N . GLU A 1 322 ? -25.473 51.961 49.624 1.00 88.31 322 GLU A N 1
ATOM 2565 C CA . GLU A 1 322 ? -24.999 51.264 50.821 1.00 88.31 322 GLU A CA 1
ATOM 2566 C C . GLU A 1 322 ? -25.275 49.754 50.746 1.00 88.31 322 GLU A C 1
ATOM 2568 O O . GLU A 1 322 ? -24.413 48.951 51.106 1.00 88.31 322 GLU A O 1
ATOM 2573 N N . ALA A 1 323 ? -26.420 49.339 50.197 1.00 87.56 323 ALA A N 1
ATOM 2574 C CA . ALA A 1 323 ? -26.721 47.929 49.949 1.00 87.56 323 ALA A CA 1
ATOM 2575 C C . ALA A 1 323 ? -25.721 47.291 48.969 1.00 87.56 323 ALA A C 1
ATOM 2577 O O . ALA A 1 323 ? -25.204 46.204 49.239 1.00 87.56 323 ALA A O 1
ATOM 2578 N N . LEU A 1 324 ? -25.382 47.981 47.874 1.00 89.25 324 LEU A N 1
ATOM 2579 C CA . LEU A 1 324 ? -24.363 47.521 46.924 1.00 89.25 324 LEU A CA 1
ATOM 2580 C C . LEU A 1 324 ? -22.966 47.489 47.551 1.00 89.25 324 LEU A C 1
ATOM 2582 O O . LEU A 1 324 ? -22.208 46.558 47.299 1.00 89.25 324 LEU A O 1
ATOM 2586 N N . LYS A 1 325 ? -22.627 48.458 48.409 1.00 90.00 325 LYS A N 1
ATOM 2587 C CA . LYS A 1 325 ? -21.356 48.468 49.150 1.00 90.00 325 LYS A CA 1
ATOM 2588 C C . LYS A 1 325 ? -21.253 47.281 50.109 1.00 90.00 325 LYS A C 1
ATOM 2590 O O . LYS A 1 325 ? -20.217 46.625 50.149 1.00 90.00 325 LYS A O 1
ATOM 2595 N N . ARG A 1 326 ? -22.323 46.967 50.845 1.00 90.38 326 ARG A N 1
ATOM 2596 C CA . ARG A 1 326 ? -22.374 45.782 51.717 1.00 90.38 326 ARG A CA 1
ATOM 2597 C C . ARG A 1 326 ? -22.222 44.501 50.913 1.00 90.38 326 ARG A C 1
ATOM 2599 O O . ARG A 1 326 ? -21.415 43.660 51.281 1.00 90.38 326 ARG A O 1
ATOM 2606 N N . ARG A 1 327 ? -22.931 44.395 49.787 1.00 89.75 327 ARG A N 1
ATOM 2607 C CA . ARG A 1 327 ? -22.846 43.248 48.876 1.00 89.75 327 ARG A CA 1
ATOM 2608 C C . ARG A 1 327 ? -21.443 43.093 48.281 1.00 89.75 327 ARG A C 1
ATOM 2610 O O . ARG A 1 327 ? -20.924 41.990 48.242 1.00 89.75 327 ARG A O 1
ATOM 2617 N N . GLN A 1 328 ? -20.786 44.194 47.912 1.00 90.12 328 GLN A N 1
ATOM 2618 C CA . GLN A 1 328 ? -19.387 44.207 47.471 1.00 90.12 328 GLN A CA 1
ATOM 2619 C C . GLN A 1 328 ? -18.423 43.676 48.551 1.00 90.12 328 GLN A C 1
ATOM 2621 O O . GLN A 1 328 ? -17.421 43.047 48.220 1.00 90.12 328 GLN A O 1
ATOM 2626 N N . MET A 1 329 ? -18.697 43.940 49.831 1.00 88.62 329 MET A N 1
ATOM 2627 C CA . MET A 1 329 ? -17.842 43.540 50.957 1.00 88.62 329 MET A CA 1
ATOM 2628 C C . MET A 1 329 ? -18.226 42.183 51.573 1.00 88.62 329 MET A C 1
ATOM 2630 O O . MET A 1 329 ? -17.541 41.721 52.485 1.00 88.62 329 MET A O 1
ATOM 2634 N N . ASP A 1 330 ? -19.294 41.535 51.099 1.00 90.31 330 ASP A N 1
ATOM 2635 C CA . ASP A 1 330 ? -19.771 40.268 51.652 1.00 90.31 330 ASP A CA 1
ATOM 2636 C C . ASP A 1 330 ? -18.956 39.084 51.117 1.00 90.31 330 ASP A C 1
ATOM 2638 O O . ASP A 1 330 ? -19.152 38.611 49.998 1.00 90.31 330 ASP A O 1
ATOM 2642 N N . LEU A 1 331 ? -18.046 38.579 51.950 1.00 84.19 331 LEU A N 1
ATOM 2643 C CA . LEU A 1 331 ? -17.181 37.437 51.637 1.00 84.19 331 LEU A CA 1
ATOM 2644 C C . LEU A 1 331 ? -17.946 36.118 51.437 1.00 84.19 331 LEU A C 1
ATOM 2646 O O . LEU A 1 331 ? -17.348 35.145 50.984 1.00 84.19 331 LEU A O 1
ATOM 2650 N N . LYS A 1 332 ? -19.245 36.062 51.763 1.00 89.31 332 LYS A N 1
ATOM 2651 C CA . LYS A 1 332 ? -20.095 34.900 51.463 1.00 89.31 332 LYS A CA 1
ATOM 2652 C C . LYS A 1 332 ? -20.534 34.852 49.997 1.00 89.31 332 LYS A C 1
ATOM 2654 O O . LYS A 1 332 ? -21.060 33.828 49.570 1.00 89.31 332 LYS A O 1
ATOM 2659 N N . LEU A 1 333 ? -20.344 35.935 49.241 1.00 85.62 333 LEU A N 1
ATOM 2660 C CA . LEU A 1 333 ? -20.680 36.019 47.822 1.00 85.62 333 LEU A CA 1
ATOM 2661 C C . LEU A 1 333 ? -19.487 35.676 46.930 1.00 85.62 333 LEU A C 1
ATOM 2663 O O . LEU A 1 333 ? -18.323 35.877 47.293 1.00 85.62 333 LEU A O 1
ATOM 2667 N N . THR A 1 334 ? -19.798 35.201 45.723 1.00 87.31 334 THR A N 1
ATOM 2668 C CA . THR A 1 334 ? -18.791 34.913 44.699 1.00 87.31 334 THR A CA 1
ATOM 2669 C C . THR A 1 334 ? -18.026 36.184 44.311 1.00 87.31 334 THR A C 1
ATOM 2671 O O . THR A 1 334 ? -18.542 37.298 44.445 1.00 87.31 334 THR A O 1
ATOM 2674 N N . ASP A 1 335 ? -16.790 36.039 43.822 1.00 82.00 335 ASP A N 1
ATOM 2675 C CA . ASP A 1 335 ? -16.006 37.185 43.335 1.00 82.00 335 ASP A CA 1
ATOM 2676 C C . ASP A 1 335 ? -16.763 37.956 42.239 1.00 82.00 335 ASP A C 1
ATOM 2678 O O . ASP A 1 335 ? -16.830 39.183 42.282 1.00 82.00 335 ASP A O 1
ATOM 2682 N N . ALA A 1 336 ? -17.450 37.240 41.342 1.00 76.12 336 ALA A N 1
ATOM 2683 C CA . ALA A 1 336 ? -18.276 37.826 40.289 1.00 76.12 336 ALA A CA 1
ATOM 2684 C C . ALA A 1 336 ? -19.447 38.665 40.837 1.00 76.12 336 ALA A C 1
ATOM 2686 O O . ALA A 1 336 ? -19.721 39.755 40.332 1.00 76.12 336 ALA A O 1
ATOM 2687 N N . ASP A 1 337 ? -20.128 38.200 41.889 1.00 79.19 337 ASP A N 1
ATOM 2688 C CA . ASP A 1 337 ? -21.223 38.947 42.523 1.00 79.19 337 ASP A CA 1
ATOM 2689 C C . ASP A 1 337 ? -20.724 40.210 43.235 1.00 79.19 337 ASP A C 1
ATOM 2691 O O . ASP A 1 337 ? -21.387 41.255 43.204 1.00 79.19 337 ASP A O 1
ATOM 2695 N N . ARG A 1 338 ? -19.545 40.136 43.863 1.00 85.62 338 ARG A N 1
ATOM 2696 C CA . ARG A 1 338 ? -18.906 41.284 44.520 1.00 85.62 338 ARG A CA 1
ATOM 2697 C C . ARG A 1 338 ? -18.412 42.317 43.510 1.00 85.62 338 ARG A C 1
ATOM 2699 O O . ARG A 1 338 ? -18.622 43.516 43.716 1.00 85.62 338 ARG A O 1
ATOM 2706 N N . GLU A 1 339 ? -17.814 41.878 42.405 1.00 84.06 339 GLU A N 1
ATOM 2707 C CA . GLU A 1 339 ? -17.417 42.745 41.289 1.00 84.06 339 GLU A CA 1
ATOM 2708 C C . GLU A 1 339 ? -18.625 43.401 40.619 1.00 84.06 339 GLU A C 1
ATOM 2710 O O . GLU A 1 339 ? -18.604 44.607 40.360 1.00 84.06 339 GLU A O 1
ATOM 2715 N N . ARG A 1 340 ? -19.719 42.657 40.421 1.00 82.19 340 ARG A N 1
ATOM 2716 C CA . ARG A 1 340 ? -20.980 43.189 39.887 1.00 82.19 340 ARG A CA 1
ATOM 2717 C C . ARG A 1 340 ? -21.557 44.275 40.788 1.00 82.19 340 ARG A C 1
ATOM 2719 O O . ARG A 1 340 ? -21.883 45.355 40.299 1.00 82.19 340 ARG A O 1
ATOM 2726 N N . ALA A 1 341 ? -21.608 44.036 42.099 1.00 83.38 341 ALA A N 1
ATOM 2727 C CA . ALA A 1 341 ? -22.064 45.033 43.065 1.00 83.38 341 ALA A CA 1
ATOM 2728 C C . ALA A 1 341 ? -21.160 46.281 43.081 1.00 83.38 341 ALA A C 1
ATOM 2730 O O . ALA A 1 341 ? -21.655 47.408 43.156 1.00 83.38 341 ALA A O 1
ATOM 2731 N N . SER A 1 342 ? -19.840 46.098 42.951 1.00 86.50 342 SER A N 1
ATOM 2732 C CA . SER A 1 342 ? -18.874 47.195 42.809 1.00 86.50 342 SER A CA 1
ATOM 2733 C C . SER A 1 342 ? -19.130 48.019 41.542 1.00 86.50 342 SER A C 1
ATOM 2735 O O . SER A 1 342 ? -19.228 49.245 41.609 1.00 86.50 342 SER A O 1
ATOM 2737 N N . SER A 1 343 ? -19.300 47.354 40.397 1.00 84.31 343 SER A N 1
ATOM 2738 C CA . SER A 1 343 ? -19.561 47.989 39.101 1.00 84.31 343 SER A CA 1
ATOM 2739 C C . SER A 1 343 ? -20.885 48.756 39.088 1.00 84.31 343 SER A C 1
ATOM 2741 O O . SER A 1 343 ? -20.925 49.919 38.680 1.00 84.31 343 SER A O 1
ATOM 2743 N N . GLN A 1 344 ? -21.957 48.163 39.625 1.00 85.19 344 GLN A N 1
ATOM 2744 C CA . GLN A 1 344 ? -23.255 48.827 39.783 1.00 85.19 344 GLN A CA 1
ATOM 2745 C C . GLN A 1 344 ? -23.145 50.063 40.681 1.00 85.19 344 GLN A C 1
ATOM 2747 O O . GLN A 1 344 ? -23.687 51.115 40.348 1.00 85.19 344 GLN A O 1
ATOM 2752 N N . ARG A 1 345 ? -22.391 49.979 41.785 1.00 87.06 345 ARG A N 1
ATOM 2753 C CA . ARG A 1 345 ? -22.175 51.110 42.700 1.00 87.06 345 ARG A CA 1
ATOM 2754 C C . ARG A 1 345 ? -21.399 52.250 42.040 1.00 87.06 345 ARG A C 1
ATOM 2756 O O . ARG A 1 345 ? -21.741 53.412 42.247 1.00 87.06 345 ARG A O 1
ATOM 2763 N N . LEU A 1 346 ? -20.361 51.930 41.266 1.00 84.25 346 LEU A N 1
ATOM 2764 C CA . LEU A 1 346 ? -19.592 52.916 40.500 1.00 84.25 346 LEU A CA 1
ATOM 2765 C C . LEU A 1 346 ? -20.448 53.558 39.407 1.00 84.25 346 LEU A C 1
ATOM 2767 O O . LEU A 1 346 ? -20.434 54.776 39.270 1.00 84.25 346 LEU A O 1
ATOM 2771 N N . THR A 1 347 ? -21.234 52.751 38.691 1.00 81.75 347 THR A N 1
ATOM 2772 C CA . THR A 1 347 ? -22.143 53.229 37.644 1.00 81.75 347 THR A CA 1
ATOM 2773 C C . THR A 1 347 ? -23.187 54.175 38.225 1.00 81.75 347 THR A C 1
ATOM 2775 O O . THR A 1 347 ? -23.328 55.274 37.709 1.00 81.75 347 THR A O 1
ATOM 2778 N N . LEU A 1 348 ? -23.847 53.814 39.336 1.00 83.94 348 LEU A N 1
ATOM 2779 C CA . LEU A 1 348 ? -24.822 54.687 40.001 1.00 83.94 348 LEU A CA 1
ATOM 2780 C C . LEU A 1 348 ? -24.231 56.038 40.407 1.00 83.94 348 LEU A C 1
ATOM 2782 O O . LEU A 1 348 ? -24.872 57.060 40.202 1.00 83.94 348 LEU A O 1
ATOM 2786 N N . ARG A 1 349 ? -23.003 56.049 40.942 1.00 82.88 349 ARG A N 1
ATOM 2787 C CA . ARG A 1 349 ? -22.301 57.295 41.291 1.00 82.88 349 ARG A CA 1
ATOM 2788 C C . ARG A 1 349 ? -21.912 58.137 40.080 1.00 82.88 349 ARG A C 1
ATOM 2790 O O . ARG A 1 349 ? -21.721 59.334 40.231 1.00 82.88 349 ARG A O 1
ATOM 2797 N N . ALA A 1 350 ? -21.718 57.512 38.922 1.00 80.88 350 ALA A N 1
ATOM 2798 C CA . ALA A 1 350 ? -21.301 58.202 37.708 1.00 80.88 350 ALA A CA 1
ATOM 2799 C C . ALA A 1 350 ? -22.480 58.816 36.939 1.00 80.88 350 ALA A C 1
ATOM 2801 O O . ALA A 1 350 ? -22.269 59.767 36.193 1.00 80.88 350 ALA A O 1
ATOM 2802 N N . ILE A 1 351 ? -23.689 58.263 37.086 1.00 79.75 351 ILE A N 1
ATOM 2803 C CA . ILE A 1 351 ? -24.833 58.629 36.242 1.00 79.75 351 ILE A CA 1
ATOM 2804 C C . ILE A 1 351 ? -25.775 59.675 36.842 1.00 79.75 351 ILE A C 1
ATOM 2806 O O . ILE A 1 351 ? -26.439 60.368 36.079 1.00 79.75 351 ILE A O 1
ATOM 2810 N N . ALA A 1 352 ? -25.864 59.806 38.170 1.00 80.75 352 ALA A N 1
ATOM 2811 C CA . ALA A 1 352 ? -26.713 60.813 38.808 1.00 80.75 352 ALA A CA 1
ATOM 2812 C C . ALA A 1 352 ? -26.367 61.020 40.290 1.00 80.75 352 ALA A C 1
ATOM 2814 O O . ALA A 1 352 ? -25.807 60.137 40.931 1.00 80.75 352 ALA A O 1
ATOM 2815 N N . ASP A 1 353 ? -26.800 62.156 40.845 1.00 77.94 353 ASP A N 1
ATOM 2816 C CA . ASP A 1 353 ? -26.675 62.492 42.274 1.00 77.94 353 ASP A CA 1
ATOM 2817 C C . ASP A 1 353 ? -27.972 62.247 43.074 1.00 77.94 353 ASP A C 1
ATOM 2819 O O . ASP A 1 353 ? -28.044 62.526 44.270 1.00 77.94 353 ASP A O 1
ATOM 2823 N N . ASN A 1 354 ? -29.035 61.761 42.423 1.00 82.31 354 ASN A N 1
ATOM 2824 C CA . ASN A 1 354 ? -30.315 61.460 43.064 1.00 82.31 354 ASN A CA 1
ATOM 2825 C C . ASN A 1 354 ? -31.033 60.274 42.394 1.00 82.31 354 ASN A C 1
ATOM 2827 O O . ASN A 1 354 ? -30.694 59.857 41.286 1.00 82.31 354 ASN A O 1
ATOM 2831 N N . ALA A 1 355 ? -32.044 59.730 43.081 1.00 82.25 355 ALA A N 1
ATOM 2832 C CA . ALA A 1 355 ? -32.752 58.526 42.642 1.00 82.25 355 ALA A CA 1
ATOM 2833 C C . ALA A 1 355 ? -33.475 58.710 41.300 1.00 82.25 355 ALA A C 1
ATOM 2835 O O . ALA A 1 355 ? -33.441 57.799 40.479 1.00 82.25 355 ALA A O 1
ATOM 2836 N N . GLN A 1 356 ? -34.105 59.869 41.072 1.00 84.00 356 GLN A N 1
ATOM 2837 C CA . GLN A 1 356 ? -34.882 60.112 39.856 1.00 84.00 356 GLN A CA 1
ATOM 2838 C C . GLN A 1 356 ? -33.972 60.215 38.629 1.00 84.00 356 GLN A C 1
ATOM 2840 O O . GLN A 1 356 ? -34.196 59.502 37.660 1.00 84.00 356 GLN A O 1
ATOM 2845 N N . GLY A 1 357 ? -32.887 60.991 38.710 1.00 84.38 357 GLY A N 1
ATOM 2846 C CA . GLY A 1 357 ? -31.909 61.089 37.623 1.00 84.38 357 GLY A CA 1
ATOM 2847 C C . GLY A 1 357 ? -31.240 59.748 37.304 1.00 84.38 357 GLY A C 1
ATOM 2848 O O . GLY A 1 357 ? -30.995 59.444 36.141 1.00 84.38 357 GLY A O 1
ATOM 2849 N N . ALA A 1 358 ? -31.000 58.904 38.317 1.00 84.56 358 ALA A N 1
ATOM 2850 C CA . ALA A 1 358 ? -30.473 57.558 38.097 1.00 84.56 358 ALA A CA 1
ATOM 2851 C C . ALA A 1 358 ? -31.492 56.651 37.389 1.00 84.56 358 ALA A C 1
ATOM 2853 O O . ALA A 1 358 ? -31.110 55.865 36.528 1.00 84.56 358 ALA A O 1
ATOM 2854 N N . ILE A 1 359 ? -32.779 56.747 37.738 1.00 87.81 359 ILE A N 1
ATOM 2855 C CA . ILE A 1 359 ? -33.853 55.997 37.072 1.00 87.81 359 ILE A CA 1
ATOM 2856 C C . ILE A 1 359 ? -33.988 56.439 35.613 1.00 87.81 359 ILE A C 1
ATOM 2858 O O . ILE A 1 359 ? -34.036 55.571 34.744 1.00 87.81 359 ILE A O 1
ATOM 2862 N N . ASP A 1 360 ? -33.977 57.746 35.347 1.00 87.12 360 ASP A N 1
ATOM 2863 C CA . ASP A 1 360 ? -34.120 58.301 33.997 1.00 87.12 360 ASP A CA 1
ATOM 2864 C C . ASP A 1 360 ? -32.988 57.811 33.071 1.00 87.12 360 ASP A C 1
ATOM 2866 O O . ASP A 1 360 ? -33.242 57.353 31.957 1.00 87.12 360 ASP A O 1
ATOM 2870 N N . GLU A 1 361 ? -31.739 57.800 33.551 1.00 87.38 361 GLU A N 1
ATOM 2871 C CA . GLU A 1 361 ? -30.596 57.278 32.786 1.00 87.38 361 GLU A CA 1
ATOM 2872 C C . GLU A 1 361 ? -30.670 55.752 32.576 1.00 87.38 361 GLU A C 1
ATOM 2874 O O . GLU A 1 361 ? -30.326 55.239 31.506 1.00 87.38 361 GLU A O 1
ATOM 2879 N N . LEU A 1 362 ? -31.127 54.991 33.577 1.00 88.81 362 LEU A N 1
ATOM 2880 C CA . LEU A 1 362 ? -31.327 53.544 33.426 1.00 88.81 362 LEU A CA 1
ATOM 2881 C C . LEU A 1 362 ? -32.456 53.238 32.428 1.00 88.81 362 LEU A C 1
ATOM 2883 O O . LEU A 1 362 ? -32.340 52.274 31.670 1.00 88.81 362 LEU A O 1
ATOM 2887 N N . ASP A 1 363 ? -33.505 54.062 32.373 1.00 89.75 363 ASP A N 1
ATOM 2888 C CA . ASP A 1 363 ? -34.576 53.947 31.380 1.00 89.75 363 ASP A CA 1
ATOM 2889 C C . ASP A 1 363 ? -34.064 54.255 29.963 1.00 89.75 363 ASP A C 1
ATOM 2891 O O . ASP A 1 363 ? -34.372 53.501 29.039 1.00 89.75 363 ASP A O 1
ATOM 2895 N N . VAL A 1 364 ? -33.187 55.253 29.781 1.00 89.38 364 VAL A N 1
ATOM 2896 C CA . VAL A 1 364 ? -32.495 55.496 28.495 1.00 89.38 364 VAL A CA 1
ATOM 2897 C C . VAL A 1 364 ? -31.696 54.263 28.054 1.00 89.38 364 VAL A C 1
ATOM 2899 O O . VAL A 1 364 ? -31.761 53.853 26.890 1.00 89.38 364 VAL A O 1
ATOM 2902 N N . ARG A 1 365 ? -30.985 53.611 28.981 1.00 89.94 365 ARG A N 1
ATOM 2903 C CA . ARG A 1 365 ? -30.232 52.376 28.693 1.00 89.94 365 ARG A CA 1
ATOM 2904 C C . ARG A 1 365 ? -31.146 51.216 28.316 1.00 89.94 365 ARG A C 1
ATOM 2906 O O . ARG A 1 365 ? -30.846 50.521 27.346 1.00 89.94 365 ARG A O 1
ATOM 2913 N N . LEU A 1 366 ? -32.268 51.028 29.010 1.00 90.38 366 LEU A N 1
ATOM 2914 C CA . LEU A 1 366 ? -33.259 50.000 28.669 1.00 90.38 366 LEU A CA 1
ATOM 2915 C C . LEU A 1 366 ? -33.892 50.258 27.299 1.00 90.38 366 LEU A C 1
ATOM 2917 O O . LEU A 1 366 ? -33.995 49.332 26.494 1.00 90.38 366 LEU A O 1
ATOM 2921 N N . ILE A 1 367 ? -34.243 51.512 26.999 1.00 91.69 367 ILE A N 1
ATOM 2922 C CA . ILE A 1 367 ? -34.764 51.925 25.691 1.00 91.69 367 ILE A CA 1
ATOM 2923 C C . ILE A 1 367 ? -33.739 51.637 24.592 1.00 91.69 367 ILE A C 1
ATOM 2925 O O . ILE A 1 367 ? -34.108 51.093 23.556 1.00 91.69 367 ILE A O 1
ATOM 2929 N N . SER A 1 368 ? -32.451 51.911 24.816 1.00 89.19 368 SER A N 1
ATOM 2930 C CA . SER A 1 368 ? -31.414 51.632 23.811 1.00 89.19 368 SER A CA 1
ATOM 2931 C C . SER A 1 368 ? -31.251 50.137 23.493 1.00 89.19 368 SER A C 1
ATOM 2933 O O . SER A 1 368 ? -30.893 49.786 22.372 1.00 89.19 368 SER A O 1
ATOM 2935 N N . GLN A 1 369 ? -31.541 49.245 24.449 1.00 88.81 369 GLN A N 1
ATOM 2936 C CA . GLN A 1 369 ? -31.428 47.791 24.269 1.00 88.81 369 GLN A CA 1
ATOM 2937 C C . GLN A 1 369 ? -32.711 47.167 23.701 1.00 88.81 369 GLN A C 1
ATOM 2939 O O . GLN A 1 369 ? -32.645 46.230 22.901 1.00 88.81 369 GLN A O 1
ATOM 2944 N N . LEU A 1 370 ? -33.877 47.686 24.099 1.00 88.12 370 LEU A N 1
ATOM 2945 C CA . LEU A 1 370 ? -35.189 47.191 23.672 1.00 88.12 370 LEU A CA 1
ATOM 2946 C C . LEU A 1 370 ? -35.678 47.842 22.374 1.00 88.12 370 LEU A C 1
ATOM 2948 O O . LEU A 1 370 ? -36.408 47.191 21.634 1.00 88.12 370 LEU A O 1
ATOM 2952 N N . GLY A 1 371 ? -35.243 49.063 22.062 1.00 89.00 371 GLY A N 1
ATOM 2953 C CA . GLY A 1 371 ? -35.496 49.777 20.806 1.00 89.00 371 GLY A CA 1
ATOM 2954 C C . GLY A 1 371 ? -36.286 51.079 20.969 1.00 89.00 371 GLY A C 1
ATOM 2955 O O . GLY A 1 371 ? -35.960 52.069 20.317 1.00 89.00 371 GLY A O 1
ATOM 2956 N N . SER A 1 372 ? -37.304 51.108 21.835 1.00 90.38 372 SER A N 1
ATOM 2957 C CA . SER A 1 372 ? -38.149 52.291 22.049 1.00 90.38 372 SER A CA 1
ATOM 2958 C C . SER A 1 372 ? -38.815 52.300 23.430 1.00 90.38 372 SER A C 1
ATOM 2960 O O . SER A 1 372 ? -38.837 51.283 24.133 1.00 90.38 372 SER A O 1
ATOM 2962 N N . ALA A 1 373 ? -39.385 53.445 23.818 1.00 88.69 373 ALA A N 1
ATOM 2963 C CA . ALA A 1 373 ? -40.140 53.575 25.065 1.00 88.69 373 ALA A CA 1
ATOM 2964 C C . ALA A 1 373 ? -41.417 52.713 25.064 1.00 88.69 373 ALA A C 1
ATOM 2966 O O . ALA A 1 373 ? -41.766 52.113 26.082 1.00 88.69 373 ALA A O 1
ATOM 2967 N N . GLU A 1 374 ? -42.081 52.582 23.914 1.00 90.44 374 GLU A N 1
ATOM 2968 C CA . GLU A 1 374 ? -43.257 51.725 23.727 1.00 90.44 374 GLU A CA 1
ATOM 2969 C C . GLU A 1 374 ? -42.903 50.245 23.917 1.00 90.44 374 GLU A C 1
ATOM 2971 O O . GLU A 1 374 ? -43.653 49.497 24.547 1.00 90.44 374 GLU A O 1
ATOM 2976 N N . LEU A 1 375 ? -41.734 49.823 23.420 1.00 89.38 375 LEU A N 1
ATOM 2977 C CA . LEU A 1 375 ? -41.248 48.453 23.583 1.00 89.38 375 LEU A CA 1
ATOM 2978 C C . LEU A 1 375 ? -40.853 48.150 25.028 1.00 89.38 375 LEU A C 1
ATOM 2980 O O . LEU A 1 375 ? -41.105 47.039 25.491 1.00 89.38 375 LEU A O 1
ATOM 2984 N N . LEU A 1 376 ? -40.309 49.125 25.763 1.00 90.00 376 LEU A N 1
ATOM 2985 C CA . LEU A 1 376 ? -40.061 48.989 27.201 1.00 90.00 376 LEU A CA 1
ATOM 2986 C C . LEU A 1 376 ? -41.370 48.780 27.980 1.00 90.00 376 LEU A C 1
ATOM 2988 O O . LEU A 1 376 ? -41.457 47.851 28.781 1.00 90.00 376 LEU A O 1
ATOM 2992 N N . GLN A 1 377 ? -42.413 49.566 27.699 1.00 89.38 377 GLN A N 1
ATOM 2993 C CA . GLN A 1 377 ? -43.728 49.393 28.336 1.00 89.38 377 GLN A CA 1
ATOM 2994 C C . GLN A 1 377 ? -44.362 48.036 28.006 1.00 89.38 377 GLN A C 1
ATOM 2996 O O . GLN A 1 377 ? -44.907 47.364 28.887 1.00 89.38 377 GLN A O 1
ATOM 3001 N N . LEU A 1 378 ? -44.283 47.612 26.740 1.00 87.81 378 LEU A N 1
ATOM 3002 C CA . LEU A 1 378 ? -44.788 46.308 26.317 1.00 87.81 378 LEU A CA 1
ATOM 3003 C C . LEU A 1 378 ? -44.027 45.175 27.014 1.00 87.81 378 LEU A C 1
ATOM 3005 O O . LEU A 1 378 ? -44.650 44.270 27.562 1.00 87.81 378 LEU A O 1
ATOM 3009 N N . PHE A 1 379 ? -42.698 45.252 27.060 1.00 88.88 379 PHE A N 1
ATOM 3010 C CA . PHE A 1 379 ? -41.854 44.273 27.738 1.00 88.88 379 PHE A CA 1
ATOM 3011 C C . PHE A 1 379 ? -42.175 44.155 29.236 1.00 88.88 379 PHE A C 1
ATOM 3013 O O . PHE A 1 379 ? -42.307 43.052 29.769 1.00 88.88 379 PHE A O 1
ATOM 3020 N N . GLU A 1 380 ? -42.371 45.283 29.920 1.00 86.94 380 GLU A N 1
ATOM 3021 C CA . GLU A 1 380 ? -42.771 45.305 31.329 1.00 86.94 380 GLU A CA 1
ATOM 3022 C C . GLU A 1 380 ? -44.144 44.673 31.561 1.00 86.94 380 GLU A C 1
ATOM 3024 O O . GLU A 1 380 ? -44.320 43.947 32.543 1.00 86.94 380 GLU A O 1
ATOM 3029 N N . LYS A 1 381 ? -45.094 44.891 30.645 1.00 87.00 381 LYS A N 1
ATOM 3030 C CA . LYS A 1 381 ? -46.415 44.254 30.681 1.00 87.00 381 LYS A CA 1
ATOM 3031 C C . LYS A 1 381 ? -46.314 42.735 30.531 1.00 87.00 381 LYS A C 1
ATOM 3033 O O . LYS A 1 381 ? -46.964 42.014 31.286 1.00 87.00 381 LYS A O 1
ATOM 3038 N N . GLU A 1 382 ? -45.487 42.248 29.606 1.00 85.31 382 GLU A N 1
ATOM 3039 C CA . GLU A 1 382 ? -45.254 40.807 29.426 1.00 85.31 382 GLU A CA 1
ATOM 3040 C C . GLU A 1 382 ? -44.621 40.175 30.672 1.00 85.31 382 GLU A C 1
ATOM 3042 O O . GLU A 1 382 ? -45.020 39.086 31.087 1.00 85.31 382 GLU A O 1
ATOM 3047 N N . ARG A 1 383 ? -43.692 40.882 31.323 1.00 85.75 383 ARG A N 1
ATOM 3048 C CA . ARG A 1 383 ? -43.067 40.433 32.574 1.00 85.75 383 ARG A CA 1
ATOM 3049 C C . ARG A 1 383 ? -44.055 40.427 33.747 1.00 85.75 383 ARG A C 1
ATOM 3051 O O . ARG A 1 383 ? -44.081 39.476 34.523 1.00 85.75 383 ARG A O 1
ATOM 3058 N N . ALA A 1 384 ? -44.897 41.454 33.863 1.00 80.69 384 ALA A N 1
ATOM 3059 C CA . ALA A 1 384 ? -45.910 41.555 34.915 1.00 80.69 384 ALA A CA 1
ATOM 3060 C C . ALA A 1 384 ? -47.023 40.501 34.779 1.00 80.69 384 ALA A C 1
ATOM 3062 O O . ALA A 1 384 ? -47.565 40.049 35.786 1.00 80.69 384 ALA A O 1
ATOM 3063 N N . ALA A 1 385 ? -47.343 40.075 33.552 1.00 73.94 385 ALA A N 1
ATOM 3064 C CA . ALA A 1 385 ? -48.322 39.020 33.290 1.00 73.94 385 ALA A CA 1
ATOM 3065 C C . ALA A 1 385 ? -47.854 37.623 33.748 1.00 73.94 385 ALA A C 1
ATOM 3067 O O . ALA A 1 385 ? -48.672 36.709 33.863 1.00 73.94 385 ALA A O 1
ATOM 3068 N N . ALA A 1 386 ? -46.557 37.443 34.018 1.00 65.38 386 ALA A N 1
ATOM 3069 C CA . ALA A 1 386 ? -45.992 36.174 34.458 1.00 65.38 386 ALA A CA 1
ATOM 3070 C C . ALA A 1 386 ? -44.769 36.380 35.383 1.00 65.38 386 ALA A C 1
ATOM 3072 O O . ALA A 1 386 ? -43.640 36.093 34.985 1.00 65.38 386 ALA A O 1
ATOM 3073 N N . PRO A 1 387 ? -44.976 36.821 36.638 1.00 59.59 387 PRO A N 1
ATOM 3074 C CA . PRO A 1 387 ? -43.905 37.268 37.539 1.00 59.59 387 PRO A CA 1
ATOM 3075 C C . PRO A 1 387 ? -42.900 36.178 37.958 1.00 59.59 387 PRO A C 1
ATOM 3077 O O . PRO A 1 387 ? -41.836 36.504 38.470 1.00 59.59 387 PRO A O 1
ATOM 3080 N N . ASN A 1 388 ? -43.211 34.898 37.713 1.00 58.38 388 ASN A N 1
ATOM 3081 C CA . ASN A 1 388 ? -42.323 33.758 37.980 1.00 58.38 388 ASN A CA 1
ATOM 3082 C C . ASN A 1 388 ? -41.572 33.247 36.731 1.00 58.38 388 ASN A C 1
ATOM 3084 O O . ASN A 1 388 ? -40.928 32.202 36.804 1.00 58.38 388 ASN A O 1
ATOM 3088 N N . ARG A 1 389 ? -41.693 33.905 35.569 1.00 61.66 389 ARG A N 1
ATOM 3089 C CA . ARG A 1 389 ? -40.988 33.500 34.339 1.00 61.66 389 ARG A CA 1
ATOM 3090 C C . ARG A 1 389 ? -39.625 34.177 34.233 1.00 61.66 389 ARG A C 1
ATOM 3092 O O . ARG A 1 389 ? -39.466 35.327 34.633 1.00 61.66 389 ARG A O 1
ATOM 3099 N N . ASP A 1 390 ? -38.663 33.459 33.659 1.00 71.81 390 ASP A N 1
ATOM 3100 C CA . ASP A 1 390 ? -37.347 34.010 33.340 1.00 71.81 390 ASP A CA 1
ATOM 3101 C C . ASP A 1 390 ? -37.462 35.134 32.291 1.00 71.81 390 ASP A C 1
ATOM 3103 O O . ASP A 1 390 ? -38.374 35.159 31.456 1.00 71.81 390 ASP A O 1
ATOM 3107 N N . LEU A 1 391 ? -36.515 36.070 32.329 1.00 79.44 391 LEU A N 1
ATOM 3108 C CA . LEU A 1 391 ? -36.417 37.228 31.444 1.00 79.44 391 LEU A CA 1
ATOM 3109 C C . LEU A 1 391 ? -36.414 36.823 29.961 1.00 79.44 391 LEU A C 1
ATOM 3111 O O . LEU A 1 391 ? -36.975 37.530 29.124 1.00 79.44 391 LEU A O 1
ATOM 3115 N N . GLN A 1 392 ? -35.835 35.661 29.644 1.00 77.75 392 GLN A N 1
ATOM 3116 C CA . GLN A 1 392 ? -35.832 35.094 28.296 1.00 77.75 392 GLN A CA 1
ATOM 3117 C C . GLN A 1 392 ? -37.248 34.821 27.778 1.00 77.75 392 GLN A C 1
ATOM 3119 O O . GLN A 1 392 ? -37.557 35.179 26.646 1.00 77.75 392 GLN A O 1
ATOM 3124 N N . THR A 1 393 ? -38.145 34.287 28.608 1.00 80.06 393 THR A N 1
ATOM 3125 C CA . THR A 1 393 ? -39.526 33.997 28.192 1.00 80.06 393 THR A CA 1
ATOM 3126 C C . THR A 1 393 ? -40.330 35.275 27.932 1.00 80.06 393 THR A C 1
ATOM 3128 O O . THR A 1 393 ? -41.208 35.299 27.069 1.00 80.06 393 THR A O 1
ATOM 3131 N N . ALA A 1 394 ? -40.031 36.365 28.648 1.00 81.88 394 ALA A N 1
ATOM 3132 C CA . ALA A 1 394 ? -40.631 37.672 28.372 1.00 81.88 394 ALA A CA 1
ATOM 3133 C C . ALA A 1 394 ? -40.140 38.247 27.030 1.00 81.88 394 ALA A C 1
ATOM 3135 O O . ALA A 1 394 ? -40.939 38.786 26.263 1.00 81.88 394 ALA A O 1
ATOM 3136 N N . LEU A 1 395 ? -38.850 38.081 26.713 1.00 84.75 395 LEU A N 1
ATOM 3137 C CA . LEU A 1 395 ? -38.280 38.464 25.415 1.00 84.75 395 LEU A CA 1
ATOM 3138 C C . LEU A 1 395 ? -38.843 37.617 24.266 1.00 84.75 395 LEU A C 1
ATOM 3140 O O . LEU A 1 395 ? -39.092 38.147 23.188 1.00 84.75 395 LEU A O 1
ATOM 3144 N N . GLU A 1 396 ? -39.106 36.330 24.493 1.00 82.62 396 GLU A N 1
ATOM 3145 C CA . GLU A 1 396 ? -39.765 35.451 23.518 1.00 82.62 396 GLU A CA 1
ATOM 3146 C C . GLU A 1 396 ? -41.212 35.873 23.247 1.00 82.62 396 GLU A C 1
ATOM 3148 O O . GLU A 1 396 ? -41.626 35.945 22.091 1.00 82.62 396 GLU A O 1
ATOM 3153 N N . SER A 1 397 ? -41.973 36.218 24.290 1.00 83.88 397 SER A N 1
ATOM 3154 C CA . SER A 1 397 ? -43.330 36.757 24.123 1.00 83.88 397 SER A CA 1
ATOM 3155 C C . SER A 1 397 ? -43.322 38.078 23.343 1.00 83.88 397 SER A C 1
ATOM 3157 O O . SER A 1 397 ? -44.171 38.306 22.477 1.00 83.88 397 SER A O 1
ATOM 3159 N N . LEU A 1 398 ? -42.326 38.935 23.596 1.00 85.38 398 LEU A N 1
ATOM 3160 C CA . LEU A 1 398 ? -42.117 40.170 22.840 1.00 85.38 398 LEU A CA 1
ATOM 3161 C C . LEU A 1 398 ? -41.791 39.875 21.364 1.00 85.38 398 LEU A C 1
ATOM 3163 O O . LEU A 1 398 ? -42.372 40.501 20.478 1.00 85.38 398 LEU A O 1
ATOM 3167 N N . ALA A 1 399 ? -40.932 38.886 21.095 1.00 83.44 399 ALA A N 1
ATOM 3168 C CA . ALA A 1 399 ? -40.547 38.461 19.747 1.00 83.44 399 ALA A CA 1
ATOM 3169 C C . ALA A 1 399 ? -41.730 37.965 18.898 1.00 83.44 399 ALA A C 1
ATOM 3171 O O . ALA A 1 399 ? -41.720 38.116 17.680 1.00 83.44 399 ALA A O 1
ATOM 3172 N N . GLN A 1 400 ? -42.767 37.400 19.525 1.00 85.94 400 GLN A N 1
ATOM 3173 C CA . GLN A 1 400 ? -43.984 36.953 18.832 1.00 85.94 400 GLN A CA 1
ATOM 3174 C C . GLN A 1 400 ? -44.908 38.108 18.420 1.00 85.94 400 GLN A C 1
ATOM 3176 O O . GLN A 1 400 ? -45.749 37.942 17.539 1.00 85.94 400 GLN A O 1
ATOM 3181 N N . LYS A 1 401 ? -44.782 39.269 19.070 1.00 86.38 401 LYS A N 1
ATOM 3182 C CA . LYS A 1 401 ? -45.687 40.419 18.908 1.00 86.38 401 LYS A CA 1
ATOM 3183 C C . LYS A 1 401 ? -45.080 41.547 18.078 1.00 86.38 401 LYS A C 1
ATOM 3185 O O . LYS A 1 401 ? -45.803 42.451 17.667 1.00 86.38 401 LYS A O 1
ATOM 3190 N N . VAL A 1 402 ? -43.767 41.514 17.858 1.00 86.88 402 VAL A N 1
ATOM 3191 C CA . VAL A 1 402 ? -42.992 42.626 17.307 1.00 86.88 402 VAL A CA 1
ATOM 3192 C C . VAL A 1 402 ? -41.980 42.113 16.278 1.00 86.88 402 VAL A C 1
ATOM 3194 O O . VAL A 1 402 ? -41.327 41.094 16.489 1.00 86.88 402 VAL A O 1
ATOM 3197 N N . ALA A 1 403 ? -41.821 42.833 15.161 1.00 84.44 403 ALA A N 1
ATOM 3198 C CA . ALA A 1 403 ? -40.845 42.481 14.132 1.00 84.44 403 ALA A CA 1
ATOM 3199 C C . ALA A 1 403 ? -39.406 42.561 14.690 1.00 84.44 403 ALA A C 1
ATOM 3201 O O . ALA A 1 403 ? -39.058 43.585 15.287 1.00 84.44 403 ALA A O 1
ATOM 3202 N N . PRO A 1 404 ? -38.532 41.561 14.458 1.00 80.06 404 PRO A N 1
ATOM 3203 C CA . PRO A 1 404 ? -37.196 41.539 15.057 1.00 80.06 404 PRO A CA 1
ATOM 3204 C C . PRO A 1 404 ? -36.344 42.776 14.757 1.00 80.06 404 PRO A C 1
ATOM 3206 O O . PRO A 1 404 ? -35.603 43.233 15.619 1.00 80.06 404 PRO A O 1
ATOM 3209 N N . ASP A 1 405 ? -36.491 43.354 13.562 1.00 84.50 405 ASP A N 1
ATOM 3210 C CA . ASP A 1 405 ? -35.698 44.498 13.093 1.00 84.50 405 ASP A CA 1
ATOM 3211 C C . ASP A 1 405 ? -36.032 45.807 13.839 1.00 84.50 405 ASP A C 1
ATOM 3213 O O . ASP A 1 405 ? -35.300 46.786 13.729 1.00 84.50 405 ASP A O 1
ATOM 3217 N N . SER A 1 406 ? -37.108 45.819 14.634 1.00 84.38 406 SER A N 1
ATOM 3218 C CA . SER A 1 406 ? -37.514 46.970 15.454 1.00 84.38 406 SER A CA 1
ATOM 3219 C C . SER A 1 406 ? -36.922 46.974 16.870 1.00 84.38 406 SER A C 1
ATOM 3221 O O . SER A 1 406 ? -37.120 47.932 17.613 1.00 84.38 406 SER A O 1
ATOM 3223 N N . SER A 1 407 ? -36.169 45.934 17.251 1.00 87.81 407 SER A N 1
ATOM 3224 C CA . SER A 1 407 ? -35.570 45.809 18.580 1.00 87.81 407 SER A CA 1
ATOM 3225 C C . SER A 1 407 ? -34.142 45.249 18.501 1.00 87.81 407 SER A C 1
ATOM 3227 O O . SER A 1 407 ? -33.944 44.149 17.979 1.00 87.81 407 SER A O 1
ATOM 3229 N N . PRO A 1 408 ? -33.124 45.940 19.049 1.00 88.12 408 PRO A N 1
ATOM 3230 C CA . PRO A 1 408 ? -31.738 45.465 19.027 1.00 88.12 408 PRO A CA 1
ATOM 3231 C C . PRO A 1 408 ? -31.548 44.073 19.648 1.00 88.12 408 PRO A C 1
ATOM 3233 O O . PRO A 1 408 ? -30.801 43.255 19.104 1.00 88.12 408 PRO A O 1
ATOM 3236 N N . ILE A 1 409 ? -32.241 43.766 20.751 1.00 87.88 409 ILE A N 1
ATOM 3237 C CA . ILE A 1 409 ? -32.185 42.439 21.384 1.00 87.88 409 ILE A CA 1
ATOM 3238 C C . ILE A 1 409 ? -32.838 41.349 20.516 1.00 87.88 409 ILE A C 1
ATOM 3240 O O . ILE A 1 409 ? -32.285 40.253 20.395 1.00 87.88 409 ILE A O 1
ATOM 3244 N N . LEU A 1 410 ? -33.949 41.652 19.834 1.00 89.12 410 LEU A N 1
ATOM 3245 C CA . LEU A 1 410 ? -34.616 40.701 18.935 1.00 89.12 410 LEU A CA 1
ATOM 3246 C C . LEU A 1 410 ? -33.827 40.483 17.637 1.00 89.12 410 LEU A C 1
ATOM 3248 O O . LEU A 1 410 ? -33.786 39.368 17.125 1.00 89.12 410 LEU A O 1
ATOM 3252 N N . MET A 1 411 ? -33.129 41.503 17.135 1.00 88.38 411 MET A N 1
ATOM 3253 C CA . MET A 1 411 ? -32.180 41.380 16.021 1.00 88.38 411 MET A CA 1
ATOM 3254 C C . MET A 1 411 ? -31.012 40.448 16.353 1.00 88.38 411 MET A C 1
ATOM 3256 O O . MET A 1 411 ? -30.631 39.618 15.524 1.00 88.38 411 MET A O 1
ATOM 3260 N N . ARG A 1 412 ? -30.454 40.541 17.569 1.00 88.56 412 ARG A N 1
ATOM 3261 C CA . ARG A 1 412 ? -29.424 39.599 18.045 1.00 88.56 412 ARG A CA 1
ATOM 3262 C C . ARG A 1 412 ? -29.968 38.169 18.101 1.00 88.56 412 ARG A C 1
ATOM 3264 O O . ARG A 1 412 ? -29.305 37.262 17.603 1.00 88.56 412 ARG A O 1
ATOM 3271 N N . ARG A 1 413 ? -31.194 37.984 18.606 1.00 87.50 413 ARG A N 1
ATOM 3272 C CA . ARG A 1 413 ? -31.886 36.684 18.617 1.00 87.50 413 ARG A CA 1
ATOM 3273 C C . ARG A 1 413 ? -32.118 36.137 17.207 1.00 87.50 413 ARG A C 1
ATOM 3275 O O . ARG A 1 413 ? -31.717 35.017 16.939 1.00 87.50 413 ARG A O 1
ATOM 3282 N N . LYS A 1 414 ? -32.630 36.945 16.274 1.00 89.69 414 LYS A N 1
ATOM 3283 C CA . LYS A 1 414 ? -32.830 36.562 14.863 1.00 89.69 414 LYS A CA 1
ATOM 3284 C C . LYS A 1 414 ? -31.528 36.139 14.180 1.00 89.69 414 LYS A C 1
ATOM 3286 O O . LYS A 1 414 ? -31.524 35.162 13.444 1.00 89.69 414 LYS A O 1
ATOM 3291 N N . ARG A 1 415 ? -30.412 36.842 14.421 1.00 88.19 415 ARG A N 1
ATOM 3292 C CA . ARG A 1 415 ? -29.093 36.446 13.886 1.00 88.19 415 ARG A CA 1
ATOM 3293 C C . ARG A 1 415 ? -28.622 35.112 14.453 1.00 88.19 415 ARG A C 1
ATOM 3295 O O . ARG A 1 415 ? -28.062 34.314 13.707 1.00 88.19 415 ARG A O 1
ATOM 3302 N N . LEU A 1 416 ? -28.831 34.889 15.751 1.00 83.19 416 LEU A N 1
ATOM 3303 C CA . LEU A 1 416 ? -28.549 33.610 16.395 1.00 83.19 416 LEU A CA 1
ATOM 3304 C C . LEU A 1 416 ? -29.420 32.499 15.798 1.00 83.19 416 LEU A C 1
ATOM 3306 O O . LEU A 1 416 ? -28.886 31.463 15.422 1.00 83.19 416 LEU A O 1
ATOM 3310 N N . ASP A 1 417 ? -30.721 32.732 15.649 1.00 83.06 417 ASP A N 1
ATOM 3311 C CA . ASP A 1 417 ? -31.668 31.755 15.109 1.00 83.06 417 ASP A CA 1
ATOM 3312 C C . ASP A 1 417 ? -31.376 31.431 13.642 1.00 83.06 417 ASP A C 1
ATOM 3314 O O . ASP A 1 417 ? -31.432 30.270 13.262 1.00 83.06 417 ASP A O 1
ATOM 3318 N N . GLU A 1 418 ? -30.984 32.416 12.831 1.00 83.62 418 GLU A N 1
ATOM 3319 C CA . GLU A 1 418 ? -30.565 32.194 11.443 1.00 83.62 418 GLU A CA 1
ATOM 3320 C C . GLU A 1 418 ? -29.248 31.408 11.368 1.00 83.62 418 GLU A C 1
ATOM 3322 O O . GLU A 1 418 ? -29.120 30.496 10.558 1.00 83.62 418 GLU A O 1
ATOM 3327 N N . ALA A 1 419 ? -28.280 31.694 12.246 1.00 75.44 419 ALA A N 1
ATOM 3328 C CA . ALA A 1 419 ? -27.048 30.909 12.330 1.00 75.44 419 ALA A CA 1
ATOM 3329 C C . ALA A 1 419 ? -27.322 29.466 12.798 1.00 75.44 419 ALA A C 1
ATOM 3331 O O . ALA A 1 419 ? -26.752 28.521 12.261 1.00 75.44 419 ALA A O 1
ATOM 3332 N N . VAL A 1 420 ? -28.240 29.276 13.750 1.00 75.88 420 VAL A N 1
ATOM 3333 C CA . VAL A 1 420 ? -28.718 27.950 14.174 1.00 75.88 420 VAL A CA 1
ATOM 3334 C C . VAL A 1 420 ? -29.505 27.270 13.052 1.00 75.88 420 VAL A C 1
ATOM 3336 O O . VAL A 1 420 ? -29.378 26.067 12.871 1.00 75.88 420 VAL A O 1
ATOM 3339 N N . LYS A 1 421 ? -30.266 28.008 12.243 1.00 74.62 421 LYS A N 1
ATOM 3340 C CA . LYS A 1 421 ? -30.977 27.485 11.070 1.00 74.62 421 LYS A CA 1
ATOM 3341 C C . LYS A 1 421 ? -30.026 27.063 9.951 1.00 74.62 421 LYS A C 1
ATOM 3343 O O . LYS A 1 421 ? -30.301 26.080 9.280 1.00 74.62 421 LYS A O 1
ATOM 3348 N N . GLN A 1 422 ? -28.885 27.736 9.799 1.00 67.38 422 GLN A N 1
ATOM 3349 C CA . GLN A 1 422 ? -27.801 27.287 8.917 1.00 67.38 422 GLN A CA 1
ATOM 3350 C C . GLN A 1 422 ? -27.199 25.944 9.368 1.00 67.38 422 GLN A C 1
ATOM 3352 O O . GLN A 1 422 ? -26.717 25.199 8.521 1.00 67.38 422 GLN A O 1
ATOM 3357 N N . LEU A 1 423 ? -27.270 25.600 10.664 1.00 65.12 423 LEU A N 1
ATOM 3358 C CA . LEU A 1 423 ? -27.036 24.224 11.133 1.00 65.12 423 LEU A CA 1
ATOM 3359 C C . LEU A 1 423 ? -28.256 23.311 10.924 1.00 65.12 423 LEU A C 1
ATOM 3361 O O . LEU A 1 423 ? -28.078 22.141 10.610 1.00 65.12 423 LEU A O 1
ATOM 3365 N N . ASN A 1 424 ? -29.471 23.838 11.122 1.00 51.84 424 ASN A N 1
ATOM 3366 C CA . ASN A 1 424 ? -30.759 23.131 11.065 1.00 51.84 424 ASN A CA 1
ATOM 3367 C C . ASN A 1 424 ? -31.421 23.150 9.669 1.00 51.84 424 ASN A C 1
ATOM 3369 O O . ASN A 1 424 ? -32.649 23.134 9.566 1.00 51.84 424 ASN A O 1
ATOM 3373 N N . LEU A 1 425 ? -30.640 23.134 8.583 1.00 50.53 425 LEU A N 1
ATOM 3374 C CA . LEU A 1 425 ? -31.122 22.501 7.354 1.00 50.53 425 LEU A CA 1
ATOM 3375 C C . LEU A 1 425 ? -31.348 21.024 7.710 1.00 50.53 425 LEU A C 1
ATOM 3377 O O . LEU A 1 425 ? -30.403 20.290 7.983 1.00 50.53 425 LEU A O 1
ATOM 3381 N N . GLU A 1 426 ? -32.623 20.681 7.848 1.00 38.78 426 GLU A N 1
ATOM 3382 C CA . GLU A 1 426 ? -33.186 19.421 8.330 1.00 38.78 426 GLU A CA 1
ATOM 3383 C C . GLU A 1 426 ? -32.371 18.181 7.905 1.00 38.78 426 GLU A C 1
ATOM 3385 O O . GLU A 1 426 ? -32.050 18.004 6.734 1.00 38.78 426 GLU A O 1
ATOM 3390 N N . GLU A 1 427 ? -32.057 17.306 8.867 1.00 41.19 427 GLU A N 1
ATOM 3391 C CA . GLU A 1 427 ? -31.582 15.936 8.616 1.00 41.19 427 GLU A CA 1
ATOM 3392 C C . GLU A 1 427 ? -30.332 15.763 7.720 1.00 41.19 427 GLU A C 1
ATOM 3394 O O . GLU A 1 427 ? -30.235 14.810 6.943 1.00 41.19 427 GLU A O 1
ATOM 3399 N N . ILE A 1 428 ? -29.248 16.508 7.972 1.00 41.66 428 ILE A N 1
ATOM 3400 C CA . ILE A 1 428 ? -27.939 15.822 7.978 1.00 41.66 428 ILE A CA 1
ATOM 3401 C C . ILE A 1 428 ? -27.933 14.960 9.240 1.00 41.66 428 ILE A C 1
ATOM 3403 O O . ILE A 1 428 ? -27.425 15.346 10.293 1.00 41.66 428 ILE A O 1
ATOM 3407 N N . GLY A 1 429 ? -28.627 13.827 9.143 1.00 35.19 429 GLY A N 1
ATOM 3408 C CA . GLY A 1 429 ? -28.732 12.848 10.203 1.00 35.19 429 GLY A CA 1
ATOM 3409 C C . GLY A 1 429 ? -27.355 12.453 10.721 1.00 35.19 429 GLY A C 1
ATOM 3410 O O . GLY A 1 429 ? -26.340 12.559 10.031 1.00 35.19 429 GLY A O 1
ATOM 3411 N N . GLU A 1 430 ? -27.361 11.978 11.958 1.00 42.16 430 GLU A N 1
ATOM 3412 C CA . GLU A 1 430 ? -26.305 11.163 12.538 1.00 42.16 430 GLU A CA 1
ATOM 3413 C C . GLU A 1 430 ? -25.600 10.322 11.466 1.00 42.16 430 GLU A C 1
ATOM 3415 O O . GLU A 1 430 ? -26.252 9.576 10.724 1.00 42.16 430 GLU A O 1
ATOM 3420 N N . VAL A 1 431 ? -24.270 10.459 11.429 1.00 38.72 431 VAL A N 1
ATOM 3421 C CA . VAL A 1 431 ? -23.364 9.857 10.447 1.00 38.72 431 VAL A CA 1
ATOM 3422 C C . VAL A 1 431 ? -23.547 10.525 9.085 1.00 38.72 431 VAL A C 1
ATOM 3424 O O . VAL A 1 431 ? -24.569 10.348 8.423 1.00 38.72 431 VAL A O 1
ATOM 3427 N N . SER A 1 432 ? -22.555 11.338 8.696 1.00 47.69 432 SER A N 1
ATOM 3428 C CA . SER A 1 432 ? -22.567 12.139 7.466 1.00 47.69 432 SER A CA 1
ATOM 3429 C C . SER A 1 432 ? -23.137 11.323 6.300 1.00 47.69 432 SER A C 1
ATOM 3431 O O . SER A 1 432 ? -22.890 10.126 6.223 1.00 47.69 432 SER A O 1
ATOM 3433 N N . LEU A 1 433 ? -23.892 11.912 5.370 1.00 39.78 433 LEU A N 1
ATOM 3434 C CA . LEU A 1 433 ? -24.330 11.195 4.160 1.00 39.78 433 LEU A CA 1
ATOM 3435 C C . LEU A 1 433 ? -23.155 10.432 3.507 1.00 39.78 433 LEU A C 1
ATOM 3437 O O . LEU A 1 433 ? -23.329 9.329 3.007 1.00 39.78 433 LEU A O 1
ATOM 3441 N N . LEU A 1 434 ? -21.940 10.977 3.624 1.00 44.34 434 LEU A N 1
ATOM 3442 C CA . LEU A 1 434 ? -20.677 10.381 3.193 1.00 44.34 434 LEU A CA 1
ATOM 3443 C C . LEU A 1 434 ? -20.103 9.325 4.146 1.00 44.34 434 LEU A C 1
ATOM 3445 O O . LEU A 1 434 ? -19.370 8.447 3.723 1.00 44.34 434 LEU A O 1
ATOM 3449 N N . GLU A 1 435 ? -20.419 9.385 5.425 1.00 44.00 435 GLU A N 1
ATOM 3450 C CA . GLU A 1 435 ? -20.055 8.423 6.458 1.00 44.00 435 GLU A CA 1
ATOM 3451 C C . GLU A 1 435 ? -21.040 7.239 6.461 1.00 44.00 435 GLU A C 1
ATOM 3453 O O . GLU A 1 435 ? -20.623 6.113 6.690 1.00 44.00 435 GLU A O 1
ATOM 3458 N N . LYS A 1 436 ? -22.299 7.453 6.044 1.00 38.00 436 LYS A N 1
ATOM 3459 C CA . LYS A 1 436 ? -23.231 6.420 5.573 1.00 38.00 436 LYS A CA 1
ATOM 3460 C C . LYS A 1 436 ? -22.781 5.854 4.231 1.00 38.00 436 LYS A C 1
ATOM 3462 O O . LYS A 1 436 ? -22.823 4.644 4.108 1.00 38.00 436 LYS A O 1
ATOM 3467 N N . LEU A 1 437 ? -22.257 6.660 3.296 1.00 39.47 437 LEU A N 1
ATOM 3468 C CA . LEU A 1 437 ? -21.592 6.144 2.083 1.00 39.47 437 LEU A CA 1
ATOM 3469 C C . LEU A 1 437 ? -20.309 5.353 2.410 1.00 39.47 437 LEU A C 1
ATOM 3471 O O . LEU A 1 437 ? -20.008 4.398 1.705 1.00 39.47 437 LEU A O 1
ATOM 3475 N N . ARG A 1 438 ? -19.578 5.700 3.483 1.00 38.50 438 ARG A N 1
ATOM 3476 C CA . ARG A 1 438 ? -18.420 4.939 4.000 1.00 38.50 438 ARG A CA 1
ATOM 3477 C C . ARG A 1 438 ? -18.836 3.675 4.763 1.00 38.50 438 ARG A C 1
ATOM 3479 O O . ARG A 1 438 ? -18.157 2.665 4.645 1.00 38.50 438 ARG A O 1
ATOM 3486 N N . ALA A 1 439 ? -19.914 3.729 5.550 1.00 35.47 439 ALA A N 1
ATOM 3487 C CA . ALA A 1 439 ? -20.423 2.618 6.360 1.00 35.47 439 ALA A CA 1
ATOM 3488 C C . ALA A 1 439 ? -21.254 1.626 5.535 1.00 35.47 439 ALA A C 1
ATOM 3490 O O . ALA A 1 439 ? -21.299 0.435 5.842 1.00 35.47 439 ALA A O 1
ATOM 3491 N N . THR A 1 440 ? -21.864 2.069 4.435 1.00 33.91 440 THR A N 1
ATOM 3492 C CA . THR A 1 440 ? -22.245 1.164 3.360 1.00 33.91 440 THR A CA 1
ATOM 3493 C C . THR A 1 440 ? -20.971 0.769 2.631 1.00 33.91 440 THR A C 1
ATOM 3495 O O . THR A 1 440 ? -20.552 1.440 1.694 1.00 33.91 440 THR A O 1
ATOM 3498 N N . SER A 1 441 ? -20.417 -0.387 2.989 1.00 35.94 441 SER A N 1
ATOM 3499 C CA . SER A 1 441 ? -19.421 -1.164 2.223 1.00 35.94 441 SER A CA 1
ATOM 3500 C C . SER A 1 441 ? -19.887 -1.504 0.771 1.00 35.94 441 SER A C 1
ATOM 3502 O O . SER A 1 441 ? -19.372 -2.402 0.116 1.00 35.94 441 SER A O 1
ATOM 3504 N N . ALA A 1 442 ? -20.902 -0.801 0.244 1.00 32.59 442 ALA A N 1
ATOM 3505 C CA . ALA A 1 442 ? -21.682 -1.116 -0.947 1.00 32.59 442 ALA A CA 1
ATOM 3506 C C . ALA A 1 442 ? -21.882 0.057 -1.934 1.00 32.59 442 ALA A C 1
ATOM 3508 O O . ALA A 1 442 ? -22.463 -0.167 -2.992 1.00 32.59 442 ALA A O 1
ATOM 3509 N N . MET A 1 443 ? -21.388 1.275 -1.674 1.00 33.97 443 MET A N 1
ATOM 3510 C CA . MET A 1 443 ? -21.318 2.319 -2.712 1.00 33.97 443 MET A CA 1
ATOM 3511 C C . MET A 1 443 ? -19.872 2.722 -2.961 1.00 33.97 443 MET A C 1
ATOM 3513 O O . MET A 1 443 ? -19.334 3.652 -2.368 1.00 33.97 443 MET A O 1
ATOM 3517 N N . ARG A 1 444 ? -19.251 1.979 -3.882 1.00 44.69 444 ARG A N 1
ATOM 3518 C CA . ARG A 1 444 ? -18.019 2.369 -4.564 1.00 44.69 444 ARG A CA 1
ATOM 3519 C C . ARG A 1 444 ? -18.237 3.769 -5.140 1.00 44.69 444 ARG A C 1
ATOM 3521 O O . ARG A 1 444 ? -18.981 3.914 -6.109 1.00 44.69 444 ARG A O 1
ATOM 3528 N N . THR A 1 445 ? -17.600 4.793 -4.573 1.00 44.03 445 THR A N 1
ATOM 3529 C CA . THR A 1 445 ? -17.319 6.008 -5.346 1.00 44.03 445 THR A CA 1
ATOM 3530 C C . THR A 1 445 ? -16.686 5.527 -6.652 1.00 44.03 445 THR A C 1
ATOM 3532 O O . THR A 1 445 ? -15.762 4.710 -6.563 1.00 44.03 445 THR A O 1
ATOM 3535 N N . PRO A 1 446 ? -17.200 5.907 -7.835 1.00 52.16 446 PRO A N 1
ATOM 3536 C CA . PRO A 1 446 ? -16.644 5.422 -9.089 1.00 52.16 446 PRO A CA 1
ATOM 3537 C C . PRO A 1 446 ? -15.141 5.695 -9.083 1.00 52.16 446 PRO A C 1
ATOM 3539 O O . PRO A 1 446 ? -14.714 6.833 -8.884 1.00 52.16 446 PRO A O 1
ATOM 3542 N N . ILE A 1 447 ? -14.362 4.615 -9.186 1.00 59.25 447 ILE A N 1
ATOM 3543 C CA . ILE A 1 447 ? -12.903 4.658 -9.250 1.00 59.25 447 ILE A CA 1
ATOM 3544 C C . ILE A 1 447 ? -12.571 5.557 -10.437 1.00 59.25 447 ILE A C 1
ATOM 3546 O O . ILE A 1 447 ? -13.057 5.325 -11.544 1.00 59.25 447 ILE A O 1
ATOM 3550 N N . SER A 1 448 ? -11.822 6.629 -10.199 1.00 66.62 448 SER A N 1
ATOM 3551 C CA . SER A 1 448 ? -11.448 7.527 -11.287 1.00 66.62 448 SER A CA 1
ATOM 3552 C C . SER A 1 448 ? -10.436 6.841 -12.206 1.00 66.62 448 SER A C 1
ATOM 3554 O O . SER A 1 448 ? -9.707 5.944 -11.782 1.00 66.62 448 SER A O 1
ATOM 3556 N N . GLU A 1 449 ? -10.320 7.299 -13.452 1.00 68.44 449 GLU A N 1
ATOM 3557 C CA . GLU A 1 449 ? -9.290 6.793 -14.375 1.00 68.44 449 GLU A CA 1
ATOM 3558 C C . GLU A 1 449 ? -7.879 6.949 -13.799 1.00 68.44 449 GLU A C 1
ATOM 3560 O O . GLU A 1 449 ? -7.022 6.100 -14.029 1.00 68.44 449 GLU A O 1
ATOM 3565 N N . ILE A 1 450 ? -7.644 7.981 -12.976 1.00 73.69 450 ILE A N 1
ATOM 3566 C CA . ILE A 1 450 ? -6.359 8.119 -12.294 1.00 73.69 450 ILE A CA 1
ATOM 3567 C C . ILE A 1 450 ? -6.152 7.043 -11.223 1.00 73.69 450 ILE A C 1
ATOM 3569 O O . ILE A 1 450 ? -5.037 6.558 -11.082 1.00 73.69 450 ILE A O 1
ATOM 3573 N N . ASP A 1 451 ? -7.183 6.625 -10.488 1.00 72.06 451 ASP A N 1
ATOM 3574 C CA . ASP A 1 451 ? -7.044 5.558 -9.484 1.00 72.06 451 ASP A CA 1
ATOM 3575 C C . ASP A 1 451 ? -6.722 4.204 -10.141 1.00 72.06 451 ASP A C 1
ATOM 3577 O O . ASP A 1 451 ? -5.982 3.407 -9.568 1.00 72.06 451 ASP A O 1
ATOM 3581 N N . LEU A 1 452 ? -7.231 3.966 -11.354 1.00 71.94 452 LEU A N 1
ATOM 3582 C CA . LEU A 1 452 ? -6.889 2.795 -12.168 1.00 71.94 452 LEU A CA 1
ATOM 3583 C C . LEU A 1 452 ? -5.428 2.847 -12.643 1.00 71.94 452 LEU A C 1
ATOM 3585 O O . LEU A 1 452 ? -4.687 1.877 -12.497 1.00 71.94 452 LEU A O 1
ATOM 3589 N N . LEU A 1 453 ? -4.991 4.006 -13.144 1.00 75.75 453 LEU A N 1
ATOM 3590 C CA . LEU A 1 453 ? -3.611 4.236 -13.588 1.00 75.75 453 LEU A CA 1
ATOM 3591 C C . LEU A 1 453 ? -2.600 4.345 -12.437 1.00 75.75 453 LEU A C 1
ATOM 3593 O O . LEU A 1 453 ? -1.404 4.314 -12.693 1.00 75.75 453 LEU A O 1
ATOM 3597 N N . THR A 1 454 ? -3.054 4.509 -11.192 1.00 83.75 454 THR A N 1
ATOM 3598 C CA . THR A 1 454 ? -2.201 4.616 -9.992 1.00 83.75 454 THR A CA 1
ATOM 3599 C C . THR A 1 454 ? -2.455 3.487 -8.990 1.00 83.75 454 THR A C 1
ATOM 3601 O O . THR A 1 454 ? -2.215 3.627 -7.787 1.00 83.75 454 THR A O 1
ATOM 3604 N N . HIS A 1 455 ? -2.983 2.354 -9.455 1.00 81.88 455 HIS A N 1
ATOM 3605 C CA . HIS A 1 455 ? -3.409 1.269 -8.580 1.00 81.88 455 HIS A CA 1
ATOM 3606 C C . HIS A 1 455 ? -2.260 0.673 -7.746 1.00 81.88 455 HIS A C 1
ATOM 3608 O O . HIS A 1 455 ? -2.497 0.306 -6.590 1.00 81.88 455 HIS A O 1
ATOM 3614 N N . HIS A 1 456 ? -1.025 0.623 -8.262 1.00 88.38 456 HIS A N 1
ATOM 3615 C CA . HIS A 1 456 ? 0.141 0.172 -7.496 1.00 88.38 456 HIS A CA 1
ATOM 3616 C C . HIS A 1 456 ? 0.488 1.171 -6.388 1.00 88.38 456 HIS A C 1
ATOM 3618 O O . HIS A 1 456 ? 0.739 0.766 -5.251 1.00 88.38 456 HIS A O 1
ATOM 3624 N N . TYR A 1 457 ? 0.406 2.479 -6.664 1.00 90.38 457 TYR A N 1
ATOM 3625 C CA . TYR A 1 457 ? 0.542 3.514 -5.629 1.00 90.38 457 TYR A CA 1
ATOM 3626 C C . TYR A 1 457 ? -0.502 3.346 -4.511 1.00 90.38 457 TYR A C 1
ATOM 3628 O O . TYR A 1 457 ? -0.162 3.398 -3.329 1.00 90.38 457 TYR A O 1
ATOM 3636 N N . ARG A 1 458 ? -1.773 3.103 -4.867 1.00 86.44 458 ARG A N 1
ATOM 3637 C CA . ARG A 1 458 ? -2.878 2.909 -3.904 1.00 86.44 458 ARG A CA 1
ATOM 3638 C C . ARG A 1 458 ? -2.693 1.651 -3.055 1.00 86.44 458 ARG A C 1
ATOM 3640 O O . ARG A 1 458 ? -2.912 1.685 -1.845 1.00 86.44 458 ARG A O 1
ATOM 3647 N N . ARG A 1 459 ? -2.275 0.543 -3.671 1.00 88.44 459 ARG A N 1
ATOM 3648 C CA . ARG A 1 459 ? -1.935 -0.688 -2.942 1.00 88.44 459 ARG A CA 1
ATOM 3649 C C . ARG A 1 459 ? -0.757 -0.460 -2.004 1.00 88.44 459 ARG A C 1
ATOM 3651 O O . ARG A 1 459 ? -0.832 -0.876 -0.853 1.00 88.44 459 ARG A O 1
ATOM 3658 N N . GLY A 1 460 ? 0.267 0.271 -2.444 1.00 92.75 460 GLY A N 1
ATOM 3659 C CA . GLY A 1 460 ? 1.406 0.660 -1.613 1.00 92.75 460 GLY A CA 1
ATOM 3660 C C . GLY A 1 460 ? 1.005 1.504 -0.403 1.00 92.75 460 GLY A C 1
ATOM 3661 O O . GLY A 1 460 ? 1.450 1.223 0.706 1.00 92.75 460 GLY A O 1
ATOM 3662 N N . GLU A 1 461 ? 0.106 2.477 -0.578 1.00 91.25 461 GLU A N 1
ATOM 3663 C CA . GLU A 1 461 ? -0.471 3.263 0.526 1.00 91.25 461 GLU A CA 1
ATOM 3664 C C . GLU A 1 461 ? -1.198 2.358 1.541 1.00 91.25 461 GLU A C 1
ATOM 3666 O O . GLU A 1 461 ? -0.997 2.473 2.752 1.00 91.25 461 GLU A O 1
ATOM 3671 N N . SER A 1 462 ? -2.003 1.406 1.054 1.00 89.50 462 SER A N 1
ATOM 3672 C CA . SER A 1 462 ? -2.716 0.436 1.900 1.00 89.50 462 SER A CA 1
ATOM 3673 C C . SER A 1 462 ? -1.766 -0.527 2.621 1.00 89.50 462 SER A C 1
ATOM 3675 O O . SER A 1 462 ? -1.974 -0.857 3.792 1.00 89.50 462 SER A O 1
ATOM 3677 N N . LEU A 1 463 ? -0.699 -0.969 1.952 1.00 92.94 463 LEU A N 1
ATOM 3678 C CA . LEU A 1 463 ? 0.360 -1.780 2.553 1.00 92.94 463 LEU A CA 1
ATOM 3679 C C . LEU A 1 463 ? 1.101 -0.992 3.636 1.00 92.94 463 LEU A C 1
ATOM 3681 O O . LEU A 1 463 ? 1.350 -1.528 4.710 1.00 92.94 463 LEU A O 1
ATOM 3685 N N . PHE A 1 464 ? 1.375 0.295 3.422 1.00 93.94 464 PHE A N 1
ATOM 3686 C CA . PHE A 1 464 ? 2.032 1.146 4.416 1.00 93.94 464 PHE A CA 1
ATOM 3687 C C . PHE A 1 464 ? 1.220 1.265 5.722 1.00 93.94 464 PHE A C 1
ATOM 3689 O O . PHE A 1 464 ? 1.795 1.346 6.813 1.00 93.94 464 PHE A O 1
ATOM 3696 N N . LEU A 1 465 ? -0.116 1.240 5.634 1.00 91.00 465 LEU A N 1
ATOM 3697 C CA . LEU A 1 465 ? -1.008 1.187 6.799 1.00 91.00 465 LEU A CA 1
ATOM 3698 C C . LEU A 1 465 ? -1.069 -0.216 7.419 1.00 91.00 465 LEU A C 1
ATOM 3700 O O . LEU A 1 465 ? -0.789 -0.384 8.607 1.00 91.00 465 LEU A O 1
ATOM 3704 N N . SER A 1 466 ? -1.403 -1.231 6.621 1.00 91.25 466 SER A N 1
ATOM 3705 C CA . SER A 1 466 ? -1.614 -2.605 7.106 1.00 91.25 466 SER A CA 1
ATOM 3706 C C . SER A 1 466 ? -0.343 -3.267 7.647 1.00 91.25 466 SER A C 1
ATOM 3708 O O . SER A 1 466 ? -0.425 -4.022 8.614 1.00 91.25 466 SER A O 1
ATOM 3710 N N . GLN A 1 467 ? 0.831 -2.921 7.107 1.00 92.25 467 GLN A N 1
ATOM 3711 C CA . GLN A 1 467 ? 2.149 -3.353 7.593 1.00 92.25 467 GLN A CA 1
ATOM 3712 C C . GLN A 1 467 ? 2.711 -2.441 8.704 1.00 92.25 467 GLN A C 1
ATOM 3714 O O . GLN A 1 467 ? 3.883 -2.540 9.053 1.00 92.25 467 GLN A O 1
ATOM 3719 N N . ALA A 1 468 ? 1.890 -1.555 9.282 1.00 92.00 468 ALA A N 1
ATOM 3720 C CA . ALA A 1 468 ? 2.242 -0.681 10.405 1.00 92.00 468 ALA A CA 1
ATOM 3721 C C . ALA A 1 468 ? 3.407 0.299 10.165 1.00 92.00 468 ALA A C 1
ATOM 3723 O O . ALA A 1 468 ? 3.914 0.887 11.125 1.00 92.00 468 ALA A O 1
ATOM 3724 N N . CYS A 1 469 ? 3.822 0.538 8.915 1.00 93.75 469 CYS A N 1
ATOM 3725 C CA . CYS A 1 469 ? 4.915 1.466 8.607 1.00 93.75 469 CYS A CA 1
ATOM 3726 C C . CYS A 1 469 ? 4.619 2.877 9.146 1.00 93.75 469 CYS A C 1
ATOM 3728 O O . CYS A 1 469 ? 5.509 3.530 9.691 1.00 93.75 469 CYS A O 1
ATOM 3730 N N . TYR A 1 470 ? 3.350 3.298 9.095 1.00 92.25 470 TYR A N 1
ATOM 3731 C CA . TYR A 1 470 ? 2.860 4.593 9.589 1.00 92.25 470 TYR A CA 1
ATOM 3732 C C . TYR A 1 470 ? 3.075 4.849 11.087 1.00 92.25 470 TYR A C 1
ATOM 3734 O O . TYR A 1 470 ? 3.091 6.002 11.523 1.00 92.25 470 TYR A O 1
ATOM 3742 N N . ALA A 1 471 ? 3.203 3.788 11.886 1.00 89.81 471 ALA A N 1
ATOM 3743 C CA . ALA A 1 471 ? 3.364 3.907 13.328 1.00 89.81 471 ALA A CA 1
ATOM 3744 C C . ALA A 1 471 ? 4.807 4.288 13.704 1.00 89.81 471 ALA A C 1
ATOM 3746 O O . ALA A 1 471 ? 5.034 4.986 14.693 1.00 89.81 471 ALA A O 1
ATOM 3747 N N . CYS A 1 472 ? 5.782 3.875 12.888 1.00 91.38 472 CYS A N 1
ATOM 3748 C CA . CYS A 1 472 ? 7.189 4.224 13.072 1.00 91.38 472 CYS A CA 1
ATOM 3749 C C . CYS A 1 472 ? 7.606 5.429 12.229 1.00 91.38 472 CYS A C 1
ATOM 3751 O O . CYS A 1 472 ? 8.340 6.275 12.733 1.00 91.38 472 CYS A O 1
ATOM 3753 N N . HIS A 1 473 ? 7.142 5.517 10.982 1.00 93.94 473 HIS A N 1
ATOM 3754 C CA . HIS A 1 473 ? 7.589 6.508 10.008 1.00 93.94 473 HIS A CA 1
ATOM 3755 C C . HIS A 1 473 ? 6.594 7.651 9.823 1.00 93.94 473 HIS A C 1
ATOM 3757 O O . HIS A 1 473 ? 5.382 7.443 9.716 1.00 93.94 473 HIS A O 1
ATOM 3763 N N . ARG A 1 474 ? 7.128 8.868 9.718 1.00 92.06 474 ARG A N 1
ATOM 3764 C CA . ARG A 1 474 ? 6.359 10.069 9.391 1.00 92.06 474 ARG A CA 1
ATOM 3765 C C . ARG A 1 474 ? 6.196 10.214 7.883 1.00 92.06 474 ARG A C 1
ATOM 3767 O O . ARG A 1 474 ? 7.167 10.076 7.146 1.00 92.06 474 ARG A O 1
ATOM 3774 N N . VAL A 1 475 ? 4.992 10.571 7.452 1.00 90.81 475 VAL A N 1
ATOM 3775 C CA . VAL A 1 475 ? 4.689 11.081 6.108 1.00 90.81 475 VAL A CA 1
ATOM 3776 C C . VAL A 1 475 ? 3.735 12.254 6.304 1.00 90.81 475 VAL A C 1
ATOM 3778 O O . VAL A 1 475 ? 2.630 12.072 6.819 1.00 90.81 475 VAL A O 1
ATOM 3781 N N . ALA A 1 476 ? 4.158 13.470 5.969 1.00 84.69 476 ALA A N 1
ATOM 3782 C CA . ALA A 1 476 ? 3.373 14.672 6.239 1.00 84.69 476 ALA A CA 1
ATOM 3783 C C . ALA A 1 476 ? 1.955 14.575 5.642 1.00 84.69 476 ALA A C 1
ATOM 3785 O O . ALA A 1 476 ? 1.781 14.268 4.465 1.00 84.69 476 ALA A O 1
ATOM 3786 N N . GLY A 1 477 ? 0.938 14.830 6.471 1.00 78.69 477 GLY A N 1
ATOM 3787 C CA . GLY A 1 477 ? -0.472 14.734 6.080 1.00 78.69 477 GLY A CA 1
ATOM 3788 C C . GLY A 1 477 ? -1.049 13.312 6.028 1.00 78.69 477 GLY A C 1
ATOM 3789 O O . GLY A 1 477 ? -2.234 13.173 5.734 1.00 78.69 477 GLY A O 1
ATOM 3790 N N . PHE A 1 478 ? -0.259 12.275 6.334 1.00 83.62 478 PHE A N 1
ATOM 3791 C CA . PHE A 1 478 ? -0.695 10.874 6.267 1.00 83.62 478 PHE A CA 1
ATOM 3792 C C . PHE A 1 478 ? -0.274 10.006 7.463 1.00 83.62 478 PHE A C 1
ATOM 3794 O O . PHE A 1 478 ? -1.043 9.160 7.905 1.00 83.62 478 PHE A O 1
ATOM 3801 N N . ALA A 1 479 ? 0.927 10.193 8.016 1.00 87.94 479 ALA A N 1
ATOM 3802 C CA . ALA A 1 479 ? 1.447 9.398 9.129 1.00 87.94 479 ALA A CA 1
ATOM 3803 C C . ALA A 1 479 ? 2.313 10.241 10.075 1.00 87.94 479 ALA A C 1
ATOM 3805 O O . ALA A 1 479 ? 3.125 11.051 9.631 1.00 87.94 479 ALA A O 1
ATOM 3806 N N . ARG A 1 480 ? 2.155 10.040 11.390 1.00 86.56 480 ARG A N 1
ATOM 3807 C CA . ARG A 1 480 ? 2.832 10.815 12.454 1.00 86.56 480 ARG A CA 1
ATOM 3808 C C . ARG A 1 480 ? 3.968 10.064 13.152 1.00 86.56 480 ARG A C 1
ATOM 3810 O O . ARG A 1 480 ? 4.464 10.566 14.158 1.00 86.56 480 ARG A O 1
ATOM 3817 N N . GLY A 1 481 ? 4.345 8.874 12.679 1.00 85.19 481 GLY A N 1
ATOM 3818 C CA . GLY A 1 481 ? 5.360 8.046 13.332 1.00 85.19 481 GLY A CA 1
ATOM 3819 C C . GLY A 1 481 ? 6.667 8.808 13.578 1.00 85.19 481 GLY A C 1
ATOM 3820 O O . GLY A 1 481 ? 7.076 9.611 12.752 1.00 85.19 481 GLY A O 1
ATOM 3821 N N . GLY A 1 482 ? 7.309 8.598 14.728 1.00 83.06 482 GLY A N 1
ATOM 3822 C CA . GLY A 1 482 ? 8.519 9.342 15.125 1.00 83.06 482 GLY A CA 1
ATOM 3823 C C . GLY A 1 482 ? 9.699 8.463 15.536 1.00 83.06 482 GLY A C 1
ATOM 3824 O O . GLY A 1 482 ? 10.636 8.957 16.154 1.00 83.06 482 GLY A O 1
ATOM 3825 N N . ILE A 1 483 ? 9.619 7.158 15.265 1.00 86.38 483 ILE A N 1
ATOM 3826 C CA . ILE A 1 483 ? 10.642 6.171 15.647 1.00 86.38 483 ILE A CA 1
ATOM 3827 C C . ILE A 1 483 ? 11.629 5.964 14.495 1.00 86.38 483 ILE A C 1
ATOM 3829 O O . ILE A 1 483 ? 12.837 5.916 14.711 1.00 86.38 483 ILE A O 1
ATOM 3833 N N . GLY A 1 484 ? 11.103 5.818 13.279 1.00 88.88 484 GLY A N 1
ATOM 3834 C CA . GLY A 1 484 ? 11.881 5.712 12.052 1.00 88.88 484 GLY A CA 1
ATOM 3835 C C . GLY A 1 484 ? 12.161 7.083 11.427 1.00 88.88 484 GLY A C 1
ATOM 3836 O O . GLY A 1 484 ? 11.583 8.086 11.853 1.00 88.88 484 GLY A O 1
ATOM 3837 N N . PRO A 1 485 ? 13.029 7.140 10.401 1.00 91.56 485 PRO A N 1
ATOM 3838 C CA . PRO A 1 485 ? 13.236 8.353 9.616 1.00 91.56 485 PRO A CA 1
ATOM 3839 C C . PRO A 1 485 ? 11.929 8.848 8.982 1.00 91.56 485 PRO A C 1
ATOM 3841 O O . PRO A 1 485 ? 11.024 8.062 8.680 1.00 91.56 485 PRO A O 1
ATOM 3844 N N . GLU A 1 486 ? 11.840 10.161 8.778 1.00 93.81 486 GLU A N 1
ATOM 3845 C CA . GLU A 1 486 ? 10.728 10.788 8.065 1.00 93.81 486 GLU A CA 1
ATOM 3846 C C . GLU A 1 486 ? 10.825 10.503 6.561 1.00 93.81 486 GLU A C 1
ATOM 3848 O O . GLU A 1 486 ? 11.865 10.729 5.952 1.00 93.81 486 GLU A O 1
ATOM 3853 N N . LEU A 1 487 ? 9.723 10.029 5.977 1.00 95.50 487 LEU A N 1
ATOM 3854 C CA . LEU A 1 487 ? 9.629 9.549 4.594 1.00 95.50 487 LEU A CA 1
ATOM 3855 C C . LEU A 1 487 ? 8.852 10.515 3.681 1.00 95.50 487 LEU A C 1
ATOM 3857 O O . LEU A 1 487 ? 8.490 10.163 2.562 1.00 95.50 487 LEU A O 1
ATOM 3861 N N . THR A 1 488 ? 8.572 11.738 4.144 1.00 91.56 488 THR A N 1
ATOM 3862 C CA . THR A 1 488 ? 7.817 12.763 3.394 1.00 91.56 488 THR A CA 1
ATOM 3863 C C . THR A 1 488 ? 8.450 13.099 2.033 1.00 91.56 488 THR A C 1
ATOM 3865 O O . THR A 1 488 ? 7.743 13.449 1.086 1.00 91.56 488 THR A O 1
ATOM 3868 N N . GLU A 1 489 ? 9.774 12.978 1.924 1.00 92.56 489 GLU A N 1
ATOM 3869 C CA . GLU A 1 489 ? 10.550 13.259 0.710 1.00 92.56 489 GLU A CA 1
ATOM 3870 C C . GLU A 1 489 ? 11.346 12.037 0.221 1.00 92.56 489 GLU A C 1
ATOM 3872 O O . GLU A 1 489 ? 12.320 12.178 -0.519 1.00 92.56 489 GLU A O 1
ATOM 3877 N N . GLU A 1 490 ? 10.929 10.826 0.608 1.00 92.62 490 GLU A N 1
ATOM 3878 C CA . GLU A 1 490 ? 11.639 9.579 0.289 1.00 92.62 490 GLU A CA 1
ATOM 3879 C C . GLU A 1 490 ? 11.832 9.374 -1.225 1.00 92.62 490 GLU A C 1
ATOM 3881 O O . GLU A 1 490 ? 12.844 8.842 -1.673 1.00 92.62 490 GLU A O 1
ATOM 3886 N N . GLY A 1 491 ? 10.919 9.885 -2.053 1.00 89.94 491 GLY A N 1
ATOM 3887 C CA . GLY A 1 491 ? 11.014 9.859 -3.513 1.00 89.94 491 GLY A CA 1
ATOM 3888 C C . GLY A 1 491 ? 12.065 10.780 -4.134 1.00 89.94 491 GLY A C 1
ATOM 3889 O O . GLY A 1 491 ? 12.189 10.818 -5.364 1.00 89.94 491 GLY A O 1
ATOM 3890 N N . LEU A 1 492 ? 12.806 11.538 -3.322 1.00 86.12 492 LEU A N 1
ATOM 3891 C CA . LEU A 1 492 ? 14.034 12.231 -3.727 1.00 86.12 492 LEU A CA 1
ATOM 3892 C C . LEU A 1 492 ? 15.288 11.372 -3.509 1.00 86.12 492 LEU A C 1
ATOM 3894 O O . LEU A 1 492 ? 16.351 11.705 -4.036 1.00 86.12 492 LEU A O 1
ATOM 3898 N N . VAL A 1 493 ? 15.167 10.273 -2.765 1.00 85.81 493 VAL A N 1
ATOM 3899 C CA . VAL A 1 493 ? 16.255 9.337 -2.485 1.00 85.81 493 VAL A CA 1
ATOM 3900 C C . VAL A 1 493 ? 16.366 8.312 -3.613 1.00 85.81 493 VAL A C 1
ATOM 3902 O O . VAL A 1 493 ? 15.413 8.008 -4.333 1.00 85.81 493 VAL A O 1
ATOM 3905 N N . TYR A 1 494 ? 17.572 7.780 -3.808 1.00 84.12 494 TYR A N 1
ATOM 3906 C CA . TYR A 1 494 ? 17.827 6.793 -4.848 1.00 84.12 494 TYR A CA 1
ATOM 3907 C C . TYR A 1 494 ? 17.019 5.498 -4.576 1.00 84.12 494 TYR A C 1
ATOM 3909 O O . TYR A 1 494 ? 17.188 4.913 -3.505 1.00 84.12 494 TYR A O 1
ATOM 3917 N N . PRO A 1 495 ? 16.204 4.978 -5.522 1.00 83.88 495 PRO A N 1
ATOM 3918 C CA . PRO A 1 495 ? 15.275 3.865 -5.289 1.00 83.88 495 PRO A CA 1
ATOM 3919 C C . PRO A 1 495 ? 15.916 2.591 -4.730 1.00 83.88 495 PRO A C 1
ATOM 3921 O O . PRO A 1 495 ? 15.289 1.880 -3.951 1.00 83.88 495 PRO A O 1
ATOM 3924 N N . TRP A 1 496 ? 17.171 2.292 -5.087 1.00 80.81 496 TRP A N 1
ATOM 3925 C CA . TRP A 1 496 ? 17.874 1.150 -4.495 1.00 80.81 496 TRP A CA 1
ATOM 3926 C C . TRP A 1 496 ? 18.003 1.268 -2.972 1.00 80.81 496 TRP A C 1
ATOM 3928 O O . TRP A 1 496 ? 17.781 0.282 -2.281 1.00 80.81 496 TRP A O 1
ATOM 3938 N N . PHE A 1 497 ? 18.326 2.453 -2.449 1.00 83.38 497 PHE A N 1
ATOM 3939 C CA . PHE A 1 497 ? 18.469 2.664 -1.008 1.00 83.38 497 PHE A CA 1
ATOM 3940 C C . PHE A 1 497 ? 17.130 2.485 -0.282 1.00 83.38 497 PHE A C 1
ATOM 3942 O O . PHE A 1 497 ? 17.066 1.795 0.735 1.00 83.38 497 PHE A O 1
ATOM 3949 N N . VAL A 1 498 ? 16.050 3.029 -0.856 1.00 88.56 498 VAL A N 1
ATOM 3950 C CA . VAL A 1 498 ? 14.680 2.854 -0.345 1.00 88.56 498 VAL A CA 1
ATOM 3951 C C . VAL A 1 498 ? 14.331 1.362 -0.269 1.00 88.56 498 VAL A C 1
ATOM 3953 O O . VAL A 1 498 ? 13.832 0.868 0.742 1.00 88.56 498 VAL A O 1
ATOM 3956 N N . LYS A 1 499 ? 14.666 0.610 -1.324 1.00 86.06 499 LYS A N 1
ATOM 3957 C CA . LYS A 1 499 ? 14.465 -0.838 -1.386 1.00 86.06 499 LYS A CA 1
ATOM 3958 C C . LYS A 1 499 ? 15.304 -1.594 -0.351 1.00 86.06 499 LYS A C 1
ATOM 3960 O O . LYS A 1 499 ? 14.749 -2.413 0.380 1.00 86.06 499 LYS A O 1
ATOM 3965 N N . GLU A 1 500 ? 16.617 -1.352 -0.313 1.00 83.44 500 GLU A N 1
ATOM 3966 C CA . GLU A 1 500 ? 17.585 -1.989 0.598 1.00 83.44 500 GLU A CA 1
ATOM 3967 C C . GLU A 1 500 ? 17.144 -1.804 2.054 1.00 83.44 500 GLU A C 1
ATOM 3969 O O . GLU A 1 500 ? 17.066 -2.783 2.796 1.00 83.44 500 GLU A O 1
ATOM 3974 N N . SER A 1 501 ? 16.697 -0.596 2.405 1.00 87.44 501 SER A N 1
ATOM 3975 C CA . SER A 1 501 ? 16.179 -0.256 3.734 1.00 87.44 501 SER A CA 1
ATOM 3976 C C . SER A 1 501 ? 14.949 -1.069 4.151 1.00 87.44 501 SER A C 1
ATOM 3978 O O . SER A 1 501 ? 14.761 -1.301 5.341 1.00 87.44 501 SER A O 1
ATOM 3980 N N . MET A 1 502 ? 14.115 -1.533 3.212 1.00 88.38 502 MET A N 1
ATOM 3981 C CA . MET A 1 502 ? 12.939 -2.358 3.525 1.00 88.38 502 MET A CA 1
ATOM 3982 C C . MET A 1 502 ? 13.252 -3.856 3.582 1.00 88.38 502 MET A C 1
ATOM 3984 O O . MET A 1 502 ? 12.737 -4.563 4.448 1.00 88.38 502 MET A O 1
ATOM 3988 N N . VAL A 1 503 ? 14.067 -4.361 2.650 1.00 84.81 503 VAL A N 1
ATOM 3989 C CA . VAL A 1 503 ? 14.347 -5.808 2.536 1.00 84.81 503 VAL A CA 1
ATOM 3990 C C . VAL A 1 503 ? 15.483 -6.264 3.442 1.00 84.81 503 VAL A C 1
ATOM 3992 O O . VAL A 1 503 ? 15.543 -7.434 3.821 1.00 84.81 503 VAL A O 1
ATOM 3995 N N . TRP A 1 504 ? 16.386 -5.350 3.790 1.00 84.00 504 TRP A N 1
ATOM 3996 C CA . TRP A 1 504 ? 17.487 -5.583 4.709 1.00 84.00 504 TRP A CA 1
ATOM 3997 C C . TRP A 1 504 ? 17.791 -4.309 5.516 1.00 84.00 504 TRP A C 1
ATOM 3999 O O . TRP A 1 504 ? 18.837 -3.687 5.331 1.00 84.00 504 TRP A O 1
ATOM 4009 N N . PRO A 1 505 ? 16.914 -3.932 6.467 1.00 86.88 505 PRO A N 1
ATOM 4010 C CA . PRO A 1 505 ? 17.063 -2.685 7.224 1.00 86.88 505 PRO A CA 1
ATOM 4011 C C . PRO A 1 505 ? 18.387 -2.565 7.998 1.00 86.88 505 PRO A C 1
ATOM 4013 O O . PRO A 1 505 ? 18.828 -1.466 8.326 1.00 86.88 505 PRO A O 1
ATOM 4016 N N . GLN A 1 506 ? 19.019 -3.700 8.312 1.00 84.81 506 GLN A N 1
ATOM 4017 C CA . GLN A 1 506 ? 20.300 -3.785 9.015 1.00 84.81 506 GLN A CA 1
ATOM 4018 C C . GLN A 1 506 ? 21.530 -3.711 8.091 1.00 84.81 506 GLN A C 1
ATOM 4020 O O . GLN A 1 506 ? 22.649 -3.767 8.601 1.00 84.81 506 GLN A O 1
ATOM 4025 N N . ALA A 1 507 ? 21.353 -3.607 6.766 1.00 81.50 507 ALA A N 1
ATOM 4026 C CA . ALA A 1 507 ? 22.452 -3.539 5.797 1.00 81.50 507 ALA A CA 1
ATOM 4027 C C . ALA A 1 507 ? 23.333 -2.304 6.028 1.00 81.50 507 ALA A C 1
ATOM 4029 O O . ALA A 1 507 ? 24.546 -2.425 6.192 1.00 81.50 507 ALA A O 1
ATOM 4030 N N . ASP A 1 508 ? 22.698 -1.131 6.089 1.00 79.81 508 ASP A N 1
ATOM 4031 C CA . ASP A 1 508 ? 23.384 0.152 6.266 1.00 79.81 508 ASP A CA 1
ATOM 4032 C C . ASP A 1 508 ? 23.513 0.543 7.746 1.00 79.81 508 ASP A C 1
ATOM 4034 O O . ASP A 1 508 ? 24.485 1.188 8.143 1.00 79.81 508 ASP A O 1
ATOM 4038 N N . LEU A 1 509 ? 22.557 0.124 8.585 1.00 83.62 509 LEU A N 1
ATOM 4039 C CA . LEU A 1 509 ? 22.551 0.393 10.023 1.00 83.62 509 LEU A CA 1
ATOM 4040 C C . LEU A 1 509 ? 22.403 -0.913 10.821 1.00 83.62 509 LEU A C 1
ATOM 4042 O O . LEU A 1 509 ? 21.279 -1.326 11.107 1.00 83.62 509 LEU A O 1
ATOM 4046 N N . PRO A 1 510 ? 23.507 -1.540 11.276 1.00 83.94 510 PRO A N 1
ATOM 4047 C CA . PRO A 1 510 ? 23.459 -2.809 12.014 1.00 83.94 510 PRO A CA 1
ATOM 4048 C C . PRO A 1 510 ? 22.606 -2.777 13.291 1.00 83.94 510 PRO A C 1
ATOM 4050 O O . PRO A 1 510 ? 22.146 -3.814 13.758 1.00 83.94 510 PRO A O 1
ATOM 4053 N N . THR A 1 511 ? 22.393 -1.592 13.868 1.00 84.06 511 THR A N 1
ATOM 4054 C CA . THR A 1 511 ? 21.563 -1.376 15.063 1.00 84.06 511 THR A CA 1
ATOM 4055 C C . THR A 1 511 ? 20.102 -1.048 14.747 1.00 84.06 511 THR A C 1
ATOM 4057 O O . THR A 1 511 ? 19.360 -0.684 15.658 1.00 84.06 511 THR A O 1
ATOM 4060 N N . SER A 1 512 ? 19.686 -1.111 13.479 1.00 85.75 512 SER A N 1
ATOM 4061 C CA . SER A 1 512 ? 18.307 -0.839 13.072 1.00 85.75 512 SER A CA 1
ATOM 4062 C C . SER A 1 512 ? 17.343 -1.815 13.746 1.00 85.75 512 SER A C 1
ATOM 4064 O O . SER A 1 512 ? 17.500 -3.033 13.647 1.00 85.75 512 SER A O 1
ATOM 4066 N N . THR A 1 513 ? 16.322 -1.275 14.411 1.00 83.81 513 THR A N 1
ATOM 4067 C CA . THR A 1 513 ? 15.236 -2.048 15.030 1.00 83.81 513 THR A CA 1
ATOM 4068 C C . THR A 1 513 ? 14.072 -2.300 14.073 1.00 83.81 513 THR A C 1
ATOM 4070 O O . THR A 1 513 ? 13.070 -2.880 14.483 1.00 83.81 513 THR A O 1
ATOM 4073 N N . MET A 1 514 ? 14.167 -1.846 12.817 1.00 88.12 514 MET A N 1
ATOM 4074 C CA . MET A 1 514 ? 13.148 -2.110 11.805 1.00 88.12 514 MET A CA 1
ATOM 4075 C C . MET A 1 514 ? 13.143 -3.610 11.466 1.00 88.12 514 MET A C 1
ATOM 4077 O O . MET A 1 514 ? 14.191 -4.150 11.092 1.00 88.12 514 MET A O 1
ATOM 4081 N N . PRO A 1 515 ? 11.998 -4.300 11.602 1.00 84.81 515 PRO A N 1
ATOM 4082 C CA . PRO A 1 515 ? 11.932 -5.725 11.337 1.00 84.81 515 PRO A CA 1
ATOM 4083 C C . PRO A 1 515 ? 12.019 -6.021 9.841 1.00 84.81 515 PRO A C 1
ATOM 4085 O O . PRO A 1 515 ? 11.577 -5.235 9.003 1.00 84.81 515 PRO A O 1
ATOM 4088 N N . ASN A 1 516 ? 12.562 -7.190 9.501 1.00 83.06 516 ASN A N 1
ATOM 4089 C CA . ASN A 1 516 ? 12.505 -7.682 8.132 1.00 83.06 516 ASN A CA 1
ATOM 4090 C C . ASN A 1 516 ? 11.130 -8.316 7.881 1.00 83.06 516 ASN A C 1
ATOM 4092 O O . ASN A 1 516 ? 10.880 -9.458 8.271 1.00 83.06 516 ASN A O 1
ATOM 4096 N N . TYR A 1 517 ? 10.252 -7.575 7.206 1.00 82.25 517 TYR A N 1
ATOM 4097 C CA . TYR A 1 517 ? 8.908 -8.035 6.848 1.00 82.25 517 TYR A CA 1
ATOM 4098 C C . TYR A 1 517 ? 8.912 -9.153 5.799 1.00 82.25 517 TYR A C 1
ATOM 4100 O O . TYR A 1 517 ? 7.876 -9.770 5.588 1.00 82.25 517 TYR A O 1
ATOM 4108 N N . ARG A 1 518 ? 10.049 -9.456 5.153 1.00 81.44 518 ARG A N 1
ATOM 4109 C CA . ARG A 1 518 ? 10.163 -10.473 4.094 1.00 81.44 518 ARG A CA 1
ATOM 4110 C C . ARG A 1 518 ? 9.072 -10.286 3.039 1.00 81.44 518 ARG A C 1
ATOM 4112 O O . ARG A 1 518 ? 8.278 -11.189 2.811 1.00 81.44 518 ARG A O 1
ATOM 4119 N N . LEU A 1 519 ? 8.979 -9.082 2.484 1.00 85.75 519 LEU A N 1
ATOM 4120 C CA . LEU A 1 519 ? 7.947 -8.696 1.520 1.00 85.75 519 LEU A CA 1
ATOM 4121 C C . LEU A 1 519 ? 8.170 -9.369 0.168 1.00 85.75 519 LEU A C 1
ATOM 4123 O O . LEU A 1 519 ? 9.313 -9.504 -0.279 1.00 85.75 519 LEU A O 1
ATOM 4127 N N . ASP A 1 520 ? 7.076 -9.761 -0.475 1.00 86.25 520 ASP A N 1
ATOM 4128 C CA . ASP A 1 520 ? 7.059 -10.264 -1.840 1.00 86.25 520 ASP A CA 1
ATOM 4129 C C . ASP A 1 520 ? 7.466 -9.206 -2.869 1.00 86.25 520 ASP A C 1
ATOM 4131 O O . ASP A 1 520 ? 7.316 -8.009 -2.634 1.00 86.25 520 ASP A O 1
ATOM 4135 N N . HIS A 1 521 ? 7.963 -9.633 -4.034 1.00 85.19 521 HIS A N 1
ATOM 4136 C CA . HIS A 1 521 ? 8.352 -8.707 -5.097 1.00 85.19 521 HIS A CA 1
ATOM 4137 C C . HIS A 1 521 ? 7.195 -7.803 -5.550 1.00 85.19 521 HIS A C 1
ATOM 4139 O O . HIS A 1 521 ? 7.447 -6.639 -5.857 1.00 85.19 521 HIS A O 1
ATOM 4145 N N . GLU A 1 522 ? 5.950 -8.297 -5.575 1.00 85.94 522 GLU A N 1
ATOM 4146 C CA . GLU A 1 522 ? 4.781 -7.466 -5.901 1.00 85.94 522 GLU A CA 1
ATOM 4147 C C . GLU A 1 522 ? 4.512 -6.418 -4.813 1.00 85.94 522 GLU A C 1
ATOM 4149 O O . GLU A 1 522 ? 4.362 -5.237 -5.112 1.00 85.94 522 GLU A O 1
ATOM 4154 N N . GLU A 1 523 ? 4.528 -6.832 -3.543 1.00 89.38 523 GLU A N 1
ATOM 4155 C CA . GLU A 1 523 ? 4.301 -5.939 -2.399 1.00 89.38 523 GLU A CA 1
ATOM 4156 C C . GLU A 1 523 ? 5.380 -4.863 -2.303 1.00 89.38 523 GLU A C 1
ATOM 4158 O O . GLU A 1 523 ? 5.101 -3.695 -2.040 1.00 89.38 523 GLU A O 1
ATOM 4163 N N . LEU A 1 524 ? 6.627 -5.263 -2.545 1.00 89.38 524 LEU A N 1
ATOM 4164 C CA . LEU A 1 524 ? 7.763 -4.365 -2.565 1.00 89.38 524 LEU A CA 1
ATOM 4165 C C . LEU A 1 524 ? 7.652 -3.364 -3.716 1.00 89.38 524 LEU A C 1
ATOM 4167 O O . LEU A 1 524 ? 7.986 -2.201 -3.521 1.00 89.38 524 LEU A O 1
ATOM 4171 N N . SER A 1 525 ? 7.172 -3.790 -4.889 1.00 89.44 525 SER A N 1
ATOM 4172 C CA . SER A 1 525 ? 6.920 -2.896 -6.025 1.00 89.44 525 SER A CA 1
ATOM 4173 C C . SER A 1 525 ? 5.858 -1.850 -5.681 1.00 89.44 525 SER A C 1
ATOM 4175 O O . SER A 1 525 ? 6.068 -0.661 -5.926 1.00 89.44 525 SER A O 1
ATOM 4177 N N . ASP A 1 526 ? 4.753 -2.264 -5.059 1.00 92.25 526 ASP A N 1
ATOM 4178 C CA . ASP A 1 526 ? 3.661 -1.378 -4.639 1.00 92.25 526 ASP A CA 1
ATOM 4179 C C . ASP A 1 526 ? 4.135 -0.377 -3.569 1.00 92.25 526 ASP A C 1
ATOM 4181 O O . ASP A 1 526 ? 3.975 0.836 -3.725 1.00 92.25 526 ASP A O 1
ATOM 4185 N N . LEU A 1 527 ? 4.806 -0.857 -2.514 1.00 94.19 527 LEU A N 1
ATOM 4186 C CA . LEU A 1 527 ? 5.370 -0.009 -1.456 1.00 94.19 527 LEU A CA 1
ATOM 4187 C C . LEU A 1 527 ? 6.418 0.969 -1.994 1.00 94.19 527 LEU A C 1
ATOM 4189 O O . LEU A 1 527 ? 6.377 2.152 -1.661 1.00 94.19 527 LEU A O 1
ATOM 4193 N N . MET A 1 528 ? 7.320 0.511 -2.865 1.00 92.62 528 MET A N 1
ATOM 4194 C CA . MET A 1 528 ? 8.282 1.378 -3.551 1.00 92.62 528 MET A CA 1
ATOM 4195 C C . MET A 1 528 ? 7.580 2.456 -4.369 1.00 92.62 528 MET A C 1
ATOM 4197 O O . MET A 1 528 ? 7.970 3.618 -4.312 1.00 92.62 528 MET A O 1
ATOM 4201 N N . THR A 1 529 ? 6.535 2.091 -5.112 1.00 93.19 529 THR A N 1
ATOM 4202 C CA . THR A 1 529 ? 5.750 3.038 -5.914 1.00 93.19 529 THR A CA 1
ATOM 4203 C C . THR A 1 529 ? 5.139 4.123 -5.023 1.00 93.19 529 THR A C 1
ATOM 4205 O O . THR A 1 529 ? 5.238 5.311 -5.336 1.00 93.19 529 THR A O 1
ATOM 4208 N N . TYR A 1 530 ? 4.578 3.737 -3.873 1.00 94.69 530 TYR A N 1
ATOM 4209 C CA . TYR A 1 530 ? 4.044 4.676 -2.888 1.00 94.69 530 TYR A CA 1
ATOM 4210 C C . TYR A 1 530 ? 5.115 5.599 -2.291 1.00 94.69 530 TYR A C 1
ATOM 4212 O O . TYR A 1 530 ? 4.925 6.818 -2.263 1.00 94.69 530 TYR A O 1
ATOM 4220 N N . LEU A 1 531 ? 6.248 5.044 -1.848 1.00 95.06 531 LEU A N 1
ATOM 4221 C CA . LEU A 1 531 ? 7.340 5.804 -1.226 1.00 95.06 531 LEU A CA 1
ATOM 4222 C C . LEU A 1 531 ? 8.019 6.757 -2.213 1.00 95.06 531 LEU A C 1
ATOM 4224 O O . LEU A 1 531 ? 8.259 7.916 -1.884 1.00 95.06 531 LEU A O 1
ATOM 4228 N N . LEU A 1 532 ? 8.246 6.326 -3.455 1.00 92.12 532 LEU A N 1
ATOM 4229 C CA . LEU A 1 532 ? 8.799 7.189 -4.502 1.00 92.12 532 LEU A CA 1
ATOM 4230 C C . LEU A 1 532 ? 7.841 8.318 -4.912 1.00 92.12 532 LEU A C 1
ATOM 4232 O O . LEU A 1 532 ? 8.269 9.326 -5.482 1.00 92.12 532 LEU A O 1
ATOM 4236 N N . GLY A 1 533 ? 6.549 8.165 -4.616 1.00 91.94 533 GLY A N 1
ATOM 4237 C CA . GLY A 1 533 ? 5.556 9.223 -4.759 1.00 91.94 533 GLY A CA 1
ATOM 4238 C C . GLY A 1 533 ? 5.605 10.267 -3.637 1.00 91.94 533 GLY A C 1
ATOM 4239 O O . GLY A 1 533 ? 4.954 11.305 -3.752 1.00 91.94 533 GLY A O 1
ATOM 4240 N N . GLN A 1 534 ? 6.385 10.058 -2.574 1.00 92.50 534 GLN A N 1
ATOM 4241 C CA . GLN A 1 534 ? 6.544 11.032 -1.492 1.00 92.50 534 GLN A CA 1
ATOM 4242 C C . GLN A 1 534 ? 7.669 12.012 -1.832 1.00 92.50 534 GLN A C 1
ATOM 4244 O O . GLN A 1 534 ? 8.847 11.718 -1.663 1.00 92.50 534 GLN A O 1
ATOM 4249 N N . ARG A 1 535 ? 7.320 13.184 -2.369 1.00 88.62 535 ARG A N 1
ATOM 4250 C CA . ARG A 1 535 ? 8.288 14.232 -2.761 1.00 88.62 535 ARG A CA 1
ATOM 4251 C C . ARG A 1 535 ? 8.012 15.570 -2.079 1.00 88.62 535 ARG A C 1
ATOM 4253 O O . ARG A 1 535 ? 8.310 16.627 -2.631 1.00 88.62 535 ARG A O 1
ATOM 4260 N N . GLY A 1 536 ? 7.373 15.534 -0.913 1.00 83.50 536 GLY A N 1
ATOM 4261 C CA . GLY A 1 536 ? 6.932 16.731 -0.209 1.00 83.50 536 GLY A CA 1
ATOM 4262 C C . GLY A 1 536 ? 5.802 17.454 -0.945 1.00 83.50 536 GLY A C 1
ATOM 4263 O O . GLY A 1 536 ? 4.647 17.023 -0.925 1.00 83.50 536 GLY A O 1
ATOM 4264 N N . ARG A 1 537 ? 6.104 18.602 -1.561 1.00 72.81 537 ARG A N 1
ATOM 4265 C CA . ARG A 1 537 ? 5.093 19.497 -2.150 1.00 72.81 537 ARG A CA 1
ATOM 4266 C C . ARG A 1 537 ? 4.505 18.914 -3.445 1.00 72.81 537 ARG A C 1
ATOM 4268 O O . ARG A 1 537 ? 5.182 18.873 -4.467 1.00 72.81 537 ARG A O 1
ATOM 4275 N N . LYS A 1 538 ? 3.204 18.588 -3.438 1.00 73.25 538 LYS A N 1
ATOM 4276 C CA . LYS A 1 538 ? 2.448 18.289 -4.671 1.00 73.25 538 LYS A CA 1
ATOM 4277 C C . LYS A 1 538 ? 2.360 19.543 -5.554 1.00 73.25 538 LYS A C 1
ATOM 4279 O O . LYS A 1 538 ? 2.075 20.637 -5.064 1.00 73.25 538 LYS A O 1
ATOM 4284 N N . ILE A 1 539 ? 2.540 19.392 -6.866 1.00 69.50 539 ILE A N 1
ATOM 4285 C CA . ILE A 1 539 ? 2.632 20.522 -7.813 1.00 69.50 539 ILE A CA 1
ATOM 4286 C C . ILE A 1 539 ? 1.315 21.318 -7.869 1.00 69.50 539 ILE A C 1
ATOM 4288 O O . ILE A 1 539 ? 1.327 22.543 -7.949 1.00 69.50 539 ILE A O 1
ATOM 4292 N N . ARG A 1 540 ? 0.164 20.641 -7.749 1.00 64.12 540 ARG A N 1
ATOM 4293 C CA . ARG A 1 540 ? -1.176 21.260 -7.811 1.00 64.12 540 ARG A CA 1
ATOM 4294 C C . ARG A 1 540 ? -1.786 21.629 -6.450 1.00 64.12 540 ARG A C 1
ATOM 4296 O O . ARG A 1 540 ? -3.002 21.787 -6.357 1.00 64.12 540 ARG A O 1
ATOM 4303 N N . SER A 1 541 ? -1.017 21.709 -5.363 1.00 65.31 541 SER A N 1
ATOM 4304 C CA . SER A 1 541 ? -1.554 22.229 -4.091 1.00 65.31 541 SER A CA 1
ATOM 4305 C C . SER A 1 541 ? -1.445 23.751 -4.037 1.00 65.31 541 SER A C 1
ATOM 4307 O O . SER A 1 541 ? -0.342 24.279 -4.207 1.00 65.31 541 SER A O 1
ATOM 4309 N N . SER A 1 542 ? -2.557 24.444 -3.759 1.00 69.94 542 SER A N 1
ATOM 4310 C CA . SER A 1 542 ? -2.521 25.870 -3.428 1.00 69.94 542 SER A CA 1
ATOM 4311 C C . SER A 1 542 ? -1.679 26.070 -2.159 1.00 69.94 542 SER A C 1
ATOM 4313 O O . SER A 1 542 ? -1.648 25.214 -1.269 1.00 69.94 542 SER A O 1
ATOM 4315 N N . GLU A 1 543 ? -0.942 27.179 -2.079 1.00 70.88 543 GLU A N 1
ATOM 4316 C CA . GLU A 1 543 ? -0.120 27.470 -0.900 1.00 70.88 543 GLU A CA 1
ATOM 4317 C C . GLU A 1 543 ? -0.976 27.662 0.358 1.00 70.88 543 GLU A C 1
ATOM 4319 O O . GLU A 1 543 ? -0.562 27.272 1.451 1.00 70.88 543 GLU A O 1
ATOM 4324 N N . ILE A 1 544 ? -2.192 28.182 0.183 1.00 71.81 544 ILE A N 1
ATOM 4325 C CA . ILE A 1 544 ? -3.174 28.376 1.249 1.00 71.81 544 ILE A CA 1
ATOM 4326 C C . ILE A 1 544 ? -3.677 27.017 1.747 1.00 71.81 544 ILE A C 1
ATOM 4328 O O . ILE A 1 544 ? -3.532 26.734 2.933 1.00 71.81 544 ILE A O 1
ATOM 4332 N N . ASP A 1 545 ? -4.155 26.142 0.855 1.00 66.94 545 ASP A N 1
ATOM 4333 C CA . ASP A 1 545 ? -4.679 24.811 1.210 1.00 66.94 545 ASP A CA 1
ATOM 4334 C C . ASP A 1 545 ? -3.620 23.996 1.949 1.00 66.94 545 ASP A C 1
ATOM 4336 O O . ASP A 1 545 ? -3.906 23.298 2.918 1.00 66.94 545 ASP A O 1
ATOM 4340 N N . ARG A 1 546 ? -2.364 24.098 1.496 1.00 71.56 546 ARG A N 1
ATOM 4341 C CA . ARG A 1 546 ? -1.230 23.445 2.146 1.00 71.56 546 ARG A CA 1
ATOM 4342 C C . ARG A 1 546 ? -0.985 24.018 3.534 1.00 71.56 546 ARG A C 1
ATOM 4344 O O . ARG A 1 546 ? -0.771 23.247 4.459 1.00 71.56 546 ARG A O 1
ATOM 4351 N N . SER A 1 547 ? -0.974 25.341 3.672 1.00 73.12 547 SER A N 1
ATOM 4352 C CA . SER A 1 547 ? -0.711 25.996 4.957 1.00 73.12 547 SER A CA 1
ATOM 4353 C C . SER A 1 547 ? -1.795 25.659 5.976 1.00 73.12 547 SER A C 1
ATOM 4355 O O . SER A 1 547 ? -1.474 25.374 7.124 1.00 73.12 547 SER A O 1
ATOM 4357 N N . ILE A 1 548 ? -3.058 25.612 5.544 1.00 74.00 548 ILE A N 1
ATOM 4358 C CA . ILE A 1 548 ? -4.189 25.161 6.359 1.00 74.00 548 ILE A CA 1
ATOM 4359 C C . ILE A 1 548 ? -4.002 23.690 6.735 1.00 74.00 548 ILE A C 1
ATOM 4361 O O . ILE A 1 548 ? -3.918 23.375 7.916 1.00 74.00 548 ILE A O 1
ATOM 4365 N N . ALA A 1 549 ? -3.822 22.801 5.755 1.00 72.56 549 ALA A N 1
ATOM 4366 C CA . ALA A 1 549 ? -3.660 21.368 5.997 1.00 72.56 549 ALA A CA 1
ATOM 4367 C C . ALA A 1 549 ? -2.471 21.041 6.915 1.00 72.56 549 ALA A C 1
ATOM 4369 O O . ALA A 1 549 ? -2.578 20.170 7.776 1.00 72.56 549 ALA A O 1
ATOM 4370 N N . LEU A 1 550 ? -1.339 21.727 6.734 1.00 75.00 550 LEU A N 1
ATOM 4371 C CA . LEU A 1 550 ? -0.152 21.561 7.565 1.00 75.00 550 LEU A CA 1
ATOM 4372 C C . LEU A 1 550 ? -0.394 22.095 8.976 1.00 75.00 550 LEU A C 1
ATOM 4374 O O . LEU A 1 550 ? -0.037 21.419 9.932 1.00 75.00 550 LEU A O 1
ATOM 4378 N N . LYS A 1 551 ? -1.037 23.258 9.114 1.00 79.06 551 LYS A N 1
ATOM 4379 C CA . LYS A 1 551 ? -1.394 23.818 10.417 1.00 79.06 551 LYS A CA 1
ATOM 4380 C C . LYS A 1 551 ? -2.345 22.893 11.173 1.00 79.06 551 LYS A C 1
ATOM 4382 O O . LYS A 1 551 ? -2.053 22.544 12.306 1.00 79.06 551 LYS A O 1
ATOM 4387 N N . GLU A 1 552 ? -3.431 22.438 10.551 1.00 74.19 552 GLU A N 1
ATOM 4388 C CA . GLU A 1 552 ? -4.356 21.474 11.162 1.00 74.19 552 GLU A CA 1
ATOM 4389 C C . GLU A 1 552 ? -3.634 20.191 11.577 1.00 74.19 552 GLU A C 1
ATOM 4391 O O . GLU A 1 552 ? -3.848 19.643 12.661 1.00 74.19 552 GLU A O 1
ATOM 4396 N N . TRP A 1 553 ? -2.749 19.706 10.706 1.00 78.81 553 TRP A N 1
ATOM 4397 C CA . TRP A 1 553 ? -1.911 18.562 11.000 1.00 78.81 553 TRP A CA 1
ATOM 4398 C C . TRP A 1 553 ? -1.030 18.824 12.225 1.00 78.81 553 TRP A C 1
ATOM 4400 O O . TRP A 1 553 ? -1.040 18.021 13.155 1.00 78.81 553 TRP A O 1
ATOM 4410 N N . GLU A 1 554 ? -0.302 19.933 12.280 1.00 77.69 554 GLU A N 1
ATOM 4411 C CA . GLU A 1 554 ? 0.560 20.307 13.408 1.00 77.69 554 GLU A CA 1
ATOM 4412 C C . GLU A 1 554 ? -0.227 20.554 14.702 1.00 77.69 554 GLU A C 1
ATOM 4414 O O . GLU A 1 554 ? 0.240 20.190 15.779 1.00 77.69 554 GLU A O 1
ATOM 4419 N N . GLU A 1 555 ? -1.457 21.056 14.600 1.00 80.94 555 GLU A N 1
ATOM 4420 C CA . GLU A 1 555 ? -2.404 21.231 15.709 1.00 80.94 555 GLU A CA 1
ATOM 4421 C C . GLU A 1 555 ? -3.027 19.906 16.194 1.00 80.94 555 GLU A C 1
ATOM 4423 O O . GLU A 1 555 ? -3.776 19.885 17.171 1.00 80.94 555 GLU A O 1
ATOM 4428 N N . GLY A 1 556 ? -2.691 18.780 15.556 1.00 77.00 556 GLY A N 1
ATOM 4429 C CA . GLY A 1 556 ? -3.089 17.444 15.998 1.00 77.00 556 GLY A CA 1
ATOM 4430 C C . GLY A 1 556 ? -4.418 16.953 15.425 1.00 77.00 556 GLY A C 1
ATOM 4431 O O . GLY A 1 556 ? -5.070 16.112 16.048 1.00 77.00 556 GLY A O 1
ATOM 4432 N N . ALA A 1 557 ? -4.834 17.438 14.249 1.00 77.69 557 ALA A N 1
ATOM 4433 C CA . ALA A 1 557 ? -6.009 16.918 13.552 1.00 77.69 557 ALA A CA 1
ATOM 4434 C C . ALA A 1 557 ? -5.905 15.398 13.336 1.00 77.69 557 ALA A C 1
ATOM 4436 O O . ALA A 1 557 ? -4.924 14.897 12.779 1.00 77.69 557 ALA A O 1
ATOM 4437 N N . LYS A 1 558 ? -6.933 14.668 13.784 1.00 75.88 558 LYS A N 1
ATOM 4438 C CA . LYS A 1 558 ? -6.979 13.203 13.717 1.00 75.88 558 LYS A CA 1
ATOM 4439 C C . LYS A 1 558 ? -7.332 12.711 12.314 1.00 75.88 558 LYS A C 1
ATOM 4441 O O . LYS A 1 558 ? -8.370 13.095 11.759 1.00 75.88 558 LYS A O 1
ATOM 4446 N N . LEU A 1 559 ? -6.528 11.792 11.791 1.00 76.62 559 LEU A N 1
ATOM 4447 C CA . LEU A 1 559 ? -6.827 11.040 10.570 1.00 76.62 559 LEU A CA 1
ATOM 4448 C C . LEU A 1 559 ? -8.015 10.097 10.773 1.00 76.62 559 LEU A C 1
ATOM 4450 O O . LEU A 1 559 ? -8.396 9.784 11.899 1.00 76.62 559 LEU A O 1
ATOM 4454 N N . SER A 1 560 ? -8.594 9.603 9.677 1.00 71.88 560 SER A N 1
ATOM 4455 C CA . SER A 1 560 ? -9.742 8.684 9.713 1.00 71.88 560 SER A CA 1
ATOM 4456 C C . SER A 1 560 ? -9.497 7.464 10.609 1.00 71.88 560 SER A C 1
ATOM 4458 O O . SER A 1 560 ? -10.359 7.108 11.408 1.00 71.88 560 SER A O 1
ATOM 4460 N N . PHE A 1 561 ? -8.304 6.870 10.551 1.00 78.31 561 PHE A N 1
ATOM 4461 C CA . PHE A 1 561 ? -7.924 5.733 11.391 1.00 78.31 561 PHE A CA 1
ATOM 4462 C C . PHE A 1 561 ? -7.482 6.123 12.818 1.00 78.31 561 PHE A C 1
ATOM 4464 O O . PHE A 1 561 ? -7.274 5.241 13.645 1.00 78.31 561 PHE A O 1
ATOM 4471 N N . GLU A 1 562 ? -7.374 7.404 13.160 1.00 83.12 562 GLU A N 1
ATOM 4472 C CA . GLU A 1 562 ? -7.069 7.879 14.525 1.00 83.12 562 GLU A CA 1
ATOM 4473 C C . GLU A 1 562 ? -8.347 8.279 15.290 1.00 83.12 562 GLU A C 1
ATOM 4475 O O . GLU A 1 562 ? -8.320 8.540 16.496 1.00 83.12 562 GLU A O 1
ATOM 4480 N N . ARG A 1 563 ? -9.488 8.350 14.590 1.00 84.12 563 ARG A N 1
ATOM 4481 C CA . ARG A 1 563 ? -10.786 8.749 15.147 1.00 84.12 563 ARG A CA 1
ATOM 4482 C C . ARG A 1 563 ? -11.370 7.682 16.095 1.00 84.12 563 ARG A C 1
ATOM 4484 O O . ARG A 1 563 ? -11.061 6.493 15.953 1.00 84.12 563 ARG A O 1
ATOM 4491 N N . PRO A 1 564 ? -12.195 8.106 17.076 1.00 84.12 564 PRO A N 1
ATOM 4492 C CA . PRO A 1 564 ? -12.892 7.195 17.978 1.00 84.12 564 PRO A CA 1
ATOM 4493 C C . PRO A 1 564 ? -13.883 6.296 17.235 1.00 84.12 564 PRO A C 1
ATOM 4495 O O . PRO A 1 564 ? -14.457 6.703 16.228 1.00 84.12 564 PRO A O 1
ATOM 4498 N N . LEU A 1 565 ? -14.107 5.102 17.780 1.00 82.88 565 LEU A N 1
ATOM 4499 C CA . LEU A 1 565 ? -15.157 4.185 17.336 1.00 82.88 565 LEU A CA 1
ATOM 4500 C C . LEU A 1 565 ? -16.507 4.542 17.960 1.00 82.88 565 LEU A C 1
ATOM 4502 O O . LEU A 1 565 ? -16.576 4.943 19.131 1.00 82.88 565 LEU A O 1
ATOM 4506 N N . LEU A 1 566 ? -17.587 4.297 17.218 1.00 79.25 566 LEU A N 1
ATOM 4507 C CA . LEU A 1 566 ? -18.949 4.418 17.729 1.00 79.25 566 LEU A CA 1
ATOM 4508 C C . LEU A 1 566 ? -19.211 3.376 18.832 1.00 79.25 566 LEU A C 1
ATOM 4510 O O . LEU A 1 566 ? -18.641 2.283 18.802 1.00 79.25 566 LEU A O 1
ATOM 4514 N N . PRO A 1 567 ? -20.107 3.648 19.799 1.00 79.75 567 PRO A N 1
ATOM 4515 C CA . PRO A 1 567 ? -20.437 2.680 20.849 1.00 79.75 567 PRO A CA 1
ATOM 4516 C C . PRO A 1 567 ? -20.898 1.310 20.321 1.00 79.75 567 PRO A C 1
ATOM 4518 O O . PRO A 1 567 ? -20.580 0.288 20.925 1.00 79.75 567 PRO A O 1
ATOM 4521 N N . SER A 1 568 ? -21.599 1.278 19.182 1.00 78.38 568 SER A N 1
ATOM 4522 C CA . SER A 1 568 ? -22.030 0.044 18.506 1.00 78.38 568 SER A CA 1
ATOM 4523 C C . SER A 1 568 ? -20.870 -0.776 17.929 1.00 78.38 568 SER A C 1
ATOM 4525 O O . SER A 1 568 ? -20.993 -1.990 17.784 1.00 78.38 568 SER A O 1
ATOM 4527 N N . GLU A 1 569 ? -19.737 -0.142 17.623 1.00 81.12 569 GLU A N 1
ATOM 4528 C CA . GLU A 1 569 ? -18.562 -0.779 17.019 1.00 81.12 569 GLU A CA 1
ATOM 4529 C C . GLU A 1 569 ? -17.598 -1.340 18.075 1.00 81.12 569 GLU A C 1
ATOM 4531 O O . GLU A 1 569 ? -16.885 -2.307 17.816 1.00 81.12 569 GLU A O 1
ATOM 4536 N N . GLN A 1 570 ? -17.602 -0.789 19.294 1.00 85.12 570 GLN A N 1
ATOM 4537 C CA . GLN A 1 570 ? -16.634 -1.142 20.344 1.00 85.12 570 GLN A CA 1
ATOM 4538 C C . GLN A 1 570 ? -16.781 -2.571 20.900 1.00 85.12 570 GLN A C 1
ATOM 4540 O O . GLN A 1 570 ? -15.841 -3.119 21.476 1.00 85.12 570 GLN A O 1
ATOM 4545 N N . ARG A 1 571 ? -17.961 -3.186 20.759 1.00 90.56 571 ARG A N 1
ATOM 4546 C CA . ARG A 1 571 ? -18.257 -4.570 21.188 1.00 90.56 571 ARG A CA 1
ATOM 4547 C C . ARG A 1 571 ? -18.604 -5.466 19.992 1.00 90.56 571 ARG A C 1
ATOM 4549 O O . ARG A 1 571 ? -19.419 -6.378 20.112 1.00 90.56 571 ARG A O 1
ATOM 4556 N N . ASN A 1 572 ? -17.996 -5.202 18.838 1.00 91.62 572 ASN A N 1
ATOM 4557 C CA . ASN A 1 572 ? -18.126 -6.023 17.638 1.00 91.62 572 ASN A CA 1
ATOM 4558 C C . ASN A 1 572 ? -16.827 -6.811 17.402 1.00 91.62 572 ASN A C 1
ATOM 4560 O O . ASN A 1 572 ? -15.778 -6.223 17.144 1.00 91.62 572 ASN A O 1
ATOM 4564 N N . LEU A 1 573 ? -16.889 -8.145 17.497 1.00 93.12 573 LEU A N 1
ATOM 4565 C CA . LEU A 1 573 ? -15.704 -9.000 17.359 1.00 93.12 573 LEU A CA 1
ATOM 4566 C C . LEU A 1 573 ? -15.118 -8.941 15.943 1.00 93.12 573 LEU A C 1
ATOM 4568 O O . LEU A 1 573 ? -13.903 -8.868 15.796 1.00 93.12 573 LEU A O 1
ATOM 4572 N N . GLU A 1 574 ? -15.965 -8.945 14.915 1.00 91.75 574 GLU A N 1
ATOM 4573 C CA . GLU A 1 574 ? -15.530 -8.843 13.519 1.00 91.75 574 GLU A CA 1
ATOM 4574 C C . GLU A 1 574 ? -14.899 -7.475 13.238 1.00 91.75 574 GLU A C 1
ATOM 4576 O O . GLU A 1 574 ? -13.828 -7.402 12.637 1.00 91.75 574 GLU A O 1
ATOM 4581 N N . GLY A 1 575 ? -15.486 -6.400 13.773 1.00 91.44 575 GLY A N 1
ATOM 4582 C CA . GLY A 1 575 ? -14.900 -5.058 13.711 1.00 91.44 575 GLY A CA 1
ATOM 4583 C C . GLY A 1 575 ? -13.534 -4.981 14.403 1.00 91.44 575 GLY A C 1
ATOM 4584 O O . GLY A 1 575 ? -12.585 -4.425 13.853 1.00 91.44 575 GLY A O 1
ATOM 4585 N N . ALA A 1 576 ? -13.386 -5.601 15.576 1.00 94.88 576 ALA A N 1
ATOM 4586 C CA . ALA A 1 576 ? -12.117 -5.635 16.299 1.00 94.88 576 ALA A CA 1
ATOM 4587 C C . ALA A 1 576 ? -11.034 -6.454 15.571 1.00 94.88 576 ALA A C 1
ATOM 4589 O O . ALA A 1 576 ? -9.891 -6.004 15.468 1.00 94.88 576 ALA A O 1
ATOM 4590 N N . LEU A 1 577 ? -11.396 -7.617 15.017 1.00 95.81 577 LEU A N 1
ATOM 4591 C CA . LEU A 1 577 ? -10.508 -8.423 14.171 1.00 95.81 577 LEU A CA 1
ATOM 4592 C C . LEU A 1 577 ? -10.119 -7.659 12.898 1.00 95.81 577 LEU A C 1
ATOM 4594 O O . LEU A 1 577 ? -8.967 -7.709 12.478 1.00 95.81 577 LEU A O 1
ATOM 4598 N N . THR A 1 578 ? -11.037 -6.877 12.332 1.00 93.88 578 THR A N 1
ATOM 4599 C CA . THR A 1 578 ? -10.747 -6.008 11.184 1.00 93.88 578 THR A CA 1
ATOM 4600 C C . THR A 1 578 ? -9.729 -4.930 11.539 1.00 93.88 578 THR A C 1
ATOM 4602 O O . THR A 1 578 ? -8.773 -4.725 10.793 1.00 93.88 578 THR A O 1
ATOM 4605 N N . ILE A 1 579 ? -9.858 -4.285 12.704 1.00 93.44 579 ILE A N 1
ATOM 4606 C CA . ILE A 1 579 ? -8.856 -3.328 13.207 1.00 93.44 579 ILE A CA 1
ATOM 4607 C C . ILE A 1 579 ? -7.500 -4.018 13.379 1.00 93.44 579 ILE A C 1
ATOM 4609 O O . ILE A 1 579 ? -6.488 -3.482 12.929 1.00 93.44 579 ILE A O 1
ATOM 4613 N N . PHE A 1 580 ? -7.470 -5.216 13.973 1.00 95.50 580 PHE A N 1
ATOM 4614 C CA . PHE A 1 580 ? -6.233 -5.980 14.141 1.00 95.50 580 PHE A CA 1
ATOM 4615 C C . PHE A 1 580 ? -5.558 -6.281 12.792 1.00 95.50 580 PHE A C 1
ATOM 4617 O O . PHE A 1 580 ? -4.345 -6.110 12.660 1.00 95.50 580 PHE A O 1
ATOM 4624 N N . ALA A 1 581 ? -6.337 -6.702 11.793 1.00 95.62 581 ALA A N 1
ATOM 4625 C CA . ALA A 1 581 ? -5.854 -7.050 10.460 1.00 95.62 581 ALA A CA 1
ATOM 4626 C C . ALA A 1 581 ? -5.369 -5.836 9.652 1.00 95.62 581 ALA A C 1
ATOM 4628 O O . ALA A 1 581 ? -4.358 -5.919 8.965 1.00 95.62 581 ALA A O 1
ATOM 4629 N N . THR A 1 582 ? -6.081 -4.710 9.721 1.00 92.06 582 THR A N 1
ATOM 4630 C CA . THR A 1 582 ? -5.896 -3.582 8.784 1.00 92.06 582 THR A CA 1
ATOM 4631 C C . THR A 1 582 ? -5.085 -2.423 9.356 1.00 92.06 582 THR A C 1
ATOM 4633 O O . THR A 1 582 ? -4.559 -1.618 8.593 1.00 92.06 582 THR A O 1
ATOM 4636 N N . GLN A 1 583 ? -4.967 -2.312 10.683 1.00 91.94 583 GLN A N 1
ATOM 4637 C CA . GLN A 1 583 ? -4.364 -1.150 11.354 1.00 91.94 583 GLN A CA 1
ATOM 4638 C C . GLN A 1 583 ? -3.074 -1.532 12.094 1.00 91.94 583 GLN A C 1
ATOM 4640 O O . GLN A 1 583 ? -2.784 -1.051 13.186 1.00 91.94 583 GLN A O 1
ATOM 4645 N N . GLY A 1 584 ? -2.294 -2.435 11.498 1.00 90.94 584 GLY A N 1
ATOM 4646 C CA . GLY A 1 584 ? -0.905 -2.677 11.879 1.00 90.94 584 GLY A CA 1
ATOM 4647 C C . GLY A 1 584 ? -0.654 -3.716 12.975 1.00 90.94 584 GLY A C 1
ATOM 4648 O O . GLY A 1 584 ? 0.497 -4.085 13.189 1.00 90.94 584 GLY A O 1
ATOM 4649 N N . CYS A 1 585 ? -1.672 -4.256 13.656 1.00 94.56 585 CYS A N 1
ATOM 4650 C CA . CYS A 1 585 ? -1.428 -5.301 14.662 1.00 94.56 585 CYS A CA 1
ATOM 4651 C C . CYS A 1 585 ? -0.934 -6.603 14.004 1.00 94.56 585 CYS A C 1
ATOM 4653 O O . CYS A 1 585 ? 0.063 -7.178 14.445 1.00 94.56 585 CYS A O 1
ATOM 4655 N N . ALA A 1 586 ? -1.583 -7.021 12.910 1.00 95.94 586 ALA A N 1
ATOM 4656 C CA . ALA A 1 586 ? -1.220 -8.204 12.126 1.00 95.94 586 ALA A CA 1
ATOM 4657 C C . ALA A 1 586 ? 0.153 -8.097 11.436 1.00 95.94 586 ALA A C 1
ATOM 4659 O O . ALA A 1 586 ? 0.762 -9.119 11.118 1.00 95.94 586 ALA A O 1
ATOM 4660 N N . ALA A 1 587 ? 0.685 -6.881 11.270 1.00 93.50 587 ALA A N 1
ATOM 4661 C CA . ALA A 1 587 ? 2.027 -6.650 10.738 1.00 93.50 587 ALA A CA 1
ATOM 4662 C C . ALA A 1 587 ? 3.124 -7.278 11.608 1.00 93.50 587 ALA A C 1
ATOM 4664 O O . ALA A 1 587 ? 4.182 -7.643 11.102 1.00 93.50 587 ALA A O 1
ATOM 4665 N N . CYS A 1 588 ? 2.864 -7.427 12.911 1.00 92.56 588 CYS A N 1
ATOM 4666 C CA . CYS A 1 588 ? 3.826 -7.992 13.851 1.00 92.56 588 CYS A CA 1
ATOM 4667 C C . CYS A 1 588 ? 3.302 -9.223 14.587 1.00 92.56 588 CYS A C 1
ATOM 4669 O O . CYS A 1 588 ? 4.096 -10.098 14.921 1.00 92.56 588 CYS A O 1
ATOM 4671 N N . HIS A 1 589 ? 2.001 -9.288 14.864 1.00 94.31 589 HIS A N 1
ATOM 4672 C CA . HIS A 1 589 ? 1.400 -10.325 15.693 1.00 94.31 589 HIS A CA 1
ATOM 4673 C C . HIS A 1 589 ? 0.530 -11.268 14.867 1.00 94.31 589 HIS A C 1
ATOM 4675 O O . HIS A 1 589 ? -0.399 -10.833 14.192 1.00 94.31 589 HIS A O 1
ATOM 4681 N N . ARG A 1 590 ? 0.758 -12.575 15.011 1.00 95.19 590 ARG A N 1
ATOM 4682 C CA . ARG A 1 590 ? -0.113 -13.609 14.445 1.00 95.19 590 ARG A CA 1
ATOM 4683 C C . ARG A 1 590 ? -1.199 -14.006 15.444 1.00 95.19 590 ARG A C 1
ATOM 4685 O O . ARG A 1 590 ? -0.871 -14.436 16.553 1.00 95.19 590 ARG A O 1
ATOM 4692 N N . LEU A 1 591 ? -2.471 -13.867 15.059 1.00 96.50 591 LEU A N 1
ATOM 4693 C CA . LEU A 1 591 ? -3.636 -14.123 15.918 1.00 96.50 591 LEU A CA 1
ATOM 4694 C C . LEU A 1 591 ? -4.576 -15.184 15.332 1.00 96.50 591 LEU A C 1
ATOM 4696 O O . LEU A 1 591 ? -5.149 -15.003 14.258 1.00 96.50 591 LEU A O 1
ATOM 4700 N N . VAL A 1 592 ? -4.798 -16.260 16.087 1.00 95.25 592 VAL A N 1
ATOM 4701 C CA . VAL A 1 592 ? -5.819 -17.284 15.812 1.00 95.25 592 VAL A CA 1
ATOM 4702 C C . VAL A 1 592 ? -7.182 -16.778 16.279 1.00 95.25 592 VAL A C 1
ATOM 4704 O O . VAL A 1 592 ? -7.340 -16.403 17.442 1.00 95.25 592 VAL A O 1
ATOM 4707 N N . GLY A 1 593 ? -8.170 -16.787 15.384 1.00 93.38 593 GLY A N 1
ATOM 4708 C CA . GLY A 1 593 ? -9.520 -16.286 15.676 1.00 93.38 593 GLY A CA 1
ATOM 4709 C C . GLY A 1 593 ? -10.368 -15.941 14.451 1.00 93.38 593 GLY A C 1
ATOM 4710 O O . GLY A 1 593 ? -11.575 -15.737 14.586 1.00 93.38 593 GLY A O 1
ATOM 4711 N N . TYR A 1 594 ? -9.754 -15.900 13.268 1.00 95.31 594 TYR A N 1
ATOM 4712 C CA . TYR A 1 594 ? -10.419 -15.569 12.013 1.00 95.31 594 TYR A CA 1
ATOM 4713 C C . TYR A 1 594 ? -11.221 -16.749 11.473 1.00 95.31 594 TYR A C 1
ATOM 4715 O O . TYR A 1 594 ? -10.773 -17.895 11.503 1.00 95.31 594 TYR A O 1
ATOM 4723 N N . THR A 1 595 ? -12.416 -16.454 10.971 1.00 92.81 595 THR A N 1
ATOM 4724 C CA . THR A 1 595 ? -13.292 -17.428 10.319 1.00 92.81 595 THR A CA 1
ATOM 4725 C C . THR A 1 595 ? -13.227 -17.267 8.809 1.00 92.81 595 THR A C 1
ATOM 4727 O O . THR A 1 595 ? -12.974 -16.175 8.299 1.00 92.81 595 THR A O 1
ATOM 4730 N N . THR A 1 596 ? -13.481 -18.359 8.097 1.00 93.31 596 THR A N 1
ATOM 4731 C CA . THR A 1 596 ? -13.549 -18.385 6.638 1.00 93.31 596 THR A CA 1
ATOM 4732 C C . THR A 1 596 ? -14.722 -19.238 6.181 1.00 93.31 596 THR A C 1
ATOM 4734 O O . THR A 1 596 ? -15.164 -20.125 6.913 1.00 93.31 596 THR A O 1
ATOM 4737 N N . GLN A 1 597 ? -15.204 -18.979 4.968 1.00 92.06 597 GLN A N 1
ATOM 4738 C CA . GLN A 1 597 ? -16.180 -19.822 4.291 1.00 92.06 597 GLN A CA 1
ATOM 4739 C C . GLN A 1 597 ? -15.612 -21.203 3.930 1.00 92.06 597 GLN A C 1
ATOM 4741 O O . GLN A 1 597 ? -16.391 -22.131 3.744 1.00 92.06 597 GLN A O 1
ATOM 4746 N N . VAL A 1 598 ? -14.290 -21.349 3.805 1.00 91.31 598 VAL A N 1
ATOM 4747 C CA . VAL A 1 598 ? -13.660 -22.608 3.391 1.00 91.31 598 VAL A CA 1
ATOM 4748 C C . VAL A 1 598 ? -13.579 -23.549 4.592 1.00 91.31 598 VAL A C 1
ATOM 4750 O O . VAL A 1 598 ? -13.063 -23.182 5.648 1.00 91.31 598 VAL A O 1
ATOM 4753 N N . ALA A 1 599 ? -14.085 -24.765 4.430 1.00 88.88 599 ALA A N 1
ATOM 4754 C CA . ALA A 1 599 ? -14.091 -25.808 5.449 1.00 88.88 599 ALA A CA 1
ATOM 4755 C C . ALA A 1 599 ? -13.321 -27.045 4.970 1.00 88.88 599 ALA A C 1
ATOM 4757 O O . ALA A 1 599 ? -13.228 -27.308 3.766 1.00 88.88 599 ALA A O 1
ATOM 4758 N N . LEU A 1 600 ? -12.779 -27.818 5.912 1.00 87.38 600 LEU A N 1
ATOM 4759 C CA . LEU A 1 600 ? -12.231 -29.141 5.615 1.00 87.38 600 LEU A CA 1
ATOM 4760 C C . LEU A 1 600 ? -13.338 -30.199 5.671 1.00 87.38 600 LEU A C 1
ATOM 4762 O O . LEU A 1 600 ? -14.242 -30.165 6.507 1.00 87.38 600 LEU A O 1
ATOM 4766 N N . ALA A 1 601 ? -13.243 -31.199 4.803 1.00 84.19 601 ALA A N 1
ATOM 4767 C CA . ALA A 1 601 ? -14.159 -32.325 4.781 1.00 84.19 601 ALA A CA 1
ATOM 4768 C C . ALA A 1 601 ? -14.147 -33.059 6.133 1.00 84.19 601 ALA A C 1
ATOM 4770 O O . ALA A 1 601 ? -13.083 -33.407 6.659 1.00 84.19 601 ALA A O 1
ATOM 4771 N N . GLY A 1 602 ? -15.343 -33.321 6.668 1.00 78.19 602 GLY A N 1
ATOM 4772 C CA . GLY A 1 602 ? -15.548 -33.928 7.987 1.00 78.19 602 GLY A CA 1
ATOM 4773 C C . GLY A 1 602 ? -15.865 -32.934 9.113 1.00 78.19 602 GLY A C 1
ATOM 4774 O O . GLY A 1 602 ? -16.235 -33.376 10.197 1.00 78.19 602 GLY A O 1
ATOM 4775 N N . GLU A 1 603 ? -15.798 -31.620 8.865 1.00 75.62 603 GLU A N 1
ATOM 4776 C CA . GLU A 1 603 ? -16.107 -30.566 9.856 1.00 75.62 603 GLU A CA 1
ATOM 4777 C C . GLU A 1 603 ? -17.604 -30.420 10.199 1.00 75.62 603 GLU A C 1
ATOM 4779 O O . GLU A 1 603 ? -17.967 -29.655 11.088 1.00 75.62 603 GLU A O 1
ATOM 4784 N N . GLU A 1 604 ? -18.492 -31.179 9.550 1.00 73.19 604 GLU A N 1
ATOM 4785 C CA . GLU A 1 604 ? -19.933 -31.208 9.861 1.00 73.19 604 GLU A CA 1
ATOM 4786 C C . GLU A 1 604 ? -20.214 -31.627 11.317 1.00 73.19 604 GLU A C 1
ATOM 4788 O O . GLU A 1 604 ? -21.234 -31.247 11.896 1.00 73.19 604 GLU A O 1
ATOM 4793 N N . GLN A 1 605 ? -19.303 -32.408 11.911 1.00 68.56 605 GLN A N 1
ATOM 4794 C CA . GLN A 1 605 ? -19.343 -32.838 13.307 1.00 68.56 605 GLN A CA 1
ATOM 4795 C C . GLN A 1 605 ? -18.003 -32.519 13.994 1.00 68.56 605 GLN A C 1
ATOM 4797 O O . GLN A 1 605 ? -17.055 -33.302 13.858 1.00 68.56 605 GLN A O 1
ATOM 4802 N N . PRO A 1 606 ? -17.918 -31.406 14.749 1.00 69.88 606 PRO A N 1
ATOM 4803 C CA . PRO A 1 606 ? -16.709 -31.024 15.470 1.00 69.88 606 PRO A CA 1
ATOM 4804 C C . PRO A 1 606 ? -16.213 -32.122 16.423 1.00 69.88 606 PRO A C 1
ATOM 4806 O O . PRO A 1 606 ? -16.987 -32.689 17.197 1.00 69.88 606 PRO A O 1
ATOM 4809 N N . GLY A 1 607 ? -14.916 -32.411 16.393 1.00 72.12 607 GLY A N 1
ATOM 4810 C CA . GLY A 1 607 ? -14.252 -33.476 17.142 1.00 72.12 607 GLY A CA 1
ATOM 4811 C C . GLY A 1 607 ? -14.352 -34.869 16.509 1.00 72.12 607 GLY A C 1
ATOM 4812 O O . GLY A 1 607 ? -13.860 -35.830 17.112 1.00 72.12 607 GLY A O 1
ATOM 4813 N N . SER A 1 608 ? -14.965 -35.008 15.327 1.00 80.81 608 SER A N 1
ATOM 4814 C CA . SER A 1 608 ? -15.073 -36.297 14.634 1.00 80.81 608 SER A CA 1
ATOM 4815 C C . SER A 1 608 ? -13.711 -36.825 14.169 1.00 80.81 608 SER A C 1
ATOM 4817 O O . SER A 1 608 ? -12.770 -36.075 13.914 1.00 80.81 608 SER A O 1
ATOM 4819 N N . GLU A 1 609 ? -13.600 -38.145 14.007 1.00 84.00 609 GLU A N 1
ATOM 4820 C CA . GLU A 1 609 ? -12.369 -38.771 13.502 1.00 84.00 609 GLU A CA 1
ATOM 4821 C C . GLU A 1 609 ? -12.027 -38.315 12.071 1.00 84.00 609 GLU A C 1
ATOM 4823 O O . GLU A 1 609 ? -10.858 -38.216 11.697 1.00 84.00 609 GLU A O 1
ATOM 4828 N N . ALA A 1 610 ? -13.051 -37.989 11.274 1.00 84.19 610 ALA A N 1
ATOM 4829 C CA . ALA A 1 610 ? -12.881 -37.454 9.929 1.00 84.19 610 ALA A CA 1
ATOM 4830 C C . ALA A 1 610 ? -12.228 -36.064 9.952 1.00 84.19 610 ALA A C 1
ATOM 4832 O O . ALA A 1 610 ? -11.232 -35.855 9.258 1.00 84.19 610 ALA A O 1
ATOM 4833 N N . GLU A 1 611 ? -12.726 -35.150 10.792 1.00 83.56 611 GLU A N 1
ATOM 4834 C CA . GLU A 1 611 ? -12.128 -33.824 10.985 1.00 83.56 611 GLU A CA 1
ATOM 4835 C C . GLU A 1 611 ? -10.683 -33.936 11.486 1.00 83.56 611 GLU A C 1
ATOM 4837 O O . GLU A 1 611 ? -9.779 -33.342 10.898 1.00 83.56 611 GLU A O 1
ATOM 4842 N N . LYS A 1 612 ? -10.429 -34.767 12.507 1.00 84.44 612 LYS A N 1
ATOM 4843 C CA . LYS A 1 612 ? -9.074 -34.987 13.048 1.00 84.44 612 LYS A CA 1
ATOM 4844 C C . LYS A 1 612 ? -8.096 -35.459 11.975 1.00 84.44 612 LYS A C 1
ATOM 4846 O O . LYS A 1 612 ? -6.976 -34.954 11.885 1.00 84.44 612 LYS A O 1
ATOM 4851 N N . LYS A 1 613 ? -8.512 -36.405 11.128 1.00 88.75 613 LYS A N 1
ATOM 4852 C CA . LYS A 1 613 ? -7.696 -36.908 10.013 1.00 88.75 613 LYS A CA 1
ATOM 4853 C C . LYS A 1 613 ? -7.461 -35.840 8.942 1.00 88.75 613 LYS A C 1
ATOM 4855 O O . LYS A 1 613 ? -6.379 -35.804 8.352 1.00 88.75 613 LYS A O 1
ATOM 4860 N N . SER A 1 614 ? -8.450 -34.989 8.677 1.00 89.06 614 SER A N 1
ATOM 4861 C CA . SER A 1 614 ? -8.322 -33.863 7.748 1.00 89.06 614 SER A CA 1
ATOM 4862 C C . SER A 1 614 ? -7.353 -32.804 8.261 1.00 89.06 614 SER A C 1
ATOM 4864 O O . SER A 1 614 ? -6.435 -32.435 7.531 1.00 89.06 614 SER A O 1
ATOM 4866 N N . LEU A 1 615 ? -7.484 -32.398 9.524 1.00 89.25 615 LEU A N 1
ATOM 4867 C CA . LEU A 1 615 ? -6.588 -31.442 10.177 1.00 89.25 615 LEU A CA 1
ATOM 4868 C C . LEU A 1 615 ? -5.155 -31.962 10.255 1.00 89.25 615 LEU A C 1
ATOM 4870 O O . LEU A 1 615 ? -4.223 -31.247 9.899 1.00 89.25 615 LEU A O 1
ATOM 4874 N N . LYS A 1 616 ? -4.971 -33.228 10.647 1.00 91.00 616 LYS A N 1
ATOM 4875 C CA . LYS A 1 616 ? -3.644 -33.851 10.695 1.00 91.00 616 LYS A CA 1
ATOM 4876 C C . LYS A 1 616 ? -2.963 -33.831 9.326 1.00 91.00 616 LYS A C 1
ATOM 4878 O O . LYS A 1 616 ? -1.822 -33.398 9.225 1.00 91.00 616 LYS A O 1
ATOM 4883 N N . TRP A 1 617 ? -3.674 -34.254 8.278 1.00 94.50 617 TRP A N 1
ATOM 4884 C CA . TRP A 1 617 ? -3.150 -34.197 6.911 1.00 94.50 617 TRP A CA 1
ATOM 4885 C C . TRP A 1 617 ? -2.801 -32.762 6.497 1.00 94.50 617 TRP A C 1
ATOM 4887 O O . TRP A 1 617 ? -1.754 -32.548 5.889 1.00 94.50 617 TRP A O 1
ATOM 4897 N N . PHE A 1 618 ? -3.641 -31.783 6.848 1.00 95.62 618 PHE A N 1
ATOM 4898 C CA . PHE A 1 618 ? -3.379 -30.381 6.537 1.00 95.62 618 PHE A CA 1
ATOM 4899 C C . PHE A 1 618 ? -2.103 -29.882 7.227 1.00 95.62 618 PHE A C 1
ATOM 4901 O O . PHE A 1 618 ? -1.237 -29.341 6.550 1.00 95.62 618 PHE A O 1
ATOM 4908 N N . HIS A 1 619 ? -1.934 -30.126 8.532 1.00 93.81 619 HIS A N 1
ATOM 4909 C CA . HIS A 1 619 ? -0.737 -29.708 9.278 1.00 93.81 619 HIS A CA 1
ATOM 4910 C C . HIS A 1 619 ? 0.545 -30.415 8.812 1.00 93.81 619 HIS A C 1
ATOM 4912 O O . HIS A 1 619 ? 1.620 -29.827 8.889 1.00 93.81 619 HIS A O 1
ATOM 4918 N N . GLU A 1 620 ? 0.449 -31.654 8.322 1.00 94.69 620 GLU A N 1
ATOM 4919 C CA . GLU A 1 620 ? 1.582 -32.385 7.733 1.00 94.69 620 GLU A CA 1
ATOM 4920 C C . GLU A 1 620 ? 1.944 -31.868 6.330 1.00 94.69 620 GLU A C 1
ATOM 4922 O O . GLU A 1 620 ? 3.123 -31.811 5.982 1.00 94.69 620 GLU A O 1
ATOM 4927 N N . THR A 1 621 ? 0.945 -31.478 5.532 1.00 96.69 621 THR A N 1
ATOM 4928 C CA . THR A 1 621 ? 1.127 -31.029 4.137 1.00 96.69 621 THR A CA 1
ATOM 4929 C C . THR A 1 621 ? 1.522 -29.553 4.052 1.00 96.69 621 THR A C 1
ATOM 4931 O O . THR A 1 621 ? 2.369 -29.178 3.244 1.00 96.69 621 THR A O 1
ATOM 4934 N N . PHE A 1 622 ? 0.930 -28.718 4.905 1.00 97.12 622 PHE A N 1
ATOM 4935 C CA . PHE A 1 622 ? 1.127 -27.271 4.966 1.00 97.12 622 PHE A CA 1
ATOM 4936 C C . PHE A 1 622 ? 1.523 -26.851 6.388 1.00 97.12 622 PHE A C 1
ATOM 4938 O O . PHE A 1 622 ? 0.750 -26.166 7.059 1.00 97.12 622 PHE A O 1
ATOM 4945 N N . PRO A 1 623 ? 2.702 -27.265 6.886 1.00 94.88 623 PRO A N 1
ATOM 4946 C CA . PRO A 1 623 ? 3.136 -26.902 8.228 1.00 94.88 623 PRO A CA 1
ATOM 4947 C C . PRO A 1 623 ? 3.352 -25.392 8.330 1.00 94.88 623 PRO A C 1
ATOM 4949 O O . PRO A 1 623 ? 3.805 -24.763 7.378 1.00 94.88 623 PRO A O 1
ATOM 4952 N N . GLU A 1 624 ? 3.098 -24.814 9.506 1.00 91.12 624 GLU A N 1
ATOM 4953 C CA . GLU A 1 624 ? 3.270 -23.370 9.702 1.00 91.12 624 GLU A CA 1
ATOM 4954 C C . GLU A 1 624 ? 4.716 -22.914 9.455 1.00 91.12 624 GLU A C 1
ATOM 4956 O O . GLU A 1 624 ? 4.969 -21.856 8.879 1.00 91.12 624 GLU A O 1
ATOM 4961 N N . LEU A 1 625 ? 5.682 -23.707 9.934 1.00 89.19 625 LEU A N 1
ATOM 4962 C CA . LEU A 1 625 ? 7.087 -23.328 9.951 1.00 89.19 625 LEU A CA 1
ATOM 4963 C C . LEU A 1 625 ? 7.995 -24.446 9.445 1.00 89.19 625 LEU A C 1
ATOM 4965 O O . LEU A 1 625 ? 7.887 -25.599 9.860 1.00 89.19 625 LEU A O 1
ATOM 4969 N N . VAL A 1 626 ? 8.978 -24.066 8.631 1.00 87.00 626 VAL A N 1
ATOM 4970 C CA . VAL A 1 626 ? 10.078 -24.917 8.172 1.00 87.00 626 VAL A CA 1
ATOM 4971 C C . VAL A 1 626 ? 11.393 -24.258 8.577 1.00 87.00 626 VAL A C 1
ATOM 4973 O O . VAL A 1 626 ? 11.717 -23.149 8.159 1.00 87.00 626 VAL A O 1
ATOM 4976 N N . GLY A 1 627 ? 12.160 -24.920 9.448 1.00 81.06 627 GLY A N 1
ATOM 4977 C CA . GLY A 1 627 ? 13.428 -24.366 9.939 1.00 81.06 627 GLY A CA 1
ATOM 4978 C C . GLY A 1 627 ? 13.274 -23.092 10.787 1.00 81.06 627 GLY A C 1
ATOM 4979 O O . GLY A 1 627 ? 14.171 -22.256 10.778 1.00 81.06 627 GLY A O 1
ATOM 4980 N N . GLY A 1 628 ? 12.143 -22.922 11.486 1.00 79.00 628 GLY A N 1
ATOM 4981 C CA . GLY A 1 628 ? 11.854 -21.735 12.308 1.00 79.00 628 GLY A CA 1
ATOM 4982 C C . GLY A 1 628 ? 11.375 -20.507 11.522 1.00 79.00 628 GLY A C 1
ATOM 4983 O O . GLY A 1 628 ? 11.348 -19.405 12.065 1.00 79.00 628 GLY A O 1
ATOM 4984 N N . ARG A 1 629 ? 11.014 -20.672 10.245 1.00 83.19 629 ARG A N 1
ATOM 4985 C CA . ARG A 1 629 ? 10.503 -19.614 9.360 1.00 83.19 629 ARG A CA 1
ATOM 4986 C C . ARG A 1 629 ? 9.208 -20.059 8.692 1.00 83.19 629 ARG A C 1
ATOM 4988 O O . ARG A 1 629 ? 9.005 -21.260 8.569 1.00 83.19 629 ARG A O 1
ATOM 4995 N N . ASP A 1 630 ? 8.378 -19.104 8.270 1.00 89.12 630 ASP A N 1
ATOM 4996 C CA . ASP A 1 630 ? 7.142 -19.384 7.524 1.00 89.12 630 ASP A CA 1
ATOM 4997 C C . ASP A 1 630 ? 7.390 -20.319 6.333 1.00 89.12 630 ASP A C 1
ATOM 4999 O O . ASP A 1 630 ? 8.468 -20.292 5.730 1.00 89.12 630 ASP A O 1
ATOM 5003 N N . LEU A 1 631 ? 6.385 -21.143 6.025 1.00 92.19 631 LEU A N 1
ATOM 5004 C CA . LEU A 1 631 ? 6.413 -22.117 4.938 1.00 92.19 631 LEU A CA 1
ATOM 5005 C C . LEU A 1 631 ? 6.854 -21.469 3.604 1.00 92.19 631 LEU A C 1
ATOM 5007 O O . LEU A 1 631 ? 6.162 -20.578 3.101 1.00 92.19 631 LEU A O 1
ATOM 5011 N N . PRO A 1 632 ? 7.986 -21.914 3.023 1.00 92.19 632 PRO A N 1
ATOM 5012 C CA . PRO A 1 632 ? 8.474 -21.436 1.732 1.00 92.19 632 PRO A CA 1
ATOM 5013 C C . PRO A 1 632 ? 7.451 -21.603 0.600 1.00 92.19 632 PRO A C 1
ATOM 5015 O O . PRO A 1 632 ? 6.782 -22.634 0.497 1.00 92.19 632 PRO A O 1
ATOM 5018 N N . GLY A 1 633 ? 7.376 -20.619 -0.293 1.00 93.31 633 GLY A N 1
ATOM 5019 C CA . GLY A 1 633 ? 6.489 -20.598 -1.451 1.00 93.31 633 GLY A CA 1
ATOM 5020 C C . GLY A 1 633 ? 6.707 -21.771 -2.404 1.00 93.31 633 GLY A C 1
ATOM 5021 O O . GLY A 1 633 ? 5.733 -22.381 -2.839 1.00 93.31 633 GLY A O 1
ATOM 5022 N N . SER A 1 634 ? 7.956 -22.166 -2.673 1.00 93.19 634 SER A N 1
ATOM 5023 C CA . SER A 1 634 ? 8.244 -23.339 -3.517 1.00 93.19 634 SER A CA 1
ATOM 5024 C C . SER A 1 634 ? 7.693 -24.640 -2.926 1.00 93.19 634 SER A C 1
ATOM 5026 O O . SER A 1 634 ? 7.237 -25.514 -3.666 1.00 93.19 634 SER A O 1
ATOM 5028 N N . LEU A 1 635 ? 7.676 -24.760 -1.594 1.00 95.75 635 LEU A N 1
ATOM 5029 C CA . LEU A 1 635 ? 7.091 -25.910 -0.907 1.00 95.75 635 LEU A CA 1
ATOM 5030 C C . LEU A 1 635 ? 5.563 -25.860 -0.920 1.00 95.75 635 LEU A C 1
ATOM 5032 O O . LEU A 1 635 ? 4.948 -26.909 -1.082 1.00 95.75 635 LEU A O 1
ATOM 5036 N N . ILE A 1 636 ? 4.951 -24.673 -0.830 1.00 97.25 636 ILE A N 1
ATOM 5037 C CA . ILE A 1 636 ? 3.498 -24.503 -1.014 1.00 97.25 636 ILE A CA 1
ATOM 5038 C C . ILE A 1 636 ? 3.092 -24.955 -2.417 1.00 97.25 636 ILE A C 1
ATOM 5040 O O . ILE A 1 636 ? 2.177 -25.763 -2.557 1.00 97.25 636 ILE A O 1
ATOM 5044 N N . VAL A 1 637 ? 3.793 -24.478 -3.452 1.00 96.81 637 VAL A N 1
ATOM 5045 C CA . VAL A 1 637 ? 3.525 -24.843 -4.853 1.00 96.81 637 VAL A CA 1
ATOM 5046 C C . VAL A 1 637 ? 3.621 -26.352 -5.036 1.00 96.81 637 VAL A C 1
ATOM 5048 O O . VAL A 1 637 ? 2.676 -26.974 -5.519 1.00 96.81 637 VAL A O 1
ATOM 5051 N N . LYS A 1 638 ? 4.726 -26.947 -4.572 1.00 97.12 638 LYS A N 1
ATOM 5052 C CA . LYS A 1 638 ? 4.938 -28.394 -4.633 1.00 97.12 638 LYS A CA 1
ATOM 5053 C C . LYS A 1 638 ? 3.826 -29.164 -3.915 1.00 97.12 638 LYS A C 1
ATOM 5055 O O . LYS A 1 638 ? 3.292 -30.119 -4.471 1.00 97.12 638 LYS A O 1
ATOM 5060 N N . ALA A 1 639 ? 3.455 -28.742 -2.708 1.00 97.56 639 ALA A N 1
ATOM 5061 C CA . ALA A 1 639 ? 2.418 -29.398 -1.922 1.00 97.56 639 ALA A CA 1
ATOM 5062 C C . ALA A 1 639 ? 1.042 -29.331 -2.606 1.00 97.56 639 ALA A C 1
ATOM 5064 O O . ALA A 1 639 ? 0.318 -30.326 -2.600 1.00 97.56 639 ALA A O 1
ATOM 5065 N N . ILE A 1 640 ? 0.689 -28.203 -3.232 1.00 97.62 640 ILE A N 1
ATOM 5066 C CA . ILE A 1 640 ? -0.563 -28.067 -3.995 1.00 97.62 640 ILE A CA 1
ATOM 5067 C C . ILE A 1 640 ? -0.540 -28.960 -5.241 1.00 97.62 640 ILE A C 1
ATOM 5069 O O . ILE A 1 640 ? -1.523 -29.654 -5.512 1.00 97.62 640 ILE A O 1
ATOM 5073 N N . ASP A 1 641 ? 0.574 -28.997 -5.971 1.00 96.19 641 ASP A N 1
ATOM 5074 C CA . ASP A 1 641 ? 0.721 -29.836 -7.165 1.00 96.19 641 ASP A CA 1
ATOM 5075 C C . ASP A 1 641 ? 0.587 -31.326 -6.846 1.00 96.19 641 ASP A C 1
ATOM 5077 O O . ASP A 1 641 ? -0.193 -32.033 -7.484 1.00 96.19 641 ASP A O 1
ATOM 5081 N N . GLU A 1 642 ? 1.268 -31.795 -5.801 1.00 97.50 642 GLU A N 1
ATOM 5082 C CA . GLU A 1 642 ? 1.228 -33.198 -5.374 1.00 97.50 642 GLU A CA 1
ATOM 5083 C C . GLU A 1 642 ? -0.134 -33.607 -4.782 1.00 97.50 642 GLU A C 1
ATOM 5085 O O . GLU A 1 642 ? -0.459 -34.794 -4.748 1.00 97.50 642 GLU A O 1
ATOM 5090 N N . ASN A 1 643 ? -0.957 -32.646 -4.342 1.00 96.75 643 ASN A N 1
ATOM 5091 C CA . ASN A 1 643 ? -2.218 -32.908 -3.641 1.00 96.75 643 ASN A CA 1
ATOM 5092 C C . ASN A 1 643 ? -3.455 -32.302 -4.316 1.00 96.75 643 ASN A C 1
ATOM 5094 O O . ASN A 1 643 ? -4.495 -32.197 -3.671 1.00 96.75 643 ASN A O 1
ATOM 5098 N N . THR A 1 644 ? -3.394 -31.940 -5.600 1.00 94.75 644 THR A N 1
ATOM 5099 C CA . THR A 1 644 ? -4.484 -31.226 -6.294 1.00 94.75 644 THR A CA 1
ATOM 5100 C C . THR A 1 644 ? -5.854 -31.905 -6.137 1.00 94.75 644 THR A C 1
ATOM 5102 O O . THR A 1 644 ? -6.795 -31.279 -5.654 1.00 94.75 644 THR A O 1
ATOM 5105 N N . ALA A 1 645 ? -5.961 -33.200 -6.455 1.00 93.31 645 ALA A N 1
ATOM 5106 C CA . ALA A 1 645 ? -7.223 -33.939 -6.327 1.00 93.31 645 ALA A CA 1
ATOM 5107 C C . ALA A 1 645 ? -7.695 -34.050 -4.866 1.00 93.31 645 ALA A C 1
ATOM 5109 O O . ALA A 1 645 ? -8.888 -33.977 -4.578 1.00 93.31 645 ALA A O 1
ATOM 5110 N N . THR A 1 646 ? -6.752 -34.200 -3.933 1.00 92.94 646 THR A N 1
ATOM 5111 C CA . THR A 1 646 ? -7.043 -34.267 -2.497 1.00 92.94 646 THR A CA 1
ATOM 5112 C C . THR A 1 646 ? -7.569 -32.931 -1.978 1.00 92.94 646 THR A C 1
ATOM 5114 O O . THR A 1 646 ? -8.502 -32.925 -1.182 1.00 92.94 646 THR A O 1
ATOM 5117 N N . ILE A 1 647 ? -7.001 -31.809 -2.426 1.00 93.81 647 ILE A N 1
ATOM 5118 C CA . ILE A 1 647 ? -7.457 -30.459 -2.073 1.00 93.81 647 ILE A CA 1
ATOM 5119 C C . ILE A 1 647 ? -8.877 -30.248 -2.596 1.00 93.81 647 ILE A C 1
ATOM 5121 O O . ILE A 1 647 ? -9.755 -29.912 -1.809 1.00 93.81 647 ILE A O 1
ATOM 5125 N N . ASP A 1 648 ? -9.130 -30.540 -3.872 1.00 90.94 648 ASP A N 1
ATOM 5126 C CA . ASP A 1 648 ? -10.459 -30.372 -4.477 1.00 90.94 648 ASP A CA 1
ATOM 5127 C C . ASP A 1 648 ? -11.532 -31.232 -3.784 1.00 90.94 648 ASP A C 1
ATOM 5129 O O . ASP A 1 648 ? -12.692 -30.839 -3.699 1.00 90.94 648 ASP A O 1
ATOM 5133 N N . GLN A 1 649 ? -11.153 -32.403 -3.260 1.00 88.81 649 GLN A N 1
ATOM 5134 C CA . GLN A 1 649 ? -12.059 -33.266 -2.502 1.00 88.81 649 GLN A CA 1
ATOM 5135 C C . GLN A 1 649 ? -12.260 -32.797 -1.053 1.00 88.81 649 GLN A C 1
ATOM 5137 O O . GLN A 1 649 ? -13.348 -32.953 -0.498 1.00 88.81 649 GLN A O 1
ATOM 5142 N N . ARG A 1 650 ? -11.197 -32.317 -0.397 1.00 87.56 650 ARG A N 1
ATOM 5143 C CA . ARG A 1 650 ? -11.205 -32.026 1.044 1.00 87.56 650 ARG A CA 1
ATOM 5144 C C . ARG A 1 650 ? -11.615 -30.605 1.380 1.00 87.56 650 ARG A C 1
ATOM 5146 O O . ARG A 1 650 ? -12.003 -30.385 2.517 1.00 87.56 650 ARG A O 1
ATOM 5153 N N . PHE A 1 651 ? -11.500 -29.658 0.463 1.00 89.88 651 PHE A N 1
ATOM 5154 C CA . PHE A 1 651 ? -11.843 -28.265 0.715 1.00 89.88 651 PHE A CA 1
ATOM 5155 C C . PHE A 1 651 ? -13.240 -28.021 0.162 1.00 89.88 651 PHE A C 1
ATOM 5157 O O . PHE A 1 651 ? -13.483 -28.171 -1.032 1.00 89.88 651 PHE A O 1
ATOM 5164 N N . VAL A 1 652 ? -14.165 -27.665 1.045 1.00 85.25 652 VAL A N 1
ATOM 5165 C CA . VAL A 1 652 ? -15.570 -27.428 0.712 1.00 85.25 652 VAL A CA 1
ATOM 5166 C C . VAL A 1 652 ? -15.950 -26.002 1.081 1.00 85.25 652 VAL A C 1
ATOM 5168 O O . VAL A 1 652 ? -15.662 -25.538 2.183 1.00 85.25 652 VAL A O 1
ATOM 5171 N N . ASP A 1 653 ? -16.608 -25.299 0.161 1.00 82.38 653 ASP A N 1
ATOM 5172 C CA . ASP A 1 653 ? -17.178 -23.987 0.455 1.00 82.38 653 ASP A CA 1
ATOM 5173 C C . ASP A 1 653 ? -18.433 -24.161 1.319 1.00 82.38 653 ASP A C 1
ATOM 5175 O O . ASP A 1 653 ? -19.434 -24.760 0.912 1.00 82.38 653 ASP A O 1
ATOM 5179 N N . SER A 1 654 ? -18.394 -23.619 2.532 1.00 74.62 654 SER A N 1
ATOM 5180 C CA . SER A 1 654 ? -19.584 -23.438 3.355 1.00 74.62 654 SER A CA 1
ATOM 5181 C C . SER A 1 654 ? -20.427 -22.271 2.827 1.00 74.62 654 SER A C 1
ATOM 5183 O O . SER A 1 654 ? -19.950 -21.390 2.113 1.00 74.62 654 SER A O 1
ATOM 5185 N N . LYS A 1 655 ? -21.715 -22.240 3.189 1.00 69.88 655 LYS A N 1
ATOM 5186 C CA . LYS A 1 655 ? -22.652 -21.210 2.702 1.00 69.88 655 LYS A CA 1
ATOM 5187 C C . LYS A 1 655 ? -22.488 -19.837 3.365 1.00 69.88 655 LYS A C 1
ATOM 5189 O O . LYS A 1 655 ? -23.126 -18.891 2.912 1.00 69.88 655 LYS A O 1
ATOM 5194 N N . THR A 1 656 ? -21.691 -19.719 4.428 1.00 78.19 656 THR A N 1
ATOM 5195 C CA . THR A 1 656 ? -21.625 -18.497 5.240 1.00 78.19 656 THR A CA 1
ATOM 5196 C C . THR A 1 656 ? -20.236 -17.866 5.140 1.00 78.19 656 THR A C 1
ATOM 5198 O O . THR A 1 656 ? -19.271 -18.474 5.604 1.00 78.19 656 THR A O 1
ATOM 5201 N N . PRO A 1 657 ? -20.114 -16.651 4.574 1.00 85.19 657 PRO A N 1
ATOM 5202 C CA . PRO A 1 657 ? -18.862 -15.902 4.575 1.00 85.19 657 PRO A CA 1
ATOM 5203 C C . PRO A 1 657 ? -18.361 -15.652 6.002 1.00 85.19 657 PRO A C 1
ATOM 5205 O O . PRO A 1 657 ? -19.152 -15.336 6.892 1.00 85.19 657 PRO A O 1
ATOM 5208 N N . GLY A 1 658 ? -17.054 -15.787 6.216 1.00 89.31 658 GLY A N 1
ATOM 5209 C CA . GLY A 1 658 ? -16.384 -15.437 7.462 1.00 89.31 658 GLY A CA 1
ATOM 5210 C C . GLY A 1 658 ? -15.688 -14.076 7.395 1.00 89.31 658 GLY A C 1
ATOM 5211 O O . GLY A 1 658 ? -15.791 -13.335 6.415 1.00 89.31 658 GLY A O 1
ATOM 5212 N N . VAL A 1 659 ? -14.926 -13.771 8.449 1.00 93.44 659 VAL A N 1
ATOM 5213 C CA . VAL A 1 659 ? -14.163 -12.516 8.563 1.00 93.44 659 VAL A CA 1
ATOM 5214 C C . VAL A 1 659 ? -13.118 -12.397 7.449 1.00 93.44 659 VAL A C 1
ATOM 5216 O O . VAL A 1 659 ? -12.902 -11.307 6.930 1.00 93.44 659 VAL A O 1
ATOM 5219 N N . LEU A 1 660 ? -12.481 -13.502 7.035 1.00 95.19 660 LEU A N 1
ATOM 5220 C CA . LEU A 1 660 ? -11.486 -13.462 5.954 1.00 95.19 660 LEU A CA 1
ATOM 5221 C C . LEU A 1 660 ? -12.101 -13.057 4.610 1.00 95.19 660 LEU A C 1
ATOM 5223 O O . LEU A 1 660 ? -11.477 -12.316 3.855 1.00 95.19 660 LEU A O 1
ATOM 5227 N N . GLU A 1 661 ? -13.325 -13.497 4.309 1.00 93.31 661 GLU A N 1
ATOM 5228 C CA . GLU A 1 661 ? -14.031 -13.071 3.097 1.00 93.31 661 GLU A CA 1
ATOM 5229 C C . GLU A 1 661 ? -14.434 -11.599 3.153 1.00 93.31 661 GLU A C 1
ATOM 5231 O O . GLU A 1 661 ? -14.380 -10.922 2.129 1.00 93.31 661 GLU A O 1
ATOM 5236 N N . ALA A 1 662 ? -14.834 -11.097 4.326 1.00 90.94 662 ALA A N 1
ATOM 5237 C CA . ALA A 1 662 ? -15.124 -9.678 4.506 1.00 90.94 662 ALA A CA 1
ATOM 5238 C C . ALA A 1 662 ? -13.868 -8.823 4.276 1.00 90.94 662 ALA A C 1
ATOM 5240 O O . ALA A 1 662 ? -13.920 -7.875 3.494 1.00 90.94 662 ALA A O 1
ATOM 5241 N N . LEU A 1 663 ? -12.734 -9.221 4.861 1.00 91.94 663 LEU A N 1
ATOM 5242 C CA . LEU A 1 663 ? -11.446 -8.545 4.690 1.00 91.94 663 LEU A CA 1
ATOM 5243 C C . LEU A 1 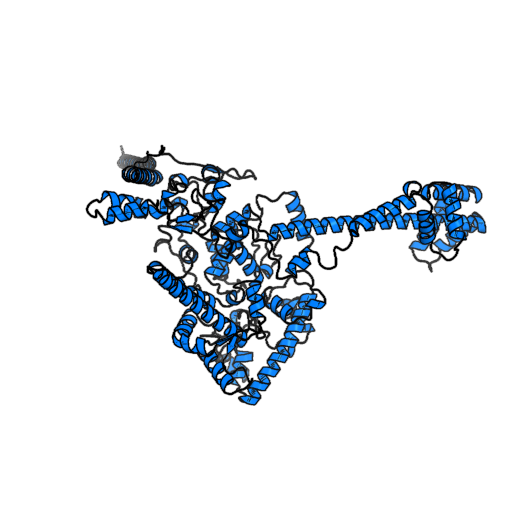663 ? -10.986 -8.515 3.231 1.00 91.94 663 LEU A C 1
ATOM 5245 O O . LEU A 1 663 ? -10.646 -7.452 2.727 1.00 91.94 663 LEU A O 1
ATOM 5249 N N . GLU A 1 664 ? -11.008 -9.655 2.538 1.00 88.88 664 GLU A N 1
ATOM 5250 C CA . GLU A 1 664 ? -10.596 -9.734 1.128 1.00 88.88 664 GLU A CA 1
ATOM 5251 C C . GLU A 1 664 ? -11.554 -8.991 0.188 1.00 88.88 664 GLU A C 1
ATOM 5253 O O . GLU A 1 664 ? -11.137 -8.467 -0.843 1.00 88.88 664 GLU A O 1
ATOM 5258 N N . ARG A 1 665 ? -12.842 -8.906 0.537 1.00 86.62 665 ARG A N 1
ATOM 5259 C CA . ARG A 1 665 ? -13.811 -8.104 -0.219 1.00 86.62 665 ARG A CA 1
ATOM 5260 C C . ARG A 1 665 ? -13.540 -6.605 -0.076 1.00 86.62 665 ARG A C 1
ATOM 5262 O O . ARG A 1 665 ? -13.704 -5.873 -1.048 1.00 86.62 665 ARG A O 1
ATOM 5269 N N . GLU A 1 666 ? -13.173 -6.154 1.121 1.00 80.31 666 GLU A N 1
ATOM 5270 C CA . GLU A 1 666 ? -12.908 -4.740 1.416 1.00 80.31 666 GLU A CA 1
ATOM 5271 C C . GLU A 1 666 ? -11.517 -4.292 0.956 1.00 80.31 666 GLU A C 1
ATOM 5273 O O . GLU A 1 666 ? -11.368 -3.196 0.417 1.00 80.31 666 GLU A O 1
ATOM 5278 N N . GLN A 1 667 ? -10.505 -5.140 1.142 1.00 83.75 667 GLN A N 1
ATOM 5279 C CA . GLN A 1 667 ? -9.116 -4.898 0.761 1.00 83.75 667 GLN A CA 1
ATOM 5280 C C . GLN A 1 667 ? -8.540 -6.145 0.072 1.00 83.75 667 GLN A C 1
ATOM 5282 O O . GLN A 1 667 ? -7.918 -6.989 0.726 1.00 83.75 667 GLN A O 1
ATOM 5287 N N . PRO A 1 668 ? -8.723 -6.272 -1.255 1.00 85.12 668 PRO A N 1
ATOM 5288 C CA . PRO A 1 668 ? -8.219 -7.415 -2.007 1.00 85.12 668 PRO A CA 1
ATOM 5289 C C . PRO A 1 668 ? -6.708 -7.599 -1.847 1.00 85.12 668 PRO A C 1
ATOM 5291 O O . PRO A 1 668 ? -5.928 -6.670 -2.062 1.00 85.12 668 PRO A O 1
ATOM 5294 N N . GLY A 1 669 ? -6.294 -8.814 -1.496 1.00 88.38 669 GLY A N 1
ATOM 5295 C CA . GLY A 1 669 ? -4.899 -9.191 -1.283 1.00 88.38 669 GLY A CA 1
ATOM 5296 C C . GLY A 1 669 ? -4.367 -8.926 0.128 1.00 88.38 669 GLY A C 1
ATOM 5297 O O . GLY A 1 669 ? -3.234 -9.329 0.409 1.00 88.38 669 GLY A O 1
ATOM 5298 N N . LEU A 1 670 ? -5.152 -8.318 1.027 1.00 92.25 670 LEU A N 1
ATOM 5299 C CA . LEU A 1 670 ? -4.727 -8.012 2.397 1.00 92.25 670 LEU A CA 1
ATOM 5300 C C . LEU A 1 670 ? -4.265 -9.263 3.152 1.00 92.25 670 LEU A C 1
ATOM 5302 O O . LEU A 1 670 ? -3.194 -9.242 3.755 1.00 92.25 670 LEU A O 1
ATOM 5306 N N . VAL A 1 671 ? -5.025 -10.362 3.118 1.00 95.19 671 VAL A N 1
ATOM 5307 C CA . VAL A 1 671 ? -4.676 -11.579 3.868 1.00 95.19 671 VAL A CA 1
ATOM 5308 C C . VAL A 1 671 ? -3.373 -12.152 3.331 1.00 95.19 671 VAL A C 1
ATOM 5310 O O . VAL A 1 671 ? -2.461 -12.440 4.103 1.00 95.19 671 VAL A O 1
ATOM 5313 N N . SER A 1 672 ? -3.248 -12.246 2.005 1.00 93.75 672 SER A N 1
ATOM 5314 C CA . SER A 1 672 ? -2.025 -12.736 1.362 1.00 93.75 672 SER A CA 1
ATOM 5315 C C . SER A 1 672 ? -0.801 -11.850 1.629 1.00 93.75 672 SER A C 1
ATOM 5317 O O . SER A 1 672 ? 0.312 -12.370 1.645 1.00 93.75 672 SER A O 1
ATOM 5319 N N . SER A 1 673 ? -0.992 -10.557 1.930 1.00 92.88 673 SER A N 1
ATOM 5320 C CA . SER A 1 673 ? 0.108 -9.629 2.236 1.00 92.88 673 SER A CA 1
ATOM 5321 C C . SER A 1 673 ? 0.838 -9.921 3.553 1.00 92.88 673 SER A C 1
ATOM 5323 O O . SER A 1 673 ? 1.921 -9.411 3.828 1.00 92.88 673 SER A O 1
ATOM 5325 N N . PHE A 1 674 ? 0.263 -10.768 4.410 1.00 94.19 674 PHE A N 1
ATOM 5326 C CA . PHE A 1 674 ? 0.940 -11.251 5.615 1.00 94.19 674 PHE A CA 1
ATOM 5327 C C . PHE A 1 674 ? 1.689 -12.574 5.388 1.00 94.19 674 PHE A C 1
ATOM 5329 O O . PHE A 1 674 ? 2.420 -13.007 6.280 1.00 94.19 674 PHE A O 1
ATOM 5336 N N . TYR A 1 675 ? 1.548 -13.195 4.205 1.00 93.88 675 TYR A N 1
ATOM 5337 C CA . TYR A 1 675 ? 2.148 -14.488 3.857 1.00 93.88 675 TYR A CA 1
ATOM 5338 C C . TYR A 1 675 ? 2.760 -14.479 2.461 1.00 93.88 675 TYR A C 1
ATOM 5340 O O . TYR A 1 675 ? 2.205 -14.992 1.485 1.00 93.88 675 TYR A O 1
ATOM 5348 N N . SER A 1 676 ? 3.982 -13.979 2.382 1.00 89.50 676 SER A N 1
ATOM 5349 C CA . SER A 1 676 ? 4.703 -13.828 1.123 1.00 89.50 676 SER A CA 1
ATOM 5350 C C . SER A 1 676 ? 4.941 -15.157 0.381 1.00 89.50 676 SER A C 1
ATOM 5352 O O . SER A 1 676 ? 4.990 -15.179 -0.846 1.00 89.50 676 SER A O 1
ATOM 5354 N N . GLY A 1 677 ? 5.000 -16.294 1.090 1.00 92.56 677 GLY A N 1
ATOM 5355 C CA . GLY A 1 677 ? 5.046 -17.626 0.467 1.00 92.56 677 GLY A CA 1
ATOM 5356 C C . GLY A 1 677 ? 3.791 -17.958 -0.356 1.00 92.56 677 GLY A C 1
ATOM 5357 O O . GLY A 1 677 ? 3.884 -18.579 -1.413 1.00 92.56 677 GLY A O 1
ATOM 5358 N N . PHE A 1 678 ? 2.612 -17.485 0.058 1.00 95.25 678 PHE A N 1
ATOM 5359 C CA . PHE A 1 678 ? 1.389 -17.644 -0.732 1.00 95.25 678 PHE A CA 1
ATOM 5360 C C . PHE A 1 678 ? 1.343 -16.676 -1.915 1.00 95.25 678 PHE A C 1
ATOM 5362 O O . PHE A 1 678 ? 0.883 -17.066 -2.985 1.00 95.25 678 PHE A O 1
ATOM 5369 N N . LYS A 1 679 ? 1.886 -15.457 -1.778 1.00 92.25 679 LYS A N 1
ATOM 5370 C CA . LYS A 1 679 ? 2.085 -14.540 -2.918 1.00 92.25 679 LYS A CA 1
ATOM 5371 C C . LYS A 1 679 ? 2.971 -15.176 -3.991 1.00 92.25 679 LYS A C 1
ATOM 5373 O O . LYS A 1 679 ? 2.632 -15.112 -5.171 1.00 92.25 679 LYS A O 1
ATOM 5378 N N . TYR A 1 680 ? 4.032 -15.874 -3.578 1.00 91.81 680 TYR A N 1
ATOM 5379 C CA . TYR A 1 680 ? 4.837 -16.722 -4.463 1.00 91.81 680 TYR A CA 1
ATOM 5380 C C . TYR A 1 680 ? 3.990 -17.779 -5.168 1.00 91.81 680 TYR A C 1
ATOM 5382 O O . TYR A 1 680 ? 4.008 -17.867 -6.395 1.00 91.81 680 TYR A O 1
ATOM 5390 N N . ALA A 1 681 ? 3.188 -18.536 -4.420 1.00 94.56 681 ALA A N 1
ATOM 5391 C CA . ALA A 1 681 ? 2.354 -19.583 -5.000 1.00 94.56 681 ALA A CA 1
ATOM 5392 C C . ALA A 1 681 ? 1.323 -19.055 -6.017 1.00 94.56 681 ALA A C 1
ATOM 5394 O O . ALA A 1 681 ? 1.113 -19.692 -7.049 1.00 94.56 681 ALA A O 1
ATOM 5395 N N . PHE A 1 682 ? 0.727 -17.879 -5.783 1.00 93.19 682 PHE A N 1
ATOM 5396 C CA . PHE A 1 682 ? -0.199 -17.260 -6.739 1.00 93.19 682 PHE A CA 1
ATOM 5397 C C . PHE A 1 682 ? 0.457 -16.975 -8.095 1.00 93.19 682 PHE A C 1
ATOM 5399 O O . PHE A 1 682 ? -0.175 -17.196 -9.123 1.00 93.19 682 PHE A O 1
ATOM 5406 N N . ARG A 1 683 ? 1.725 -16.542 -8.119 1.00 91.38 683 ARG A N 1
ATOM 5407 C CA . ARG A 1 683 ? 2.417 -16.197 -9.374 1.00 91.38 683 ARG A CA 1
ATOM 5408 C C . ARG A 1 683 ? 3.190 -17.339 -10.027 1.00 91.38 683 ARG A C 1
ATOM 5410 O O . ARG A 1 683 ? 3.468 -17.255 -11.219 1.00 91.38 683 ARG A O 1
ATOM 5417 N N . ALA A 1 684 ? 3.543 -18.392 -9.290 1.00 92.44 684 ALA A N 1
ATOM 5418 C CA . ALA A 1 684 ? 4.508 -19.416 -9.718 1.00 92.44 684 ALA A CA 1
ATOM 5419 C C . ALA A 1 684 ? 4.180 -20.120 -11.054 1.00 92.44 684 ALA A C 1
ATOM 5421 O O . ALA A 1 684 ? 5.059 -20.710 -11.681 1.00 92.44 684 ALA A O 1
ATOM 5422 N N . LYS A 1 685 ? 2.921 -20.066 -11.511 1.00 93.50 685 LYS A N 1
ATOM 5423 C CA . LYS A 1 685 ? 2.471 -20.678 -12.772 1.00 93.50 685 LYS A CA 1
ATOM 5424 C C . LYS A 1 685 ? 2.120 -19.684 -13.880 1.00 93.50 685 LYS A C 1
ATOM 5426 O O . LYS A 1 685 ? 1.712 -20.110 -14.958 1.00 93.50 685 LYS A O 1
ATOM 5431 N N . ASN A 1 686 ? 2.291 -18.383 -13.655 1.00 91.94 686 ASN A N 1
ATOM 5432 C CA . ASN A 1 686 ? 1.861 -17.346 -14.597 1.00 91.94 686 ASN A CA 1
ATOM 5433 C C . ASN A 1 686 ? 2.496 -17.503 -15.985 1.00 91.94 686 ASN A C 1
ATOM 5435 O O . ASN A 1 686 ? 1.788 -17.438 -16.984 1.00 91.94 686 ASN A O 1
ATOM 5439 N N . SER A 1 687 ? 3.805 -17.754 -16.051 1.00 92.19 687 SER A N 1
ATOM 5440 C CA . SER A 1 687 ? 4.539 -17.972 -17.306 1.00 92.19 687 SER A CA 1
ATOM 5441 C C . SER A 1 687 ? 4.047 -19.207 -18.057 1.00 92.19 687 SER A C 1
ATOM 5443 O O . SER A 1 687 ? 3.783 -19.116 -19.250 1.00 92.19 687 SER A O 1
ATOM 5445 N N . ALA A 1 688 ? 3.834 -20.326 -17.359 1.00 93.12 688 ALA A N 1
ATOM 5446 C CA . ALA A 1 688 ? 3.306 -21.546 -17.965 1.00 93.12 688 ALA A CA 1
ATOM 5447 C C . ALA A 1 688 ? 1.910 -21.322 -18.573 1.00 93.12 688 ALA A C 1
ATOM 5449 O O . ALA A 1 688 ? 1.670 -21.702 -19.717 1.00 93.12 688 ALA A O 1
ATOM 5450 N N . PHE A 1 689 ? 1.011 -20.644 -17.852 1.00 93.31 689 PHE A N 1
ATOM 5451 C CA . PHE A 1 689 ? -0.312 -20.302 -18.383 1.00 93.31 689 PHE A CA 1
ATOM 5452 C C . PHE A 1 689 ? -0.235 -19.302 -19.543 1.00 93.31 689 PHE A C 1
ATOM 5454 O O . PHE A 1 689 ? -0.978 -19.437 -20.511 1.00 93.31 689 PHE A O 1
ATOM 5461 N N . ALA A 1 690 ? 0.669 -18.321 -19.489 1.00 88.62 690 ALA A N 1
ATOM 5462 C CA . ALA A 1 690 ? 0.869 -17.368 -20.580 1.00 88.62 690 ALA A CA 1
ATOM 5463 C C . ALA A 1 690 ? 1.374 -18.056 -21.861 1.00 88.62 690 ALA A C 1
ATOM 5465 O O . ALA A 1 690 ? 0.880 -17.763 -22.947 1.00 88.62 690 ALA A O 1
ATOM 5466 N N . GLU A 1 691 ? 2.309 -19.002 -21.739 1.00 92.06 691 GLU A N 1
ATOM 5467 C CA . GLU A 1 691 ? 2.794 -19.814 -22.861 1.00 92.06 691 GLU A CA 1
ATOM 5468 C C . GLU A 1 691 ? 1.673 -20.675 -23.461 1.00 92.06 691 GLU A C 1
ATOM 5470 O O . GLU A 1 691 ? 1.523 -20.721 -24.681 1.00 92.06 691 GLU A O 1
ATOM 5475 N N . GLN A 1 692 ? 0.847 -21.305 -22.621 1.00 92.38 692 GLN A N 1
ATOM 5476 C CA . GLN A 1 692 ? -0.313 -22.081 -23.070 1.00 92.38 692 GLN A CA 1
ATOM 5477 C C . GLN A 1 692 ? -1.354 -21.207 -23.785 1.00 92.38 692 GLN A C 1
ATOM 5479 O O . GLN A 1 692 ? -1.853 -21.592 -24.840 1.00 92.38 692 GLN A O 1
ATOM 5484 N N . LEU A 1 693 ? -1.652 -20.013 -23.259 1.00 88.62 693 LEU A N 1
ATOM 5485 C CA . LEU A 1 693 ? -2.564 -19.056 -23.899 1.00 88.62 693 LEU A CA 1
ATOM 5486 C C . LEU A 1 693 ? -2.032 -18.570 -25.251 1.00 88.62 693 LEU A C 1
ATOM 5488 O O . LEU A 1 693 ? -2.809 -18.428 -26.193 1.00 88.62 693 LEU A O 1
ATOM 5492 N N . ALA A 1 694 ? -0.720 -18.347 -25.362 1.00 86.25 694 ALA A N 1
ATOM 5493 C CA . ALA A 1 694 ? -0.079 -17.961 -26.617 1.00 86.25 694 ALA A CA 1
ATOM 5494 C C . ALA A 1 694 ? -0.104 -19.087 -27.667 1.00 86.25 694 ALA A C 1
ATOM 5496 O O . ALA A 1 694 ? -0.144 -18.808 -28.863 1.00 86.25 694 ALA A O 1
ATOM 5497 N N . GLN A 1 695 ? -0.087 -20.351 -27.232 1.00 90.44 695 GLN A N 1
ATOM 5498 C CA . GLN A 1 695 ? -0.166 -21.527 -28.107 1.00 90.44 695 GLN A CA 1
ATOM 5499 C C . GLN A 1 695 ? -1.606 -21.912 -28.479 1.00 90.44 695 GLN A C 1
ATOM 5501 O O . GLN A 1 695 ? -1.800 -22.646 -29.447 1.00 90.44 695 GLN A O 1
ATOM 5506 N N . ALA A 1 696 ? -2.610 -21.436 -27.737 1.00 88.06 696 ALA A N 1
ATOM 5507 C CA . ALA A 1 696 ? -4.010 -21.756 -27.981 1.00 88.06 696 ALA A CA 1
ATOM 5508 C C . ALA A 1 696 ? -4.495 -21.162 -29.315 1.00 88.06 696 ALA A C 1
ATOM 5510 O O . ALA A 1 696 ? -4.458 -19.947 -29.538 1.00 88.06 696 ALA A O 1
ATOM 5511 N N . THR A 1 697 ? -4.990 -22.034 -30.194 1.00 88.88 697 THR A N 1
ATOM 5512 C CA . THR A 1 697 ? -5.406 -21.683 -31.564 1.00 88.88 697 THR A CA 1
ATOM 5513 C C . THR A 1 697 ? -6.908 -21.441 -31.691 1.00 88.88 697 THR A C 1
ATOM 5515 O O . THR A 1 697 ? -7.364 -20.887 -32.691 1.00 88.88 697 THR A O 1
ATOM 5518 N N . SER A 1 698 ? -7.684 -21.828 -30.673 1.00 89.12 698 SER A N 1
ATOM 5519 C CA . SER A 1 698 ? -9.140 -21.690 -30.641 1.00 89.12 698 SER A CA 1
ATOM 5520 C C . SER A 1 698 ? -9.652 -21.133 -29.307 1.00 89.12 698 SER A C 1
ATOM 5522 O O . SER A 1 698 ? -9.036 -21.312 -28.257 1.00 89.12 698 SER A O 1
ATOM 5524 N N . GLU A 1 699 ? -10.816 -20.477 -29.332 1.00 83.88 699 GLU A N 1
ATOM 5525 C CA . GLU A 1 699 ? -11.471 -19.941 -28.125 1.00 83.88 699 GLU A CA 1
ATOM 5526 C C . GLU A 1 699 ? -11.754 -21.005 -27.041 1.00 83.88 699 GLU A C 1
ATOM 5528 O O . GLU A 1 699 ? -11.501 -20.734 -25.867 1.00 83.88 699 GLU A O 1
ATOM 5533 N N . PRO A 1 700 ? -12.199 -22.239 -27.366 1.00 92.81 700 PRO A N 1
ATOM 5534 C CA . PRO A 1 700 ? -12.360 -23.288 -26.357 1.00 92.81 700 PRO A CA 1
ATOM 5535 C C . PRO A 1 700 ? -11.056 -23.684 -25.652 1.00 92.81 700 PRO A C 1
ATOM 5537 O O . PRO A 1 700 ? -11.084 -23.963 -24.454 1.00 92.81 700 PRO A O 1
ATOM 5540 N N . GLU A 1 701 ? -9.924 -23.701 -26.366 1.00 91.75 701 GLU A N 1
ATOM 5541 C CA . GLU A 1 701 ? -8.606 -23.974 -25.774 1.00 91.75 701 GLU A CA 1
ATOM 5542 C C . GLU A 1 701 ? -8.197 -22.853 -24.814 1.00 91.75 701 GLU A C 1
ATOM 5544 O O . GLU A 1 701 ? -7.778 -23.135 -23.693 1.00 91.75 701 GLU A O 1
ATOM 5549 N N . ARG A 1 702 ? -8.394 -21.586 -25.203 1.00 86.19 702 ARG A N 1
ATOM 5550 C CA . ARG A 1 702 ? -8.121 -20.426 -24.334 1.00 86.19 702 ARG A CA 1
ATOM 5551 C C . ARG A 1 702 ? -8.935 -20.478 -23.045 1.00 86.19 702 ARG A C 1
ATOM 5553 O O . ARG A 1 702 ? -8.361 -20.409 -21.961 1.00 86.19 702 ARG A O 1
ATOM 5560 N N . LEU A 1 703 ? -10.245 -20.705 -23.155 1.00 91.06 703 LEU A N 1
ATOM 5561 C CA . LEU A 1 703 ? -11.140 -20.834 -22.001 1.00 91.06 703 LEU A CA 1
ATOM 5562 C C . LEU A 1 703 ? -10.751 -22.002 -21.081 1.00 91.06 703 LEU A C 1
ATOM 5564 O O . LEU A 1 703 ? -10.949 -21.922 -19.869 1.00 91.06 703 LEU A O 1
ATOM 5568 N N . ALA A 1 704 ? -10.218 -23.101 -21.626 1.00 94.62 704 ALA A N 1
ATOM 5569 C CA . ALA A 1 704 ? -9.728 -24.214 -20.816 1.00 94.62 704 ALA A CA 1
ATOM 5570 C C . ALA A 1 704 ? -8.503 -23.805 -19.982 1.00 94.62 704 ALA A C 1
ATOM 5572 O O . ALA A 1 704 ? -8.486 -24.050 -18.775 1.00 94.62 704 ALA A O 1
ATOM 5573 N N . VAL A 1 705 ? -7.534 -23.116 -20.592 1.00 93.50 705 VAL A N 1
ATOM 5574 C CA . VAL A 1 705 ? -6.337 -22.610 -19.897 1.00 93.50 705 VAL A CA 1
ATOM 5575 C C . VAL A 1 705 ? -6.708 -21.572 -18.833 1.00 93.50 705 VAL A C 1
ATOM 5577 O O . VAL A 1 705 ? -6.211 -21.626 -17.707 1.00 93.50 705 VAL A O 1
ATOM 5580 N N . GLU A 1 706 ? -7.631 -20.657 -19.134 1.00 91.06 706 GLU A N 1
ATOM 5581 C CA . GLU A 1 706 ? -8.122 -19.674 -18.158 1.00 91.06 706 GLU A CA 1
ATOM 5582 C C . GLU A 1 706 ? -8.799 -20.345 -16.959 1.00 91.06 706 GLU A C 1
ATOM 5584 O O . GLU A 1 706 ? -8.512 -19.990 -15.813 1.00 91.06 706 GLU A O 1
ATOM 5589 N N . ARG A 1 707 ? -9.621 -21.375 -17.194 1.00 94.62 707 ARG A N 1
ATOM 5590 C CA . ARG A 1 707 ? -10.229 -22.171 -16.115 1.00 94.62 707 ARG A CA 1
ATOM 5591 C C . ARG A 1 707 ? -9.185 -22.885 -15.268 1.00 94.62 707 ARG A C 1
ATOM 5593 O O . ARG A 1 707 ? -9.347 -22.946 -14.049 1.00 94.62 707 ARG A O 1
ATOM 5600 N N . GLU A 1 708 ? -8.127 -23.426 -15.868 1.00 94.25 708 GLU A N 1
ATOM 5601 C CA . GLU A 1 708 ? -7.028 -24.042 -15.115 1.00 94.25 708 GLU A CA 1
ATOM 5602 C C . GLU A 1 708 ? -6.297 -23.020 -14.239 1.00 94.25 708 GLU A C 1
ATOM 5604 O O . GLU A 1 708 ? -6.048 -23.292 -13.059 1.00 94.25 708 GLU A O 1
ATOM 5609 N N . ARG A 1 709 ? -6.037 -21.817 -14.767 1.00 94.75 709 ARG A N 1
ATOM 5610 C CA . ARG A 1 709 ? -5.467 -20.695 -14.005 1.00 94.75 709 ARG A CA 1
ATOM 5611 C C . ARG A 1 709 ? -6.367 -20.290 -12.837 1.00 94.75 709 ARG A C 1
ATOM 5613 O O . ARG A 1 709 ? -5.893 -20.114 -11.715 1.00 94.75 709 ARG A O 1
ATOM 5620 N N . GLU A 1 710 ? -7.671 -20.174 -13.066 1.00 93.75 710 GLU A N 1
ATOM 5621 C CA . GLU A 1 710 ? -8.647 -19.881 -12.010 1.00 93.75 710 GLU A CA 1
ATOM 5622 C C . GLU A 1 710 ? -8.711 -20.988 -10.956 1.00 93.75 710 GLU A C 1
ATOM 5624 O O . GLU A 1 710 ? -8.798 -20.702 -9.763 1.00 93.75 710 GLU A O 1
ATOM 5629 N N . MET A 1 711 ? -8.665 -22.258 -11.366 1.00 94.44 711 MET A N 1
ATOM 5630 C CA . MET A 1 711 ? -8.616 -23.396 -10.444 1.00 94.44 711 MET A CA 1
ATOM 5631 C C . MET A 1 711 ? -7.340 -23.380 -9.601 1.00 94.44 711 MET A C 1
ATOM 5633 O O . MET A 1 711 ? -7.411 -23.618 -8.397 1.00 94.44 711 MET A O 1
ATOM 5637 N N . TRP A 1 712 ? -6.187 -23.055 -10.191 1.00 95.81 712 TRP A N 1
ATOM 5638 C CA . TRP A 1 712 ? -4.942 -22.860 -9.447 1.00 95.81 712 TRP A CA 1
ATOM 5639 C C . TRP A 1 712 ? -5.093 -21.773 -8.379 1.00 95.81 712 TRP A C 1
ATOM 5641 O O . TRP A 1 712 ? -4.896 -22.043 -7.195 1.00 95.81 712 TRP A O 1
ATOM 5651 N N . ASN A 1 713 ? -5.537 -20.577 -8.773 1.00 94.38 713 ASN A N 1
ATOM 5652 C CA . ASN A 1 713 ? -5.724 -19.460 -7.846 1.00 94.38 713 ASN A CA 1
ATOM 5653 C C . ASN A 1 713 ? -6.747 -19.785 -6.750 1.00 94.38 713 ASN A C 1
ATOM 5655 O O . ASN A 1 713 ? -6.538 -19.432 -5.589 1.00 94.38 713 ASN A O 1
ATOM 5659 N N . ARG A 1 714 ? -7.822 -20.509 -7.084 1.00 93.88 714 ARG A N 1
ATOM 5660 C CA . ARG A 1 714 ? -8.796 -20.998 -6.100 1.00 93.88 714 ARG A CA 1
ATOM 5661 C C . ARG A 1 714 ? -8.163 -21.941 -5.085 1.00 93.88 714 ARG A C 1
ATOM 5663 O O . ARG A 1 714 ? -8.401 -21.757 -3.897 1.00 93.88 714 ARG A O 1
ATOM 5670 N N . ARG A 1 715 ? -7.331 -22.895 -5.514 1.00 96.12 715 ARG A N 1
ATOM 5671 C CA . ARG A 1 715 ? -6.633 -23.819 -4.603 1.00 96.12 715 ARG A CA 1
ATOM 5672 C C . ARG A 1 715 ? -5.664 -23.083 -3.690 1.00 96.12 715 ARG A C 1
ATOM 5674 O O . ARG A 1 715 ? -5.719 -23.283 -2.483 1.00 96.12 715 ARG A O 1
ATOM 5681 N N . VAL A 1 716 ? -4.833 -22.194 -4.239 1.00 97.19 716 VAL A N 1
ATOM 5682 C CA . VAL A 1 716 ? -3.896 -21.387 -3.438 1.00 97.19 716 VAL A CA 1
ATOM 5683 C C . VAL A 1 716 ? -4.656 -20.562 -2.394 1.00 97.19 716 VAL A C 1
ATOM 5685 O O . VAL A 1 716 ? -4.290 -20.569 -1.221 1.00 97.19 716 VAL A O 1
ATOM 5688 N N . ASN A 1 717 ? -5.755 -19.911 -2.789 1.00 95.44 717 ASN A N 1
ATOM 5689 C CA . ASN A 1 717 ? -6.589 -19.120 -1.883 1.00 95.44 717 ASN A CA 1
ATOM 5690 C C . ASN A 1 717 ? -7.283 -19.989 -0.817 1.00 95.44 717 ASN A C 1
ATOM 5692 O O . ASN A 1 717 ? -7.270 -19.652 0.365 1.00 95.44 717 ASN A O 1
ATOM 5696 N N . ALA A 1 718 ? -7.835 -21.142 -1.198 1.00 95.19 718 ALA A N 1
ATOM 5697 C CA . ALA A 1 718 ? -8.465 -22.073 -0.264 1.00 95.19 718 ALA A CA 1
ATOM 5698 C C . ALA A 1 718 ? -7.466 -22.587 0.787 1.00 95.19 718 ALA A C 1
ATOM 5700 O O . ALA A 1 718 ? -7.770 -22.582 1.981 1.00 95.19 718 ALA A O 1
ATOM 5701 N N . VAL A 1 719 ? -6.249 -22.949 0.362 1.00 97.25 719 VAL A N 1
ATOM 5702 C CA . VAL A 1 719 ? -5.162 -23.336 1.273 1.00 97.25 719 VAL A CA 1
ATOM 5703 C C . VAL A 1 719 ? -4.778 -22.171 2.181 1.00 97.25 719 VAL A C 1
ATOM 5705 O O . VAL A 1 719 ? -4.698 -22.378 3.387 1.00 97.25 719 VAL A O 1
ATOM 5708 N N . LEU A 1 720 ? -4.612 -20.952 1.653 1.00 97.69 720 LEU A N 1
ATOM 5709 C CA . LEU A 1 720 ? -4.305 -19.759 2.454 1.00 97.69 720 LEU A CA 1
ATOM 5710 C C . LEU A 1 720 ? -5.366 -19.508 3.536 1.00 97.69 720 LEU A C 1
ATOM 5712 O O . LEU A 1 720 ? -5.028 -19.245 4.687 1.00 97.69 720 LEU A O 1
ATOM 5716 N N . LYS A 1 721 ? -6.650 -19.613 3.195 1.00 96.06 721 LYS A N 1
ATOM 5717 C CA . LYS A 1 721 ? -7.752 -19.384 4.139 1.00 96.06 721 LYS A CA 1
ATOM 5718 C C . LYS A 1 721 ? -7.765 -20.398 5.280 1.00 96.06 721 LYS A C 1
ATOM 5720 O O . LYS A 1 721 ? -7.875 -19.995 6.439 1.00 96.06 721 LYS A O 1
ATOM 5725 N N . ILE A 1 722 ? -7.594 -21.689 4.981 1.00 95.50 722 ILE A N 1
ATOM 5726 C CA . ILE A 1 722 ? -7.448 -22.715 6.026 1.00 95.50 722 ILE A CA 1
ATOM 5727 C C . ILE A 1 722 ? -6.158 -22.485 6.821 1.00 95.50 722 ILE A C 1
ATOM 5729 O O . ILE A 1 722 ? -6.182 -22.533 8.046 1.00 95.50 722 ILE A O 1
ATOM 5733 N N . TYR A 1 723 ? -5.053 -22.137 6.162 1.00 97.19 723 TYR A N 1
ATOM 5734 C CA . TYR A 1 723 ? -3.779 -21.840 6.820 1.00 97.19 723 TYR A CA 1
ATOM 5735 C C . TYR A 1 723 ? -3.921 -20.715 7.855 1.00 97.19 723 TYR A C 1
ATOM 5737 O O . TYR A 1 723 ? -3.484 -20.855 8.995 1.00 97.19 723 TYR A O 1
ATOM 5745 N N . VAL A 1 724 ? -4.600 -19.622 7.498 1.00 97.19 724 VAL A N 1
ATOM 5746 C CA . VAL A 1 724 ? -4.883 -18.493 8.399 1.00 97.19 724 VAL A CA 1
ATOM 5747 C C . VAL A 1 724 ? -5.841 -18.883 9.520 1.00 97.19 724 VAL A C 1
ATOM 5749 O O . VAL A 1 724 ? -5.667 -18.439 10.654 1.00 97.19 724 VAL A O 1
ATOM 5752 N N . ARG A 1 725 ? -6.845 -19.715 9.238 1.00 93.62 725 ARG A N 1
ATOM 5753 C CA . ARG A 1 725 ? -7.770 -20.222 10.259 1.00 93.62 725 ARG A CA 1
ATOM 5754 C C . ARG A 1 725 ? -7.035 -21.045 11.322 1.00 93.62 725 ARG A C 1
ATOM 5756 O O . ARG A 1 725 ? -7.270 -20.841 12.511 1.00 93.62 725 ARG A O 1
ATOM 5763 N N . GLU A 1 726 ? -6.135 -21.931 10.894 1.00 92.56 726 GLU A N 1
ATOM 5764 C CA . GLU A 1 726 ? -5.404 -22.852 11.772 1.00 92.56 726 GLU A CA 1
ATOM 5765 C C . GLU A 1 726 ? -4.249 -22.175 12.522 1.00 92.56 726 GLU A C 1
ATOM 5767 O O . GLU A 1 726 ? -4.070 -22.389 13.723 1.00 92.56 726 GLU A O 1
ATOM 5772 N N . TYR A 1 727 ? -3.464 -21.345 11.834 1.00 94.38 727 TYR A N 1
ATOM 5773 C CA . TYR A 1 727 ? -2.237 -20.760 12.387 1.00 94.38 727 TYR A CA 1
ATOM 5774 C C . TYR A 1 727 ? -2.392 -19.304 12.838 1.00 94.38 727 TYR A C 1
ATOM 5776 O O . TYR A 1 727 ? -1.570 -18.802 13.611 1.00 94.38 727 TYR A O 1
ATOM 5784 N N . GLY A 1 728 ? -3.485 -18.654 12.440 1.00 95.88 728 GLY A N 1
ATOM 5785 C CA . GLY A 1 728 ? -3.818 -17.270 12.754 1.00 95.88 728 GLY A CA 1
ATOM 5786 C C . GLY A 1 728 ? -3.362 -16.292 11.680 1.00 95.88 728 GLY A C 1
ATOM 5787 O O . GLY A 1 728 ? -2.423 -16.598 10.952 1.00 95.88 728 GLY A O 1
ATOM 5788 N N . LEU A 1 729 ? -4.003 -15.116 11.620 1.00 97.12 729 LEU A N 1
ATOM 5789 C CA . LEU A 1 729 ? -3.687 -14.015 10.700 1.00 97.12 729 LEU A CA 1
ATOM 5790 C C . LEU A 1 729 ? -2.533 -13.161 11.235 1.00 97.12 729 LEU A C 1
ATOM 5792 O O . LEU A 1 729 ? -2.594 -12.719 12.384 1.00 97.12 729 LEU A O 1
ATOM 5796 N N . GLY A 1 730 ? -1.534 -12.882 10.398 1.00 95.31 730 GLY A N 1
ATOM 5797 C CA . GLY A 1 730 ? -0.460 -11.923 10.668 1.00 95.31 730 GLY A CA 1
ATOM 5798 C C . GLY A 1 730 ? 0.944 -12.524 10.601 1.00 95.31 730 GLY A C 1
ATOM 5799 O O . GLY A 1 730 ? 1.132 -13.695 10.257 1.00 95.31 730 GLY A O 1
ATOM 5800 N N . ARG A 1 731 ? 1.949 -11.715 10.936 1.00 92.12 731 ARG A N 1
ATOM 5801 C CA . ARG A 1 731 ? 3.373 -12.093 10.911 1.00 92.12 731 ARG A CA 1
ATOM 5802 C C . ARG A 1 731 ? 3.865 -12.559 12.283 1.00 92.12 731 ARG A C 1
ATOM 5804 O O . ARG A 1 731 ? 3.214 -12.350 13.303 1.00 92.12 731 ARG A O 1
ATOM 5811 N N . LEU A 1 732 ? 5.035 -13.194 12.303 1.00 88.81 732 LEU A N 1
ATOM 5812 C CA . LEU A 1 732 ? 5.721 -13.637 13.521 1.00 88.81 732 LEU A CA 1
ATOM 5813 C C . LEU A 1 732 ? 6.935 -12.746 13.825 1.00 88.81 732 LEU A C 1
ATOM 5815 O O . LEU A 1 732 ? 8.065 -13.222 13.845 1.00 88.81 732 LEU A O 1
ATOM 5819 N N . VAL A 1 733 ? 6.695 -11.450 14.037 1.00 88.50 733 VAL A N 1
ATOM 5820 C CA . VAL A 1 733 ? 7.722 -10.496 14.509 1.00 88.50 733 VAL A CA 1
ATOM 5821 C C . VAL A 1 733 ? 7.604 -10.315 16.024 1.00 88.50 733 VAL A C 1
ATOM 5823 O O . VAL A 1 733 ? 8.587 -10.374 16.755 1.00 88.50 733 VAL A O 1
ATOM 5826 N N . GLY A 1 734 ? 6.373 -10.135 16.502 1.00 89.38 734 GLY A N 1
ATOM 5827 C CA . GLY A 1 734 ? 5.997 -10.093 17.907 1.00 89.38 734 GLY A CA 1
ATOM 5828 C C . GLY A 1 734 ? 5.353 -11.403 18.381 1.00 89.38 734 GLY A C 1
ATOM 5829 O O . GLY A 1 734 ? 4.943 -12.241 17.573 1.00 89.38 734 GLY A O 1
ATOM 5830 N N . PRO A 1 735 ? 5.237 -11.600 19.707 1.00 89.19 735 PRO A N 1
ATOM 5831 C CA . PRO A 1 735 ? 4.657 -12.810 20.285 1.00 89.19 735 PRO A CA 1
ATOM 5832 C C . PRO A 1 735 ? 3.168 -12.959 19.948 1.00 89.19 735 PRO A C 1
ATOM 5834 O O . PRO A 1 735 ? 2.447 -11.969 19.814 1.00 89.19 735 PRO A O 1
ATOM 5837 N N . ARG A 1 736 ? 2.674 -14.198 19.876 1.00 91.81 736 ARG A N 1
ATOM 5838 C CA . ARG A 1 736 ? 1.259 -14.487 19.598 1.00 91.81 736 ARG A CA 1
ATOM 5839 C C . ARG A 1 736 ? 0.368 -14.016 20.753 1.00 91.81 736 ARG A C 1
ATOM 5841 O O . ARG A 1 736 ? 0.567 -14.468 21.884 1.00 91.81 736 ARG A O 1
ATOM 5848 N N . PRO A 1 737 ? -0.664 -13.195 20.497 1.00 93.81 737 PRO A N 1
ATOM 5849 C CA . PRO A 1 737 ? -1.596 -12.767 21.529 1.00 93.81 737 PRO A CA 1
ATOM 5850 C C . PRO A 1 737 ? -2.792 -13.725 21.699 1.00 93.81 737 PRO A C 1
ATOM 5852 O O . PRO A 1 737 ? -3.755 -13.377 22.369 1.00 93.81 737 PRO A O 1
ATOM 5855 N N . ASN A 1 738 ? -2.727 -14.946 21.150 1.00 93.44 738 ASN A N 1
ATOM 5856 C CA . ASN A 1 738 ? -3.811 -15.944 21.139 1.00 93.44 738 ASN A CA 1
ATOM 5857 C C . ASN A 1 738 ? -4.494 -16.202 22.493 1.00 93.44 738 ASN A C 1
ATOM 5859 O O . ASN A 1 738 ? -5.671 -16.555 22.502 1.00 93.44 738 ASN A O 1
ATOM 5863 N N . TRP A 1 739 ? -3.767 -16.065 23.607 1.00 92.56 739 TRP A N 1
ATOM 5864 C CA . TRP A 1 739 ? -4.273 -16.283 24.972 1.00 92.56 739 TRP A CA 1
ATOM 5865 C C . TRP A 1 739 ? -4.048 -15.080 25.893 1.00 92.56 739 TRP A C 1
ATOM 5867 O O . TRP A 1 739 ? -4.177 -15.205 27.109 1.00 92.56 739 TRP A O 1
ATOM 5877 N N . SER A 1 740 ? -3.679 -13.919 25.351 1.00 90.81 740 SER A N 1
ATOM 5878 C CA . SER A 1 740 ? -3.221 -12.787 26.162 1.00 90.81 740 SER A CA 1
ATOM 5879 C C . SER A 1 740 ? -4.273 -12.275 27.142 1.00 90.81 740 SER A C 1
ATOM 5881 O O . SER A 1 740 ? -3.914 -11.998 28.280 1.00 90.81 740 SER A O 1
ATOM 5883 N N . GLY A 1 741 ? -5.556 -12.268 26.770 1.00 89.88 741 GLY A N 1
ATOM 5884 C CA . GLY A 1 741 ? -6.660 -11.924 27.676 1.00 89.88 741 GLY A CA 1
ATOM 5885 C C . GLY A 1 741 ? -6.938 -12.936 28.793 1.00 89.88 741 GLY A C 1
ATOM 5886 O O . GLY A 1 741 ? -7.768 -12.684 29.653 1.00 89.88 741 GLY A O 1
ATOM 5887 N N . VAL A 1 742 ? -6.250 -14.082 28.812 1.00 90.81 742 VAL A N 1
ATOM 5888 C CA . VAL A 1 742 ? -6.371 -15.085 29.885 1.00 90.81 742 VAL A CA 1
ATOM 5889 C C . VAL A 1 742 ? -5.281 -14.911 30.938 1.00 90.81 742 VAL A C 1
ATOM 5891 O O . VAL A 1 742 ? -5.537 -15.111 32.122 1.00 90.81 742 VAL A O 1
ATOM 5894 N N . TYR A 1 743 ? -4.060 -14.556 30.526 1.00 89.19 743 TYR A N 1
ATOM 5895 C CA . TYR A 1 743 ? -2.913 -14.419 31.436 1.00 89.19 743 TYR A CA 1
ATOM 5896 C C . TYR A 1 743 ? -2.501 -12.964 31.712 1.00 89.19 743 TYR A C 1
ATOM 5898 O O . TYR A 1 743 ? -1.592 -12.733 32.512 1.00 89.19 743 TYR A O 1
ATOM 5906 N N . ARG A 1 744 ? -3.128 -11.979 31.062 1.00 92.69 744 ARG A N 1
ATOM 5907 C CA . ARG A 1 744 ? -2.999 -10.547 31.366 1.00 92.69 744 ARG A CA 1
ATOM 5908 C C . ARG A 1 744 ? -4.372 -9.984 31.685 1.00 92.69 744 ARG A C 1
ATOM 5910 O O . ARG A 1 744 ? -5.341 -10.327 31.019 1.00 92.69 744 ARG A O 1
ATOM 5917 N N . ASP A 1 745 ? -4.428 -9.111 32.681 1.00 93.56 745 ASP A N 1
ATOM 5918 C CA . ASP A 1 745 ? -5.637 -8.348 32.958 1.00 93.56 745 ASP A CA 1
ATOM 5919 C C . ASP A 1 745 ? -5.855 -7.230 31.920 1.00 93.56 745 ASP A C 1
ATOM 5921 O O . ASP A 1 745 ? -4.944 -6.824 31.185 1.00 93.56 745 ASP A O 1
ATOM 5925 N N . ASP A 1 746 ? -7.090 -6.729 31.868 1.00 93.81 746 ASP A N 1
ATOM 5926 C CA . ASP A 1 746 ? -7.506 -5.680 30.933 1.00 93.81 746 ASP A CA 1
ATOM 5927 C C . ASP A 1 746 ? -6.672 -4.403 31.082 1.00 93.81 746 ASP A C 1
ATOM 5929 O O . ASP A 1 746 ? -6.392 -3.724 30.090 1.00 93.81 746 ASP A O 1
ATOM 5933 N N . ALA A 1 747 ? -6.259 -4.076 32.312 1.00 94.38 747 ALA A N 1
ATOM 5934 C CA . ALA A 1 747 ? -5.460 -2.892 32.598 1.00 94.38 747 ALA A CA 1
ATOM 5935 C C . ALA A 1 747 ? -4.074 -3.008 31.955 1.00 94.38 747 ALA A C 1
ATOM 5937 O O . ALA A 1 747 ? -3.629 -2.084 31.272 1.00 94.38 747 ALA A O 1
ATOM 5938 N N . TRP A 1 748 ? -3.415 -4.154 32.109 1.00 95.00 748 TRP A N 1
ATOM 5939 C CA . TRP A 1 748 ? -2.125 -4.430 31.496 1.00 95.00 748 TRP A CA 1
ATOM 5940 C C . TRP A 1 748 ? -2.224 -4.383 29.972 1.00 95.00 748 TRP A C 1
ATOM 5942 O O . TRP A 1 748 ? -1.407 -3.714 29.345 1.00 95.00 748 TRP A O 1
ATOM 5952 N N . LEU A 1 749 ? -3.233 -5.027 29.370 1.00 93.94 749 LEU A N 1
ATOM 5953 C CA . LEU A 1 749 ? -3.427 -5.019 27.912 1.00 93.94 749 LEU A CA 1
ATOM 5954 C C . LEU A 1 749 ? -3.670 -3.605 27.379 1.00 93.94 749 LEU A C 1
ATOM 5956 O O . LEU A 1 749 ? -3.007 -3.173 26.438 1.00 93.94 749 LEU A O 1
ATOM 5960 N N . TYR A 1 750 ? -4.568 -2.857 28.019 1.00 94.44 750 TYR A N 1
ATOM 5961 C CA . TYR A 1 750 ? -4.868 -1.480 27.639 1.00 94.44 750 TYR A CA 1
ATOM 5962 C C . TYR A 1 750 ? -3.622 -0.585 27.717 1.00 94.44 750 TYR A C 1
ATOM 5964 O O . TYR A 1 750 ? -3.307 0.139 26.770 1.00 94.44 750 TYR A O 1
ATOM 5972 N N . HIS A 1 751 ? -2.878 -0.653 28.825 1.00 92.75 751 HIS A N 1
ATOM 5973 C CA . HIS A 1 751 ? -1.658 0.135 28.997 1.00 92.75 751 HIS A CA 1
ATOM 5974 C C . HIS A 1 751 ? -0.523 -0.323 28.076 1.00 92.75 751 HIS A C 1
ATOM 5976 O O . HIS A 1 751 ? 0.283 0.511 27.667 1.00 92.75 751 HIS A O 1
ATOM 5982 N N . HIS A 1 752 ? -0.486 -1.604 27.700 1.00 92.06 752 HIS A N 1
ATOM 5983 C CA . HIS A 1 752 ? 0.462 -2.125 26.721 1.00 92.06 752 HIS A CA 1
ATOM 5984 C C . HIS A 1 752 ? 0.234 -1.514 25.341 1.00 92.06 752 HIS A C 1
ATOM 5986 O O . HIS A 1 752 ? 1.195 -1.082 24.718 1.00 92.06 752 HIS A O 1
ATOM 5992 N N . PHE A 1 753 ? -1.018 -1.399 24.888 1.00 91.50 753 PHE A N 1
ATOM 5993 C CA . PHE A 1 753 ? -1.316 -0.712 23.629 1.00 91.50 753 PHE A CA 1
ATOM 5994 C C . PHE A 1 753 ? -1.004 0.785 23.687 1.00 91.50 753 PHE A C 1
ATOM 5996 O O . PHE A 1 753 ? -0.451 1.339 22.740 1.00 91.50 753 PHE A O 1
ATOM 6003 N N . LEU A 1 754 ? -1.348 1.434 24.803 1.00 90.50 754 LEU A N 1
ATOM 6004 C CA . LEU A 1 754 ? -1.182 2.875 24.972 1.00 90.50 754 LEU A CA 1
ATOM 6005 C C . LEU A 1 754 ? 0.295 3.294 25.033 1.00 90.50 754 LEU A C 1
ATOM 6007 O O . LEU A 1 754 ? 0.671 4.323 24.477 1.00 90.50 754 LEU A O 1
ATOM 6011 N N . ASN A 1 755 ? 1.119 2.535 25.756 1.00 90.50 755 ASN A N 1
ATOM 6012 C CA . ASN A 1 755 ? 2.545 2.802 25.910 1.00 90.50 755 ASN A CA 1
ATOM 6013 C C . ASN A 1 755 ? 3.312 1.488 26.153 1.00 90.50 755 ASN A C 1
ATOM 6015 O O . ASN A 1 755 ? 3.632 1.151 27.301 1.00 90.50 755 ASN A O 1
ATOM 6019 N N . PRO A 1 756 ? 3.640 0.738 25.088 1.00 90.81 756 PRO A N 1
ATOM 6020 C CA . PRO A 1 756 ? 4.276 -0.568 25.222 1.00 90.81 756 PRO A CA 1
ATOM 6021 C C . PRO A 1 756 ? 5.650 -0.478 25.890 1.00 90.81 756 PRO A C 1
ATOM 6023 O O . PRO A 1 756 ? 5.989 -1.341 26.700 1.00 90.81 756 PRO A O 1
ATOM 6026 N N . GLY A 1 757 ? 6.412 0.588 25.616 1.00 88.62 757 GLY A N 1
ATOM 6027 C CA . GLY A 1 757 ? 7.739 0.825 26.191 1.00 88.62 757 GLY A CA 1
ATOM 6028 C C . GLY A 1 757 ? 7.740 1.042 27.708 1.00 88.62 757 GLY A C 1
ATOM 6029 O O . GLY A 1 757 ? 8.752 0.775 28.356 1.00 88.62 757 GLY A O 1
ATOM 6030 N N . ALA A 1 758 ? 6.615 1.475 28.291 1.00 90.00 758 ALA A N 1
ATOM 6031 C CA . ALA A 1 758 ? 6.472 1.626 29.740 1.00 90.00 758 ALA A CA 1
ATOM 6032 C C . ALA A 1 758 ? 6.289 0.286 30.473 1.00 90.00 758 ALA A C 1
ATOM 6034 O O . ALA A 1 758 ? 6.648 0.180 31.644 1.00 90.00 758 ALA A O 1
ATOM 6035 N N . LEU A 1 759 ? 5.740 -0.733 29.802 1.00 89.94 759 LEU A N 1
ATOM 6036 C CA . LEU A 1 759 ? 5.520 -2.064 30.385 1.00 89.94 759 LEU A CA 1
ATOM 6037 C C . LEU A 1 759 ? 6.583 -3.082 29.968 1.00 89.94 759 LEU A C 1
ATOM 6039 O O . LEU A 1 759 ? 6.881 -4.009 30.720 1.00 89.94 759 LEU A O 1
ATOM 6043 N N . VAL A 1 760 ? 7.135 -2.929 28.766 1.00 87.00 760 VAL A N 1
ATOM 6044 C CA . VAL A 1 760 ? 8.147 -3.812 28.190 1.00 87.00 760 VAL A CA 1
ATOM 6045 C C . VAL A 1 760 ? 9.333 -2.954 27.764 1.00 87.00 760 VAL A C 1
ATOM 6047 O O . VAL A 1 760 ? 9.282 -2.221 26.777 1.00 87.00 760 VAL A O 1
ATOM 6050 N N . ALA A 1 761 ? 10.419 -3.037 28.531 1.00 83.75 761 ALA A N 1
ATOM 6051 C CA . ALA A 1 761 ? 11.627 -2.269 28.263 1.00 83.75 761 ALA A CA 1
ATOM 6052 C C . ALA A 1 761 ? 12.191 -2.597 26.872 1.00 83.75 761 ALA A C 1
ATOM 6054 O O . ALA A 1 761 ? 12.350 -3.766 26.526 1.00 83.75 761 ALA A O 1
ATOM 6055 N N . LYS A 1 762 ? 12.534 -1.557 26.099 1.00 82.75 762 LYS A N 1
ATOM 6056 C CA . LYS A 1 762 ? 13.009 -1.671 24.706 1.00 82.75 762 LYS A CA 1
ATOM 6057 C C . LYS A 1 762 ? 12.038 -2.421 23.781 1.00 82.75 762 LYS A C 1
ATOM 6059 O O . LYS A 1 762 ? 12.477 -3.057 22.827 1.00 82.75 762 LYS A O 1
ATOM 6064 N N . SER A 1 763 ? 10.733 -2.360 24.062 1.00 85.81 763 SER A N 1
ATOM 6065 C CA . SER A 1 763 ? 9.727 -2.880 23.137 1.00 85.81 763 SER A CA 1
ATOM 6066 C C . SER A 1 763 ? 9.891 -2.240 21.760 1.00 85.81 763 SER A C 1
ATOM 6068 O O . SER A 1 763 ? 9.946 -1.016 21.654 1.00 85.81 763 SER A O 1
ATOM 6070 N N . ILE A 1 764 ? 9.933 -3.069 20.718 1.00 85.75 764 ILE A N 1
ATOM 6071 C CA . ILE A 1 764 ? 9.883 -2.612 19.324 1.00 85.75 764 ILE A CA 1
ATOM 6072 C C . ILE A 1 764 ? 8.456 -2.280 18.872 1.00 85.75 764 ILE A C 1
ATOM 6074 O O . ILE A 1 764 ? 8.266 -1.741 17.786 1.00 85.75 764 ILE A O 1
ATOM 6078 N N . MET A 1 765 ? 7.446 -2.626 19.681 1.00 89.31 765 MET A N 1
ATOM 6079 C CA . MET A 1 765 ? 6.056 -2.307 19.377 1.00 89.31 765 MET A CA 1
ATOM 6080 C C . MET A 1 765 ? 5.887 -0.782 19.359 1.00 89.31 765 MET A C 1
ATOM 6082 O O . MET A 1 765 ? 6.169 -0.137 20.376 1.00 89.31 765 MET A O 1
ATOM 6086 N N . PRO A 1 766 ? 5.427 -0.198 18.241 1.00 87.81 766 PRO A N 1
ATOM 6087 C CA . PRO A 1 766 ? 5.257 1.239 18.146 1.00 87.81 766 PRO A CA 1
ATOM 6088 C C . PRO A 1 766 ? 4.053 1.704 18.966 1.00 87.81 766 PRO A C 1
ATOM 6090 O O . PRO A 1 766 ? 3.123 0.942 19.243 1.00 87.81 766 PRO A O 1
ATOM 6093 N N . VAL A 1 767 ? 4.047 2.987 19.321 1.00 87.88 767 VAL A N 1
ATOM 6094 C CA . VAL A 1 767 ? 2.851 3.631 19.871 1.00 87.88 767 VAL A CA 1
ATOM 6095 C C . VAL A 1 767 ? 1.877 3.851 18.720 1.00 87.88 767 VAL A C 1
ATOM 6097 O O . VAL A 1 767 ? 2.133 4.657 17.827 1.00 87.88 767 VAL A O 1
ATOM 6100 N N . LEU A 1 768 ? 0.762 3.123 18.731 1.00 88.38 768 LEU A N 1
ATOM 6101 C CA . LEU A 1 768 ? -0.276 3.288 17.719 1.00 88.38 768 LEU A CA 1
ATOM 6102 C C . LEU A 1 768 ? -1.063 4.577 18.013 1.00 88.38 768 LEU A C 1
ATOM 6104 O O . LEU A 1 768 ? -1.514 4.756 19.147 1.00 88.38 768 LEU A O 1
ATOM 6108 N N . PRO A 1 769 ? -1.277 5.467 17.026 1.00 85.69 769 PRO A N 1
ATOM 6109 C CA . PRO A 1 769 ? -1.987 6.737 17.205 1.00 85.69 769 PRO A CA 1
ATOM 6110 C C . PRO A 1 769 ? -3.513 6.542 17.277 1.00 85.69 769 PRO A C 1
ATOM 6112 O O . PRO A 1 769 ? -4.297 7.248 16.649 1.00 85.69 769 PRO A O 1
ATOM 6115 N N . PHE A 1 770 ? -3.964 5.534 18.015 1.00 89.50 770 PHE A N 1
ATOM 6116 C CA . PHE A 1 770 ? -5.375 5.216 18.142 1.00 89.50 770 PHE A CA 1
ATOM 6117 C C . PHE A 1 770 ? -6.062 6.057 19.208 1.00 89.50 770 PHE A C 1
ATOM 6119 O O . PHE A 1 770 ? -5.489 6.446 20.226 1.00 89.50 770 PHE A O 1
ATOM 6126 N N . ASP A 1 771 ? -7.358 6.263 19.002 1.00 90.25 771 ASP A N 1
ATOM 6127 C CA . ASP A 1 771 ? -8.234 6.691 20.074 1.00 90.25 771 ASP A CA 1
ATOM 6128 C C . ASP A 1 771 ? -8.393 5.593 21.145 1.00 90.25 771 ASP A C 1
ATOM 6130 O O . ASP A 1 771 ? -8.356 4.394 20.854 1.00 90.25 771 ASP A O 1
ATOM 6134 N N . LYS A 1 772 ? -8.645 6.004 22.395 1.00 91.75 772 LYS A N 1
ATOM 6135 C CA . LYS A 1 772 ? -8.837 5.098 23.541 1.00 91.75 772 LYS A CA 1
ATOM 6136 C C . LYS A 1 772 ? -9.914 4.041 23.292 1.00 91.75 772 LYS A C 1
ATOM 6138 O O . LYS A 1 772 ? -9.778 2.910 23.754 1.00 91.75 772 LYS A O 1
ATOM 6143 N N . THR A 1 773 ? -10.964 4.384 22.548 1.00 93.56 773 THR A N 1
ATOM 6144 C CA . THR A 1 773 ? -12.045 3.452 22.179 1.00 93.56 773 THR A CA 1
ATOM 6145 C C . THR A 1 773 ? -11.531 2.223 21.423 1.00 93.56 773 THR A C 1
ATOM 6147 O O . THR A 1 773 ? -11.987 1.109 21.688 1.00 93.56 773 THR A O 1
ATOM 6150 N N . LYS A 1 774 ? -10.522 2.376 20.557 1.00 93.94 774 LYS A N 1
ATOM 6151 C CA . LYS A 1 774 ? -9.891 1.247 19.857 1.00 93.94 774 LYS A CA 1
ATOM 6152 C C . LYS A 1 774 ? -9.069 0.379 20.798 1.00 93.94 774 LYS A C 1
ATOM 6154 O O . LYS A 1 774 ? -9.154 -0.840 20.703 1.00 93.94 774 LYS A O 1
ATOM 6159 N N . PHE A 1 775 ? -8.333 0.972 21.741 1.00 94.00 775 PHE A N 1
ATOM 6160 C CA . PHE A 1 775 ? -7.601 0.198 22.750 1.00 94.00 775 PHE A CA 1
ATOM 6161 C C . PHE A 1 775 ? -8.545 -0.647 23.606 1.00 94.00 775 PHE A C 1
ATOM 6163 O O . PHE A 1 775 ? -8.300 -1.834 23.782 1.00 94.00 775 PHE A O 1
ATOM 6170 N N . HIS A 1 776 ? -9.668 -0.084 24.062 1.00 93.81 776 HIS A N 1
ATOM 6171 C CA . HIS A 1 776 ? -10.693 -0.857 24.772 1.00 93.81 776 HIS A CA 1
ATOM 6172 C C . HIS A 1 776 ? -11.268 -1.994 23.919 1.00 93.81 776 HIS A C 1
ATOM 6174 O O . HIS A 1 776 ? -11.439 -3.108 24.415 1.00 93.81 776 HIS A O 1
ATOM 6180 N N . THR A 1 777 ? -11.525 -1.725 22.638 1.00 95.69 777 THR A N 1
ATOM 6181 C CA . THR A 1 777 ? -12.055 -2.710 21.684 1.00 95.69 777 THR A CA 1
ATOM 6182 C C . THR A 1 777 ? -11.075 -3.867 21.468 1.00 95.69 777 THR A C 1
ATOM 6184 O O . THR A 1 777 ? -11.471 -5.029 21.530 1.00 95.69 777 THR A O 1
ATOM 6187 N N . LEU A 1 778 ? -9.782 -3.572 21.290 1.00 95.81 778 LEU A N 1
ATOM 6188 C CA . LEU A 1 778 ? -8.724 -4.576 21.135 1.00 95.81 778 LEU A CA 1
ATOM 6189 C C . LEU A 1 778 ? -8.489 -5.377 22.422 1.00 95.81 778 LEU A C 1
ATOM 6191 O O . LEU A 1 778 ? -8.334 -6.595 22.356 1.00 95.81 778 LEU A O 1
ATOM 6195 N N . THR A 1 779 ? -8.513 -4.731 23.592 1.00 95.62 779 THR A N 1
ATOM 6196 C CA . THR A 1 779 ? -8.437 -5.425 24.888 1.00 95.62 779 THR A CA 1
ATOM 6197 C C . THR A 1 779 ? -9.591 -6.413 25.045 1.00 95.62 779 THR A C 1
ATOM 6199 O O . THR A 1 779 ? -9.361 -7.589 25.318 1.00 95.62 779 THR A O 1
ATOM 6202 N N . TRP A 1 780 ? -10.827 -5.973 24.787 1.00 95.88 780 TRP A N 1
ATOM 6203 C CA . TRP A 1 780 ? -11.998 -6.849 24.840 1.00 95.88 780 TRP A CA 1
ATOM 6204 C C . TRP A 1 780 ? -11.913 -8.005 23.835 1.00 95.88 780 TRP A C 1
ATOM 6206 O O . TRP A 1 780 ? -12.235 -9.144 24.173 1.00 95.88 780 TRP A O 1
ATOM 6216 N N . MET A 1 781 ? -11.455 -7.735 22.612 1.00 96.62 781 MET A N 1
ATOM 6217 C CA . MET A 1 781 ? -11.253 -8.764 21.592 1.00 96.62 781 MET A CA 1
ATOM 6218 C C . MET A 1 781 ? -10.287 -9.851 22.075 1.00 96.62 781 MET A C 1
ATOM 6220 O O . MET A 1 781 ? -10.586 -11.034 21.928 1.00 96.62 781 MET A O 1
ATOM 6224 N N . LEU A 1 782 ? -9.152 -9.474 22.671 1.00 97.06 782 LEU A N 1
ATOM 6225 C CA . LEU A 1 782 ? -8.163 -10.431 23.179 1.00 97.06 782 LEU A CA 1
ATOM 6226 C C . LEU A 1 782 ? -8.683 -11.270 24.349 1.00 97.06 782 LEU A C 1
ATOM 6228 O O . LEU A 1 782 ? -8.309 -12.435 24.475 1.00 97.06 782 LEU A O 1
ATOM 6232 N N . ASP A 1 783 ? -9.573 -10.715 25.165 1.00 94.69 783 ASP A N 1
ATOM 6233 C CA . ASP A 1 783 ? -10.270 -11.440 26.226 1.00 94.69 783 ASP A CA 1
ATOM 6234 C C . ASP A 1 783 ? -11.253 -12.482 25.655 1.00 94.69 783 ASP A C 1
ATOM 6236 O O . ASP A 1 783 ? -11.216 -13.663 26.017 1.00 94.69 783 ASP A O 1
ATOM 6240 N N . VAL A 1 784 ? -12.073 -12.094 24.671 1.00 95.69 784 VAL A N 1
ATOM 6241 C CA . VAL A 1 784 ? -12.998 -13.014 23.980 1.00 95.69 784 VAL A CA 1
ATOM 6242 C C . VAL A 1 784 ? -12.244 -14.130 23.253 1.00 95.69 784 VAL A C 1
ATOM 6244 O O . VAL A 1 784 ? -12.557 -15.311 23.433 1.00 95.69 784 VAL A O 1
ATOM 6247 N N . ILE A 1 785 ? -11.239 -13.772 22.450 1.00 96.06 785 ILE A N 1
ATOM 6248 C CA . ILE A 1 785 ? -10.438 -14.733 21.685 1.00 96.06 785 ILE A CA 1
ATOM 6249 C C . ILE A 1 785 ? -9.626 -15.632 22.618 1.00 96.06 785 ILE A C 1
ATOM 6251 O O . ILE A 1 785 ? -9.606 -16.846 22.421 1.00 96.06 785 ILE A O 1
ATOM 6255 N N . GLY A 1 786 ? -9.027 -15.080 23.675 1.00 94.88 786 GLY A N 1
ATOM 6256 C CA . GLY A 1 786 ? -8.261 -15.846 24.653 1.00 94.88 786 GLY A CA 1
ATOM 6257 C C . GLY A 1 786 ? -9.090 -16.930 25.339 1.00 94.88 786 GLY A C 1
ATOM 6258 O O . GLY A 1 786 ? -8.652 -18.084 25.424 1.00 94.88 786 GLY A O 1
ATOM 6259 N N . ARG A 1 787 ? -10.315 -16.603 25.770 1.00 94.88 787 ARG A N 1
ATOM 6260 C CA . ARG A 1 787 ? -11.244 -17.590 26.345 1.00 94.88 787 ARG A CA 1
ATOM 6261 C C . ARG A 1 787 ? -11.644 -18.658 25.334 1.00 94.88 787 ARG A C 1
ATOM 6263 O O . ARG A 1 787 ? -11.538 -19.844 25.646 1.00 94.88 787 ARG A O 1
ATOM 6270 N N . ARG A 1 788 ? -12.019 -18.255 24.115 1.00 94.56 788 ARG A N 1
ATOM 6271 C CA . ARG A 1 788 ? -12.392 -19.181 23.033 1.00 94.56 788 ARG A CA 1
ATOM 6272 C C . ARG A 1 788 ? -11.257 -20.154 22.703 1.00 94.56 788 ARG A C 1
ATOM 6274 O O . ARG A 1 788 ? -11.474 -21.361 22.643 1.00 94.56 788 ARG A O 1
ATOM 6281 N N . ASN A 1 789 ? -10.038 -19.645 22.542 1.00 93.50 789 ASN A N 1
ATOM 6282 C CA . ASN A 1 789 ? -8.862 -20.455 22.230 1.00 93.50 789 ASN A CA 1
ATOM 6283 C C . ASN A 1 789 ? -8.495 -21.397 23.384 1.00 93.50 789 ASN A C 1
ATOM 6285 O O . ASN A 1 789 ? -8.081 -22.528 23.142 1.00 93.50 789 ASN A O 1
ATOM 6289 N N . THR A 1 790 ? -8.669 -20.962 24.635 1.00 92.00 790 THR A N 1
ATOM 6290 C CA . THR A 1 790 ? -8.457 -21.815 25.817 1.00 92.00 790 THR A CA 1
ATOM 6291 C C . THR A 1 790 ? -9.463 -22.957 25.871 1.00 92.00 790 THR A C 1
ATOM 6293 O O . THR A 1 790 ? -9.080 -24.098 26.119 1.00 92.00 790 THR A O 1
ATOM 6296 N N . GLU A 1 791 ? -10.742 -22.671 25.625 1.00 91.88 791 GLU A N 1
ATOM 6297 C CA . GLU A 1 791 ? -11.795 -23.686 25.619 1.00 91.88 791 GLU A CA 1
ATOM 6298 C C . GLU A 1 791 ? -11.561 -24.725 24.515 1.00 91.88 791 GLU A C 1
ATOM 6300 O O . GLU A 1 791 ? -11.610 -25.928 24.779 1.00 91.88 791 GLU A O 1
ATOM 6305 N N . ASN A 1 792 ? -11.224 -24.273 23.305 1.00 88.50 792 ASN A N 1
ATOM 6306 C CA . ASN A 1 792 ? -10.899 -25.155 22.184 1.00 88.50 792 ASN A CA 1
ATOM 6307 C C . ASN A 1 792 ? -9.679 -26.038 22.483 1.00 88.50 792 ASN A C 1
ATOM 6309 O O . ASN A 1 792 ? -9.712 -27.243 22.234 1.00 88.50 792 ASN A O 1
ATOM 6313 N N . LEU A 1 793 ? -8.621 -25.460 23.061 1.00 88.25 793 LEU A N 1
ATOM 6314 C CA . LEU A 1 793 ? -7.422 -26.205 23.444 1.00 88.25 793 LEU A CA 1
ATOM 6315 C C . LEU A 1 793 ? -7.723 -27.262 24.514 1.00 88.25 793 LEU A C 1
ATOM 6317 O O . LEU A 1 793 ? -7.238 -28.387 24.411 1.00 88.25 793 LEU A O 1
ATOM 6321 N N . ARG A 1 794 ? -8.564 -26.932 25.505 1.00 88.81 794 ARG A N 1
ATOM 6322 C CA . ARG A 1 794 ? -9.014 -27.885 26.532 1.00 88.81 794 ARG A CA 1
ATOM 6323 C C . ARG A 1 794 ? -9.749 -29.068 25.919 1.00 88.81 794 ARG A C 1
ATOM 6325 O O . ARG A 1 794 ? -9.353 -30.200 26.171 1.00 88.81 794 ARG A O 1
ATOM 6332 N N . LYS A 1 795 ? -10.746 -28.805 25.068 1.00 86.62 795 LYS A N 1
ATOM 6333 C CA . LYS A 1 795 ? -11.505 -29.855 24.365 1.00 86.62 795 LYS A CA 1
ATOM 6334 C C . LYS A 1 795 ? -10.580 -30.762 23.558 1.00 86.62 795 LYS A C 1
ATOM 6336 O O . LYS A 1 795 ? -10.723 -31.984 23.582 1.00 86.62 795 LYS A O 1
ATOM 6341 N N . ARG A 1 796 ? -9.583 -30.175 22.888 1.00 83.25 796 ARG A N 1
ATOM 6342 C CA . ARG A 1 796 ? -8.580 -30.936 22.142 1.00 83.25 796 ARG A CA 1
ATOM 6343 C C . ARG A 1 796 ? -7.777 -31.857 23.059 1.00 83.25 796 ARG A C 1
ATOM 6345 O O . ARG A 1 796 ? -7.747 -33.056 22.801 1.00 83.25 796 ARG A O 1
ATOM 6352 N N . TRP A 1 797 ? -7.202 -31.341 24.148 1.00 87.81 797 TRP A N 1
ATOM 6353 C CA . TRP A 1 797 ? -6.434 -32.146 25.110 1.00 87.81 797 TRP A CA 1
ATOM 6354 C C . TRP A 1 797 ? -7.269 -33.201 25.842 1.00 87.81 797 TRP A C 1
ATOM 6356 O O . TRP A 1 797 ? -6.749 -34.273 26.133 1.00 87.81 797 TRP A O 1
ATOM 6366 N N . GLU A 1 798 ? -8.546 -32.938 26.112 1.00 87.12 798 GLU A N 1
ATOM 6367 C CA . GLU A 1 798 ? -9.473 -33.932 26.669 1.00 87.12 798 GLU A CA 1
ATOM 6368 C C . GLU A 1 798 ? -9.700 -35.097 25.695 1.00 87.12 798 GLU A C 1
ATOM 6370 O O . GLU A 1 798 ? -9.818 -36.243 26.122 1.00 87.12 798 GLU A O 1
ATOM 6375 N N . SER A 1 799 ? -9.719 -34.816 24.388 1.00 81.44 799 SER A N 1
ATOM 6376 C CA . SER A 1 799 ? -9.970 -35.824 23.352 1.00 81.44 799 SER A CA 1
ATOM 6377 C C . SER A 1 799 ? -8.718 -36.559 22.846 1.00 81.44 799 SER A C 1
ATOM 6379 O O . SER A 1 799 ? -8.814 -37.726 22.474 1.00 81.44 799 SER A O 1
ATOM 6381 N N . GLU A 1 800 ? -7.560 -35.893 22.800 1.00 82.25 800 GLU A N 1
ATOM 6382 C CA . GLU A 1 800 ? -6.299 -36.410 22.232 1.00 82.25 800 GLU A CA 1
ATOM 6383 C C . GLU A 1 800 ? -5.279 -36.811 23.313 1.00 82.25 800 GLU A C 1
ATOM 6385 O O . GLU A 1 800 ? -4.322 -37.531 23.030 1.00 82.25 800 GLU A O 1
ATOM 6390 N N . GLY A 1 801 ? -5.479 -36.361 24.554 1.00 86.38 801 GLY A N 1
ATOM 6391 C CA . GLY A 1 801 ? -4.498 -36.445 25.630 1.00 86.38 801 GLY A CA 1
ATOM 6392 C C . GLY A 1 801 ? -3.536 -35.251 25.651 1.00 86.38 801 GLY A C 1
ATOM 6393 O O . GLY A 1 801 ? -3.258 -34.604 24.640 1.00 86.38 801 GLY A O 1
ATOM 6394 N N . PHE A 1 802 ? -3.010 -34.939 26.837 1.00 89.56 802 PHE A N 1
ATOM 6395 C CA . PHE A 1 802 ? -2.025 -33.870 27.001 1.00 89.56 802 PHE A CA 1
ATOM 6396 C C . PHE A 1 802 ? -0.649 -34.294 26.466 1.00 89.56 802 PHE A C 1
ATOM 6398 O O . PHE A 1 802 ? -0.110 -35.327 26.865 1.00 89.56 802 PHE A O 1
ATOM 6405 N N . SER A 1 803 ? -0.047 -33.456 25.618 1.00 88.00 803 SER A N 1
ATOM 6406 C CA . SER A 1 803 ? 1.313 -33.638 25.100 1.00 88.00 803 SER A CA 1
ATOM 6407 C C . SER A 1 803 ? 2.217 -32.488 25.561 1.00 88.00 803 SER A C 1
ATOM 6409 O O . SER A 1 803 ? 2.024 -31.353 25.113 1.00 88.00 803 SER A O 1
ATOM 6411 N N . PRO A 1 804 ? 3.234 -32.750 26.409 1.00 90.06 804 PRO A N 1
ATOM 6412 C CA . PRO A 1 804 ? 4.183 -31.723 26.841 1.00 90.06 804 PRO A CA 1
ATOM 6413 C C . PRO A 1 804 ? 4.919 -31.051 25.677 1.00 90.06 804 PRO A C 1
ATOM 6415 O O . PRO A 1 804 ? 5.147 -29.845 25.712 1.00 90.06 804 PRO A O 1
ATOM 6418 N N . SER A 1 805 ? 5.255 -31.813 24.629 1.00 87.00 805 SER A N 1
ATOM 6419 C CA . SER A 1 805 ? 5.911 -31.270 23.433 1.00 87.00 805 SER A CA 1
ATOM 6420 C C . SER A 1 805 ? 4.993 -30.304 22.691 1.00 87.00 805 SER A C 1
ATOM 6422 O O . SER A 1 805 ? 5.412 -29.200 22.364 1.00 87.00 805 SER A O 1
ATOM 6424 N N . ALA A 1 806 ? 3.724 -30.676 22.486 1.00 85.69 806 ALA A N 1
ATOM 6425 C CA . ALA A 1 806 ? 2.763 -29.798 21.820 1.00 85.69 806 ALA A CA 1
ATOM 6426 C C . ALA A 1 806 ? 2.500 -28.526 22.642 1.00 85.69 806 ALA A C 1
ATOM 6428 O O . ALA A 1 806 ? 2.408 -27.437 22.085 1.00 85.69 806 ALA A O 1
ATOM 6429 N N . ALA A 1 807 ? 2.430 -28.644 23.973 1.00 89.06 807 ALA A N 1
ATOM 6430 C CA . ALA A 1 807 ? 2.297 -27.492 24.861 1.00 89.06 807 ALA A CA 1
ATOM 6431 C C . ALA A 1 807 ? 3.521 -26.558 24.789 1.00 89.06 807 ALA A C 1
ATOM 6433 O O . ALA A 1 807 ? 3.360 -25.336 24.770 1.00 89.06 807 ALA A O 1
ATOM 6434 N N . TYR A 1 808 ? 4.734 -27.115 24.706 1.00 90.00 808 TYR A N 1
ATOM 6435 C CA . TYR A 1 808 ? 5.957 -26.336 24.504 1.00 90.00 808 TYR A CA 1
ATOM 6436 C C . TYR A 1 808 ? 5.942 -25.599 23.160 1.00 90.00 808 TYR A C 1
ATOM 6438 O O . TYR A 1 808 ? 6.202 -24.395 23.121 1.00 90.00 808 TYR A O 1
ATOM 6446 N N . ASP A 1 809 ? 5.598 -26.288 22.072 1.00 87.44 809 ASP A N 1
ATOM 6447 C CA . ASP A 1 809 ? 5.543 -25.685 20.738 1.00 87.44 809 ASP A CA 1
ATOM 6448 C C . ASP A 1 809 ? 4.510 -24.550 20.667 1.00 87.44 809 ASP A C 1
ATOM 6450 O O . ASP A 1 809 ? 4.757 -23.511 20.054 1.00 87.44 809 ASP A O 1
ATOM 6454 N N . LEU A 1 810 ? 3.385 -24.710 21.368 1.00 86.50 810 LEU A N 1
ATOM 6455 C CA . LEU A 1 810 ? 2.296 -23.738 21.395 1.00 86.50 810 LEU A CA 1
ATOM 6456 C C . LEU A 1 810 ? 2.620 -22.474 22.207 1.00 86.50 810 LEU A C 1
ATOM 6458 O O . LEU A 1 810 ? 2.244 -21.370 21.810 1.00 86.50 810 LEU A O 1
ATOM 6462 N N . HIS A 1 811 ? 3.289 -22.619 23.354 1.00 87.19 811 HIS A N 1
ATOM 6463 C CA . HIS A 1 811 ? 3.454 -21.524 24.319 1.00 87.19 811 HIS A CA 1
ATOM 6464 C C . HIS A 1 811 ? 4.884 -20.980 24.415 1.00 87.19 811 HIS A C 1
ATOM 6466 O O . HIS A 1 811 ? 5.074 -19.800 24.719 1.00 87.19 811 HIS A O 1
ATOM 6472 N N . CYS A 1 812 ? 5.895 -21.810 24.154 1.00 87.56 812 CYS A N 1
ATOM 6473 C CA . CYS A 1 812 ? 7.296 -21.509 24.452 1.00 87.56 812 CYS A CA 1
ATOM 6474 C C . CYS A 1 812 ? 8.155 -21.355 23.191 1.00 87.56 812 CYS A C 1
ATOM 6476 O O . CYS A 1 812 ? 9.020 -20.474 23.148 1.00 87.56 812 CYS A O 1
ATOM 6478 N N . ALA A 1 813 ? 7.922 -22.177 22.162 1.00 88.69 813 ALA A N 1
ATOM 6479 C CA . ALA A 1 813 ? 8.798 -22.268 20.990 1.00 88.69 813 ALA A CA 1
ATOM 6480 C C . ALA A 1 813 ? 8.868 -20.982 20.154 1.00 88.69 813 ALA A C 1
ATOM 6482 O O . ALA A 1 813 ? 9.875 -20.746 19.495 1.00 88.69 813 ALA A O 1
ATOM 6483 N N . GLN A 1 814 ? 7.870 -20.096 20.228 1.00 87.88 814 GLN A N 1
ATOM 6484 C CA . GLN A 1 814 ? 7.954 -18.787 19.567 1.00 87.88 814 GLN A CA 1
ATOM 6485 C C . GLN A 1 814 ? 9.197 -17.984 20.004 1.00 87.88 814 GLN A C 1
ATOM 6487 O O . GLN A 1 814 ? 9.864 -17.375 19.169 1.00 87.88 814 GLN A O 1
ATOM 6492 N N . CYS A 1 815 ? 9.541 -18.035 21.296 1.00 87.38 815 CYS A N 1
ATOM 6493 C CA . CYS A 1 815 ? 10.668 -17.300 21.875 1.00 87.38 815 CYS A CA 1
ATOM 6494 C C . CYS A 1 815 ? 11.890 -18.198 22.097 1.00 87.38 815 CYS A C 1
ATOM 6496 O O . CYS A 1 815 ? 13.019 -17.751 21.940 1.00 87.38 815 CYS A O 1
ATOM 6498 N N . HIS A 1 816 ? 11.690 -19.460 22.479 1.00 88.69 816 HIS A N 1
ATOM 6499 C CA . HIS A 1 816 ? 12.789 -20.381 22.798 1.00 88.69 816 HIS A CA 1
ATOM 6500 C C . HIS A 1 816 ? 13.168 -21.324 21.649 1.00 88.69 816 HIS A C 1
ATOM 6502 O O . HIS A 1 816 ? 14.186 -22.012 21.729 1.00 88.69 816 HIS A O 1
ATOM 6508 N N . GLY A 1 817 ? 12.389 -21.307 20.571 1.00 87.69 817 GLY A N 1
ATOM 6509 C CA . GLY A 1 817 ? 12.635 -22.040 19.343 1.00 87.69 817 GLY A CA 1
ATOM 6510 C C . GLY A 1 817 ? 12.086 -23.455 19.344 1.00 87.69 817 GLY A C 1
ATOM 6511 O O . GLY A 1 817 ? 12.024 -24.131 20.370 1.00 87.69 817 GLY A O 1
ATOM 6512 N N . TYR A 1 818 ? 11.694 -23.913 18.160 1.00 85.50 818 TYR A N 1
ATOM 6513 C CA . TYR A 1 818 ? 11.199 -25.273 17.963 1.00 85.50 818 TYR A CA 1
ATOM 6514 C C . TYR A 1 818 ? 12.314 -26.292 18.212 1.00 85.50 818 TYR A C 1
ATOM 6516 O O . TYR A 1 818 ? 13.473 -26.083 17.837 1.00 85.50 818 TYR A O 1
ATOM 6524 N N . GLY A 1 819 ? 11.983 -27.375 18.920 1.00 82.38 819 GLY A N 1
ATOM 6525 C CA . GLY A 1 819 ? 12.984 -28.327 19.409 1.00 82.38 819 GLY A CA 1
ATOM 6526 C C . GLY A 1 819 ? 14.010 -27.704 20.369 1.00 82.38 819 GLY A C 1
ATOM 6527 O O . GLY A 1 819 ? 15.135 -28.196 20.448 1.00 82.38 819 GLY A O 1
ATOM 6528 N N . MET A 1 820 ? 13.647 -26.613 21.062 1.00 82.31 820 MET A N 1
ATOM 6529 C CA . MET A 1 820 ? 14.484 -25.857 22.010 1.00 82.31 820 MET A CA 1
ATOM 6530 C C . MET A 1 820 ? 15.711 -25.163 21.394 1.00 82.31 820 MET A C 1
ATOM 6532 O O . MET A 1 820 ? 16.616 -24.728 22.110 1.00 82.31 820 MET A O 1
ATOM 6536 N N . ARG A 1 821 ? 15.770 -25.044 20.063 1.00 84.00 821 ARG A N 1
ATOM 6537 C CA . ARG A 1 821 ? 16.874 -24.387 19.354 1.00 84.00 821 ARG A CA 1
ATOM 6538 C C . ARG A 1 821 ? 16.565 -22.911 19.161 1.00 84.00 821 ARG A C 1
ATOM 6540 O O . ARG A 1 821 ? 15.760 -22.575 18.304 1.00 84.00 821 ARG A O 1
ATOM 6547 N N . LEU A 1 822 ? 17.270 -22.030 19.872 1.00 82.56 822 LEU A N 1
ATOM 6548 C CA . LEU A 1 822 ? 17.044 -20.579 19.795 1.00 82.56 822 LEU A CA 1
ATOM 6549 C C . LEU A 1 822 ? 17.127 -20.011 18.363 1.00 82.56 822 LEU A C 1
ATOM 6551 O O . LEU A 1 822 ? 16.389 -19.095 18.030 1.00 82.56 822 LEU A O 1
ATOM 6555 N N . SER A 1 823 ? 17.959 -20.582 17.485 1.00 79.00 823 SER A N 1
ATOM 6556 C CA . SER A 1 823 ? 18.028 -20.186 16.066 1.00 79.00 823 SER A CA 1
ATOM 6557 C C . SER A 1 823 ? 16.755 -20.489 15.263 1.00 79.00 823 SER A C 1
ATOM 6559 O O . SER A 1 823 ? 16.602 -19.993 14.153 1.00 79.00 823 SER A O 1
ATOM 6561 N N . MET A 1 824 ? 15.857 -21.313 15.806 1.00 83.75 824 MET A N 1
ATOM 6562 C CA . MET A 1 824 ? 14.549 -21.648 15.242 1.00 83.75 824 MET A CA 1
ATOM 6563 C C . MET A 1 824 ? 13.410 -20.889 15.941 1.00 83.75 824 MET A C 1
ATOM 6565 O O . MET A 1 824 ? 12.248 -21.245 15.757 1.00 83.75 824 MET A O 1
ATOM 6569 N N . ALA A 1 825 ? 13.721 -19.897 16.780 1.00 86.75 825 ALA A N 1
ATOM 6570 C CA . ALA A 1 825 ? 12.736 -19.061 17.453 1.00 86.75 825 ALA A CA 1
ATOM 6571 C C . ALA A 1 825 ? 12.359 -17.868 16.562 1.00 86.75 825 ALA A C 1
ATOM 6573 O O . ALA A 1 825 ? 13.193 -16.980 16.374 1.00 86.75 825 ALA A O 1
ATOM 6574 N N . PRO A 1 826 ? 11.127 -17.808 16.029 1.00 84.62 826 PRO A N 1
ATOM 6575 C CA . PRO A 1 826 ? 10.757 -16.782 15.059 1.00 84.62 826 PRO A CA 1
ATOM 6576 C C . PRO A 1 826 ? 10.802 -15.353 15.622 1.00 84.62 826 PRO A C 1
ATOM 6578 O O . PRO A 1 826 ? 11.064 -14.431 14.861 1.00 84.62 826 PRO A O 1
ATOM 6581 N N . VAL A 1 827 ? 10.594 -15.155 16.933 1.00 87.31 827 VAL A N 1
ATOM 6582 C CA . VAL A 1 827 ? 10.562 -13.804 17.532 1.00 87.31 827 VAL A CA 1
ATOM 6583 C C . VAL A 1 827 ? 11.790 -13.459 18.378 1.00 87.31 827 VAL A C 1
ATOM 6585 O O . VAL A 1 827 ? 11.907 -12.329 18.844 1.00 87.31 827 VAL A O 1
ATOM 6588 N N . ALA A 1 828 ? 12.709 -14.404 18.611 1.00 84.06 828 ALA A N 1
ATOM 6589 C CA . ALA A 1 828 ? 13.813 -14.215 19.562 1.00 84.06 828 ALA A CA 1
ATOM 6590 C C . ALA A 1 828 ? 14.755 -13.061 19.196 1.00 84.06 828 ALA A C 1
ATOM 6592 O O . ALA A 1 828 ? 15.322 -12.435 20.089 1.00 84.06 828 ALA A O 1
ATOM 6593 N N . GLU A 1 829 ? 14.908 -12.780 17.901 1.00 77.12 829 GLU A N 1
ATOM 6594 C CA . GLU A 1 829 ? 15.743 -11.690 17.386 1.00 77.12 829 GLU A CA 1
ATOM 6595 C C . GLU A 1 829 ? 15.163 -10.292 17.685 1.00 77.12 829 GLU A C 1
ATOM 6597 O O . GLU A 1 829 ? 15.907 -9.316 17.728 1.00 77.12 829 GLU A O 1
ATOM 6602 N N . TRP A 1 830 ? 13.856 -10.203 17.961 1.00 78.12 830 TRP A N 1
ATOM 6603 C CA . TRP A 1 830 ? 13.115 -8.945 18.113 1.00 78.12 830 TRP A CA 1
ATOM 6604 C C . TRP A 1 830 ? 12.744 -8.603 19.558 1.00 78.12 830 TRP A C 1
ATOM 6606 O O . TRP A 1 830 ? 12.258 -7.505 19.833 1.00 78.12 830 TRP A O 1
ATOM 6616 N N . ILE A 1 831 ? 12.937 -9.534 20.493 1.00 77.88 831 ILE A N 1
ATOM 6617 C CA . ILE A 1 831 ? 12.502 -9.376 21.882 1.00 77.88 831 ILE A CA 1
ATOM 6618 C C . ILE A 1 831 ? 13.683 -9.141 22.820 1.00 77.88 831 ILE A C 1
ATOM 6620 O O . ILE A 1 831 ? 14.736 -9.772 22.722 1.00 77.88 831 ILE A O 1
ATOM 6624 N N . TYR A 1 832 ? 13.483 -8.223 23.765 1.00 75.62 832 TYR A N 1
ATOM 6625 C CA . TYR A 1 832 ? 14.463 -7.883 24.785 1.00 75.62 832 TYR A CA 1
ATOM 6626 C C . TYR A 1 832 ? 13.910 -8.151 26.199 1.00 75.62 832 TYR A C 1
ATOM 6628 O O . TYR A 1 832 ? 12.788 -7.737 26.496 1.00 75.62 832 TYR A O 1
ATOM 6636 N N . PRO A 1 833 ? 14.694 -8.780 27.101 1.00 78.50 833 PRO A N 1
ATOM 6637 C CA . PRO A 1 833 ? 15.994 -9.400 26.832 1.00 78.50 833 PRO A CA 1
ATOM 6638 C C . PRO A 1 833 ? 15.862 -10.620 25.908 1.00 78.50 833 PRO A C 1
ATOM 6640 O O . PRO A 1 833 ? 14.827 -11.287 25.902 1.00 78.50 833 PRO A O 1
ATOM 6643 N N . VAL A 1 834 ? 16.926 -10.917 25.154 1.00 79.44 834 VAL A N 1
ATOM 6644 C CA . VAL A 1 834 ? 16.966 -12.085 24.261 1.00 79.44 834 VAL A CA 1
ATOM 6645 C C . VAL A 1 834 ? 16.696 -13.359 25.078 1.00 79.44 834 VAL A C 1
ATOM 6647 O O . VAL A 1 834 ? 17.285 -13.519 26.157 1.00 79.44 834 VAL A O 1
ATOM 6650 N N . PRO A 1 835 ? 15.824 -14.274 24.613 1.00 83.19 835 PRO A N 1
ATOM 6651 C CA . PRO A 1 835 ? 15.501 -15.489 25.344 1.00 83.19 835 PRO A CA 1
ATOM 6652 C C . PRO A 1 835 ? 16.732 -16.359 25.549 1.00 83.19 835 PRO A C 1
ATOM 6654 O O . PRO A 1 835 ? 17.603 -16.481 24.687 1.00 83.19 835 PRO A O 1
ATOM 6657 N N . LYS A 1 836 ? 16.791 -17.011 26.706 1.00 80.75 836 LYS A N 1
ATOM 6658 C CA . LYS A 1 836 ? 17.902 -17.901 27.034 1.00 80.75 836 LYS A CA 1
ATOM 6659 C C . LYS A 1 836 ? 17.858 -19.155 26.155 1.00 80.75 836 LYS A C 1
ATOM 6661 O O . LYS A 1 836 ? 16.787 -19.727 25.933 1.00 80.75 836 LYS A O 1
ATOM 6666 N N . ASN A 1 837 ? 19.031 -19.598 25.702 1.00 80.31 837 ASN A N 1
ATOM 6667 C CA . ASN A 1 837 ? 19.179 -20.832 24.937 1.00 80.31 837 ASN A CA 1
ATOM 6668 C C . ASN A 1 837 ? 19.063 -22.047 25.872 1.00 80.31 837 ASN A C 1
ATOM 6670 O O . ASN A 1 837 ? 19.966 -22.316 26.663 1.00 80.31 837 ASN A O 1
ATOM 6674 N N . LEU A 1 838 ? 17.956 -22.784 25.761 1.00 81.56 838 LEU A N 1
ATOM 6675 C CA . LEU A 1 838 ? 17.644 -23.923 26.631 1.00 81.56 838 LEU A CA 1
ATOM 6676 C C . LEU A 1 838 ? 18.508 -25.164 26.353 1.00 81.56 838 LEU A C 1
ATOM 6678 O O . LEU A 1 838 ? 18.526 -26.078 27.170 1.00 81.56 838 LEU A O 1
ATOM 6682 N N . LEU A 1 839 ? 19.244 -25.190 25.237 1.00 81.31 839 LEU A N 1
ATOM 6683 C CA . LEU A 1 839 ? 20.185 -26.261 24.894 1.00 81.31 839 LEU A CA 1
ATOM 6684 C C . LEU A 1 839 ? 21.638 -25.928 25.257 1.00 81.31 839 LEU A C 1
ATOM 6686 O O . LEU A 1 839 ? 22.519 -26.752 25.025 1.00 81.31 839 LEU A O 1
ATOM 6690 N N . SER A 1 840 ? 21.917 -24.734 25.795 1.00 80.19 840 SER A N 1
ATOM 6691 C CA . SER A 1 840 ? 23.271 -24.361 26.216 1.00 80.19 840 SER A CA 1
ATOM 6692 C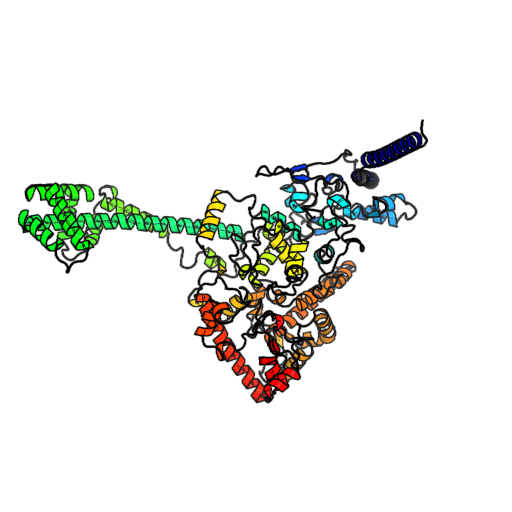 C . SER A 1 840 ? 23.667 -25.136 27.483 1.00 80.19 840 SER A C 1
ATOM 6694 O O . SER A 1 840 ? 23.033 -24.942 28.525 1.00 80.19 840 SER A O 1
ATOM 6696 N N . PRO A 1 841 ? 24.727 -25.971 27.440 1.00 74.81 841 PRO A N 1
ATOM 6697 C CA . PRO A 1 841 ? 25.194 -26.700 28.618 1.00 74.81 841 PRO A CA 1
ATOM 6698 C C . PRO A 1 841 ? 25.605 -25.758 29.753 1.00 74.81 841 PRO A C 1
ATOM 6700 O O . PRO A 1 841 ? 25.271 -26.009 30.906 1.00 74.81 841 PRO A O 1
ATOM 6703 N N . ASP A 1 842 ? 26.257 -24.639 29.422 1.00 74.19 842 ASP A N 1
ATOM 6704 C CA . ASP A 1 842 ? 26.693 -23.629 30.391 1.00 74.19 842 ASP A CA 1
ATOM 6705 C C . ASP A 1 842 ? 25.511 -22.996 31.129 1.00 74.19 842 ASP A C 1
ATOM 6707 O O . ASP A 1 842 ? 25.568 -22.785 32.341 1.00 74.19 842 ASP A O 1
ATOM 6711 N N . TYR A 1 843 ? 24.410 -22.735 30.417 1.00 71.06 843 TYR A N 1
ATOM 6712 C CA . TYR A 1 843 ? 23.191 -22.217 31.030 1.00 71.06 843 TYR A CA 1
ATOM 6713 C C . TYR A 1 843 ? 22.526 -23.251 31.950 1.00 71.06 843 TYR A C 1
ATOM 6715 O O . TYR A 1 843 ? 22.151 -22.926 33.077 1.00 71.06 843 TYR A O 1
ATOM 6723 N N . LEU A 1 844 ? 22.412 -24.505 31.502 1.00 72.56 844 LEU A N 1
ATOM 6724 C CA . LEU A 1 844 ? 21.823 -25.584 32.302 1.00 72.56 844 LEU A CA 1
ATOM 6725 C C . LEU A 1 844 ? 22.649 -25.879 33.566 1.00 72.56 844 LEU A C 1
ATOM 6727 O O . LEU A 1 844 ? 22.079 -26.107 34.631 1.00 72.56 844 LEU A O 1
ATOM 6731 N N . LEU A 1 845 ? 23.981 -25.797 33.483 1.00 64.94 845 LEU A N 1
ATOM 6732 C CA . LEU A 1 845 ? 24.888 -25.944 34.627 1.00 64.94 845 LEU A CA 1
ATOM 6733 C C . LEU A 1 845 ? 24.744 -24.815 35.657 1.00 64.94 845 LEU A C 1
ATOM 6735 O O . LEU A 1 845 ? 24.958 -25.048 36.846 1.00 64.94 845 LEU A O 1
ATOM 6739 N N . GLN A 1 846 ? 24.373 -23.607 35.226 1.00 61.34 846 GLN A N 1
ATOM 6740 C CA . GLN A 1 846 ? 24.101 -22.479 36.122 1.00 61.34 846 GLN A CA 1
ATOM 6741 C C . GLN A 1 846 ? 22.727 -22.557 36.801 1.00 61.34 846 GLN A C 1
ATOM 6743 O O . GLN A 1 846 ? 22.566 -21.954 37.850 1.00 61.34 846 GLN A O 1
ATOM 6748 N N . LEU A 1 847 ? 21.752 -23.288 36.244 1.00 59.47 847 LEU A N 1
ATOM 6749 C CA . LEU A 1 847 ? 20.448 -23.523 36.889 1.00 59.47 847 LEU A CA 1
ATOM 6750 C C . LEU A 1 847 ? 20.508 -24.575 38.007 1.00 59.47 847 LEU A C 1
ATOM 6752 O O . LEU A 1 847 ? 19.632 -24.602 38.866 1.00 59.47 847 LEU A O 1
ATOM 6756 N N . GLY A 1 848 ? 21.501 -25.469 37.956 1.00 47.84 848 GLY A N 1
ATOM 6757 C CA . GLY A 1 848 ? 21.724 -26.518 38.957 1.00 47.84 848 GLY A CA 1
ATOM 6758 C C . GLY A 1 848 ? 22.619 -26.105 40.132 1.00 47.84 848 GLY A C 1
ATOM 6759 O O . GLY A 1 848 ? 22.886 -26.941 40.995 1.00 47.84 848 GLY A O 1
ATOM 6760 N N . ARG A 1 849 ? 23.107 -24.859 40.148 1.00 41.50 849 ARG A N 1
ATOM 6761 C CA . ARG A 1 849 ? 23.809 -24.218 41.271 1.00 41.50 849 ARG A CA 1
ATOM 6762 C C . ARG A 1 849 ? 22.886 -23.203 41.922 1.00 41.50 849 ARG A C 1
ATOM 6764 O O . ARG A 1 849 ? 23.004 -23.049 43.156 1.00 41.50 849 ARG A O 1
#

Secondary structure (DSSP, 8-state):
--HHHHHHHHHHHHHHHHHHHHHHHHHHHHHS-HHHHHHHHHHHHHHHHHHHH-PPPPP---S---EEE--TTSPPPEEE-GGGT-TTTT-GGG-SEEE-B-TTSPBPB-TTSPBPEEE-TT-HHHHHHHHHHH-TT-HHHHTTTEEEETTEEEEHHHHSPPPSSSSTT-HHHHHS-HHHH-SHHHHBS-TT--SHHHHH-SEETTEE-GGGB-PPP--S---TTTS-HHHHHHSSPBPHHHHT-SSPBP-GGGGHHHHHHHPPPHHHHHHHHHHHHHHHHHHHHHHHHHHHHHHHHHHHHHHHHHHHHHHHHHH-HHHHHHHHHHHHH-TTS-HHHHHHHHHHHHHHHHH-SSHHHHHHHHHHHHHHHHSSHHHHHHHHHHHHT-TTS-HHHHHHHHHHHS-GGG-HHHHHHHHHHHHHHHH-STT--SS-HHHHHHH-TT--PPPPHHHHHTHHHHHHHHHHHHTTHHHHSEETTTEE--SSPP-TTGGGS-HHHHHHHHH-TTTT-TT---------HHHHHHHHHHHHT--SS-TT--HHHHHHHHHHHHTTPPPGGGSPPPTTTTT-HHHHHHHHHHSSSTTT--B-----SEEETTTTSTT-HHHHHHHHHHHHHS-SEETTEEPPHHHHHHHHHHTHHHHHHHEEE-SS--HHHHHHHHSTTTTGGG-HHHHHHHHTTHHHHHHHHHH--SHHHHHHHHHHHHHHHHHHHHHHHHHHHHH-BS-SSSPP-TTHHHHS-HHHHHHHHH-HHHHSTT---------HHHHHHHHHHHHHHHHHHHHHHHHHHHHH---HHHHHHHHTHHHH-GGG-GGG-TTTTTSSSPPP-TT-HHHHHHHT-

Foldseek 3Di:
DPPVVVVVVVVVVVVVVVVVVVVVVVVVCVVDPPLQQLVVLVQLLQVVLCVVPVDDRDDDDQDQQKEWAQDPVRPHIQIARLCSNQVQQQPVLLEQKEFDADPVRHFDADPLRHTDIDGDPSNSLVVLVVVCVVCVVPVSSVCSQWTADPNDIAGSSVRHRHDNADHNRDDPCVVVPCSHNPDCLQWNFRRVDRDCCRGANCQGPLAHDPVQFDDFQPFADDDPLQFPSLCRNQRGDGHPRCVPGLIHTHDDLLSLLSVCLADDWPVRVVVLVVVVVVVVVVVLVVVLVVLVVVLVVLLVLLVLLVVLLVCCVVPWLPRLLVVLVVQLVDPVDDPVSNVSSVVSNVLSVVQDPTSVSSNVVSLVVNCLQFQHPVSVVQLVVLCVVPVPDDSVVSVVVSCVVDPLVRGNSSVSVVSSVVSVVVVPPPDCDDQGPVSVVVVPPPDPPPGDPSCVSNVLLVLLLQCCFQLVVLLQEAAQLRGDHPNDYHLLQLLSDDLNVVLCCQQPVCPVPVPDLRDRLSFASSNSSSNSSNSNSRRHRRPPDDPVSVVVSNVCVVVPPDDPQQDFDDPVLLQDLLSLVLCCLRRNVQSAAFEADWDAQKAFPPPVDPPDPRNVVRVVVLCVLQPQDDLLHGDALVSVLVSCVVCVVVLVVTIDGHPDGISVNVNCSSPPCSQVRQPNSLVSQLRVCVSVLVVQCVVDPDPVSNVVSVVVNVSSNVSSVSSSNVSCNVGGGHYLQDYYLQQVLPVDPLVLQLVCQQCVCVVAPPAPDGNRSHDSSSSSSNSVSSNVSNVVSVVVVVVVCVSPNDDPLVVCVVHPCCQQNRVSANSSNSHQVNGPPRDDRPPDPVVVVVVVD

=== Feature glossary ===
Legend for the data blocks above and below:

— What the protein is —

Sequence gives the chain of amino acids in standard one-letter code (A=alanine, C=cysteine, …, Y=tyrosine), read N→C. It is the only feature that is directly encoded by the gene; all structural features are derived from the folded form of this sequence.

The annotation block draws on four external resources. InterPro: which protein families and domains the sequence belongs to. GO: standardized terms for what the protein does, what process it participates in, and where in the cell it acts. CATH: which structural fold it has in the CATH hierarchy. Organism: the species of origin.

— Where its atoms are —

Atomic coordinates in PDBx/mmCIF format — the same representation the Protein Data Bank distributes. Each line of the _atom_site loop places one backbone atom in Cartesian space (units: ångströms, origin: arbitrary).

Six rendered views show the 3D structure from the faces of a cube — i.e. along ±x, ±y, ±z. Rendering representation is drawn randomly per protein from cartoon (secondary-structure ribbons), sticks (backbone bonds), or molecular surface; coloring is either N→C rainbow (blue at the N-terminus through red at the C-terminus) or one color per chain.

— Local backbone conformation —

DSSP 8-state secondary structure assigns each residue one of H (α-helix), G (3₁₀-helix), I (π-helix), E (extended β-strand), B (isolated β-bridge), T (hydrogen-bonded turn), S (bend), or '-' (coil). The assignment is computed from backbone hydrogen-bond geometry via the Kabsch–Sander algorithm.

P-SEA three-state annotation labels each residue as helix, strand, or coil based purely on the geometry of the Cα trace. It serves as a fallback when the full backbone (and thus DSSP) is unavailable.

φ (phi) and ψ (psi) are the two rotatable backbone dihedrals per residue: φ is the C(i-1)–N–Cα–C torsion, ψ is the N–Cα–C–N(i+1) torsion, both in degrees on (−180°, 180°]. α-helical residues cluster near (−60°, −45°); β-strand residues near (−120°, +130°). A Ramachandran plot is simply a scatter of (φ, ψ) for every residue.

— Global shape and packing —

Radius of gyration (Rg) is the root-mean-square distance of Cα atoms from their centroid — a single number for overall size and compactness. A globular domain of N residues has Rg ≈ 2.2·N^0.38 Å; an extended or disordered chain has a much larger Rg. The Cα contact count is the number of residue pairs whose Cα atoms are within 8 Å and are more than four positions apart in sequence — a standard proxy for tertiary packing density. The bounding box is the smallest axis-aligned box enclosing all Cα atoms.

Accessible surface area quantifies burial. A residue with SASA near zero is packed into the hydrophobic core; one with SASA >100 Å² sits on the surface. Computed here via the Shrake–Rupley numerical algorithm with a 1.4 Å probe.

The contact map is a binary N×N matrix image: pixel (i, j) is dark where Cα_i and Cα_j are within 8 Å and |i−j|>4. Because the |i−j|>4 filter removes local helical contacts, off-diagonal stripes parallel to the main diagonal indicate parallel β-sheets; stripes perpendicular to it indicate antiparallel β-sheets. The Ramachandran plot scatters every residue's (φ, ψ) pair against the sterically allowed regions. The PAE heatmap renders the predicted-aligned-error matrix.

— Structural neighborhood —

A 3Di character summarizes, for each residue, the relative orientation of the Cα frame of its nearest spatial neighbor. Because it encodes fold topology rather than chemistry, 3Di alignments detect remote structural similarity that sequence alignment misses.

Structural nearest neighbors (via Foldseek easy-search vs the PDB). Reported per hit: target PDB id, E-value, and alignment TM-score. A TM-score above ~0.5 is the conventional threshold for 'same fold'.

— Confidence and disorder —

For AlphaFold models, the B-factor field carries pLDDT — the model's own estimate of local accuracy on a 0–100 scale. Regions with pLDDT<50 should be treated as essentially unmodeled; they often correspond to intrinsically disordered segments.

B-factor (Debye–Waller factor) reflects atomic displacement in the crystal lattice. It is an experimental observable (units Å²), not a prediction; low values mean the atom is pinned down, high values mean it moves or is heterogeneous across the crystal.

Predicted Aligned Error (PAE) is an AlphaFold confidence matrix: entry (i, j) is the expected error in the position of residue j, in ångströms, when the prediction is superimposed on the true structure at residue i. Low PAE within a block of residues means that block is internally rigid and well-predicted; high PAE between two blocks means their relative placement is uncertain even if each block individually is confident.